Protein 6WGW (pdb70)

Solvent-accessible surface area: 32749 Å² total; per-residue (Å²): 230,94,68,130,44,86,60,45,145,37,10,52,55,134,16,51,87,112,16,19,3,39,78,7,112,7,14,125,106,1,2,5,67,1,1,36,112,22,8,88,92,74,21,25,45,0,0,10,0,5,15,14,30,16,3,2,0,0,0,11,0,14,6,0,9,24,0,6,96,18,30,161,92,0,5,2,142,6,5,12,0,0,87,72,0,0,114,29,7,63,0,6,6,32,41,20,40,54,99,96,6,51,34,8,47,131,0,5,52,122,2,10,51,75,60,45,2,154,148,20,64,89,82,0,60,77,27,0,28,117,16,0,102,60,6,10,116,106,10,95,3,48,0,6,71,55,0,4,68,35,0,0,16,86,4,6,0,57,9,0,37,14,73,72,147,22,29,100,105,0,20,110,33,0,54,58,0,2,48,6,60,36,121,30,7,79,67,14,7,148,25,0,104,67,3,8,136,14,0,40,109,34,0,42,87,24,5,76,81,47,76,71,33,116,40,119,22,0,2,7,73,1,4,64,27,118,12,121,62,129,101,3,62,95,92,77,0,38,0,1,2,0,35,13,0,11,31,14,6,14,42,11,14,8,6,0,2,10,0,0,8,17,2,6,126,54,80,100,9,3,18,61,4,85,162,77,85,92,59,8,88,186,1,7,42,2,0,5,0,13,3,1,8,37,1,20,0,13,25,0,55,59,91,34,106,6,28,66,8,94,0,68,111,11,20,5,0,0,0,0,1,2,0,6,0,0,1,52,38,17,5,56,107,16,56,68,7,62,12,69,40,143,19,34,45,20,0,15,19,16,18,29,42,26,104,44,20,20,7,48,11,10,67,29,5,0,23,0,0,1,51,20,0,13,64,60,0,29,119,15,133,24,106,117,213,25,93,6,84,27,70,4,2,3,10,0,10,17,90,60,0,22,1,41,17,154,53,141,154,77,117,42,89,43,45,144,38,12,57,57,127,14,46,85,103,16,16,2,37,72,6,96,12,12,137,118,1,2,5,72,1,1,41,135,23,13,93,101,141,18,25,32,0,0,10,0,0,25,15,29,14,2,2,0,0,0,14,0,5,5,0,18,16,0,5,54,8,28,113,43,0,1,2,137,5,7,13,0,0,81,55,0,5,118,27,18,43,0,0,6,33,68,16,36,53,101,93,6,52,38,9,47,125,0,4,51,127,1,10,53,76,61,43,2,154,147,29,64,109,88,2,57,92,12,0,28,94,19,0,109,48,8,11,117,139,7,88,5,45,0,5,71,55,0,4,68,46,0,1,13,59,5,7,0,43,17,0,40,16,60,68,136,22,31,103,107,0,23,112,34,0,58,52,0,2,44,7,62,37,127,43,12,101,64,14,6,147,22,0,103,62,4,7,134,15,0,38,110,30,0,45,84,20,6,79,84,46,73,70,36,114,39,114,25,0,0,6,75,1,3,58,30,107,12,131,52,142,100,3,67,94,96,56,0,41,0,1,3,0,31,12,0,11,32,15,11,12,49,12,15,8,7,0,2,9,0,1,7,18,2,7,129,56,84,110,14,3,15,56,4,76,175,68,88,95,59,10,86,179,0,6,40,2,0,5,0,12,4,2,8,36,1,18,0,11,31,0,41,61,89,37,95,7,9,9,7,87,1,81,110,12,19,4,0,0,0,0,2,2,0,3,0,0,0,88,59,24,8,112,106,14,56,69,8,63,12,69,39,210,25,36,71,20,0,13,20,16,13,27,45,25,99,42,22,22,10,50,13,10,70,29,5,0,24,0,0,3,43,23,1,12,64,68,0,27,114,14,111,23,99,110,233,21,109,13,92,25,61,4,2,2,10,0,10,18,82,57,0,22,1,42,20,162,70,149

CATH classification: 1.10.630.10

Organism: Novosphingobium aromaticivorans (strain ATCC 700278 / DSM 12444 / CCUG 56034 / CIP 105152 / NBRC 16084 / F199) (NCBI:txid279238)

Secondary structure (DSSP, 8-state):
-----PPPTTS-GGGB----TTS-TTGGG-HHHHHHHH--TT--SEEEESSTTSEEEE-SHHHHHHHHT-TTTEETT--SSSHHHHHH---TTTTPPTTTHHHHHHHHHHHHSHHHHHTTHHHHHHHHHHHHHTTTTTTEEEHIIIIITTHHHHHHHHHHT--GGGHHHHHHHHHHHHS---SSHHHHHHHHHHHHHHHHHHHHHHHHHHTT----SHHHHHHTS-BTTBPPPHHHHHHHHHHHHHHHHSSHHHHHHHHHHHHHH-HHHHHHHHH-HHHHHHHHHHHHHH---BEEEEEE-S-EEETTEEE-TT-EEEEETHHHHT-TTTSSSTTS--TT-S-----TT--GGGS-TTHHHHHHHHHHHHHHHHHH--S-EEPTT---EEE-SSB-EEE--EEE----/----PPPTTS-GGGB----TTS-TTGGG-HHHHHHHH--TT--SEEEESSTTSEEEE-SHHHHHHHHT-TTTEETT--SSSHHHHHH---TTTTPPTTTHHHHHHHHHHHHSHHHHHTTHHHHHHHHHHHHHTTGGGTEEEHIIIIITTHHHHHHHHHTT--GGGHHHHHHHHHHHHS---SSHHHHHHHHHHHHHHHHHHHHHHHHHHTT----SHHHHHHTS-BTTBPPPHHHHHHHHHHHHHHHHSSHHHHHHHHHHHHHT-HHHHHHHHH-HHHHHHHHHHHHHH---BEEEEEE-S-EEETTEEE-TT-EEEEETHHHHT-TTTSSSTTS--TT-S-----TT--GGGS-TTHHHHHHHHHHHHHHHHHH----EEPTT---EEE-SSB-EEE--EEE----

B-factor: mean 30.38, std 11.24, range [13.09, 80.93]

Nearest PDB structures (foldseek):
  4c9n-assembly1_A  TM=1.002E+00  e=5.853E-69  Novosphingobium aromaticivorans
  6wgw-assembly2_B  TM=1.002E+00  e=1.287E-68  Novosphingobium aromaticivorans
  4c9p-assembly2_B  TM=1.001E+00  e=6.220E-68  Novosphingobium aromaticivorans
  3lxh-assembly2_B  TM=1.001E+00  e=7.749E-66  Novosphingobium aromaticivorans DSM 12444
  3nv6-assembly1_A  TM=9.537E-01  e=6.353E-49  Novosphingobium aromaticivorans DSM 12444

InterPro domains:
  IPR001128 Cytochrome P450 [PF00067] (194-384)
  IPR002397 Cytochrome P450, B-class [PR00359] (105-116)
  IPR002397 Cytochrome P450, B-class [PR00359] (168-183)
  IPR002397 Cytochrome P450, B-class [PR00359] (210-232)
  IPR002397 Cytochrome P450, B-class [PR00359] (307-334)
  IPR002397 Cytochrome P450, B-class [PR00359] (335-350)
  IPR002397 Cytochrome P450, B-class [PR00359] (356-365)
  IPR002397 Cytochrome P450, B-class [PR00359] (365-376)
  IPR036396 Cytochrome P450 superfamily [G3DSA:1.10.630.10] (1-421)
  IPR036396 Cytochrome P450 superfamily [SSF48264] (15-416)

Structure (mmCIF, N/CA/C/O backbone):
data_6WGW
#
_entry.id   6WGW
#
_cell.length_a   152.426
_cell.length_b   152.426
_cell.length_c   196.400
_cell.angle_alpha   90.000
_cell.angle_beta   90.000
_cell.angle_gamma   120.000
#
_symmetry.space_group_name_H-M   'P 64 2 2'
#
loop_
_entity.id
_entity.type
_entity.pdbx_description
1 polymer 'Cytochrome P450 101D1'
2 non-polymer 'PROTOPORPHYRIN IX CONTAINING FE'
3 non-polymer 5-EXO-HYDROXYCAMPHOR
4 non-polymer 'SULFATE ION'
5 non-polymer CAMPHOR
6 water water
#
loop_
_atom_site.group_PDB
_atom_site.id
_atom_site.type_symbol
_atom_site.label_atom_id
_atom_site.label_alt_id
_atom_site.label_comp_id
_atom_site.label_asym_id
_atom_site.label_entity_id
_atom_site.label_seq_id
_atom_site.pdbx_PDB_ins_code
_atom_site.Cartn_x
_atom_site.Cartn_y
_atom_site.Cartn_z
_atom_site.occupancy
_atom_site.B_iso_or_equiv
_atom_site.auth_seq_id
_atom_site.auth_comp_id
_atom_site.auth_asym_id
_atom_site.auth_atom_id
_atom_site.pdbx_PDB_model_num
ATOM 1 N N . GLN A 1 30 ? 26.26194 3.36943 -11.88087 1.000 53.91548 10 GLN A N 1
ATOM 2 C CA . GLN A 1 30 ? 27.67188 2.99829 -11.82624 1.000 53.43390 10 GLN A CA 1
ATOM 3 C C . GLN A 1 30 ? 28.52983 4.16292 -11.33014 1.000 54.10548 10 GLN A C 1
ATOM 4 O O . GLN A 1 30 ? 28.43981 5.26887 -11.85836 1.000 56.54548 10 GLN A O 1
ATOM 10 N N . LYS A 1 31 ? 29.38503 3.90697 -10.34226 1.000 50.26548 11 LYS A N 1
ATOM 11 C CA . LYS A 1 31 ? 30.06029 4.96357 -9.59878 1.000 46.36522 11 LYS A CA 1
ATOM 12 C C . LYS A 1 31 ? 31.45614 5.22774 -10.15033 1.000 42.27548 11 LYS A C 1
ATOM 13 O O . LYS A 1 31 ? 32.18981 4.29635 -10.46329 1.000 44.30548 11 LYS A O 1
ATOM 19 N N . HIS A 1 32 ? 31.81337 6.50212 -10.28083 1.000 34.28548 12 HIS A N 1
ATOM 20 C CA . HIS A 1 32 ? 33.15433 6.88792 -10.71044 1.000 32.43329 12 HIS A CA 1
ATOM 21 C C . HIS A 1 32 ? 34.14326 6.70875 -9.55973 1.000 31.88548 12 HIS A C 1
ATOM 22 O O . HIS A 1 32 ? 33.89041 7.16256 -8.43951 1.000 26.67548 12 HIS A O 1
ATOM 29 N N . ARG A 1 33 ? 35.26460 6.04376 -9.83015 1.000 30.37548 13 ARG A N 1
ATOM 30 C CA . ARG A 1 33 ? 36.24579 5.70070 -8.80867 1.000 29.42768 13 ARG A CA 1
ATOM 31 C C . ARG A 1 33 ? 37.62717 6.18614 -9.22724 1.000 29.14548 13 ARG A C 1
ATOM 32 O O . ARG A 1 33 ? 37.96666 6.16286 -10.41381 1.000 28.53548 13 ARG A O 1
ATOM 40 N N . VAL A 1 34 ? 38.43581 6.63298 -8.26191 1.000 24.35548 14 VAL A N 1
ATOM 41 C CA . VAL A 1 34 ? 39.83674 6.90992 -8.53054 1.000 22.13819 14 VAL A CA 1
ATOM 42 C C . VAL A 1 34 ? 40.68295 5.98746 -7.66729 1.000 22.87548 14 VAL A C 1
ATOM 43 O O . VAL A 1 34 ? 40.23562 5.47521 -6.63488 1.000 22.03548 14 VAL A O 1
ATOM 47 N N . ALA A 1 35 ? 41.91063 5.74675 -8.12386 1.000 20.12548 15 ALA A N 1
ATOM 48 C CA . ALA A 1 35 ? 42.81430 4.92234 -7.34617 1.000 23.00157 15 ALA A CA 1
ATOM 49 C C . ALA A 1 35 ? 43.41543 5.73326 -6.19824 1.000 20.66548 15 ALA A C 1
ATOM 50 O O . ALA A 1 35 ? 43.65958 6.93255 -6.33902 1.000 22.43548 15 ALA A O 1
ATOM 52 N N . PRO A 1 36 ? 43.69625 5.09627 -5.06655 1.000 21.77548 16 PRO A N 1
ATOM 53 C CA . PRO A 1 36 ? 44.28749 5.82309 -3.93089 1.000 21.75888 16 PRO A CA 1
ATOM 54 C C . PRO A 1 36 ? 45.69958 6.28430 -4.25311 1.000 22.83548 16 PRO A C 1
ATOM 55 O O . PRO A 1 36 ? 46.46887 5.54882 -4.88978 1.000 22.96548 16 PRO A O 1
ATOM 59 N N . PRO A 1 37 ? 46.08261 7.48797 -3.83834 1.000 23.22548 17 PRO A N 1
ATOM 60 C CA . PRO A 1 37 ? 47.47759 7.92835 -4.01425 1.000 23.67146 17 PRO A CA 1
ATOM 61 C C . PRO A 1 37 ? 48.42346 7.10204 -3.16252 1.000 24.32548 17 PRO A C 1
ATOM 62 O O . PRO A 1 37 ? 47.99393 6.39542 -2.23380 1.000 22.90548 17 PRO A O 1
ATOM 66 N N . PRO A 1 38 ? 49.72943 7.17290 -3.43994 1.000 26.09548 18 PRO A N 1
ATOM 67 C CA . PRO A 1 38 ? 50.68011 6.31481 -2.71715 1.000 26.65140 18 PRO A CA 1
ATOM 68 C C . PRO A 1 38 ? 50.68331 6.50561 -1.20861 1.000 24.70548 18 PRO A C 1
ATOM 69 O O . PRO A 1 38 ? 51.00367 5.55711 -0.48451 1.000 25.19548 18 PRO A O 1
ATOM 73 N N . HIS A 1 39 ? 50.33551 7.68526 -0.69766 1.000 23.99548 19 HIS A N 1
ATOM 74 C CA . HIS A 1 39 ? 50.41418 7.88831 0.74194 1.000 24.07690 19 HIS A CA 1
ATOM 75 C C . HIS A 1 39 ? 49.17906 7.41177 1.49715 1.000 25.85548 19 HIS A C 1
ATOM 76 O O . HIS A 1 39 ? 49.17461 7.47414 2.73095 1.000 24.05548 19 HIS A O 1
ATOM 83 N N . VAL A 1 40 ? 48.14116 6.94045 0.80931 1.000 22.02548 20 VAL A N 1
ATOM 84 C CA . VAL A 1 40 ? 46.91746 6.47496 1.45928 1.000 21.75506 20 VAL A CA 1
ATOM 85 C C . VAL A 1 40 ? 47.02194 4.95987 1.63391 1.000 23.48548 20 VAL A C 1
ATOM 86 O O . VAL A 1 40 ? 47.01210 4.22982 0.62374 1.000 24.25548 20 VAL A O 1
ATOM 90 N N . PRO A 1 41 ? 47.09527 4.45278 2.85934 1.000 21.52548 21 PRO A N 1
ATOM 91 C CA . PRO A 1 41 ? 47.16967 3.00611 3.06564 1.000 24.52415 21 PRO A CA 1
ATOM 92 C C . PRO A 1 41 ? 45.80739 2.34168 2.91399 1.000 25.79548 21 PRO A C 1
ATOM 93 O O . PRO A 1 41 ? 44.75845 2.92319 3.21579 1.000 20.42548 21 PRO A O 1
ATOM 97 N N . GLY A 1 42 ? 45.83758 1.10307 2.41841 1.000 24.27548 22 GLY A N 1
ATOM 98 C CA . GLY A 1 42 ? 44.59872 0.39104 2.15309 1.000 20.88679 22 GLY A CA 1
ATOM 99 C C . GLY A 1 42 ? 43.68789 0.27365 3.35978 1.000 22.59548 22 GLY A C 1
ATOM 100 O O . GLY A 1 42 ? 42.45785 0.28781 3.21878 1.000 19.95548 22 GLY A O 1
ATOM 101 N N . HIS A 1 43 ? 44.26131 0.16269 4.56441 1.000 17.18548 23 HIS A N 1
ATOM 102 C CA . HIS A 1 43 ? 43.40443 -0.03668 5.72880 1.000 19.23979 23 HIS A CA 1
ATOM 103 C C . HIS A 1 43 ? 42.56368 1.19434 6.06692 1.000 19.81548 23 HIS A C 1
ATOM 104 O O . HIS A 1 43 ? 41.61798 1.07834 6.85659 1.000 19.75548 23 HIS A O 1
ATOM 111 N N . LEU A 1 44 ? 42.85755 2.35277 5.48591 1.000 19.98548 24 LEU A N 1
ATOM 112 C CA . LEU A 1 44 ? 42.06742 3.55233 5.72106 1.000 17.08579 24 LEU A CA 1
ATOM 113 C C . LEU A 1 44 ? 41.01997 3.79932 4.64797 1.000 18.33548 24 LEU A C 1
ATOM 114 O O . LEU A 1 44 ? 40.29578 4.79482 4.73846 1.000 17.74548 24 LEU A O 1
ATOM 119 N N . ILE A 1 45 ? 40.92053 2.94628 3.62848 1.000 18.84548 25 ILE A N 1
ATOM 120 C CA . ILE A 1 45 ? 39.98707 3.21539 2.53112 1.000 17.61127 25 ILE A CA 1
ATOM 121 C C . ILE A 1 45 ? 38.58239 2.81158 2.95700 1.000 17.26548 25 ILE A C 1
ATOM 122 O O . ILE A 1 45 ? 38.38056 1.72049 3.49223 1.000 18.26548 25 ILE A O 1
ATOM 127 N N . ARG A 1 46 ? 37.60691 3.67948 2.69358 1.000 17.97548 26 ARG A N 1
ATOM 128 C CA . ARG A 1 46 ? 36.20200 3.38455 2.95084 1.000 16.74069 26 ARG A CA 1
ATOM 129 C C . ARG A 1 46 ? 35.39577 3.91816 1.78109 1.000 19.35548 26 ARG A C 1
ATOM 130 O O . ARG A 1 46 ? 35.58131 5.06737 1.38531 1.000 19.71548 26 ARG A O 1
ATOM 138 N N . GLU A 1 47 ? 34.47486 3.11781 1.25812 1.000 18.95548 27 GLU A N 1
ATOM 139 C CA . GLU A 1 47 ? 33.70767 3.51795 0.07460 1.000 20.61414 27 GLU A CA 1
ATOM 140 C C . GLU A 1 47 ? 32.49269 4.32318 0.53143 1.000 22.57548 27 GLU A C 1
ATOM 141 O O . GLU A 1 47 ? 31.42027 3.78355 0.80806 1.000 24.53548 27 GLU A O 1
ATOM 147 N N . ILE A 1 48 ? 32.66056 5.63956 0.59499 1.000 18.75548 28 ILE A N 1
ATOM 148 C CA . ILE A 1 48 ? 31.64378 6.56020 1.09456 1.000 19.46244 28 ILE A CA 1
ATOM 149 C C . ILE A 1 48 ? 31.37206 7.58286 0.00553 1.000 19.73548 28 ILE A C 1
ATOM 150 O O . ILE A 1 48 ? 32.29958 8.27076 -0.44213 1.000 17.53548 28 ILE A O 1
ATOM 155 N N . ASP A 1 49 ? 30.10791 7.70611 -0.39943 1.000 22.09548 29 ASP A N 1
ATOM 156 C CA . ASP A 1 49 ? 29.69562 8.63658 -1.45432 1.000 19.46279 29 ASP A CA 1
ATOM 157 C C . ASP A 1 49 ? 28.90247 9.76184 -0.80348 1.000 20.68548 29 ASP A C 1
ATOM 158 O O . ASP A 1 49 ? 27.72300 9.59305 -0.47834 1.000 21.20548 29 ASP A O 1
ATOM 163 N N . ALA A 1 50 ? 29.54613 10.91975 -0.64036 1.000 20.30548 30 ALA A N 1
ATOM 164 C CA . ALA A 1 50 ? 28.89665 12.01805 0.06342 1.000 21.54391 30 ALA A CA 1
ATOM 165 C C . ALA A 1 50 ? 27.66625 12.53658 -0.67484 1.000 22.42548 30 ALA A C 1
ATOM 166 O O . ALA A 1 50 ? 26.80026 13.15473 -0.04412 1.000 20.97548 30 ALA A O 1
ATOM 168 N N . TYR A 1 51 ? 27.55816 12.29900 -1.98631 1.000 20.15548 31 TYR A N 1
ATOM 169 C CA . TYR A 1 51 ? 26.39486 12.75276 -2.74264 1.000 20.46646 31 TYR A CA 1
ATOM 170 C C . TYR A 1 51 ? 25.28371 11.71263 -2.83617 1.000 23.73548 31 TYR A C 1
ATOM 171 O O . TYR A 1 51 ? 24.24475 11.99643 -3.44866 1.000 22.87548 31 TYR A O 1
ATOM 180 N N . ASP A 1 52 ? 25.48746 10.52085 -2.28650 1.000 20.97548 32 ASP A N 1
ATOM 181 C CA . ASP A 1 52 ? 24.46889 9.47419 -2.28036 1.000 22.91732 32 ASP A CA 1
ATOM 182 C C . ASP A 1 52 ? 24.82096 8.45107 -1.21110 1.000 24.51548 32 ASP A C 1
ATOM 183 O O . ASP A 1 52 ? 25.19576 7.31598 -1.52620 1.000 23.57548 32 ASP A O 1
ATOM 188 N N . LEU A 1 53 ? 24.73306 8.85514 0.05731 1.000 19.65548 33 LEU A N 1
ATOM 189 C CA . LEU A 1 53 ? 25.27275 8.03642 1.13029 1.000 21.19728 33 LEU A CA 1
ATOM 190 C C . LEU A 1 53 ? 24.56073 6.69461 1.21621 1.000 21.76548 33 LEU A C 1
ATOM 191 O O . LEU A 1 53 ? 23.34582 6.60151 1.02316 1.000 20.38548 33 LEU A O 1
ATOM 196 N N . ASP A 1 54 ? 25.32743 5.64979 1.52754 1.000 22.80548 34 ASP A N 1
ATOM 197 C CA . ASP A 1 54 ? 24.74113 4.36070 1.87864 1.000 25.66372 34 ASP A CA 1
ATOM 198 C C . ASP A 1 54 ? 23.77042 4.52062 3.04726 1.000 25.80548 34 ASP A C 1
ATOM 199 O O . ASP A 1 54 ? 24.10741 5.13297 4.06198 1.000 21.76548 34 ASP A O 1
ATOM 204 N N . GLY A 1 55 ? 22.55128 3.99419 2.89447 1.000 24.42548 35 GLY A N 1
ATOM 205 C CA . GLY A 1 55 ? 21.54114 4.07418 3.94405 1.000 23.14541 35 GLY A CA 1
ATOM 206 C C . GLY A 1 55 ? 20.76909 5.37747 4.00437 1.000 21.66548 35 GLY A C 1
ATOM 207 O O . GLY A 1 55 ? 20.04735 5.61936 4.98549 1.000 20.56548 35 GLY A O 1
ATOM 208 N N . LEU A 1 56 ? 20.89637 6.21567 2.97682 1.000 18.99548 36 LEU A N 1
ATOM 209 C CA . LEU A 1 56 ? 20.30583 7.54685 2.99443 1.000 20.99391 36 LEU A CA 1
ATOM 210 C C . LEU A 1 56 ? 18.78218 7.49151 3.06175 1.000 20.63548 36 LEU A C 1
ATOM 211 O O . LEU A 1 56 ? 18.15349 8.41496 3.59292 1.000 20.79548 36 LEU A O 1
ATOM 216 N N . GLU A 1 57 ? 18.17265 6.41562 2.54788 1.000 22.49548 37 GLU A N 1
ATOM 217 C CA . GLU A 1 57 ? 16.71559 6.29879 2.59962 1.000 24.91072 37 GLU A CA 1
ATOM 218 C C . GLU A 1 57 ? 16.18439 6.25431 4.02973 1.000 25.58548 37 GLU A C 1
ATOM 219 O O . GLU A 1 57 ? 15.00670 6.55677 4.25262 1.000 24.91548 37 GLU A O 1
ATOM 225 N N . GLN A 1 58 ? 17.01413 5.90649 5.01406 1.000 23.36548 38 GLN A N 1
ATOM 226 C CA . GLN A 1 58 ? 16.55749 5.94455 6.39254 1.000 26.04169 38 GLN A CA 1
ATOM 227 C C . GLN A 1 58 ? 16.82264 7.28036 7.06657 1.000 26.10548 38 GLN A C 1
ATOM 228 O O . GLN A 1 58 ? 16.44674 7.45884 8.22766 1.000 27.61548 38 GLN A O 1
ATOM 234 N N . GLY A 1 59 ? 17.41318 8.23369 6.35678 1.000 19.53548 39 GLY A N 1
ATOM 235 C CA . GLY A 1 59 ? 17.70734 9.52446 6.94628 1.000 19.17807 39 GLY A CA 1
ATOM 236 C C . GLY A 1 59 ? 19.13427 9.95484 6.68725 1.000 20.37548 39 GLY A C 1
ATOM 237 O O . GLY A 1 59 ? 20.05891 9.13152 6.68827 1.000 20.06548 39 GLY A O 1
ATOM 238 N N . PHE A 1 60 ? 19.30586 11.25608 6.45197 1.000 16.81548 40 PHE A N 1
ATOM 239 C CA . PHE A 1 60 ? 20.62925 11.83679 6.25373 1.000 16.59337 40 PHE A CA 1
ATOM 240 C C . PHE A 1 60 ? 21.51305 11.65425 7.49075 1.000 18.64548 40 PHE A C 1
ATOM 241 O O . PHE A 1 60 ? 22.66485 11.20308 7.38852 1.000 17.55548 40 PHE A O 1
ATOM 249 N N . HIS A 1 61 ? 20.98731 11.98643 8.67474 1.000 17.98548 41 HIS A N 1
ATOM 250 C CA . HIS A 1 61 ? 21.80577 11.90737 9.88622 1.000 18.04641 41 HIS A CA 1
ATOM 251 C C . HIS A 1 61 ? 22.13408 10.46881 10.21963 1.000 20.32548 41 HIS A C 1
ATOM 252 O O . HIS A 1 61 ? 23.26544 10.15460 10.61520 1.000 16.88548 41 HIS A O 1
ATOM 259 N N . GLU A 1 62 ? 21.15727 9.58262 10.03531 1.000 17.52548 42 GLU A N 1
ATOM 260 C CA . GLU A 1 62 ? 21.36152 8.15569 10.24147 1.000 17.41420 42 GLU A CA 1
ATOM 261 C C . GLU A 1 62 ? 22.40081 7.59470 9.27472 1.000 19.82548 42 GLU A C 1
ATOM 262 O O . GLU A 1 62 ? 23.22825 6.75236 9.65491 1.000 18.42548 42 GLU A O 1
ATOM 268 N N . ALA A 1 63 ? 22.36349 8.03256 8.01111 1.000 17.62548 43 ALA A N 1
ATOM 269 C CA . ALA A 1 63 ? 23.34813 7.57024 7.03225 1.000 16.96304 43 ALA A CA 1
ATOM 270 C C . ALA A 1 63 ? 24.76708 8.01087 7.40950 1.000 17.06548 43 ALA A C 1
ATOM 271 O O . ALA A 1 63 ? 25.70490 7.20931 7.33731 1.000 16.76548 43 ALA A O 1
ATOM 273 N N . TRP A 1 64 ? 24.95545 9.26485 7.83055 1.000 17.28548 44 TRP A N 1
ATOM 274 C CA . TRP A 1 64 ? 26.30231 9.66685 8.25172 1.000 17.47849 44 TRP A CA 1
ATOM 275 C C . TRP A 1 64 ? 26.74345 8.90536 9.49246 1.000 19.49548 44 TRP A C 1
ATOM 276 O O . TRP A 1 64 ? 27.93197 8.57547 9.63682 1.000 18.35548 44 TRP A O 1
ATOM 287 N N . LYS A 1 65 ? 25.81453 8.62851 10.40823 1.000 17.37548 45 LYS A N 1
ATOM 288 C CA . LYS A 1 65 ? 26.18217 7.90860 11.62586 1.000 17.79988 45 LYS A CA 1
ATOM 289 C C . LYS A 1 65 ? 26.63965 6.48791 11.33633 1.000 22.78548 45 LYS A C 1
ATOM 290 O O . LYS A 1 65 ? 27.39945 5.92812 12.12661 1.000 19.60548 45 LYS A O 1
ATOM 296 N N . ARG A 1 66 ? 26.21983 5.89915 10.21514 1.000 17.39548 46 ARG A N 1
ATOM 297 C CA . ARG A 1 66 ? 26.76644 4.60084 9.82471 1.000 20.34940 46 ARG A CA 1
ATOM 298 C C . ARG A 1 66 ? 28.26961 4.65116 9.58393 1.000 20.65548 46 ARG A C 1
ATOM 299 O O . ARG A 1 66 ? 28.94341 3.62639 9.72877 1.000 20.98548 46 ARG A O 1
ATOM 307 N N . VAL A 1 67 ? 28.79836 5.80437 9.16927 1.000 18.30548 47 VAL A N 1
ATOM 308 C CA . VAL A 1 67 ? 30.23501 5.93929 8.91545 1.000 18.64332 47 VAL A CA 1
ATOM 309 C C . VAL A 1 67 ? 31.01130 5.92486 10.22248 1.000 20.97548 47 VAL A C 1
ATOM 310 O O . VAL A 1 67 ? 32.15098 5.43911 10.27999 1.000 19.35548 47 VAL A O 1
ATOM 314 N N . GLN A 1 68 ? 30.39618 6.42897 11.29279 1.000 16.66548 48 GLN A N 1
ATOM 315 C CA . GLN A 1 68 ? 31.06047 6.66754 12.57647 1.000 18.61078 48 GLN A CA 1
ATOM 316 C C . GLN A 1 68 ? 30.83330 5.46875 13.49663 1.000 22.14548 48 GLN A C 1
ATOM 317 O O . GLN A 1 68 ? 30.00145 5.48704 14.40879 1.000 18.85548 48 GLN A O 1
ATOM 323 N N . GLN A 1 69 ? 31.58785 4.40974 13.24187 1.000 20.55548 49 GLN A N 1
ATOM 324 C CA . GLN A 1 69 ? 31.51578 3.18718 14.03011 1.000 24.59450 49 GLN A CA 1
ATOM 325 C C . GLN A 1 69 ? 32.54694 3.23008 15.15337 1.000 24.54548 49 GLN A C 1
ATOM 326 O O . GLN A 1 69 ? 33.46844 4.05266 15.14229 1.000 21.61548 49 GLN A O 1
ATOM 332 N N . PRO A 1 70 ? 32.43153 2.34286 16.15197 1.000 25.03548 50 PRO A N 1
ATOM 333 C CA . PRO A 1 70 ? 33.30763 2.45784 17.33201 1.000 26.13608 50 PRO A CA 1
ATOM 334 C C . PRO A 1 70 ? 34.79518 2.38574 17.03671 1.000 26.22548 50 PRO A C 1
ATOM 335 O O . PRO A 1 70 ? 35.57273 3.03965 17.74515 1.000 29.15548 50 PRO A O 1
ATOM 339 N N . ASP A 1 71 ? 35.22542 1.61088 16.03847 1.000 22.84548 51 ASP A N 1
ATOM 340 C CA . ASP A 1 71 ? 36.64320 1.47382 15.71790 1.000 25.54378 51 ASP A CA 1
ATOM 341 C C . ASP A 1 71 ? 37.03333 2.19684 14.43494 1.000 25.15548 51 ASP A C 1
ATOM 342 O O . ASP A 1 71 ? 38.13256 1.97104 13.91621 1.000 21.81548 51 ASP A O 1
ATOM 347 N N . THR A 1 72 ? 36.17066 3.04771 13.90336 1.000 19.45548 52 THR A N 1
ATOM 348 C CA . THR A 1 72 ? 36.48554 3.73941 12.64887 1.000 19.56539 52 THR A CA 1
ATOM 349 C C . THR A 1 72 ? 37.66214 4.68809 12.83901 1.000 19.95548 52 THR A C 1
ATOM 350 O O . THR A 1 72 ? 37.67272 5.46529 13.80389 1.000 18.63548 52 THR A O 1
ATOM 354 N N . PRO A 1 73 ? 38.64123 4.68808 11.93314 1.000 17.36548 53 PRO A N 1
ATOM 355 C CA . PRO A 1 73 ? 39.74031 5.63577 12.05158 1.000 18.05262 53 PRO A CA 1
ATOM 356 C C . PRO A 1 73 ? 39.24126 7.06552 12.01487 1.000 17.53548 53 PRO A C 1
ATOM 357 O O . PRO A 1 73 ? 38.19092 7.36934 11.41176 1.000 17.44548 53 PRO A O 1
ATOM 361 N N . PRO A 1 74 ? 39.98146 7.98850 12.62288 1.000 17.47548 54 PRO A N 1
ATOM 362 C CA . PRO A 1 74 ? 39.54545 9.39467 12.63381 1.000 18.22237 54 PRO A CA 1
ATOM 363 C C . PRO A 1 74 ? 39.51669 10.02462 11.25211 1.000 17.33548 54 PRO A C 1
ATOM 364 O O . PRO A 1 74 ? 38.71378 10.93756 11.01652 1.000 18.23548 54 PRO A O 1
ATOM 368 N N . LEU A 1 75 ? 40.39065 9.58628 10.33783 1.000 16.22548 55 LEU A N 1
ATOM 369 C CA . LEU A 1 75 ? 40.36466 10.04046 8.95463 1.000 16.73768 55 LEU A CA 1
ATOM 370 C C . LEU A 1 75 ? 40.33382 8.81901 8.04954 1.000 16.25548 55 LEU A C 1
ATOM 371 O O . LEU A 1 75 ? 41.18762 7.93452 8.18045 1.000 16.33548 55 LEU A O 1
ATOM 376 N N . VAL A 1 76 ? 39.35760 8.76766 7.14093 1.000 15.16548 56 VAL A N 1
ATOM 377 C CA . VAL A 1 76 ? 39.26725 7.67992 6.17475 1.000 15.43731 56 VAL A CA 1
ATOM 378 C C . VAL A 1 76 ? 39.23153 8.29883 4.78944 1.000 14.89548 56 VAL A C 1
ATOM 379 O O . VAL A 1 76 ? 38.86251 9.45989 4.60439 1.000 16.03548 56 VAL A O 1
ATOM 383 N N . TRP A 1 77 ? 39.61500 7.50486 3.80360 1.000 16.04548 57 TRP A N 1
ATOM 384 C CA . TRP A 1 77 ? 39.76955 7.99833 2.44550 1.000 17.13001 57 TRP A CA 1
ATOM 385 C C . TRP A 1 77 ? 38.79349 7.26435 1.53570 1.000 14.58548 57 TRP A C 1
ATOM 386 O O . TRP A 1 77 ? 38.75386 6.03098 1.53924 1.000 16.45548 57 TRP A O 1
ATOM 397 N N . THR A 1 78 ? 38.03567 8.01715 0.73948 1.000 15.96548 58 THR A N 1
ATOM 398 C CA . THR A 1 78 ? 37.08797 7.38737 -0.16439 1.000 16.18456 58 THR A CA 1
ATOM 399 C C . THR A 1 78 ? 37.52873 7.57362 -1.61431 1.000 15.08548 58 THR A C 1
ATOM 400 O O . THR A 1 78 ? 38.06214 8.63022 -1.97407 1.000 15.92548 58 THR A O 1
ATOM 404 N N . PRO A 1 79 ? 37.35853 6.55569 -2.46223 1.000 16.66548 59 PRO A N 1
ATOM 405 C CA . PRO A 1 79 ? 37.71293 6.70011 -3.88315 1.000 16.41609 59 PRO A CA 1
ATOM 406 C C . PRO A 1 79 ? 36.64853 7.37938 -4.72596 1.000 20.72548 59 PRO A C 1
ATOM 407 O O . PRO A 1 79 ? 36.86018 7.56308 -5.93278 1.000 20.79548 59 PRO A O 1
ATOM 411 N N . PHE A 1 80 ? 35.50272 7.71102 -4.13621 1.000 18.69548 60 PHE A N 1
ATOM 412 C CA . PHE A 1 80 ? 34.41861 8.38469 -4.83057 1.000 17.40199 60 PHE A CA 1
ATOM 413 C C . PHE A 1 80 ? 34.61444 9.89859 -4.78476 1.000 20.86548 60 PHE A C 1
ATOM 414 O O . PHE A 1 80 ? 35.44366 10.42384 -4.03606 1.000 19.67548 60 PHE A O 1
ATOM 422 N N . THR A 1 81 ? 33.85303 10.59810 -5.62644 1.000 19.64548 61 THR A N 1
ATOM 423 C CA . THR A 1 81 ? 33.84661 12.06319 -5.67328 1.000 21.21506 61 THR A CA 1
ATOM 424 C C . THR A 1 81 ? 35.25853 12.61847 -5.87138 1.000 17.98548 61 THR A C 1
ATOM 425 O O . THR A 1 81 ? 35.64164 13.64319 -5.29948 1.000 22.66548 61 THR A O 1
ATOM 429 N N . GLY A 1 82 ? 36.03512 11.94720 -6.71808 1.000 20.48548 62 GLY A N 1
ATOM 430 C CA . GLY A 1 82 ? 37.37697 12.39252 -7.03387 1.000 20.82906 62 GLY A CA 1
ATOM 431 C C . GLY A 1 82 ? 38.45508 11.92409 -6.08212 1.000 21.26548 62 GLY A C 1
ATOM 432 O O . GLY A 1 82 ? 39.63794 12.13973 -6.36807 1.000 20.22548 62 GLY A O 1
ATOM 433 N N . GLY A 1 83 ? 38.09109 11.28180 -4.97255 1.000 17.80548 63 GLY A N 1
ATOM 434 C CA . GLY A 1 83 ? 39.07271 10.82583 -3.99806 1.000 20.03048 63 GLY A CA 1
ATOM 435 C C . GLY A 1 83 ? 39.33000 11.91138 -2.97186 1.000 20.77548 63 GLY A C 1
ATOM 436 O O . GLY A 1 83 ? 39.73389 13.02318 -3.32814 1.000 19.09548 63 GLY A O 1
ATOM 437 N N . HIS A 1 84 ? 39.05235 11.62995 -1.70183 1.000 18.37548 64 HIS A N 1
ATOM 438 C CA . HIS A 1 84 ? 39.19484 12.65832 -0.67605 1.000 17.01089 64 HIS A CA 1
ATOM 439 C C . HIS A 1 84 ? 39.09968 11.99150 0.67898 1.000 17.13548 64 HIS A C 1
ATOM 440 O O . HIS A 1 84 ? 38.60556 10.86568 0.80306 1.000 16.76548 64 HIS A O 1
ATOM 447 N N . TRP A 1 85 ? 39.60956 12.69251 1.68856 1.000 16.37548 65 TRP A N 1
ATOM 448 C CA . TRP A 1 85 ? 39.48410 12.23746 3.05911 1.000 16.40583 65 TRP A CA 1
ATOM 449 C C . TRP A 1 85 ? 38.12344 12.63097 3.62524 1.000 15.44548 65 TRP A C 1
ATOM 450 O O . TRP A 1 85 ? 37.46735 13.56280 3.14590 1.000 16.55548 65 TRP A O 1
ATOM 461 N N . ILE A 1 86 ? 37.72950 11.92316 4.68326 1.000 15.12548 66 ILE A N 1
ATOM 462 C CA . ILE A 1 86 ? 36.57291 12.27178 5.50047 1.000 14.93637 66 ILE A CA 1
ATOM 463 C C . ILE A 1 86 ? 36.97922 12.23092 6.96831 1.000 16.49548 66 ILE A C 1
ATOM 464 O O . ILE A 1 86 ? 37.48466 11.21075 7.44742 1.000 16.97548 66 ILE A O 1
ATOM 469 N N . ALA A 1 87 ? 36.72636 13.32121 7.68704 1.000 14.67548 67 ALA A N 1
ATOM 470 C CA . ALA A 1 87 ? 36.92979 13.33652 9.12958 1.000 16.74278 67 ALA A CA 1
ATOM 471 C C . ALA A 1 87 ? 35.71573 12.69106 9.78967 1.000 17.79548 67 ALA A C 1
ATOM 472 O O . ALA A 1 87 ? 34.57794 13.03877 9.46934 1.000 18.41548 67 ALA A O 1
ATOM 474 N N . THR A 1 88 ? 35.93977 11.72181 10.67259 1.000 15.26548 68 THR A N 1
ATOM 475 C CA . THR A 1 88 ? 34.83183 10.92182 11.18855 1.000 17.08911 68 THR A CA 1
ATOM 476 C C . THR A 1 88 ? 34.47013 11.22311 12.63425 1.000 16.52548 68 THR A C 1
ATOM 477 O O . THR A 1 88 ? 33.56755 10.57400 13.16741 1.000 17.14548 68 THR A O 1
ATOM 481 N N . ARG A 1 89 ? 35.14489 12.16693 13.28585 1.000 16.33548 69 ARG A N 1
ATOM 482 C CA . ARG A 1 89 ? 34.91423 12.43497 14.69997 1.000 18.27653 69 ARG A CA 1
ATOM 483 C C . ARG A 1 89 ? 34.90907 13.93302 14.96075 1.000 14.92548 69 ARG A C 1
ATOM 484 O O . ARG A 1 89 ? 35.60582 14.70121 14.29288 1.000 15.83548 69 ARG A O 1
ATOM 492 N N . GLY A 1 90 ? 34.13453 14.32386 15.97361 1.000 15.92548 70 GLY A N 1
ATOM 493 C CA . GLY A 1 90 ? 33.92045 15.73073 16.24736 1.000 16.87470 70 GLY A CA 1
ATOM 494 C C . GLY A 1 90 ? 35.18425 16.49515 16.59470 1.000 19.25548 70 GLY A C 1
ATOM 495 O O . GLY A 1 90 ? 35.34058 17.65021 16.20546 1.000 16.55548 70 GLY A O 1
ATOM 496 N N . THR A 1 91 ? 36.09847 15.87765 17.34410 1.000 16.38548 71 THR A N 1
ATOM 497 C CA . THR A 1 91 ? 37.29526 16.61665 17.73290 1.000 17.05468 71 THR A CA 1
ATOM 498 C C . THR A 1 91 ? 38.09969 17.04435 16.50822 1.000 17.46548 71 THR A C 1
ATOM 499 O O . THR A 1 91 ? 38.59297 18.17849 16.44788 1.000 17.92548 71 THR A O 1
ATOM 503 N N . LEU A 1 92 ? 38.20938 16.16480 15.50214 1.000 16.62548 72 LEU A N 1
ATOM 504 C CA . LEU A 1 92 ? 38.92285 16.53616 14.27527 1.000 17.33455 72 LEU A CA 1
ATOM 505 C C . LEU A 1 92 ? 38.18031 17.60907 13.49636 1.000 17.32548 72 LEU A C 1
ATOM 506 O O . LEU A 1 92 ? 38.79081 18.55185 12.98093 1.000 18.85548 72 LEU A O 1
ATOM 511 N N . ILE A 1 93 ? 36.86788 17.44471 13.33350 1.000 14.60548 73 ILE A N 1
ATOM 512 C CA . ILE A 1 93 ? 36.08850 18.44935 12.61328 1.000 15.31066 73 ILE A CA 1
ATOM 513 C C . ILE A 1 93 ? 36.27779 19.82469 13.24377 1.000 18.11548 73 ILE A C 1
ATOM 514 O O . ILE A 1 93 ? 36.61345 20.80394 12.56310 1.000 18.09548 73 ILE A O 1
ATOM 519 N N . ASP A 1 94 ? 36.07077 19.91382 14.56137 1.000 17.51548 74 ASP A N 1
ATOM 520 C CA . ASP A 1 94 ? 36.27187 21.17003 15.28102 1.000 18.43433 74 ASP A CA 1
ATOM 521 C C . ASP A 1 94 ? 37.68809 21.71259 15.07750 1.000 18.24548 74 ASP A C 1
ATOM 522 O O . ASP A 1 94 ? 37.87576 22.88834 14.74684 1.000 16.64548 74 ASP A O 1
ATOM 527 N N . GLU A 1 95 ? 38.70148 20.85873 15.24011 1.000 17.62548 75 GLU A N 1
ATOM 528 C CA . GLU A 1 95 ? 40.07969 21.33513 15.14286 1.000 18.94117 75 GLU A CA 1
ATOM 529 C C . GLU A 1 95 ? 40.40098 21.83262 13.73194 1.000 18.40548 75 GLU A C 1
ATOM 530 O O . GLU A 1 95 ? 41.08198 22.85388 13.56319 1.000 20.25548 75 GLU A O 1
ATOM 536 N N . ILE A 1 96 ? 39.92080 21.12975 12.70232 1.000 17.98548 76 ILE A N 1
ATOM 537 C CA . ILE A 1 96 ? 40.24375 21.51604 11.32876 1.000 15.30137 76 ILE A CA 1
ATOM 538 C C . ILE A 1 96 ? 39.65139 22.88317 11.01606 1.000 16.21548 76 ILE A C 1
ATOM 539 O O . ILE A 1 96 ? 40.32959 23.76351 10.46614 1.000 19.19548 76 ILE A O 1
ATOM 544 N N . TYR A 1 97 ? 38.37996 23.09262 11.39533 1.000 15.66548 77 TYR A N 1
ATOM 545 C CA . TYR A 1 97 ? 37.74285 24.38626 11.17964 1.000 17.09822 77 TYR A CA 1
ATOM 546 C C . TYR A 1 97 ? 38.47948 25.50271 11.90488 1.000 18.66548 77 TYR A C 1
ATOM 547 O O . TYR A 1 97 ? 38.53380 26.62924 11.40403 1.000 19.26548 77 TYR A O 1
ATOM 556 N N . ARG A 1 98 ? 39.03251 25.21695 13.08276 1.000 16.99548 78 ARG A N 1
ATOM 557 C CA . ARG A 1 98 ? 39.72073 26.23156 13.88380 1.000 20.71110 78 ARG A CA 1
ATOM 558 C C . ARG A 1 98 ? 41.13867 26.51011 13.41173 1.000 21.97548 78 ARG A C 1
ATOM 559 O O . ARG A 1 98 ? 41.80992 27.36641 14.00665 1.000 22.62548 78 ARG A O 1
ATOM 567 N N . SER A 1 99 ? 41.63142 25.79819 12.39540 1.000 19.32548 79 SER A N 1
ATOM 568 C CA . SER A 1 99 ? 43.04055 25.84068 12.00836 1.000 22.21324 79 SER A CA 1
ATOM 569 C C . SER A 1 99 ? 43.24180 26.22539 10.54966 1.000 22.67548 79 SER A C 1
ATOM 570 O O . SER A 1 99 ? 43.79392 25.44649 9.76236 1.000 22.17548 79 SER A O 1
ATOM 573 N N . PRO A 1 100 ? 42.88546 27.45550 10.17728 1.000 21.02548 80 PRO A N 1
ATOM 574 C CA . PRO A 1 100 ? 43.02548 27.85838 8.77192 1.000 24.10651 80 PRO A CA 1
ATOM 575 C C . PRO A 1 100 ? 44.45892 27.87862 8.26971 1.000 25.49548 80 PRO A C 1
ATOM 576 O O . PRO A 1 100 ? 44.66352 27.73425 7.05874 1.000 24.13548 80 PRO A O 1
ATOM 580 N N . GLU A 1 101 ? 45.46183 28.03958 9.14617 1.000 23.37548 81 GLU A N 1
ATOM 581 C CA . GLU A 1 101 ? 46.83804 28.03557 8.65788 1.000 26.90005 81 GLU A CA 1
ATOM 582 C C . GLU A 1 101 ? 47.28314 26.65585 8.19706 1.000 28.48548 81 GLU A C 1
ATOM 583 O O . GLU A 1 101 ? 48.23116 26.55395 7.41283 1.000 27.31548 81 GLU A O 1
ATOM 589 N N . ARG A 1 102 ? 46.63476 25.59940 8.68231 1.000 23.74548 82 ARG A N 1
ATOM 590 C CA . ARG A 1 102 ? 46.93911 24.22973 8.28541 1.000 20.51735 82 ARG A CA 1
ATOM 591 C C . ARG A 1 102 ? 45.91032 23.64574 7.32488 1.000 23.30548 82 ARG A C 1
ATOM 592 O O . ARG A 1 102 ? 46.24627 22.74202 6.54997 1.000 19.56548 82 ARG A O 1
ATOM 600 N N . PHE A 1 103 ? 44.67022 24.14059 7.35757 1.000 19.74548 83 PHE A N 1
ATOM 601 C CA . PHE A 1 103 ? 43.58243 23.62369 6.52214 1.000 20.20833 83 PHE A CA 1
ATOM 602 C C . PHE A 1 103 ? 42.89124 24.82915 5.89767 1.000 19.82548 83 PHE A C 1
ATOM 603 O O . PHE A 1 103 ? 42.07975 25.51660 6.52996 1.000 20.17548 83 PHE A O 1
ATOM 611 N N . SER A 1 104 ? 43.26306 25.09590 4.65257 1.000 19.37548 84 SER A N 1
ATOM 612 C CA . SER A 1 104 ? 42.85690 26.29656 3.94817 1.000 19.01074 84 SER A CA 1
ATOM 613 C C . SER A 1 104 ? 41.46178 26.16508 3.34660 1.000 20.09548 84 SER A C 1
ATOM 614 O O . SER A 1 104 ? 41.00887 25.07000 2.99319 1.000 20.86548 84 SER A O 1
ATOM 617 N N . SER A 1 105 ? 40.78778 27.31101 3.20873 1.000 18.72548 85 SER A N 1
ATOM 618 C CA . SER A 1 105 ? 39.53287 27.38234 2.46948 1.000 21.59046 85 SER A CA 1
ATOM 619 C C . SER A 1 105 ? 39.72002 27.63732 0.98330 1.000 22.11548 85 SER A C 1
ATOM 620 O O . SER A 1 105 ? 38.74058 27.93941 0.29677 1.000 22.87548 85 SER A O 1
ATOM 623 N N . ARG A 1 106 ? 40.92136 27.44463 0.44430 1.000 23.79548 86 ARG A N 1
ATOM 624 C CA . ARG A 1 106 ? 41.05700 27.67513 -0.98576 1.000 26.35652 86 ARG A CA 1
ATOM 625 C C . ARG A 1 106 ? 40.27859 26.65106 -1.80489 1.000 26.18548 86 ARG A C 1
ATOM 626 O O . ARG A 1 106 ? 39.90794 26.94969 -2.94038 1.000 26.24548 86 ARG A O 1
ATOM 634 N N . VAL A 1 107 ? 40.00361 25.47053 -1.24685 1.000 22.74548 87 VAL A N 1
ATOM 635 C CA . VAL A 1 107 ? 39.02640 24.52519 -1.79104 1.000 21.58800 87 VAL A CA 1
ATOM 636 C C . VAL A 1 107 ? 38.13109 24.07493 -0.63477 1.000 22.34548 87 VAL A C 1
ATOM 637 O O . VAL A 1 107 ? 38.63055 23.52724 0.35476 1.000 20.90548 87 VAL A O 1
ATOM 641 N N . ILE A 1 108 ? 36.81795 24.30271 -0.74341 1.000 21.85548 88 ILE A N 1
ATOM 642 C CA . ILE A 1 108 ? 35.94172 23.85436 0.33807 1.000 21.24158 88 ILE A CA 1
ATOM 643 C C . ILE A 1 108 ? 34.80886 22.97913 -0.18179 1.000 20.64548 88 ILE A C 1
ATOM 644 O O . ILE A 1 108 ? 33.87910 22.66103 0.56383 1.000 21.21548 88 ILE A O 1
ATOM 649 N N . TRP A 1 109 ? 34.87605 22.57264 -1.44366 1.000 20.76548 89 TRP A N 1
ATOM 650 C CA . TRP A 1 109 ? 33.89866 21.66135 -2.02851 1.000 21.69409 89 TRP A CA 1
ATOM 651 C C . TRP A 1 109 ? 34.60327 20.38811 -2.47863 1.000 22.82548 89 TRP A C 1
ATOM 652 O O . TRP A 1 109 ? 35.77823 20.40888 -2.85672 1.000 22.85548 89 TRP A O 1
ATOM 663 N N . VAL A 1 110 ? 33.88219 19.27458 -2.43546 1.000 24.49548 90 VAL A N 1
ATOM 664 C CA . VAL A 1 110 ? 34.26064 18.10134 -3.21174 1.000 22.86193 90 VAL A CA 1
ATOM 665 C C . VAL A 1 110 ? 33.19540 17.95686 -4.29536 1.000 26.81548 90 VAL A C 1
ATOM 666 O O . VAL A 1 110 ? 32.03355 18.32663 -4.07673 1.000 26.07548 90 VAL A O 1
ATOM 670 N N . PRO A 1 111 ? 33.54266 17.46647 -5.48363 1.000 20.21548 91 PRO A N 1
ATOM 671 C CA . PRO A 1 111 ? 34.89972 17.11071 -5.90835 1.000 20.27792 91 PRO A CA 1
ATOM 672 C C . PRO A 1 111 ? 35.76565 18.34987 -6.11486 1.000 23.90548 91 PRO A C 1
ATOM 673 O O . PRO A 1 111 ? 35.24099 19.46371 -6.16678 1.000 23.26548 91 PRO A O 1
ATOM 677 N N . ARG A 1 112 ? 37.07000 18.13709 -6.27150 1.000 23.87548 92 ARG A N 1
ATOM 678 C CA . ARG A 1 112 ? 38.00526 19.25213 -6.35970 1.000 25.04359 92 ARG A CA 1
ATOM 679 C C . ARG A 1 112 ? 37.64598 20.20098 -7.50008 1.000 28.91548 92 ARG A C 1
ATOM 680 O O . ARG A 1 112 ? 37.76439 21.42632 -7.35772 1.000 25.06548 92 ARG A O 1
ATOM 688 N N . GLU A 1 113 ? 37.22046 19.65306 -8.64810 1.000 26.30548 93 GLU A N 1
ATOM 689 C CA . GLU A 1 113 ? 36.86124 20.50360 -9.78106 1.000 29.52275 93 GLU A CA 1
ATOM 690 C C . GLU A 1 113 ? 35.77605 21.50099 -9.39983 1.000 27.12548 93 GLU A C 1
ATOM 691 O O . GLU A 1 113 ? 35.83499 22.67747 -9.78107 1.000 28.33548 93 GLU A O 1
ATOM 697 N N . ALA A 1 114 ? 34.78109 21.05205 -8.64034 1.000 24.86548 94 ALA A N 1
ATOM 698 C CA . ALA A 1 114 ? 33.76181 21.97395 -8.15707 1.000 24.19273 94 ALA A CA 1
ATOM 699 C C . ALA A 1 114 ? 34.34726 22.96188 -7.14915 1.000 24.21548 94 ALA A C 1
ATOM 700 O O . ALA A 1 114 ? 34.03028 24.15476 -7.18801 1.000 25.93548 94 ALA A O 1
ATOM 702 N N . GLY A 1 115 ? 35.20724 22.48386 -6.24229 1.000 23.08548 95 GLY A N 1
ATOM 703 C CA . GLY A 1 115 ? 35.78408 23.37029 -5.24686 1.000 23.89992 95 GLY A CA 1
ATOM 704 C C . GLY A 1 115 ? 36.64619 24.44927 -5.85856 1.000 28.73548 95 GLY A C 1
ATOM 705 O O . GLY A 1 115 ? 36.72588 25.55976 -5.33164 1.000 28.70548 95 GLY A O 1
ATOM 706 N N . GLU A 1 116 ? 37.30800 24.13742 -6.97413 1.000 28.26548 96 GLU A N 1
ATOM 707 C CA . GLU A 1 116 ? 38.10563 25.13155 -7.68192 1.000 31.27596 96 GLU A CA 1
ATOM 708 C C . GLU A 1 116 ? 37.23627 26.10607 -8.46402 1.000 30.48548 96 GLU A C 1
ATOM 709 O O . GLU A 1 116 ? 37.62745 27.25827 -8.66419 1.000 32.45548 96 GLU A O 1
ATOM 715 N N . ALA A 1 117 ? 36.05934 25.67294 -8.89801 1.000 29.63548 97 ALA A N 1
ATOM 716 C CA . ALA A 1 117 ? 35.14262 26.55345 -9.60125 1.000 30.78481 97 ALA A CA 1
ATOM 717 C C . ALA A 1 117 ? 34.37036 27.46186 -8.65072 1.000 31.43548 97 ALA A C 1
ATOM 718 O O . ALA A 1 117 ? 33.91576 28.53568 -9.05504 1.000 27.86548 97 ALA A O 1
ATOM 720 N N . TYR A 1 118 ? 34.23380 27.05609 -7.39175 1.000 26.56548 98 TYR A N 1
ATOM 721 C CA . TYR A 1 118 ? 33.41854 27.78128 -6.43083 1.000 29.59720 98 TYR A CA 1
ATOM 722 C C . TYR A 1 118 ? 33.97620 29.18158 -6.18901 1.000 31.15548 98 TYR A C 1
ATOM 723 O O . TYR A 1 118 ? 35.18070 29.36347 -5.99242 1.000 31.84548 98 TYR A O 1
ATOM 732 N N . ASP A 1 119 ? 33.09669 30.17829 -6.22553 1.000 29.56548 99 ASP A N 1
ATOM 733 C CA . ASP A 1 119 ? 33.50515 31.57332 -6.04688 1.000 32.59736 99 ASP A CA 1
ATOM 734 C C . ASP A 1 119 ? 32.41617 32.26580 -5.23715 1.000 33.74548 99 ASP A C 1
ATOM 735 O O . ASP A 1 119 ? 31.49712 32.87814 -5.78951 1.000 38.47548 99 ASP A O 1
ATOM 740 N N . MET A 1 120 ? 32.51500 32.13711 -3.92812 1.000 28.65548 100 MET A N 1
ATOM 741 C CA . MET A 1 120 ? 31.69124 32.87634 -2.99829 1.000 26.96663 100 MET A CA 1
ATOM 742 C C . MET A 1 120 ? 32.62571 33.55151 -2.01371 1.000 26.94548 100 MET A C 1
ATOM 743 O O . MET A 1 120 ? 33.72096 33.05850 -1.74048 1.000 27.26548 100 MET A O 1
ATOM 748 N N . VAL A 1 121 ? 32.19322 34.68753 -1.49482 1.000 24.03548 101 VAL A N 1
ATOM 749 C CA . VAL A 1 121 ? 33.05404 35.52637 -0.66967 1.000 24.35914 101 VAL A CA 1
ATOM 750 C C . VAL A 1 121 ? 32.31832 35.72742 0.64468 1.000 23.46548 101 VAL A C 1
ATOM 751 O O . VAL A 1 121 ? 31.11120 35.99847 0.63329 1.000 24.65548 101 VAL A O 1
ATOM 755 N N . PRO A 1 122 ? 32.98191 35.60035 1.80280 1.000 26.62548 102 PRO A N 1
ATOM 756 C CA . PRO A 1 122 ? 34.41738 35.36226 1.95289 1.000 27.42187 102 PRO A CA 1
ATOM 757 C C . PRO A 1 122 ? 34.79765 33.91433 2.24396 1.000 25.42548 102 PRO A C 1
ATOM 758 O O . PRO A 1 122 ? 35.86149 33.67080 2.80617 1.000 23.24548 102 PRO A O 1
ATOM 762 N N . THR A 1 123 ? 33.95426 32.96046 1.84694 1.000 22.93548 103 THR A N 1
ATOM 763 C CA . THR A 1 123 ? 34.21401 31.57642 2.22890 1.000 24.27662 103 THR A CA 1
ATOM 764 C C . THR A 1 123 ? 35.42623 30.98718 1.53517 1.000 25.99548 103 THR A C 1
ATOM 765 O O . THR A 1 123 ? 35.97597 29.99752 2.02328 1.000 26.72548 103 THR A O 1
ATOM 769 N N . LYS A 1 124 ? 35.85814 31.55207 0.41333 1.000 28.15548 104 LYS A N 1
ATOM 770 C CA . LYS A 1 124 ? 37.06081 31.05509 -0.23211 1.000 29.15008 104 LYS A CA 1
ATOM 771 C C . LYS A 1 124 ? 38.33265 31.71685 0.28927 1.000 28.77548 104 LYS A C 1
ATOM 772 O O . LYS A 1 124 ? 39.42560 31.37162 -0.17321 1.000 26.93548 104 LYS A O 1
ATOM 778 N N . LEU A 1 125 ? 38.22332 32.64024 1.24017 1.000 26.81548 105 LEU A N 1
ATOM 779 C CA . LEU A 1 125 ? 39.36017 33.41320 1.71861 1.000 27.32809 105 LEU A CA 1
ATOM 780 C C . LEU A 1 125 ? 39.84334 32.88786 3.06608 1.000 30.18548 105 LEU A C 1
ATOM 781 O O . LEU A 1 125 ? 39.03839 32.47437 3.90795 1.000 25.75548 105 LEU A O 1
ATOM 786 N N . ASP A 1 126 ? 41.16478 32.90982 3.26904 1.000 26.96548 106 ASP A N 1
ATOM 787 C CA . ASP A 1 126 ? 41.74394 32.68003 4.58331 1.000 27.12380 106 ASP A CA 1
ATOM 788 C C . ASP A 1 126 ? 42.04728 34.02092 5.24763 1.000 28.49548 106 ASP A C 1
ATOM 789 O O . ASP A 1 126 ? 42.13529 35.04722 4.56898 1.000 27.80548 106 ASP A O 1
ATOM 794 N N . PRO A 1 127 ? 42.17372 34.07389 6.57340 1.000 30.28548 107 PRO A N 1
ATOM 795 C CA . PRO A 1 127 ? 42.74242 35.27906 7.21115 1.000 30.14817 107 PRO A CA 1
ATOM 796 C C . PRO A 1 127 ? 44.15086 35.51072 6.70009 1.000 34.01548 107 PRO A C 1
ATOM 797 O O . PRO A 1 127 ? 44.90774 34.54521 6.51794 1.000 34.06548 107 PRO A O 1
ATOM 801 N N . PRO A 1 128 ? 44.55347 36.77032 6.46498 1.000 35.38548 108 PRO A N 1
ATOM 802 C CA . PRO A 1 128 ? 43.83833 38.01028 6.78775 1.000 31.37257 108 PRO A CA 1
ATOM 803 C C . PRO A 1 128 ? 42.93118 38.57340 5.69103 1.000 28.38548 108 PRO A C 1
ATOM 804 O O . PRO A 1 128 ? 42.20218 39.52510 5.98204 1.000 28.63548 108 PRO A O 1
ATOM 808 N N . GLU A 1 129 ? 42.97675 38.03177 4.46644 1.000 31.10548 109 GLU A N 1
ATOM 809 C CA . GLU A 1 129 ? 42.10135 38.54889 3.41428 1.000 32.17278 109 GLU A CA 1
ATOM 810 C C . GLU A 1 129 ? 40.63446 38.40044 3.79454 1.000 30.12548 109 GLU A C 1
ATOM 811 O O . GLU A 1 129 ? 39.80929 39.24450 3.43439 1.000 26.03548 109 GLU A O 1
ATOM 817 N N . HIS A 1 130 ? 40.30632 37.33368 4.52298 1.000 26.74548 110 HIS A N 1
ATOM 818 C CA . HIS A 1 130 ? 38.93719 37.07689 4.95769 1.000 25.11607 110 HIS A CA 1
ATOM 819 C C . HIS A 1 130 ? 38.40903 38.17798 5.87448 1.000 25.15548 110 HIS A C 1
ATOM 820 O O . HIS A 1 130 ? 37.21809 38.52231 5.83758 1.000 24.24548 110 HIS A O 1
ATOM 827 N N . THR A 1 131 ? 39.27653 38.73281 6.71420 1.000 25.67548 111 THR A N 1
ATOM 828 C CA . THR A 1 131 ? 38.80772 39.54824 7.83305 1.000 26.23332 111 THR A CA 1
ATOM 829 C C . THR A 1 131 ? 37.99539 40.77413 7.42991 1.000 28.44548 111 THR A C 1
ATOM 830 O O . THR A 1 131 ? 36.89870 40.96770 7.98917 1.000 28.26548 111 THR A O 1
ATOM 834 N N . PRO A 1 132 ? 38.44378 41.63738 6.51156 1.000 26.58548 112 PRO A N 1
ATOM 835 C CA . PRO A 1 132 ? 37.63348 42.82858 6.21802 1.000 29.95077 112 PRO A CA 1
ATOM 836 C C . PRO A 1 132 ? 36.27075 42.49300 5.63214 1.000 28.31548 112 PRO A C 1
ATOM 837 O O . PRO A 1 132 ? 35.30861 43.23892 5.85736 1.000 25.70548 112 PRO A O 1
ATOM 841 N N . TYR A 1 133 ? 36.15242 41.38328 4.89917 1.000 26.64548 113 TYR A N 1
ATOM 842 C CA . TYR A 1 133 ? 34.85717 41.01349 4.32778 1.000 27.09010 113 TYR A CA 1
ATOM 843 C C . TYR A 1 133 ? 33.91275 40.44222 5.37872 1.000 26.81548 113 TYR A C 1
ATOM 844 O O . TYR A 1 133 ? 32.71433 40.73221 5.35533 1.000 23.90548 113 TYR A O 1
ATOM 853 N N . ARG A 1 134 ? 34.42729 39.64065 6.31534 1.000 24.05548 114 ARG A N 1
ATOM 854 C CA . ARG A 1 134 ? 33.58624 39.18833 7.42172 1.000 23.34846 114 ARG A CA 1
ATOM 855 C C . ARG A 1 134 ? 33.12968 40.36158 8.28148 1.000 23.65548 114 ARG A C 1
ATOM 856 O O . ARG A 1 134 ? 31.98594 40.38866 8.74678 1.000 25.04548 114 ARG A O 1
ATOM 864 N N . LYS A 1 135 ? 34.00121 41.35778 8.48120 1.000 25.92548 115 LYS A N 1
ATOM 865 C CA . LYS A 1 135 ? 33.58875 42.55949 9.20424 1.000 28.92183 115 LYS A CA 1
ATOM 866 C C . LYS A 1 135 ? 32.44613 43.26852 8.48764 1.000 24.42548 115 LYS A C 1
ATOM 867 O O . LYS A 1 135 ? 31.47675 43.70106 9.12060 1.000 28.15548 115 LYS A O 1
ATOM 873 N N . ALA A 1 136 ? 32.52483 43.36676 7.16224 1.000 26.37548 116 ALA A N 1
ATOM 874 C CA . ALA A 1 136 ? 31.43382 43.96557 6.39927 1.000 26.89347 116 ALA A CA 1
ATOM 875 C C . ALA A 1 136 ? 30.13796 43.18040 6.58685 1.000 27.41548 116 ALA A C 1
ATOM 876 O O . ALA A 1 136 ? 29.08091 43.76048 6.85088 1.000 25.70548 116 ALA A O 1
ATOM 878 N N . ILE A 1 137 ? 30.20111 41.85359 6.46802 1.000 24.96548 117 ILE A N 1
ATOM 879 C CA . ILE A 1 137 ? 28.99287 41.04176 6.62260 1.000 25.18711 117 ILE A CA 1
ATOM 880 C C . ILE A 1 137 ? 28.39188 41.22095 8.01029 1.000 26.32548 117 ILE A C 1
ATOM 881 O O . ILE A 1 137 ? 27.16796 41.33444 8.16673 1.000 24.58548 117 ILE A O 1
ATOM 886 N N . ASP A 1 138 ? 29.23996 41.21131 9.04105 1.000 24.25548 118 ASP A N 1
ATOM 887 C CA . ASP A 1 138 ? 28.75120 41.32886 10.40854 1.000 26.43345 118 ASP A CA 1
ATOM 888 C C . ASP A 1 138 ? 28.02056 42.64678 10.63215 1.000 28.11548 118 ASP A C 1
ATOM 889 O O . ASP A 1 138 ? 27.14216 42.72513 11.49714 1.000 27.99548 118 ASP A O 1
ATOM 894 N N . LYS A 1 139 ? 28.35784 43.68993 9.86396 1.000 27.83548 119 LYS A N 1
ATOM 895 C CA . LYS A 1 139 ? 27.61214 44.94277 9.98560 1.000 31.58543 119 LYS A CA 1
ATOM 896 C C . LYS A 1 139 ? 26.13459 44.74031 9.69379 1.000 30.18548 119 LYS A C 1
ATOM 897 O O . LYS A 1 139 ? 25.28825 45.42697 10.27681 1.000 29.91548 119 LYS A O 1
ATOM 903 N N . GLY A 1 140 ? 25.80145 43.78365 8.82738 1.000 26.78548 120 GLY A N 1
ATOM 904 C CA . GLY A 1 140 ? 24.41146 43.51785 8.51445 1.000 25.28190 120 GLY A CA 1
ATOM 905 C C . GLY A 1 140 ? 23.78118 42.38035 9.29307 1.000 26.27548 120 GLY A C 1
ATOM 906 O O . GLY A 1 140 ? 22.56619 42.36598 9.48831 1.000 25.19548 120 GLY A O 1
ATOM 907 N N . LEU A 1 141 ? 24.57615 41.41340 9.74943 1.000 23.18548 121 LEU A N 1
ATOM 908 C CA . LEU A 1 141 ? 24.01416 40.20021 10.33392 1.000 24.66616 121 LEU A CA 1
ATOM 909 C C . LEU A 1 141 ? 24.30491 40.04002 11.82668 1.000 24.22548 121 LEU A C 1
ATOM 910 O O . LEU A 1 141 ? 23.96253 38.99747 12.40476 1.000 21.29548 121 LEU A O 1
ATOM 915 N N . ASN A 1 142 ? 24.89662 41.04010 12.47682 1.000 23.97548 122 ASN A N 1
ATOM 916 C CA . ASN A 1 142 ? 25.21027 40.87415 13.89173 1.000 26.12881 122 ASN A CA 1
ATOM 917 C C . ASN A 1 142 ? 23.93381 40.74294 14.71670 1.000 26.27548 122 ASN A C 1
ATOM 918 O O . ASN A 1 142 ? 22.84116 41.12158 14.28990 1.000 23.62548 122 ASN A O 1
ATOM 923 N N . LEU A 1 143 ? 24.08975 40.19867 15.92782 1.000 25.31548 123 LEU A N 1
ATOM 924 C CA . LEU A 1 143 ? 22.93285 39.87037 16.76031 1.000 25.05288 123 LEU A CA 1
ATOM 925 C C . LEU A 1 143 ? 22.02709 41.07981 16.99076 1.000 25.29548 123 LEU A C 1
ATOM 926 O O . LEU A 1 143 ? 20.79874 40.95690 16.95476 1.000 24.15548 123 LEU A O 1
ATOM 931 N N . ALA A 1 144 ? 22.61238 42.26176 17.22226 1.000 29.24548 124 ALA A N 1
ATOM 932 C CA . ALA A 1 144 ? 21.79037 43.45275 17.43271 1.000 31.79758 124 ALA A CA 1
ATOM 933 C C . ALA A 1 144 ? 20.93579 43.77455 16.20500 1.000 32.30548 124 ALA A C 1
ATOM 934 O O . ALA A 1 144 ? 19.75142 44.11179 16.33628 1.000 31.69548 124 ALA A O 1
ATOM 936 N N . GLU A 1 145 ? 21.51058 43.66400 15.00089 1.000 29.10548 125 GLU A N 1
ATOM 937 C CA . GLU A 1 145 ? 20.73772 43.90823 13.77999 1.000 29.20363 125 GLU A CA 1
ATOM 938 C C . GLU A 1 145 ? 19.64828 42.85962 13.58522 1.000 29.16548 125 GLU A C 1
ATOM 939 O O . GLU A 1 145 ? 18.53043 43.18690 13.16310 1.000 29.27548 125 GLU A O 1
ATOM 945 N N . ILE A 1 146 ? 19.96269 41.58955 13.86346 1.000 26.26548 126 ILE A N 1
ATOM 946 C CA . ILE A 1 146 ? 18.98492 40.51710 13.69258 1.000 25.51608 126 ILE A CA 1
ATOM 947 C C . ILE A 1 146 ? 17.82304 40.68642 14.66832 1.000 25.80548 126 ILE A C 1
ATOM 948 O O . ILE A 1 146 ? 16.66724 40.43093 14.31983 1.000 27.07548 126 ILE A O 1
ATOM 953 N N . ARG A 1 147 ? 18.10406 41.13133 15.89823 1.000 27.05548 127 ARG A N 1
ATOM 954 C CA . ARG A 1 147 ? 17.02957 41.31981 16.87402 1.000 29.26175 127 ARG A CA 1
ATOM 955 C C . ARG A 1 147 ? 15.95003 42.25359 16.35196 1.000 29.05548 127 ARG A C 1
ATOM 956 O O . ARG A 1 147 ? 14.77100 42.09061 16.68755 1.000 28.71548 127 ARG A O 1
ATOM 964 N N . LYS A 1 148 ? 16.32958 43.23739 15.53278 1.000 27.80548 128 LYS A N 1
ATOM 965 C CA . LYS A 1 148 ? 15.35557 44.15559 14.95957 1.000 28.96174 128 LYS A CA 1
ATOM 966 C C . LYS A 1 148 ? 14.37349 43.47050 14.01880 1.000 28.18548 128 LYS A C 1
ATOM 967 O O . LYS A 1 148 ? 13.31669 44.03847 13.72672 1.000 28.52548 128 LYS A O 1
ATOM 973 N N . LEU A 1 149 ? 14.69390 42.27445 13.53869 1.000 27.80548 129 LEU A N 1
ATOM 974 C CA . LEU A 1 149 ? 13.87486 41.59478 12.54606 1.000 27.21742 129 LEU A CA 1
ATOM 975 C C . LEU A 1 149 ? 12.82003 40.68730 13.14878 1.000 24.18548 129 LEU A C 1
ATOM 976 O O . LEU A 1 149 ? 12.02230 40.12510 12.39487 1.000 23.85548 129 LEU A O 1
ATOM 981 N N . GLU A 1 150 ? 12.80706 40.50731 14.47316 1.000 22.39548 130 GLU A N 1
ATOM 982 C CA . GLU A 1 150 ? 11.95704 39.47569 15.06111 1.000 22.17627 130 GLU A CA 1
ATOM 983 C C . GLU A 1 150 ? 10.49678 39.62087 14.64609 1.000 23.19548 130 GLU A C 1
ATOM 984 O O . GLU A 1 150 ? 9.84592 38.62954 14.29884 1.000 22.87548 130 GLU A O 1
ATOM 990 N N . ASP A 1 151 ? 9.95033 40.84046 14.67773 1.000 22.83548 131 ASP A N 1
ATOM 991 C CA . ASP A 1 151 ? 8.51744 40.90523 14.43496 1.000 24.28608 131 ASP A CA 1
ATOM 992 C C . ASP A 1 151 ? 8.16378 40.70767 12.96271 1.000 22.94548 131 ASP A C 1
ATOM 993 O O . ASP A 1 151 ? 7.10906 40.13606 12.67122 1.000 24.07548 131 ASP A O 1
ATOM 998 N N . GLN A 1 152 ? 9.00407 41.15146 12.02481 1.000 24.62548 132 GLN A N 1
ATOM 999 C CA . GLN A 1 152 ? 8.65421 40.87871 10.63218 1.000 28.20415 132 GLN A CA 1
ATOM 1000 C C . GLN A 1 152 ? 8.79948 39.39769 10.31643 1.000 26.65548 132 GLN A C 1
ATOM 1001 O O . GLN A 1 152 ? 8.02557 38.85994 9.51902 1.000 23.89548 132 GLN A O 1
ATOM 1007 N N . ILE A 1 153 ? 9.74189 38.71106 10.96901 1.000 21.51548 133 ILE A N 1
ATOM 1008 C CA . ILE A 1 153 ? 9.81509 37.25791 10.84176 1.000 22.10341 133 ILE A CA 1
ATOM 1009 C C . ILE A 1 153 ? 8.55698 36.61263 11.39829 1.000 21.37548 133 ILE A C 1
ATOM 1010 O O . ILE A 1 153 ? 7.97629 35.71124 10.78438 1.000 20.98548 133 ILE A O 1
ATOM 1015 N N . ARG A 1 154 ? 8.11167 37.07271 12.57166 1.000 19.92548 134 ARG A N 1
ATOM 1016 C CA . ARG A 1 154 ? 6.91438 36.52331 13.18186 1.000 21.07998 134 ARG A CA 1
ATOM 1017 C C . ARG A 1 154 ? 5.68990 36.71583 12.28848 1.000 23.13548 134 ARG A C 1
ATOM 1018 O O . ARG A 1 154 ? 4.88327 35.79910 12.13735 1.000 20.64548 134 ARG A O 1
ATOM 1026 N N . THR A 1 155 ? 5.52140 37.89963 11.68918 1.000 22.26548 135 THR A N 1
ATOM 1027 C CA . THR A 1 155 ? 4.32035 38.07488 10.87243 1.000 25.51153 135 THR A CA 1
ATOM 1028 C C . THR A 1 155 ? 4.35194 37.18319 9.63362 1.000 24.65548 135 THR A C 1
ATOM 1029 O O . THR A 1 155 ? 3.30372 36.69099 9.20839 1.000 26.93548 135 THR A O 1
ATOM 1033 N N . ILE A 1 156 ? 5.52858 36.93098 9.06338 1.000 23.87548 136 ILE A N 1
ATOM 1034 C CA . ILE A 1 156 ? 5.60243 35.99881 7.93560 1.000 25.80973 136 ILE A CA 1
ATOM 1035 C C . ILE A 1 156 ? 5.20701 34.59575 8.37945 1.000 25.95548 136 ILE A C 1
ATOM 1036 O O . ILE A 1 156 ? 4.40423 33.91673 7.72404 1.000 23.74548 136 ILE A O 1
ATOM 1041 N N . ALA A 1 157 ? 5.75045 34.14451 9.51423 1.000 21.77548 137 ALA A N 1
ATOM 1042 C CA . ALA A 1 157 ? 5.42251 32.81599 10.01732 1.000 24.50645 137 ALA A CA 1
ATOM 1043 C C . ALA A 1 157 ? 3.92870 32.66783 10.27719 1.000 23.02548 137 ALA A C 1
ATOM 1044 O O . ALA A 1 157 ? 3.31672 31.66433 9.89520 1.000 24.29548 137 ALA A O 1
ATOM 1046 N N . VAL A 1 158 ? 3.33766 33.64494 10.96960 1.000 21.85548 138 VAL A N 1
ATOM 1047 C CA . VAL A 1 158 ? 1.92731 33.56478 11.34410 1.000 24.06691 138 VAL A CA 1
ATOM 1048 C C . VAL A 1 158 ? 1.05577 33.51211 10.09835 1.000 25.57548 138 VAL A C 1
ATOM 1049 O O . VAL A 1 158 ? 0.12685 32.69929 10.00260 1.000 25.84548 138 VAL A O 1
ATOM 1053 N N . GLU A 1 159 ? 1.36793 34.34995 9.11151 1.000 26.18548 139 GLU A N 1
ATOM 1054 C CA . GLU A 1 159 ? 0.56501 34.38286 7.89292 1.000 28.24251 139 GLU A CA 1
ATOM 1055 C C . GLU A 1 159 ? 0.54091 33.01488 7.21666 1.000 29.48548 139 GLU A C 1
ATOM 1056 O O . GLU A 1 159 ? -0.52375 32.51292 6.84283 1.000 28.97548 139 GLU A O 1
ATOM 1062 N N . ILE A 1 160 ? 1.70624 32.37754 7.08723 1.000 25.32548 140 ILE A N 1
ATOM 1063 C CA . ILE A 1 160 ? 1.76297 31.06246 6.45640 1.000 26.84904 140 ILE A CA 1
ATOM 1064 C C . ILE A 1 160 ? 1.00566 30.03362 7.28279 1.000 28.03548 140 ILE A C 1
ATOM 1065 O O . ILE A 1 160 ? 0.17379 29.28283 6.75602 1.000 27.91548 140 ILE A O 1
ATOM 1070 N N . ILE A 1 161 ? 1.28603 29.97371 8.59049 1.000 23.22548 141 ILE A N 1
ATOM 1071 C CA . ILE A 1 161 ? 0.68306 28.94246 9.43398 1.000 24.40772 141 ILE A CA 1
ATOM 1072 C C . ILE A 1 161 ? -0.83180 29.09277 9.46247 1.000 25.93548 141 ILE A C 1
ATOM 1073 O O . ILE A 1 161 ? -1.56928 28.10301 9.47091 1.000 23.37548 141 ILE A O 1
ATOM 1078 N N . GLU A 1 162 ? -1.32427 30.32878 9.47857 1.000 27.05548 142 GLU A N 1
ATOM 1079 C CA . GLU A 1 162 ? -2.77156 30.51173 9.53183 1.000 31.98709 142 GLU A CA 1
ATOM 1080 C C . GLU A 1 162 ? -3.45940 30.02906 8.25676 1.000 31.00548 142 GLU A C 1
ATOM 1081 O O . GLU A 1 162 ? -4.66166 29.75535 8.28774 1.000 33.47548 142 GLU A O 1
ATOM 1087 N N . GLY A 1 163 ? -2.70917 29.86373 7.16266 1.000 30.05548 143 GLY A N 1
ATOM 1088 C CA . GLY A 1 163 ? -3.24638 29.29437 5.94181 1.000 33.93628 143 GLY A CA 1
ATOM 1089 C C . GLY A 1 163 ? -3.67453 27.84207 6.04649 1.000 34.22548 143 GLY A C 1
ATOM 1090 O O . GLY A 1 163 ? -4.54362 27.41121 5.27676 1.000 32.53548 143 GLY A O 1
ATOM 1091 N N . PHE A 1 164 ? -3.09035 27.06623 6.96825 1.000 26.32548 144 PHE A N 1
ATOM 1092 C CA . PHE A 1 164 ? -3.44986 25.65468 7.07747 1.000 26.71042 144 PHE A CA 1
ATOM 1093 C C . PHE A 1 164 ? -3.73094 25.16487 8.49333 1.000 26.05548 144 PHE A C 1
ATOM 1094 O O . PHE A 1 164 ? -4.13749 24.01035 8.65181 1.000 26.87548 144 PHE A O 1
ATOM 1102 N N . ALA A 1 165 ? -3.55787 26.00211 9.52145 1.000 26.96548 145 ALA A N 1
ATOM 1103 C CA . ALA A 1 165 ? -3.67975 25.50779 10.89413 1.000 26.36937 145 ALA A CA 1
ATOM 1104 C C . ALA A 1 165 ? -5.04981 24.90474 11.17116 1.000 30.66548 145 ALA A C 1
ATOM 1105 O O . ALA A 1 165 ? -5.16642 23.94247 11.93870 1.000 28.47548 145 ALA A O 1
ATOM 1107 N N . ASP A 1 166 ? -6.10348 25.44498 10.56731 1.000 33.12548 146 ASP A N 1
ATOM 1108 C CA . ASP A 1 166 ? -7.42174 24.88756 10.82605 1.000 33.54808 146 ASP A CA 1
ATOM 1109 C C . ASP A 1 166 ? -7.73315 23.69890 9.93781 1.000 34.48548 146 ASP A C 1
ATOM 1110 O O . ASP A 1 166 ? -8.77603 23.05794 10.12468 1.000 31.73548 146 ASP A O 1
ATOM 1115 N N . ARG A 1 167 ? -6.85140 23.39042 8.98891 1.000 29.68548 147 ARG A N 1
ATOM 1116 C CA . ARG A 1 167 ? -7.11852 22.32351 8.03957 1.000 30.71581 147 ARG A CA 1
ATOM 1117 C C . ARG A 1 167 ? -6.87538 20.94395 8.63544 1.000 31.56548 147 ARG A C 1
ATOM 1118 O O . ARG A 1 167 ? -7.53881 19.97810 8.23881 1.000 28.34548 147 ARG A O 1
ATOM 1126 N N . GLY A 1 168 ? -5.94555 20.82151 9.58543 1.000 28.94548 148 GLY A N 1
ATOM 1127 C CA . GLY A 1 168 ? -5.65582 19.53752 10.18585 1.000 27.99651 148 GLY A CA 1
ATOM 1128 C C . GLY A 1 168 ? -4.62070 18.70699 9.45107 1.000 25.73548 148 GLY A C 1
ATOM 1129 O O . GLY A 1 168 ? -4.37391 17.55824 9.84429 1.000 28.03548 148 GLY A O 1
ATOM 1130 N N . HIS A 1 169 ? -4.02408 19.23715 8.39131 1.000 26.58548 149 HIS A N 1
ATOM 1131 C CA . HIS A 1 169 ? -2.96689 18.52901 7.68875 1.000 27.21879 149 HIS A CA 1
ATOM 1132 C C . HIS A 1 169 ? -2.23299 19.52086 6.80114 1.000 28.23548 149 HIS A C 1
ATOM 1133 O O . HIS A 1 169 ? -2.80222 20.52640 6.37377 1.000 26.96548 149 HIS A O 1
ATOM 1140 N N . CYS A 1 170 ? -0.95588 19.24932 6.55251 1.000 23.24548 150 CYS A N 1
ATOM 1141 C CA . CYS A 1 170 ? -0.26178 19.97555 5.50138 1.000 24.43314 150 CYS A CA 1
ATOM 1142 C C . CYS A 1 170 ? 0.93978 19.15683 5.06850 1.000 25.58548 150 CYS A C 1
ATOM 1143 O O . CYS A 1 170 ? 1.36158 18.23365 5.76179 1.000 29.10548 150 CYS A O 1
ATOM 1146 N N . GLU A 1 171 ? 1.46168 19.48804 3.89815 1.000 24.14548 151 GLU A N 1
ATOM 1147 C CA . GLU A 1 171 ? 2.76353 18.97032 3.49115 1.000 26.12856 151 GLU A CA 1
ATOM 1148 C C . GLU A 1 171 ? 3.76805 20.02454 3.92704 1.000 25.16548 151 GLU A C 1
ATOM 1149 O O . GLU A 1 171 ? 3.88385 21.07857 3.30784 1.000 23.57548 151 GLU A O 1
ATOM 1155 N N . PHE A 1 172 ? 4.47786 19.73732 5.02228 1.000 22.57548 152 PHE A N 1
ATOM 1156 C CA . PHE A 1 172 ? 5.27125 20.76049 5.69430 1.000 19.18457 152 PHE A CA 1
ATOM 1157 C C . PHE A 1 172 ? 6.34958 21.32458 4.78718 1.000 20.38548 152 PHE A C 1
ATOM 1158 O O . PHE A 1 172 ? 6.65076 22.52260 4.84059 1.000 21.04548 152 PHE A O 1
ATOM 1166 N N . GLY A 1 173 ? 6.96391 20.47659 3.97244 1.000 20.31548 153 GLY A N 1
ATOM 1167 C CA . GLY A 1 173 ? 7.99420 20.93947 3.07234 1.000 23.76523 153 GLY A CA 1
ATOM 1168 C C . GLY A 1 173 ? 7.50508 21.99621 2.09924 1.000 27.90548 153 GLY A C 1
ATOM 1169 O O . GLY A 1 173 ? 8.00796 23.12148 2.08189 1.000 25.00548 153 GLY A O 1
ATOM 1170 N N . SER A 1 174 ? 6.50428 21.67290 1.29138 1.000 23.95548 154 SER A N 1
ATOM 1171 C CA . SER A 1 174 ? 6.12548 22.63308 0.26895 1.000 27.25001 154 SER A CA 1
ATOM 1172 C C . SER A 1 174 ? 5.24532 23.74867 0.81477 1.000 27.30548 154 SER A C 1
ATOM 1173 O O . SER A 1 174 ? 5.23552 24.84475 0.24193 1.000 28.39548 154 SER A O 1
ATOM 1176 N N . GLU A 1 175 ? 4.53568 23.52468 1.92140 1.000 24.22548 155 GLU A N 1
ATOM 1177 C CA . GLU A 1 175 ? 3.65058 24.55333 2.44151 1.000 24.529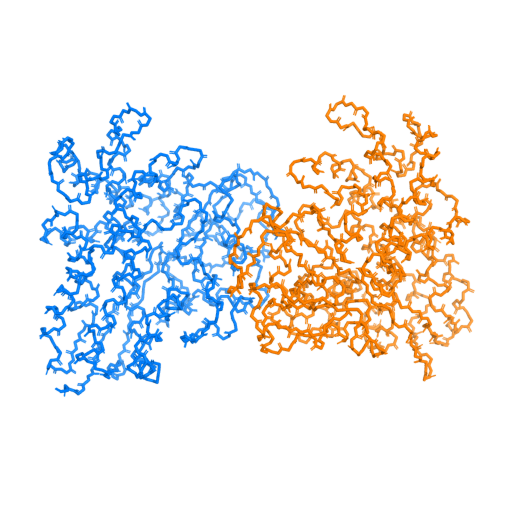17 155 GLU A CA 1
ATOM 1178 C C . GLU A 1 175 ? 4.28811 25.41796 3.52514 1.000 25.39548 155 GLU A C 1
ATOM 1179 O O . GLU A 1 175 ? 3.74035 26.48318 3.83412 1.000 24.35548 155 GLU A O 1
ATOM 1185 N N . PHE A 1 176 ? 5.42779 25.01473 4.10373 1.000 21.80548 156 PHE A N 1
ATOM 1186 C CA . PHE A 1 176 ? 6.04104 25.89080 5.10057 1.000 21.53139 156 PHE A CA 1
ATOM 1187 C C . PHE A 1 176 ? 7.56085 25.99944 5.00833 1.000 19.13548 156 PHE A C 1
ATOM 1188 O O . PHE A 1 176 ? 8.10155 27.09966 4.86017 1.000 20.59548 156 PHE A O 1
ATOM 1196 N N . SER A 1 177 ? 8.27000 24.88188 5.12990 1.000 20.89548 157 SER A N 1
ATOM 1197 C CA . SER A 1 177 ? 9.71743 24.98892 5.28905 1.000 22.12267 157 SER A CA 1
ATOM 1198 C C . SER A 1 177 ? 10.39262 25.58586 4.05368 1.000 25.73548 157 SER A C 1
ATOM 1199 O O . SER A 1 177 ? 11.40400 26.27886 4.18349 1.000 22.11548 157 SER A O 1
ATOM 1202 N N . THR A 1 178 ? 9.84620 25.36964 2.85083 1.000 25.14548 158 THR A N 1
ATOM 1203 C CA . THR A 1 178 ? 10.42949 25.99698 1.66870 1.000 26.24234 158 THR A CA 1
ATOM 1204 C C . THR A 1 178 ? 9.90435 27.40690 1.42442 1.000 26.85548 158 THR A C 1
ATOM 1205 O O . THR A 1 178 ? 10.38923 28.08230 0.50816 1.000 29.55548 158 THR A O 1
ATOM 1209 N N . VAL A 1 179 ? 8.93440 27.86148 2.21024 1.000 21.71548 159 VAL A N 1
ATOM 1210 C CA . VAL A 1 179 ? 8.30210 29.16407 2.01675 1.000 21.30671 159 VAL A CA 1
ATOM 1211 C C . VAL A 1 179 ? 8.78716 30.18604 3.04180 1.000 24.44548 159 VAL A C 1
ATOM 1212 O O . VAL A 1 179 ? 9.21328 31.28709 2.68792 1.000 23.80548 159 VAL A O 1
ATOM 1216 N N . PHE A 1 180 ? 8.73844 29.82721 4.32201 1.000 22.68548 160 PHE A N 1
ATOM 1217 C CA . PHE A 1 180 ? 8.98868 30.79994 5.38839 1.000 18.51178 160 PHE A CA 1
ATOM 1218 C C . PHE A 1 180 ? 10.39170 31.40130 5.34820 1.000 20.57548 160 PHE A C 1
ATOM 1219 O O . PHE A 1 180 ? 10.50339 32.63761 5.27991 1.000 19.86548 160 PHE A O 1
ATOM 1227 N N . PRO A 1 181 ? 11.48716 30.62704 5.34255 1.000 19.43548 161 PRO A N 1
ATOM 1228 C CA . PRO A 1 181 ? 12.80663 31.26696 5.37335 1.000 22.25039 161 PRO A CA 1
ATOM 1229 C C . PRO A 1 181 ? 13.12317 32.03283 4.10375 1.000 25.46548 161 PRO A C 1
ATOM 1230 O O . PRO A 1 181 ? 13.89314 32.99961 4.14617 1.000 22.71548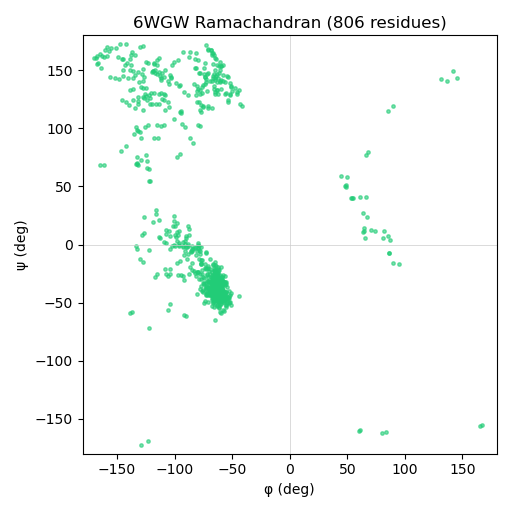 161 PRO A O 1
ATOM 1234 N N . VAL A 1 182 ? 12.56621 31.60710 2.96763 1.000 23.25548 162 VAL A N 1
ATOM 1235 C CA . VAL A 1 182 ? 12.81495 32.31356 1.71609 1.000 22.83995 162 VAL A CA 1
ATOM 1236 C C . VAL A 1 182 ? 12.11745 33.66705 1.73212 1.000 20.27548 162 VAL A C 1
ATOM 1237 O O . VAL A 1 182 ? 12.71333 34.68821 1.35786 1.000 26.50548 162 VAL A O 1
ATOM 1241 N N . ARG A 1 183 ? 10.87181 33.71636 2.21440 1.000 20.69548 163 ARG A N 1
ATOM 1242 C CA . ARG A 1 183 ? 10.17171 34.99664 2.31339 1.000 22.87867 163 ARG A CA 1
ATOM 1243 C C . ARG A 1 183 ? 10.87465 35.93630 3.27657 1.000 25.21548 163 ARG A C 1
ATOM 1244 O O . ARG A 1 183 ? 10.95245 37.14714 3.02798 1.000 24.05548 163 ARG A O 1
ATOM 1252 N N . VAL A 1 184 ? 11.38237 35.40002 4.39259 1.000 22.00548 164 VAL A N 1
ATOM 1253 C CA . VAL A 1 184 ? 12.13695 36.21486 5.33848 1.000 21.48301 164 VAL A CA 1
ATOM 1254 C C . VAL A 1 184 ? 13.36680 36.81375 4.66303 1.000 20.76548 164 VAL A C 1
ATOM 1255 O O . VAL A 1 184 ? 13.62114 38.02082 4.74761 1.000 24.34548 164 VAL A O 1
ATOM 1259 N N . PHE A 1 185 ? 14.16458 35.97686 4.00097 1.000 20.27548 165 PHE A N 1
ATOM 1260 C CA . PHE A 1 185 ? 15.42580 36.48572 3.47711 1.000 21.81164 165 PHE A CA 1
ATOM 1261 C C . PHE A 1 185 ? 15.20845 37.44131 2.30427 1.000 24.80548 165 PHE A C 1
ATOM 1262 O O . PHE A 1 185 ? 15.88946 38.46671 2.19773 1.000 25.12548 165 PHE A O 1
ATOM 1270 N N . LEU A 1 186 ? 14.28239 37.12271 1.40458 1.000 23.86548 166 LEU A N 1
ATOM 1271 C CA . LEU A 1 186 ? 14.08230 38.01301 0.26174 1.000 25.00361 166 LEU A CA 1
ATOM 1272 C C . LEU A 1 186 ? 13.54981 39.36440 0.71716 1.000 27.60548 166 LEU A C 1
ATOM 1273 O O . LEU A 1 186 ? 13.94289 40.40566 0.18252 1.000 30.27548 166 LEU A O 1
ATOM 1278 N N . ALA A 1 187 ? 12.69279 39.37691 1.73555 1.000 26.49548 167 ALA A N 1
ATOM 1279 C CA . ALA A 1 187 ? 12.24931 40.65124 2.29165 1.000 27.46382 167 ALA A CA 1
ATOM 1280 C C . ALA A 1 187 ? 13.41828 41.40233 2.91877 1.000 31.41548 167 ALA A C 1
ATOM 1281 O O . ALA A 1 187 ? 13.59098 42.61134 2.70181 1.000 30.54548 167 ALA A O 1
ATOM 1283 N N . LEU A 1 188 ? 14.24644 40.68981 3.68682 1.000 26.40548 168 LEU A N 1
ATOM 1284 C CA . LEU A 1 188 ? 15.39974 41.30628 4.33188 1.000 25.19011 168 LEU A CA 1
ATOM 1285 C C . LEU A 1 188 ? 16.39486 41.83304 3.30516 1.000 27.54548 168 LEU A C 1
ATOM 1286 O O . LEU A 1 188 ? 16.98502 42.90388 3.49336 1.000 26.32548 168 LEU A O 1
ATOM 1291 N N . ALA A 1 189 ? 16.60687 41.08487 2.22227 1.000 27.35548 169 ALA A N 1
ATOM 1292 C CA . ALA A 1 189 ? 17.51438 41.48843 1.15617 1.000 25.97312 169 ALA A CA 1
ATOM 1293 C C . ALA A 1 189 ? 16.89681 42.49331 0.19129 1.000 30.29548 169 ALA A C 1
ATOM 1294 O O . ALA A 1 189 ? 17.60583 42.98515 -0.69386 1.000 29.75548 169 ALA A O 1
ATOM 1296 N N . GLY A 1 190 ? 15.61248 42.80399 0.33545 1.000 27.07548 170 GLY A N 1
ATOM 1297 C CA . GLY A 1 190 ? 14.92760 43.71394 -0.56712 1.000 29.87725 170 GLY A CA 1
ATOM 1298 C C . GLY A 1 190 ? 14.80033 43.18449 -1.98150 1.000 32.92548 170 GLY A C 1
ATOM 1299 O O . GLY A 1 190 ? 14.98548 43.94021 -2.94216 1.000 32.98548 170 GLY A O 1
ATOM 1300 N N . LEU A 1 191 ? 14.50312 41.89837 -2.13141 1.000 28.11548 171 LEU A N 1
ATOM 1301 C CA . LEU A 1 191 ? 14.38703 41.25119 -3.42222 1.000 30.50219 171 LEU A CA 1
ATOM 1302 C C . LEU A 1 191 ? 12.95608 40.77751 -3.63904 1.000 34.55548 171 LEU A C 1
ATOM 1303 O O . LEU A 1 191 ? 12.23633 40.52673 -2.67001 1.000 33.19548 171 LEU A O 1
ATOM 1308 N N . PRO A 1 192 ? 12.51158 40.64246 -4.88976 1.000 35.08548 172 PRO A N 1
ATOM 1309 C CA . PRO A 1 192 ? 11.12160 40.23091 -5.12545 1.000 36.82166 172 PRO A CA 1
ATOM 1310 C C . PRO A 1 192 ? 10.91771 38.75652 -4.82348 1.000 34.35548 172 PRO A C 1
ATOM 1311 O O . PRO A 1 192 ? 11.72921 37.91216 -5.20521 1.000 32.67548 172 PRO A O 1
ATOM 1315 N N . VAL A 1 193 ? 9.79446 38.44780 -4.16896 1.000 37.38548 173 VAL A N 1
ATOM 1316 C CA . VAL A 1 193 ? 9.50099 37.06232 -3.80544 1.000 40.65064 173 VAL A CA 1
ATOM 1317 C C . VAL A 1 193 ? 9.43050 36.17968 -5.03877 1.000 39.48548 173 VAL A C 1
ATOM 1318 O O . VAL A 1 193 ? 9.76809 34.99058 -4.98279 1.000 40.21548 173 VAL A O 1
ATOM 1322 N N . GLU A 1 194 ? 9.03696 36.74398 -6.18166 1.000 40.27548 174 GLU A N 1
ATOM 1323 C CA . GLU A 1 194 ? 8.90117 35.94691 -7.39138 1.000 40.25329 174 GLU A CA 1
ATOM 1324 C C . GLU A 1 194 ? 10.22428 35.37559 -7.88002 1.000 39.17548 174 GLU A C 1
ATOM 1325 O O . GLU A 1 194 ? 10.21771 34.46210 -8.71724 1.000 37.74548 174 GLU A O 1
ATOM 1331 N N . ASP A 1 195 ? 11.34919 35.88060 -7.38171 1.000 33.43548 175 ASP A N 1
ATOM 1332 C CA . ASP A 1 195 ? 12.65097 35.33621 -7.74032 1.000 33.26325 175 ASP A CA 1
ATOM 1333 C C . ASP A 1 195 ? 12.98932 34.05492 -6.98559 1.000 30.62548 175 ASP A C 1
ATOM 1334 O O . ASP A 1 195 ? 14.02215 33.44186 -7.28141 1.000 30.54548 175 ASP A O 1
ATOM 1339 N N . ALA A 1 196 ? 12.13674 33.63215 -6.04698 1.000 35.88548 176 ALA A N 1
ATOM 1340 C CA . ALA A 1 196 ? 12.42006 32.46969 -5.19941 1.000 34.37555 176 ALA A CA 1
ATOM 1341 C C . ALA A 1 196 ? 12.75701 31.21830 -6.00712 1.000 32.68548 176 ALA A C 1
ATOM 1342 O O . ALA A 1 196 ? 13.71776 30.50299 -5.69607 1.000 30.21548 176 ALA A O 1
ATOM 1344 N N . THR A 1 197 ? 11.96961 30.92686 -7.04848 1.000 31.48548 177 THR A N 1
ATOM 1345 C CA . THR A 1 197 ? 12.15364 29.67527 -7.77892 1.000 31.67731 177 THR A CA 1
ATOM 1346 C C . THR A 1 197 ? 13.48499 29.64810 -8.51478 1.000 30.33548 177 THR A C 1
ATOM 1347 O O . THR A 1 197 ? 14.23146 28.66324 -8.43665 1.000 30.91548 177 THR A O 1
ATOM 1351 N N . LYS A 1 198 ? 13.75936 30.70924 -9.27799 1.000 29.13548 178 LYS A N 1
ATOM 1352 C CA . LYS A 1 198 ? 15.01422 30.86149 -9.99833 1.000 30.38166 178 LYS A CA 1
ATOM 1353 C C . LYS A 1 198 ? 16.21037 30.69126 -9.06005 1.000 29.58548 178 LYS A C 1
ATOM 1354 O O . LYS A 1 198 ? 17.16910 29.98264 -9.36955 1.000 26.56548 178 LYS A O 1
ATOM 1360 N N . LEU A 1 199 ? 16.15707 31.34209 -7.90264 1.000 28.60548 179 LEU A N 1
ATOM 1361 C CA . LEU A 1 199 ? 17.29778 31.28636 -6.99403 1.000 29.36209 179 LEU A CA 1
ATOM 1362 C C . LEU A 1 199 ? 17.41112 29.92525 -6.31643 1.000 26.35548 179 LEU A C 1
ATOM 1363 O O . LEU A 1 199 ? 18.52697 29.45210 -6.06655 1.000 27.24548 179 LEU A O 1
ATOM 1368 N N . GLY A 1 200 ? 16.28250 29.26841 -6.04387 1.000 29.02548 180 GLY A N 1
ATOM 1369 C CA . GLY A 1 200 ? 16.34180 27.93793 -5.45458 1.000 28.84807 180 GLY A CA 1
ATOM 1370 C C . GLY A 1 200 ? 16.96312 26.92569 -6.39426 1.000 31.75548 180 GLY A C 1
ATOM 1371 O O . GLY A 1 200 ? 17.70133 26.03521 -5.96496 1.000 27.50548 180 GLY A O 1
ATOM 1372 N N . LEU A 1 201 ? 16.69460 27.06129 -7.69506 1.000 26.80548 181 LEU A N 1
ATOM 1373 C CA . LEU A 1 201 ? 17.27413 26.13540 -8.65570 1.000 27.27730 181 LEU A CA 1
ATOM 1374 C C . LEU A 1 201 ? 18.78171 26.29286 -8.74189 1.000 27.90548 181 LEU A C 1
ATOM 1375 O O . LEU A 1 201 ? 19.50706 25.29855 -8.87040 1.000 28.34548 181 LEU A O 1
ATOM 1380 N N . LEU A 1 202 ? 19.27110 27.53413 -8.72652 1.000 24.15548 182 LEU A N 1
ATOM 1381 C CA . LEU A 1 202 ? 20.71487 27.74624 -8.71961 1.000 27.07151 182 LEU A CA 1
ATOM 1382 C C . LEU A 1 202 ? 21.32956 27.19618 -7.43811 1.000 24.63548 182 LEU A C 1
ATOM 1383 O O . LEU A 1 202 ? 22.39798 26.56820 -7.46294 1.000 27.78548 182 LEU A O 1
ATOM 1388 N N . ALA A 1 203 ? 20.65605 27.42559 -6.31110 1.000 25.98548 183 ALA A N 1
ATOM 1389 C CA . ALA A 1 203 ? 21.17518 26.97866 -5.02080 1.000 27.52096 183 ALA A CA 1
ATOM 1390 C C . ALA A 1 203 ? 21.24380 25.45776 -4.95370 1.000 29.11548 183 ALA A C 1
ATOM 1391 O O . ALA A 1 203 ? 22.24089 24.89805 -4.48397 1.000 30.65548 183 ALA A O 1
ATOM 1393 N N . ASN A 1 204 ? 20.21483 24.77306 -5.46932 1.000 30.06548 184 ASN A N 1
ATOM 1394 C CA . ASN A 1 204 ? 20.25004 23.31293 -5.54859 1.000 29.74803 184 ASN A CA 1
ATOM 1395 C C . ASN A 1 204 ? 21.47251 22.82163 -6.31213 1.000 31.07548 184 ASN A C 1
ATOM 1396 O O . ASN A 1 204 ? 22.10194 21.83192 -5.92062 1.000 29.65548 184 ASN A O 1
ATOM 1401 N N . GLU A 1 205 ? 21.81168 23.47539 -7.42739 1.000 29.76548 185 GLU A N 1
ATOM 1402 C CA . GLU A 1 205 ? 22.96081 23.01748 -8.19092 1.000 29.21802 185 GLU A CA 1
ATOM 1403 C C . GLU A 1 205 ? 24.28292 23.40931 -7.55105 1.000 29.52548 185 GLU A C 1
ATOM 1404 O O . GLU A 1 205 ? 25.29635 22.77074 -7.84150 1.000 33.64548 185 GLU A O 1
ATOM 1410 N N . MET A 1 206 ? 24.30416 24.44343 -6.70269 1.000 29.82548 186 MET A N 1
ATOM 1411 C CA . MET A 1 206 ? 25.51124 24.73090 -5.93225 1.000 30.69271 186 MET A CA 1
ATOM 1412 C C . MET A 1 206 ? 25.78827 23.62075 -4.92644 1.000 32.96548 186 MET A C 1
ATOM 1413 O O . MET A 1 206 ? 26.91871 23.12415 -4.82242 1.000 33.67548 186 MET A O 1
ATOM 1418 N N . THR A 1 207 ? 24.75768 23.19718 -4.19451 1.000 27.41548 187 THR A N 1
ATOM 1419 C CA . THR A 1 207 ? 24.96992 22.34203 -3.02940 1.000 28.43676 187 THR A CA 1
ATOM 1420 C C . THR A 1 207 ? 24.84850 20.86001 -3.34269 1.000 27.96548 187 THR A C 1
ATOM 1421 O O . THR A 1 207 ? 25.46108 20.03261 -2.65599 1.000 27.09548 187 THR A O 1
ATOM 1425 N N . ARG A 1 208 ? 24.08820 20.49115 -4.36818 1.000 27.88548 188 ARG A N 1
ATOM 1426 C CA . ARG A 1 208 ? 24.00747 19.10455 -4.82255 1.000 29.60552 188 ARG A CA 1
ATOM 1427 C C . ARG A 1 208 ? 24.16684 19.10471 -6.34701 1.000 32.79548 188 ARG A C 1
ATOM 1428 O O . ARG A 1 208 ? 23.21469 18.83902 -7.08693 1.000 33.85548 188 ARG A O 1
ATOM 1436 N N . PRO A 1 209 ? 25.36545 19.42700 -6.84811 1.000 31.48548 189 PRO A N 1
ATOM 1437 C CA . PRO A 1 209 ? 25.54230 19.58755 -8.30227 1.000 32.35405 189 PRO A CA 1
ATOM 1438 C C . PRO A 1 209 ? 25.33718 18.29576 -9.07571 1.000 39.21548 189 PRO A C 1
ATOM 1439 O O . PRO A 1 209 ? 25.75111 17.21310 -8.64994 1.000 36.66548 189 PRO A O 1
ATOM 1443 N N . SER A 1 210 ? 24.70259 18.43338 -10.23799 1.000 37.95548 190 SER A N 1
ATOM 1444 C CA . SER A 1 210 ? 24.41556 17.29849 -11.10436 1.000 38.48623 190 SER A CA 1
ATOM 1445 C C . SER A 1 210 ? 25.68031 16.77246 -11.77116 1.000 38.92548 190 SER A C 1
ATOM 1446 O O . SER A 1 210 ? 26.60076 17.52827 -12.09726 1.000 32.40548 190 SER A O 1
ATOM 1449 N N . GLY A 1 211 ? 25.71131 15.46665 -11.99051 1.000 42.15548 191 GLY A N 1
ATOM 1450 C CA . GLY A 1 211 ? 26.76937 14.83284 -12.75925 1.000 41.50251 191 GLY A CA 1
ATOM 1451 C C . GLY A 1 211 ? 27.19383 13.48209 -12.21131 1.000 44.33548 191 GLY A C 1
ATOM 1452 O O . GLY A 1 211 ? 27.14856 13.21941 -11.01192 1.000 47.22548 191 GLY A O 1
ATOM 1453 N N . ASN A 1 212 ? 27.62137 12.60262 -13.11251 1.000 47.51548 192 ASN A N 1
ATOM 1454 C CA . ASN A 1 212 ? 28.08677 11.26808 -12.75462 1.000 50.32219 192 ASN A CA 1
ATOM 1455 C C . ASN A 1 212 ? 29.59850 11.20624 -12.62758 1.000 49.43548 192 ASN A C 1
ATOM 1456 O O . ASN A 1 212 ? 30.16628 10.11465 -12.53530 1.000 52.79548 192 ASN A O 1
ATOM 1461 N N . THR A 1 213 ? 30.25922 12.35734 -12.60989 1.000 47.84548 193 THR A N 1
ATOM 1462 C CA . THR A 1 213 ? 31.67414 12.41152 -12.82072 1.000 42.96466 193 THR A CA 1
ATOM 1463 C C . THR A 1 213 ? 32.21130 13.67739 -12.17032 1.000 39.75548 193 THR A C 1
ATOM 1464 O O . THR A 1 213 ? 31.49823 14.69001 -12.15491 1.000 34.22548 193 THR A O 1
ATOM 1468 N N . PRO A 1 214 ? 33.42362 13.65123 -11.58656 1.000 35.97548 194 PRO A N 1
ATOM 1469 C CA . PRO A 1 214 ? 33.96342 14.89614 -10.99630 1.000 35.88380 194 PRO A CA 1
ATOM 1470 C C . PRO A 1 214 ? 33.96505 16.07121 -11.96138 1.000 38.97548 194 PRO A C 1
ATOM 1471 O O . PRO A 1 214 ? 33.56052 17.18005 -11.58441 1.000 33.53548 194 PRO A O 1
ATOM 1475 N N . GLU A 1 215 ? 34.38102 15.85079 -13.21260 1.000 40.50548 195 GLU A N 1
ATOM 1476 C CA . GLU A 1 215 ? 34.36620 16.92549 -14.20133 1.000 41.49277 195 GLU A CA 1
ATOM 1477 C C . GLU A 1 215 ? 32.95070 17.42904 -14.45964 1.000 37.03548 195 GLU A C 1
ATOM 1478 O O . GLU A 1 215 ? 32.73471 18.63975 -14.59158 1.000 37.26548 195 GLU A O 1
ATOM 1484 N N . GLU A 1 216 ? 31.98106 16.51052 -14.57253 1.000 35.14548 196 GLU A N 1
ATOM 1485 C CA . GLU A 1 216 ? 30.59332 16.91773 -14.78485 1.000 37.66076 196 GLU A CA 1
ATOM 1486 C C . GLU A 1 216 ? 30.08511 17.75902 -13.61644 1.000 38.09548 196 GLU A C 1
ATOM 1487 O O . GLU A 1 216 ? 29.44559 18.80063 -13.82065 1.000 33.41548 196 GLU A O 1
ATOM 1493 N N . GLN A 1 217 ? 30.36291 17.32977 -12.38026 1.000 34.80548 197 GLN A N 1
ATOM 1494 C CA . GLN A 1 217 ? 29.91732 18.11569 -11.23033 1.000 32.60138 197 GLN A CA 1
ATOM 1495 C C . GLN A 1 217 ? 30.64128 19.45311 -11.16608 1.000 32.96548 197 GLN A C 1
ATOM 1496 O O . GLN A 1 217 ? 30.05422 20.46343 -10.76192 1.000 28.49548 197 GLN A O 1
ATOM 1502 N N . GLY A 1 218 ? 31.92079 19.47844 -11.54803 1.000 30.54548 198 GLY A N 1
ATOM 1503 C CA . GLY A 1 218 ? 32.61103 20.74862 -11.66846 1.000 31.72656 198 GLY A CA 1
ATOM 1504 C C . GLY A 1 218 ? 31.88571 21.69892 -12.60272 1.000 34.10548 198 GLY A C 1
ATOM 1505 O O . GLY A 1 218 ? 31.71405 22.88183 -12.29349 1.000 29.98548 198 GLY A O 1
ATOM 1506 N N . ARG A 1 219 ? 31.43193 21.18882 -13.75150 1.000 33.48548 199 ARG A N 1
ATOM 1507 C CA . ARG A 1 219 ? 30.74914 22.04132 -14.72070 1.000 36.44034 199 ARG A CA 1
ATOM 1508 C C . ARG A 1 219 ? 29.38517 22.49339 -14.21024 1.000 33.03548 199 ARG A C 1
ATOM 1509 O O . ARG A 1 219 ? 28.98104 23.63966 -14.44653 1.000 32.03548 199 ARG A O 1
ATOM 1517 N N . SER A 1 220 ? 28.66158 21.61208 -13.50959 1.000 34.54548 200 SER A N 1
ATOM 1518 C CA . SER A 1 220 ? 27.34222 21.97977 -12.98909 1.000 34.62153 200 SER A CA 1
ATOM 1519 C C . SER A 1 220 ? 27.44301 23.07915 -11.94225 1.000 31.92548 200 SER A C 1
ATOM 1520 O O . SER A 1 220 ? 26.61011 23.99474 -11.91070 1.000 28.38548 200 SER A O 1
ATOM 1523 N N . LEU A 1 221 ? 28.44105 22.99638 -11.05881 1.000 29.05548 201 LEU A N 1
ATOM 1524 C CA . LEU A 1 221 ? 28.60399 24.04987 -10.06793 1.000 26.57018 201 LEU A CA 1
ATOM 1525 C C . LEU A 1 221 ? 29.03660 25.34832 -10.73938 1.000 29.90548 201 LEU A C 1
ATOM 1526 O O . LEU A 1 221 ? 28.56518 26.42912 -10.38144 1.000 26.50548 201 LEU A O 1
ATOM 1531 N N . GLU A 1 222 ? 29.93627 25.24984 -11.71532 1.000 30.32548 202 GLU A N 1
ATOM 1532 C CA . GLU A 1 222 ? 30.37249 26.42914 -12.45876 1.000 31.34492 202 GLU A CA 1
ATOM 1533 C C . GLU A 1 222 ? 29.18771 27.16572 -13.06818 1.000 26.99548 202 GLU A C 1
ATOM 1534 O O . GLU A 1 222 ? 29.10554 28.39710 -12.99810 1.000 28.69548 202 GLU A O 1
ATOM 1540 N N . ALA A 1 223 ? 28.26962 26.42254 -13.69284 1.000 26.55548 203 ALA A N 1
ATOM 1541 C CA . ALA A 1 223 ? 27.10392 27.04214 -14.31613 1.000 28.30039 203 ALA A CA 1
ATOM 1542 C C . ALA A 1 223 ? 26.18612 27.68243 -13.28230 1.000 28.22548 203 ALA A C 1
ATOM 1543 O O . ALA A 1 223 ? 25.64837 28.77368 -13.50646 1.000 26.06548 203 ALA A O 1
ATOM 1545 N N . ALA A 1 224 ? 25.97374 27.01459 -12.14589 1.000 28.18548 204 ALA A N 1
ATOM 1546 C CA . ALA A 1 224 ? 25.12881 27.60735 -11.11147 1.000 26.33285 204 ALA A CA 1
ATOM 1547 C C . ALA A 1 224 ? 25.76830 28.86287 -10.52901 1.000 24.21548 204 ALA A C 1
ATOM 1548 O O . ALA A 1 224 ? 25.07684 29.84886 -10.25815 1.000 23.80548 204 ALA A O 1
ATOM 1550 N N . ASN A 1 225 ? 27.07870 28.82073 -10.28931 1.000 25.42548 205 ASN A N 1
ATOM 1551 C CA . ASN A 1 225 ? 27.77496 29.98319 -9.74774 1.000 25.86574 205 ASN A CA 1
ATOM 1552 C C . ASN A 1 225 ? 27.69743 31.15562 -10.72284 1.000 28.11548 205 ASN A C 1
ATOM 1553 O O . ASN A 1 225 ? 27.52516 32.30893 -10.30699 1.000 25.04548 205 ASN A O 1
ATOM 1558 N N . LYS A 1 226 ? 27.78424 30.87428 -12.02853 1.000 26.12548 206 LYS A N 1
ATOM 1559 C CA . LYS A 1 226 ? 27.62237 31.93467 -13.02698 1.000 27.68217 206 LYS A CA 1
ATOM 1560 C C . LYS A 1 226 ? 26.20293 32.48362 -13.01282 1.000 23.31548 206 LYS A C 1
ATOM 1561 O O . LYS A 1 226 ? 26.00044 33.69354 -13.14992 1.000 26.77548 206 LYS A O 1
ATOM 1567 N N . GLY A 1 227 ? 25.20727 31.61354 -12.82951 1.000 24.30548 207 GLY A N 1
ATOM 1568 C CA . GLY A 1 227 ? 23.83959 32.09413 -12.71864 1.000 22.73938 207 GLY A CA 1
ATOM 1569 C C . GLY A 1 227 ? 23.65025 33.05099 -11.55590 1.000 25.72548 207 GLY A C 1
ATOM 1570 O O . GLY A 1 227 ? 22.94807 34.06176 -11.67231 1.000 23.22548 207 GLY A O 1
ATOM 1571 N N . PHE A 1 228 ? 24.26791 32.74883 -10.41225 1.000 22.08548 208 PHE A N 1
ATOM 1572 C CA . PHE A 1 228 ? 24.18495 33.67440 -9.28340 1.000 21.07492 208 PHE A CA 1
ATOM 1573 C C . PHE A 1 228 ? 24.82688 35.01557 -9.62692 1.000 22.57548 208 PHE A C 1
ATOM 1574 O O . PHE A 1 228 ? 24.25496 36.07961 -9.35871 1.000 21.24548 208 PHE A O 1
ATOM 1582 N N . PHE A 1 229 ? 26.03905 34.98199 -10.18675 1.000 22.82548 209 PHE A N 1
ATOM 1583 C CA . PHE A 1 229 ? 26.71798 36.22900 -10.52985 1.000 21.70123 209 PHE A CA 1
ATOM 1584 C C . PHE A 1 229 ? 25.88928 37.04666 -11.51657 1.000 23.55548 209 PHE A C 1
ATOM 1585 O O . PHE A 1 229 ? 25.79566 38.27142 -11.38928 1.000 23.30548 209 PHE A O 1
ATOM 1593 N N . GLU A 1 230 ? 25.25957 36.38429 -12.49247 1.000 24.82548 210 GLU A N 1
ATOM 1594 C CA . GLU A 1 230 ? 24.43244 37.11371 -13.45559 1.000 23.64937 210 GLU A CA 1
ATO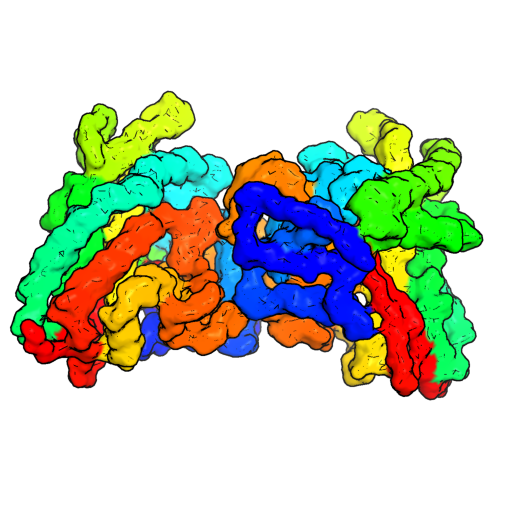M 1595 C C . GLU A 1 230 ? 23.26019 37.77838 -12.76503 1.000 25.12548 210 GLU A C 1
ATOM 1596 O O . GLU A 1 230 ? 22.87716 38.90032 -13.11541 1.000 24.90548 210 GLU A O 1
ATOM 1602 N N . TYR A 1 231 ? 22.68409 37.10275 -11.76717 1.000 23.16548 211 TYR A N 1
ATOM 1603 C CA . TYR A 1 231 ? 21.53414 37.65736 -11.06696 1.000 24.84875 211 TYR A CA 1
ATOM 1604 C C . TYR A 1 231 ? 21.92725 38.84714 -10.19545 1.000 26.50548 211 TYR A C 1
ATOM 1605 O O . TYR A 1 231 ? 21.20955 39.84981 -10.15151 1.000 23.90548 211 TYR A O 1
ATOM 1614 N N . VAL A 1 232 ? 23.05110 38.76013 -9.48371 1.000 24.61548 212 VAL A N 1
ATOM 1615 C CA . VAL A 1 232 ? 23.35909 39.79859 -8.50373 1.000 25.70133 212 VAL A CA 1
ATOM 1616 C C . VAL A 1 232 ? 24.06407 41.01045 -9.11096 1.000 25.39548 212 VAL A C 1
ATOM 1617 O O . VAL A 1 232 ? 24.01004 42.10030 -8.51871 1.000 26.21548 212 VAL A O 1
ATOM 1621 N N . ALA A 1 233 ? 24.70640 40.85961 -10.27333 1.000 26.77548 213 ALA A N 1
ATOM 1622 C CA . ALA A 1 233 ? 25.46421 41.97066 -10.85323 1.000 27.04612 213 ALA A CA 1
ATOM 1623 C C . ALA A 1 233 ? 24.63695 43.23822 -11.04017 1.000 26.29548 213 ALA A C 1
ATOM 1624 O O . ALA A 1 233 ? 25.11216 44.31539 -10.63751 1.000 25.85548 213 ALA A O 1
ATOM 1626 N N . PRO A 1 234 ? 23.42176 43.20163 -11.61137 1.000 27.63548 214 PRO A N 1
ATOM 1627 C CA . PRO A 1 234 ? 22.63885 44.44736 -11.72861 1.000 26.01124 214 PRO A CA 1
ATOM 1628 C C . PRO A 1 234 ? 22.18476 44.99307 -10.39536 1.000 29.06548 214 PRO A C 1
ATOM 1629 O O . PRO A 1 234 ? 22.02545 46.21224 -10.25019 1.000 26.80548 214 PRO A O 1
ATOM 1633 N N . ILE A 1 235 ? 21.94368 44.11722 -9.42249 1.000 28.01548 215 ILE A N 1
ATOM 1634 C CA . ILE A 1 235 ? 21.56776 44.55936 -8.08494 1.000 27.82871 215 ILE A CA 1
ATOM 1635 C C . ILE A 1 235 ? 22.72121 45.30242 -7.42967 1.000 27.06548 215 ILE A C 1
ATOM 1636 O O . ILE A 1 235 ? 22.53489 46.36292 -6.82176 1.000 31.26548 215 ILE A O 1
ATOM 1641 N N . ILE A 1 236 ? 23.92785 44.75153 -7.53518 1.000 26.78548 216 ILE A N 1
ATOM 1642 C CA . ILE A 1 236 ? 25.09940 45.42612 -6.98752 1.000 28.77084 216 ILE A CA 1
ATOM 1643 C C . ILE A 1 236 ? 25.28143 46.78841 -7.64523 1.000 32.77548 216 ILE A C 1
ATOM 1644 O O . ILE A 1 236 ? 25.45975 47.80099 -6.96325 1.000 32.19548 216 ILE A O 1
ATOM 1649 N N . ALA A 1 237 ? 25.21275 46.83935 -8.97893 1.000 28.23548 217 ALA A N 1
ATOM 1650 C CA . ALA A 1 237 ? 25.40403 48.11599 -9.66899 1.000 31.64422 217 ALA A CA 1
ATOM 1651 C C . ALA A 1 237 ? 24.38412 49.15408 -9.21186 1.000 33.30548 217 ALA A C 1
ATOM 1652 O O . ALA A 1 237 ? 24.72040 50.33000 -9.02641 1.000 37.66548 217 ALA A O 1
ATOM 1654 N N . ALA A 1 238 ? 23.14574 48.72895 -8.97233 1.000 29.41548 218 ALA A N 1
ATOM 1655 C CA . ALA A 1 238 ? 22.09452 49.65872 -8.58536 1.000 33.04677 218 ALA A CA 1
ATOM 1656 C C . ALA A 1 238 ? 22.23190 50.13541 -7.14465 1.000 36.01548 218 ALA A C 1
ATOM 1657 O O . ALA A 1 238 ? 21.80405 51.25078 -6.82576 1.000 34.25548 218 ALA A O 1
ATOM 1659 N N . ARG A 1 239 ? 22.81734 49.33028 -6.26122 1.000 34.12548 219 ARG A N 1
ATOM 1660 C CA . ARG A 1 239 ? 22.78387 49.64150 -4.83753 1.000 31.41498 219 ARG A CA 1
ATOM 1661 C C . ARG A 1 239 ? 24.09766 50.18297 -4.29547 1.000 35.46548 219 ARG A C 1
ATOM 1662 O O . ARG A 1 239 ? 24.15058 50.55556 -3.11997 1.000 37.83548 219 ARG A O 1
ATOM 1670 N N . ARG A 1 240 ? 25.14911 50.25213 -5.11015 1.000 37.21548 220 ARG A N 1
ATOM 1671 C CA . ARG A 1 240 ? 26.36517 50.92874 -4.67521 1.000 40.14714 220 ARG A CA 1
ATOM 1672 C C . ARG A 1 240 ? 26.05226 52.39565 -4.42166 1.000 43.79548 220 ARG A C 1
ATOM 1673 O O . ARG A 1 240 ? 25.43067 53.06093 -5.25323 1.000 43.54548 220 ARG A O 1
ATOM 1681 N N . GLY A 1 241 ? 26.45232 52.89024 -3.25552 1.000 45.77548 221 GLY A N 1
ATOM 1682 C CA . GLY A 1 241 ? 26.04370 54.21545 -2.84313 1.000 45.13285 221 GLY A CA 1
ATOM 1683 C C . GLY A 1 241 ? 24.56111 54.37997 -2.60165 1.000 46.81548 221 GLY A C 1
ATOM 1684 O O . GLY A 1 241 ? 24.11147 55.49777 -2.33921 1.000 48.40548 221 GLY A O 1
ATOM 1685 N N . GLY A 1 242 ? 23.78473 53.30410 -2.66722 1.000 43.40548 222 GLY A N 1
ATOM 1686 C CA . GLY A 1 242 ? 22.34682 53.42697 -2.60062 1.000 42.58284 222 GLY A CA 1
ATOM 1687 C C . GLY A 1 242 ? 21.84537 53.87728 -1.24076 1.000 42.78548 222 GLY A C 1
ATOM 1688 O O . GLY A 1 242 ? 22.55990 53.88548 -0.23883 1.000 44.29548 222 GLY A O 1
ATOM 1689 N N . SER A 1 243 ? 20.56966 54.25195 -1.21797 1.000 41.48548 223 SER A N 1
ATOM 1690 C CA . SER A 1 243 ? 19.89800 54.73941 -0.01994 1.000 44.63861 223 SER A CA 1
ATOM 1691 C C . SER A 1 243 ? 19.00644 53.69074 0.63403 1.000 46.39548 223 SER A C 1
ATOM 1692 O O . SER A 1 243 ? 18.39437 53.97609 1.66983 1.000 47.65548 223 SER A O 1
ATOM 1695 N N . GLY A 1 244 ? 18.90483 52.49671 0.05346 1.000 43.03548 224 GLY A N 1
ATOM 1696 C CA . GLY A 1 244 ? 18.06991 51.46741 0.63171 1.000 40.64892 224 GLY A CA 1
ATOM 1697 C C . GLY A 1 244 ? 18.55061 51.03293 2.00237 1.000 39.53548 224 GLY A C 1
ATOM 1698 O O . GLY A 1 244 ? 19.72352 51.15656 2.36222 1.000 38.66548 224 GLY A O 1
ATOM 1699 N N . THR A 1 245 ? 17.60897 50.51953 2.79029 1.000 38.00548 225 THR A N 1
ATOM 1700 C CA . THR A 1 245 ? 17.91350 49.98149 4.10786 1.000 40.38185 225 THR A CA 1
ATOM 1701 C C . THR A 1 245 ? 18.05601 48.46632 4.09753 1.000 38.21548 225 THR A C 1
ATOM 1702 O O . THR A 1 245 ? 18.25260 47.86564 5.15931 1.000 35.84548 225 THR A O 1
ATOM 1706 N N . ASP A 1 246 ? 17.95854 47.84278 2.92772 1.000 36.46548 226 ASP A N 1
ATOM 1707 C CA . ASP A 1 246 ? 18.02926 46.39426 2.80961 1.000 34.23711 226 ASP A CA 1
ATOM 1708 C C . ASP A 1 246 ? 19.42241 45.87497 3.16028 1.000 32.92548 226 ASP A C 1
ATOM 1709 O O . ASP A 1 246 ? 20.41518 46.61038 3.14615 1.000 30.57548 226 ASP A O 1
ATOM 1714 N N . LEU A 1 247 ? 19.48527 44.56191 3.41563 1.000 29.69548 227 LEU A N 1
ATOM 1715 C CA . LEU A 1 247 ? 20.73424 43.92203 3.82413 1.000 28.24483 227 LEU A CA 1
ATOM 1716 C C . LEU A 1 247 ? 21.83120 44.10627 2.78376 1.000 26.89548 227 LEU A C 1
ATOM 1717 O O . LEU A 1 247 ? 23.00211 44.30762 3.13422 1.000 27.02548 227 LEU A O 1
ATOM 1722 N N . ILE A 1 248 ? 21.48128 44.02532 1.49800 1.000 26.56548 228 ILE A N 1
ATOM 1723 C CA . ILE A 1 248 ? 22.50432 44.10611 0.46376 1.000 26.55299 228 ILE A CA 1
ATOM 1724 C C . ILE A 1 248 ? 23.12286 45.49915 0.44151 1.000 29.66548 228 ILE A C 1
ATOM 1725 O O . ILE A 1 248 ? 24.34811 45.64378 0.47003 1.000 27.62548 228 ILE A O 1
ATOM 1730 N N . THR A 1 249 ? 22.29279 46.54436 0.42195 1.000 28.97548 229 THR A N 1
ATOM 1731 C CA . THR A 1 249 ? 22.84596 47.89956 0.43814 1.000 31.23331 229 THR A CA 1
ATOM 1732 C C . THR A 1 249 ? 23.74373 48.11206 1.65279 1.000 30.17548 229 THR A C 1
ATOM 1733 O O . THR A 1 249 ? 24.84281 48.67220 1.53372 1.000 33.04548 229 THR A O 1
ATOM 1737 N N . ARG A 1 250 ? 23.29691 47.65427 2.82768 1.000 31.48548 230 ARG A N 1
ATOM 1738 C CA . ARG A 1 250 ? 24.05244 47.88943 4.05368 1.000 31.50080 230 ARG A CA 1
ATOM 1739 C C . ARG A 1 250 ? 25.42719 47.23334 3.99206 1.000 34.21548 230 ARG A C 1
ATOM 1740 O O . ARG A 1 250 ? 26.44182 47.86175 4.31688 1.000 34.43548 230 ARG A O 1
ATOM 1748 N N . ILE A 1 251 ? 25.48770 45.97040 3.55923 1.000 30.44548 231 ILE A N 1
ATOM 1749 C CA . ILE A 1 251 ? 26.76535 45.26152 3.55874 1.000 32.01844 231 ILE A CA 1
ATOM 1750 C C . ILE A 1 251 ? 27.64382 45.73699 2.41172 1.000 31.97548 231 ILE A C 1
ATOM 1751 O O . ILE A 1 251 ? 28.85999 45.92414 2.57125 1.000 30.18548 231 ILE A O 1
ATOM 1756 N N . LEU A 1 252 ? 27.03964 45.94142 1.23789 1.000 32.45548 232 LEU A N 1
ATOM 1757 C CA . LEU A 1 252 ? 27.79905 46.28520 0.04324 1.000 34.39724 232 LEU A CA 1
ATOM 1758 C C . LEU A 1 252 ? 28.56509 47.59109 0.20622 1.000 35.88548 232 LEU A C 1
ATOM 1759 O O . LEU A 1 252 ? 29.64615 47.75170 -0.37284 1.000 35.95548 232 LEU A O 1
ATOM 1764 N N . ASN A 1 253 ? 28.03608 48.52741 0.99144 1.000 35.54548 233 ASN A N 1
ATOM 1765 C CA . ASN A 1 253 ? 28.62433 49.85391 1.10676 1.000 35.97035 233 ASN A CA 1
ATOM 1766 C C . ASN A 1 253 ? 29.51879 50.00630 2.32986 1.000 39.52548 233 ASN A C 1
ATOM 1767 O O . ASN A 1 253 ? 29.80510 51.13507 2.74160 1.000 39.10548 233 ASN A O 1
ATOM 1772 N N . VAL A 1 254 ? 29.96079 48.89916 2.91801 1.000 38.45548 234 VAL A N 1
ATOM 1773 C CA . VAL A 1 254 ? 31.03807 48.93338 3.89919 1.000 37.53231 234 VAL A CA 1
ATOM 1774 C C . VAL A 1 254 ? 32.35896 49.00033 3.14659 1.000 40.93548 234 VAL A C 1
ATOM 1775 O O . VAL A 1 254 ? 32.58504 48.23646 2.20230 1.000 38.24548 234 VAL A O 1
ATOM 1779 N N . GLU A 1 255 ? 33.23168 49.91906 3.54818 1.000 41.99548 235 GLU A N 1
ATOM 1780 C CA . GLU A 1 255 ? 34.50640 50.06661 2.85942 1.000 44.00579 235 GLU A CA 1
ATOM 1781 C C . GLU A 1 255 ? 35.43815 48.90642 3.17372 1.000 45.29548 235 GLU A C 1
ATOM 1782 O O . GLU A 1 255 ? 35.47418 48.40178 4.29890 1.000 43.51548 235 GLU A O 1
ATOM 1788 N N . ILE A 1 256 ? 36.18695 48.47946 2.16035 1.000 45.27548 236 ILE A N 1
ATOM 1789 C CA . ILE A 1 256 ? 37.23954 47.48053 2.30047 1.000 47.13047 236 ILE A CA 1
ATOM 1790 C C . ILE A 1 256 ? 38.56291 48.20999 2.13908 1.000 53.10548 236 ILE A C 1
ATOM 1791 O O . ILE A 1 256 ? 38.84489 48.75727 1.06529 1.000 50.35548 236 ILE A O 1
ATOM 1796 N N . ASP A 1 257 ? 39.36771 48.22264 3.20097 1.000 57.61548 237 ASP A N 1
ATOM 1797 C CA . ASP A 1 257 ? 40.65769 48.91184 3.20476 1.000 57.89121 237 ASP A CA 1
ATOM 1798 C C . ASP A 1 257 ? 40.50474 50.33805 2.67660 1.000 57.81548 237 ASP A C 1
ATOM 1799 O O . ASP A 1 257 ? 41.19374 50.76991 1.74847 1.000 61.04548 237 ASP A O 1
ATOM 1804 N N . GLY A 1 258 ? 39.54545 51.05647 3.25832 1.000 55.26548 238 GLY A N 1
ATOM 1805 C CA . GLY A 1 258 ? 39.31898 52.45572 2.93114 1.000 56.04599 238 GLY A CA 1
ATOM 1806 C C . GLY A 1 258 ? 38.88768 52.72278 1.50687 1.000 58.58548 238 GLY A C 1
ATOM 1807 O O . GLY A 1 258 ? 39.13495 53.81747 0.98747 1.000 62.40548 238 GLY A O 1
ATOM 1808 N N . LYS A 1 259 ? 38.23628 51.76252 0.86001 1.000 56.85548 239 LYS A N 1
ATOM 1809 C CA . LYS A 1 259 ? 37.84797 51.89834 -0.53669 1.000 55.86896 239 LYS A CA 1
ATOM 1810 C C . LYS A 1 259 ? 36.56536 51.11354 -0.76322 1.000 51.15548 239 LYS A C 1
ATOM 1811 O O . LYS A 1 259 ? 36.21551 50.24230 0.04143 1.000 48.82548 239 LYS A O 1
ATOM 1817 N N . PRO A 1 260 ? 35.83709 51.40176 -1.84152 1.000 53.68548 240 PRO A N 1
ATOM 1818 C CA . PRO A 1 260 ? 34.67647 50.57086 -2.18132 1.000 49.00217 240 PRO A CA 1
ATOM 1819 C C . PRO A 1 260 ? 35.08964 49.14133 -2.50077 1.000 43.41548 240 PRO A C 1
ATOM 1820 O O . PRO A 1 260 ? 36.11587 48.89186 -3.13730 1.000 40.63548 240 PRO A O 1
ATOM 1824 N N . MET A 1 261 ? 34.27740 48.20781 -2.03240 1.000 40.66548 241 MET A N 1
ATOM 1825 C CA . MET A 1 261 ? 34.46167 46.79341 -2.30764 1.000 38.66613 241 MET A CA 1
ATOM 1826 C C . MET A 1 261 ? 34.60320 46.55095 -3.81199 1.000 37.05548 241 MET A C 1
ATOM 1827 O O . MET A 1 261 ? 33.75481 47.01006 -4.58317 1.000 33.32548 241 MET A O 1
ATOM 1832 N N . PRO A 1 262 ? 35.64238 45.84402 -4.26535 1.000 35.14548 242 PRO A N 1
ATOM 1833 C CA . PRO A 1 262 ? 35.77194 45.56429 -5.70373 1.000 36.40344 242 PRO A CA 1
ATOM 1834 C C . PRO A 1 262 ? 34.63452 44.69206 -6.22018 1.000 39.88548 242 PRO A C 1
ATOM 1835 O O . PRO A 1 262 ? 33.97346 43.97448 -5.46658 1.000 35.82548 242 PRO A O 1
ATOM 1839 N N . ASP A 1 263 ? 34.43312 44.74272 -7.54423 1.000 39.66548 243 ASP A N 1
ATOM 1840 C CA . ASP A 1 263 ? 33.32148 44.02586 -8.16758 1.000 39.65185 243 ASP A CA 1
ATOM 1841 C C . ASP A 1 263 ? 33.44232 42.51956 -7.98905 1.000 39.02548 243 ASP A C 1
ATOM 1842 O O . ASP A 1 263 ? 32.44940 41.84563 -7.68363 1.000 37.11548 243 ASP A O 1
ATOM 1847 N N . ASP A 1 264 ? 34.63957 41.96520 -8.20649 1.000 35.54548 244 ASP A N 1
ATOM 1848 C CA . ASP A 1 264 ? 34.80043 40.51853 -8.10079 1.000 39.52019 244 ASP A CA 1
ATOM 1849 C C . ASP A 1 264 ? 34.39646 40.02325 -6.71679 1.000 38.70548 244 ASP A C 1
ATOM 1850 O O . ASP A 1 264 ? 33.63330 39.05153 -6.59393 1.000 38.43548 244 ASP A O 1
ATOM 1855 N N . ARG A 1 265 ? 34.84056 40.71758 -5.66681 1.000 35.89548 245 ARG A N 1
ATOM 1856 C CA . ARG A 1 265 ? 34.47886 40.31510 -4.31294 1.000 34.29071 245 ARG A CA 1
ATOM 1857 C C . ARG A 1 265 ? 32.99273 40.52587 -4.03766 1.000 31.57548 245 ARG A C 1
ATOM 1858 O O . ARG A 1 265 ? 32.36869 39.70272 -3.36416 1.000 29.93548 245 ARG A O 1
ATOM 1866 N N . ALA A 1 266 ? 32.40783 41.62187 -4.53461 1.000 27.13548 246 ALA A N 1
ATOM 1867 C CA . ALA A 1 266 ? 31.00242 41.90502 -4.24306 1.000 26.62085 246 ALA A CA 1
ATOM 1868 C C . ALA A 1 266 ? 30.07989 40.85708 -4.85780 1.000 27.71548 246 ALA A C 1
ATOM 1869 O O . ALA A 1 266 ? 29.07464 40.46996 -4.24653 1.000 27.35548 246 ALA A O 1
ATOM 1871 N N . LEU A 1 267 ? 30.37826 40.41386 -6.08064 1.000 29.01548 247 LEU A N 1
ATOM 1872 C CA . LEU A 1 267 ? 29.54975 39.38783 -6.70720 1.000 27.12124 247 LEU A CA 1
ATOM 1873 C C . LEU A 1 267 ? 29.50157 38.12800 -5.84972 1.000 26.93548 247 LEU A C 1
ATOM 1874 O O . LEU A 1 267 ? 28.42154 37.58637 -5.58324 1.000 23.44548 247 LEU A O 1
ATOM 1879 N N . GLY A 1 268 ? 30.66971 37.63962 -5.41998 1.000 28.89548 248 GLY A N 1
ATOM 1880 C CA . GLY A 1 268 ? 30.70811 36.44184 -4.59473 1.000 27.75738 248 GLY A CA 1
ATOM 1881 C C . GLY A 1 268 ? 30.10079 36.64860 -3.22435 1.000 25.42548 248 GLY A C 1
ATOM 1882 O O . GLY A 1 268 ? 29.52719 35.71953 -2.65644 1.000 23.11548 248 GLY A O 1
ATOM 1883 N N . LEU A 1 269 ? 30.21363 37.86342 -2.67922 1.000 25.94548 249 LEU A N 1
ATOM 1884 C CA . LEU A 1 269 ? 29.65849 38.16967 -1.36039 1.000 28.08402 249 LEU A CA 1
ATOM 1885 C C . LEU A 1 269 ? 28.13362 38.13265 -1.38157 1.000 25.80548 249 LEU A C 1
ATOM 1886 O O . LEU A 1 269 ? 27.49560 37.47410 -0.54598 1.000 22.98548 249 LEU A O 1
ATOM 1891 N N . VAL A 1 270 ? 27.52556 38.86455 -2.31426 1.000 23.89548 250 VAL A N 1
ATOM 1892 C CA . VAL A 1 270 ? 26.07227 38.89901 -2.38260 1.000 25.57304 250 VAL A CA 1
ATOM 1893 C C . VAL A 1 270 ? 25.52135 37.52579 -2.76027 1.000 24.50548 250 VAL A C 1
ATOM 1894 O O . VAL A 1 270 ? 24.50404 37.08239 -2.20648 1.000 23.32548 250 VAL A O 1
ATOM 1898 N N . SER A 1 271 ? 26.18563 36.81898 -3.68894 1.000 22.40548 251 SER A N 1
ATOM 1899 C CA . SER A 1 271 ? 25.76329 35.45447 -3.99924 1.000 21.56268 251 SER A CA 1
ATOM 1900 C C . SER A 1 271 ? 25.78542 34.55669 -2.76381 1.000 24.13548 251 SER A C 1
ATOM 1901 O O . SER A 1 271 ? 24.88615 33.73348 -2.58378 1.000 22.65548 251 SER A O 1
ATOM 1904 N N . LEU A 1 272 ? 26.80040 34.69575 -1.90771 1.000 21.27548 252 LEU A N 1
ATOM 1905 C CA . LEU A 1 272 ? 26.87061 33.82895 -0.72862 1.000 22.18017 252 LEU A CA 1
ATOM 1906 C C . LEU A 1 272 ? 25.72765 34.12335 0.23582 1.000 22.91548 252 LEU A C 1
ATOM 1907 O O . LEU A 1 272 ? 25.17113 33.20076 0.84720 1.000 22.12548 252 LEU A O 1
ATOM 1912 N N . LEU A 1 273 ? 25.36475 35.40661 0.38225 1.000 24.06548 253 LEU A N 1
ATOM 1913 C CA . LEU A 1 273 ? 24.22610 35.75875 1.22812 1.000 25.00215 253 LEU A CA 1
ATOM 1914 C C . LEU A 1 273 ? 22.95661 35.08455 0.73640 1.000 28.87548 253 LEU A C 1
ATOM 1915 O O . LEU A 1 273 ? 22.18254 34.54253 1.53789 1.000 27.60548 253 LEU A O 1
ATOM 1920 N N . LEU A 1 274 ? 22.72315 35.10382 -0.58317 1.000 24.89548 254 LEU A N 1
ATOM 1921 C CA . LEU A 1 274 ? 21.55869 34.40884 -1.12463 1.000 26.56272 254 LEU A CA 1
ATOM 1922 C C . LEU A 1 274 ? 21.64917 32.91293 -0.87255 1.000 27.64548 254 LEU A C 1
ATOM 1923 O O . LEU A 1 274 ? 20.65423 32.27614 -0.50637 1.000 30.01548 254 LEU A O 1
ATOM 1928 N N . LEU A 1 275 ? 22.83650 32.33214 -1.06940 1.000 26.67548 255 LEU A N 1
ATOM 1929 C CA . LEU A 1 275 ? 22.99697 30.89350 -0.88727 1.000 29.14205 255 LEU A CA 1
ATOM 1930 C C . LEU A 1 275 ? 22.71072 30.50147 0.55646 1.000 33.09548 255 LEU A C 1
ATOM 1931 O O . LEU A 1 275 ? 21.96552 29.55013 0.82096 1.000 34.45548 255 LEU A O 1
ATOM 1936 N N . GLY A 1 276 ? 23.26422 31.25339 1.50957 1.000 33.25548 256 GLY A N 1
ATOM 1937 C CA . GLY A 1 276 ? 22.98364 30.97298 2.90812 1.000 32.51526 256 GLY A CA 1
ATOM 1938 C C . GLY A 1 276 ? 21.53720 31.23690 3.27876 1.000 33.41548 256 GLY A C 1
ATOM 1939 O O . GLY A 1 276 ? 20.93943 30.49694 4.06695 1.000 38.88548 256 GLY A O 1
ATOM 1940 N N . GLY A 1 277 ? 20.94148 32.27937 2.70411 1.000 34.70548 257 GLY A N 1
ATOM 1941 C CA . GLY A 1 277 ? 19.57698 32.60776 3.06308 1.000 37.99858 257 GLY A CA 1
ATOM 1942 C C . GLY A 1 277 ? 18.52521 31.67320 2.49800 1.000 39.75548 257 GLY A C 1
ATOM 1943 O O . GLY A 1 277 ? 17.41313 31.62060 3.03496 1.000 43.62548 257 GLY A O 1
ATOM 1944 N N . LEU A 1 278 ? 18.84831 30.92072 1.44036 1.000 35.29548 258 LEU A N 1
ATOM 1945 C CA . LEU A 1 278 ? 17.84912 30.15179 0.71031 1.000 37.56914 258 LEU A CA 1
ATOM 1946 C C . LEU A 1 278 ? 17.98660 28.63416 0.83383 1.000 39.34548 258 LEU A C 1
ATOM 1947 O O . LEU A 1 278 ? 17.04293 27.91617 0.47940 1.000 39.55548 258 LEU A O 1
ATOM 1952 N N A GLU A 1 279 ? 19.12524 28.13067 1.30867 0.517 34.82548 259 GLU A N 1
ATOM 1953 N N B GLU A 1 279 ? 19.11596 28.12044 1.30665 0.483 34.78548 259 GLU A N 1
ATOM 1954 C CA A GLU A 1 279 ? 19.42561 26.69907 1.29506 0.517 36.51756 259 GLU A CA 1
ATOM 1955 C CA B GLU A 1 279 ? 19.35374 26.68405 1.30109 0.483 36.30144 259 GLU A CA 1
ATOM 1956 C C A GLU A 1 279 ? 20.14288 26.28440 2.57543 0.517 35.63548 259 GLU A C 1
ATOM 1957 C C B GLU A 1 279 ? 19.22462 26.07435 2.69162 0.483 35.96548 259 GLU A C 1
ATOM 1958 O O A GLU A 1 279 ? 21.14078 25.56471 2.55580 0.517 37.87548 259 GLU A O 1
ATOM 1959 O O B GLU A 1 279 ? 18.45510 25.12560 2.88674 0.483 32.73548 259 GLU A O 1
ATOM 1970 N N A THR A 1 280 ? 19.63620 26.74204 3.71535 0.517 31.37548 260 THR A N 1
ATOM 1971 N N B THR A 1 280 ? 19.92822 26.63089 3.68101 0.483 31.37548 260 THR A N 1
ATOM 1972 C CA A THR A 1 280 ? 20.18300 26.30716 4.99490 0.517 27.18340 260 THR A CA 1
ATOM 1973 C CA B THR A 1 280 ? 20.10122 25.96673 4.96990 0.483 27.78569 260 THR A CA 1
ATOM 1974 C C A THR A 1 280 ? 19.05168 26.00649 5.96604 0.517 24.84548 260 THR A C 1
ATOM 1975 C C B THR A 1 280 ? 18.84479 25.91107 5.83376 0.483 24.84548 260 THR A C 1
ATOM 1976 O O A THR A 1 280 ? 18.85614 24.87000 6.39999 0.517 19.48548 260 THR A O 1
ATOM 1977 O O B THR A 1 280 ? 18.36766 24.81076 6.11296 0.483 19.48548 260 THR A O 1
ATOM 1984 N N . VAL A 1 281 ? 18.32104 27.05431 6.30467 1.000 24.83548 261 VAL A N 1
ATOM 1985 C CA . VAL A 1 281 ? 17.20262 26.97454 7.24403 1.000 23.53472 261 VAL A CA 1
ATOM 1986 C C . VAL A 1 281 ? 16.05674 26.17660 6.64110 1.000 20.82548 261 VAL A C 1
ATOM 1987 O O . VAL A 1 281 ? 15.37282 25.42245 7.34580 1.000 17.52548 261 VAL A O 1
ATOM 1991 N N . VAL A 1 282 ? 15.83712 26.31450 5.32055 1.000 22.39548 262 VAL A N 1
ATOM 1992 C CA . VAL A 1 282 ? 14.80227 25.52387 4.64501 1.000 21.53390 262 VAL A CA 1
ATOM 1993 C C . VAL A 1 282 ? 14.99758 24.04404 4.94316 1.000 22.51548 262 VAL A C 1
ATOM 1994 O O . VAL A 1 282 ? 14.07265 23.33799 5.36616 1.000 20.04548 262 VAL A O 1
ATOM 1998 N N . ASN A 1 283 ? 16.21903 23.56215 4.75852 1.000 19.85548 263 ASN A N 1
ATOM 1999 C CA . ASN A 1 283 ? 16.47595 22.14308 4.93948 1.000 22.42553 263 ASN A CA 1
ATOM 2000 C C . ASN A 1 283 ? 16.53099 21.78070 6.42224 1.000 19.57548 263 ASN A C 1
ATOM 2001 O O . ASN A 1 283 ? 15.97432 20.75612 6.83527 1.000 18.38548 263 ASN A O 1
ATOM 2006 N N . PHE A 1 284 ? 17.14638 22.63431 7.24208 1.000 17.90548 264 PHE A N 1
ATOM 2007 C CA . PHE A 1 284 ? 17.18993 22.37484 8.68657 1.000 18.43100 264 PHE A CA 1
ATOM 2008 C C . PHE A 1 284 ? 15.79215 22.14809 9.26033 1.000 17.68548 264 PHE A C 1
ATOM 2009 O O . PHE A 1 284 ? 15.56108 21.20183 10.02234 1.000 15.21548 264 PHE A O 1
ATOM 2017 N N . LEU A 1 285 ? 14.83743 23.00664 8.88877 1.000 16.77548 265 LEU A N 1
ATOM 2018 C CA . LEU A 1 285 ? 13.48524 22.90634 9.43368 1.000 18.30501 265 LEU A CA 1
ATOM 2019 C C . LEU A 1 285 ? 12.82140 21.57680 9.09964 1.000 17.21548 265 LEU A C 1
ATOM 2020 O O . LEU A 1 285 ? 12.06118 21.04216 9.91425 1.000 17.15548 265 LEU A O 1
ATOM 2025 N N . GLY A 1 286 ? 13.06178 21.04242 7.90047 1.000 17.11548 266 GLY A N 1
ATOM 2026 C CA . GLY A 1 286 ? 12.45464 19.76626 7.55009 1.000 16.11314 266 GLY A CA 1
ATOM 2027 C C . GLY A 1 286 ? 12.91671 18.62868 8.44599 1.000 15.60548 266 GLY A C 1
ATOM 2028 O O . GLY A 1 286 ? 12.10652 17.84095 8.94494 1.000 16.31548 266 GLY A O 1
ATOM 2029 N N . PHE A 1 287 ? 14.23181 18.51426 8.64680 1.000 17.15548 267 PHE A N 1
ATOM 2030 C CA . PHE A 1 287 ? 14.76807 17.47883 9.52742 1.000 16.23084 267 PHE A CA 1
ATOM 2031 C C . PHE A 1 287 ? 14.24653 17.64539 10.94264 1.000 16.17548 267 PHE A C 1
ATOM 2032 O O . PHE A 1 287 ? 13.86967 16.66548 11.59491 1.000 16.32548 267 PHE A O 1
ATOM 2040 N N . MET A 1 288 ? 14.25648 18.88196 11.44022 1.000 16.85548 268 MET A N 1
ATOM 2041 C CA . MET A 1 288 ? 13.78022 19.15478 12.78589 1.000 17.55556 268 MET A CA 1
ATOM 2042 C C . MET A 1 288 ? 12.32349 18.74248 12.94186 1.000 20.07548 268 MET A C 1
ATOM 2043 O O . MET A 1 288 ? 11.94219 18.12643 13.94224 1.000 17.61548 268 MET A O 1
ATOM 2048 N N . MET A 1 289 ? 11.49348 19.06032 11.94941 1.000 15.97548 269 MET A N 1
ATOM 2049 C CA . MET A 1 289 ? 10.06811 18.80672 12.11412 1.000 19.38755 269 MET A CA 1
ATOM 2050 C C . MET A 1 289 ? 9.73047 17.32890 11.98976 1.000 17.80548 269 MET A C 1
ATOM 2051 O O . MET A 1 289 ? 8.80158 16.85565 12.65469 1.000 18.13548 269 MET A O 1
ATOM 2056 N N . ILE A 1 290 ? 10.45973 16.58223 11.15536 1.000 16.05548 270 ILE A N 1
ATOM 2057 C CA . ILE A 1 290 ? 10.25711 15.13234 11.11277 1.000 17.66349 270 ILE A CA 1
ATOM 2058 C C . ILE A 1 290 ? 10.50942 14.52660 12.49134 1.000 20.26548 270 ILE A C 1
ATOM 2059 O O . ILE A 1 290 ? 9.74310 13.67322 12.97469 1.000 17.92548 270 ILE A O 1
ATOM 2064 N N . TYR A 1 291 ? 11.58040 14.97104 13.15847 1.000 17.25548 271 TYR A N 1
ATOM 2065 C CA . TYR A 1 291 ? 11.86103 14.47930 14.50255 1.000 18.35300 271 TYR A CA 1
ATOM 2066 C C . TYR A 1 291 ? 10.75305 14.86161 15.47472 1.000 16.90548 271 TYR A C 1
ATOM 2067 O O . TYR A 1 291 ? 10.23067 14.00749 16.19163 1.000 19.05548 271 TYR A O 1
ATOM 2076 N N . LEU A 1 292 ? 10.38842 16.14968 15.52273 1.000 15.98548 272 LEU A N 1
ATOM 2077 C CA . LEU A 1 292 ? 9.37839 16.57135 16.48938 1.000 17.85289 272 LEU A CA 1
ATOM 2078 C C . LEU A 1 292 ? 8.05606 15.84559 16.25534 1.000 19.07548 272 LEU A C 1
ATOM 2079 O O . LEU A 1 292 ? 7.34792 15.51329 17.22100 1.000 19.47548 272 LEU A O 1
ATOM 2084 N N . SER A 1 293 ? 7.72813 15.55951 14.99076 1.000 18.57548 273 SER A N 1
ATOM 2085 C CA . SER A 1 293 ? 6.48423 14.86585 14.66419 1.000 21.11367 273 SER A CA 1
ATOM 2086 C C . SER A 1 293 ? 6.46625 13.44320 15.19529 1.000 22.90548 273 SER A C 1
ATOM 2087 O O . SER A 1 293 ? 5.38554 12.87907 15.39013 1.000 21.92548 273 SER A O 1
ATOM 2090 N N . ARG A 1 294 ? 7.63263 12.85753 15.44978 1.000 19.87548 274 ARG A N 1
ATOM 2091 C CA . ARG A 1 294 ? 7.74476 11.50654 15.97781 1.000 21.08020 274 ARG A CA 1
ATOM 2092 C C . ARG A 1 294 ? 8.00422 11.49348 17.47688 1.000 20.98548 274 ARG A C 1
ATOM 2093 O O . ARG A 1 294 ? 8.09377 10.41314 18.07096 1.000 22.29548 274 ARG A O 1
ATOM 2101 N N . HIS A 1 295 ? 8.12160 12.66379 18.10050 1.000 20.44548 275 HIS A N 1
ATOM 2102 C CA . HIS A 1 295 ? 8.45252 12.78582 19.52037 1.000 23.30415 275 HIS A CA 1
ATOM 2103 C C . HIS A 1 295 ? 7.50050 13.76209 20.18958 1.000 22.66548 275 HIS A C 1
ATOM 2104 O O . HIS A 1 295 ? 7.88894 14.86763 20.58302 1.000 21.16548 275 HIS A O 1
ATOM 2111 N N . PRO A 1 296 ? 6.23190 13.37136 20.34494 1.000 23.44548 276 PRO A N 1
ATOM 2112 C CA . PRO A 1 296 ? 5.24200 14.29558 20.91891 1.000 25.05665 276 PRO A CA 1
ATOM 2113 C C . PRO A 1 296 ? 5.53027 14.66319 22.36045 1.000 24.89548 276 PRO A C 1
ATOM 2114 O O . PRO A 1 296 ? 5.13166 15.74529 22.80925 1.000 23.00548 276 PRO A O 1
ATOM 2118 N N . GLU A 1 297 ? 6.24987 13.81872 23.09664 1.000 25.15548 277 GLU A N 1
ATOM 2119 C CA . GLU A 1 297 ? 6.60370 14.17805 24.46143 1.000 26.88576 277 GLU A CA 1
ATOM 2120 C C . GLU A 1 297 ? 7.56557 15.36007 24.48367 1.000 26.31548 277 GLU A C 1
ATOM 2121 O O . GLU A 1 297 ? 7.47717 16.23132 25.35199 1.000 25.10548 277 GLU A O 1
ATOM 2127 N N . THR A 1 298 ? 8.48105 15.41842 23.52209 1.000 25.02548 278 THR A N 1
ATOM 2128 C CA . THR A 1 298 ? 9.37471 16.56125 23.41970 1.000 24.33485 278 THR A CA 1
ATOM 2129 C C . THR A 1 298 ? 8.62332 17.82571 23.01927 1.000 21.71548 278 THR A C 1
ATOM 2130 O O . THR A 1 298 ? 8.89519 18.91286 23.54194 1.000 23.70548 278 THR A O 1
ATOM 2134 N N . VAL A 1 299 ? 7.69818 17.71417 22.06674 1.000 21.82548 279 VAL A N 1
ATOM 2135 C CA . VAL A 1 299 ? 6.87775 18.86727 21.71275 1.000 24.18769 279 VAL A CA 1
ATOM 2136 C C . VAL A 1 299 ? 6.10160 19.35859 22.93160 1.000 23.14548 279 VAL A C 1
ATOM 2137 O O . VAL A 1 299 ? 6.00969 20.56506 23.18126 1.000 23.65548 279 VAL A O 1
ATOM 2141 N N . ALA A 1 300 ? 5.58196 18.43349 23.73965 1.000 23.80548 280 ALA A N 1
ATOM 2142 C CA . ALA A 1 300 ? 4.78043 18.82926 24.89901 1.000 25.20779 280 ALA A CA 1
ATOM 2143 C C . ALA A 1 300 ? 5.61202 19.58863 25.92618 1.000 28.12548 280 ALA A C 1
ATOM 2144 O O . ALA A 1 300 ? 5.12472 20.54281 26.54820 1.000 26.45548 280 ALA A O 1
ATOM 2146 N N . GLU A 1 301 ? 6.87816 19.20025 26.10273 1.000 28.12548 281 GLU A N 1
ATOM 2147 C CA . GLU A 1 301 ? 7.76542 19.95946 26.97992 1.000 26.14529 281 GLU A CA 1
ATOM 2148 C C . GLU A 1 301 ? 7.90528 21.39904 26.51095 1.000 26.59548 281 GLU A C 1
ATOM 2149 O O . GLU A 1 301 ? 7.88488 22.33132 27.32757 1.000 27.10548 281 GLU A O 1
ATOM 2155 N N . MET A 1 302 ? 8.06717 21.59687 25.19586 1.000 24.38548 282 MET A N 1
ATOM 2156 C CA . MET A 1 302 ? 8.17637 22.94547 24.65029 1.000 24.49276 282 MET A CA 1
ATOM 2157 C C . MET A 1 302 ? 6.89805 23.73526 24.88661 1.000 25.65548 282 MET A C 1
ATOM 2158 O O . MET A 1 302 ? 6.93572 24.94436 25.13128 1.000 29.06548 282 MET A O 1
ATOM 2163 N N . ARG A 1 303 ? 5.75582 23.06764 24.78291 1.000 26.60548 283 ARG A N 1
ATOM 2164 C CA . ARG A 1 303 ? 4.47629 23.72948 25.00427 1.000 30.00259 283 ARG A CA 1
ATOM 2165 C C . ARG A 1 303 ? 4.30706 24.14513 26.46006 1.000 33.00548 283 ARG A C 1
ATOM 2166 O O . ARG A 1 303 ? 3.88220 25.27001 26.74578 1.000 35.83548 283 ARG A O 1
ATOM 2174 N N . ARG A 1 304 ? 4.65302 23.26483 27.40160 1.000 28.41548 284 ARG A N 1
ATOM 2175 C CA . ARG A 1 304 ? 4.41434 23.56687 28.80741 1.000 31.52715 284 ARG A CA 1
ATOM 2176 C C . ARG A 1 304 ? 5.44071 24.53672 29.38262 1.000 35.10548 284 ARG A C 1
ATOM 2177 O O . ARG A 1 304 ? 5.13940 25.23854 30.35474 1.000 33.08548 284 ARG A O 1
ATOM 2185 N N . GLU A 1 305 ? 6.64640 24.59783 28.81185 1.000 30.27548 285 GLU A N 1
ATOM 2186 C CA . GLU A 1 305 ? 7.72195 25.44813 29.32167 1.000 27.49418 285 GLU A CA 1
ATOM 2187 C C . GLU A 1 305 ? 8.29269 26.27946 28.18065 1.000 28.40548 285 GLU A C 1
ATOM 2188 O O . GLU A 1 305 ? 9.25385 25.85950 27.51686 1.000 22.91548 285 GLU A O 1
ATOM 2194 N N . PRO A 1 306 ? 7.76080 27.48799 27.96273 1.000 25.41548 286 PRO A N 1
ATOM 2195 C CA . PRO A 1 306 ? 8.22385 28.31600 26.83329 1.000 24.49271 286 PRO A CA 1
ATOM 2196 C C . PRO A 1 306 ? 9.68836 28.69109 26.91631 1.000 24.45548 286 PRO A C 1
ATOM 2197 O O . PRO A 1 306 ? 10.31629 28.93123 25.87482 1.000 22.60548 286 PRO A O 1
ATOM 2201 N N . LEU A 1 307 ? 10.23903 28.80189 28.12823 1.000 23.40548 287 LEU A N 1
ATOM 2202 C CA . LEU A 1 307 ? 11.66346 29.08071 28.25733 1.000 22.29894 287 LEU A CA 1
ATOM 2203 C C . LEU A 1 307 ? 12.50826 27.87523 27.86459 1.000 23.58548 287 LEU A C 1
ATOM 2204 O O . LEU A 1 307 ? 13.65566 28.04403 27.44188 1.000 25.17548 287 LEU A O 1
ATOM 2209 N N . LYS A 1 308 ? 11.96452 26.66259 27.99078 1.000 23.06548 288 LYS A N 1
ATOM 2210 C CA . LYS A 1 308 ? 12.70396 25.48218 27.57002 1.000 27.62843 288 LYS A CA 1
ATOM 2211 C C . LYS A 1 308 ? 12.79553 25.41761 26.04756 1.000 26.63548 288 LYS A C 1
ATOM 2212 O O . LYS A 1 308 ? 13.79189 24.96100 25.49143 1.000 26.04548 288 LYS A O 1
ATOM 2218 N N . LEU A 1 309 ? 11.73536 25.83709 25.36541 1.000 24.02548 289 LEU A N 1
ATOM 2219 C CA . LEU A 1 309 ? 11.82705 26.04092 23.92588 1.000 25.63318 289 LEU A CA 1
ATOM 2220 C C . LEU A 1 309 ? 12.93812 27.02442 23.60270 1.000 24.59548 289 LEU A C 1
ATOM 2221 O O . LEU A 1 309 ? 13.84205 26.70983 22.82378 1.000 24.96548 289 LEU A O 1
ATOM 2226 N N . GLN A 1 310 ? 12.87026 28.23944 24.17030 1.000 21.09548 290 GLN A N 1
ATOM 2227 C CA . GLN A 1 310 ? 13.85380 29.26075 23.81484 1.000 24.55688 290 GLN A CA 1
ATOM 2228 C C . GLN A 1 310 ? 15.26390 28.77728 24.10075 1.000 26.89548 290 GLN A C 1
ATOM 2229 O O . GLN A 1 310 ? 16.16241 28.92305 23.26378 1.000 24.37548 290 GLN A O 1
ATOM 2235 N N . ARG A 1 311 ? 15.47693 28.20839 25.28593 1.000 22.71548 291 ARG A N 1
ATOM 2236 C CA . ARG A 1 311 ? 16.80771 27.76253 25.67942 1.000 24.51699 291 ARG A CA 1
ATOM 2237 C C . ARG A 1 311 ? 17.21154 26.46323 25.00568 1.000 25.10548 291 ARG A C 1
ATOM 2238 O O . ARG A 1 311 ? 18.38742 26.08363 25.08022 1.000 26.59548 291 ARG A O 1
ATOM 2246 N N . GLY A 1 312 ? 16.26697 25.75841 24.38980 1.000 23.81548 292 GLY A N 1
ATOM 2247 C CA . GLY A 1 312 ? 16.52626 24.47055 23.79151 1.000 22.69144 292 GLY A CA 1
ATOM 2248 C C . GLY A 1 312 ? 16.80463 24.52535 22.31120 1.000 22.04548 292 GLY A C 1
ATOM 2249 O O . GLY A 1 312 ? 17.05957 23.48137 21.70308 1.000 19.87548 292 GLY A O 1
ATOM 2250 N N . VAL A 1 313 ? 16.75359 25.71415 21.70523 1.000 20.22548 293 VAL A N 1
ATOM 2251 C CA . VAL A 1 313 ? 16.92153 25.79723 20.25845 1.000 18.53243 293 VAL A CA 1
ATOM 2252 C C . VAL A 1 313 ? 18.32311 25.37207 19.85950 1.000 20.47548 293 VAL A C 1
ATOM 2253 O O . VAL A 1 313 ? 18.50933 24.74993 18.81214 1.000 19.78548 293 VAL A O 1
ATOM 2257 N N . GLU A 1 314 ? 19.32905 25.67343 20.68256 1.000 18.23548 294 GLU A N 1
ATOM 2258 C CA . GLU A 1 314 ? 20.68498 25.30829 20.28637 1.000 18.91738 294 GLU A CA 1
ATOM 2259 C C . GLU A 1 314 ? 20.87452 23.79676 20.26129 1.000 16.48548 294 GLU A C 1
ATOM 2260 O O . GLU A 1 314 ? 21.68395 23.28270 19.47122 1.000 18.72548 294 GLU A O 1
ATOM 2266 N N . GLU A 1 315 ? 20.13517 23.07453 21.09853 1.000 17.95548 295 GLU A N 1
ATOM 2267 C CA . GLU A 1 315 ? 20.16236 21.62151 21.05906 1.000 20.33653 295 GLU A CA 1
ATOM 2268 C C . GLU A 1 315 ? 19.57162 21.09932 19.75957 1.000 19.70548 295 GLU A C 1
ATOM 2269 O O . GLU A 1 315 ? 19.98694 20.04264 19.27350 1.000 19.55548 295 GLU A O 1
ATOM 2275 N N . LEU A 1 316 ? 18.62467 21.83298 19.15826 1.000 17.34548 296 LEU A N 1
ATOM 2276 C CA . LEU A 1 316 ? 18.16279 21.44936 17.82657 1.000 17.98827 296 LEU A CA 1
ATOM 2277 C C . LEU A 1 316 ? 19.27212 21.62394 16.79555 1.000 14.88548 296 LEU A C 1
ATOM 2278 O O . LEU A 1 316 ? 19.44925 20.77247 15.91385 1.000 15.75548 296 LEU A O 1
ATOM 2283 N N . PHE A 1 317 ? 20.03793 22.70799 16.88811 1.000 13.49548 297 PHE A N 1
ATOM 2284 C CA . PHE A 1 317 ? 21.13040 22.87157 15.93897 1.000 14.57593 297 PHE A CA 1
ATOM 2285 C C . PHE A 1 317 ? 22.19892 21.80332 16.13159 1.000 15.99548 297 PHE A C 1
ATOM 2286 O O . PHE A 1 317 ? 22.80236 21.36560 15.14761 1.000 15.79548 297 PHE A O 1
ATOM 2294 N N . ARG A 1 318 ? 22.42296 21.34538 17.37215 1.000 14.86548 298 ARG A N 1
ATOM 2295 C CA . ARG A 1 318 ? 23.34417 20.23285 17.56910 1.000 16.66728 298 ARG A CA 1
ATOM 2296 C C . ARG A 1 318 ? 22.85225 18.98540 16.84343 1.000 15.42548 298 ARG A C 1
ATOM 2297 O O . ARG A 1 318 ? 23.63691 18.23281 16.26008 1.000 15.00548 298 ARG A O 1
ATOM 2305 N N . ARG A 1 319 ? 21.55321 18.75475 16.86343 1.000 14.07548 299 ARG A N 1
ATOM 2306 C CA . ARG A 1 319 ? 21.01728 17.47554 16.42188 1.000 13.21986 299 ARG A CA 1
ATOM 2307 C C . ARG A 1 319 ? 20.75383 17.42307 14.91848 1.000 15.00548 299 ARG A C 1
ATOM 2308 O O . ARG A 1 319 ? 20.79641 16.33121 14.32954 1.000 16.09548 299 ARG A O 1
ATOM 2316 N N . PHE A 1 320 ? 20.52274 18.56797 14.26614 1.000 15.12548 300 PHE A N 1
ATOM 2317 C CA . PHE A 1 320 ? 20.11347 18.53609 12.85592 1.000 15.04946 300 PHE A CA 1
ATOM 2318 C C . PHE A 1 320 ? 21.06774 19.28919 11.93158 1.000 17.50548 300 PHE A C 1
ATOM 2319 O O . PHE A 1 320 ? 20.64401 20.16065 11.16681 1.000 18.16548 300 PHE A O 1
ATOM 2327 N N . ALA A 1 321 ? 22.35102 18.93884 11.96775 1.000 15.81548 301 ALA A N 1
ATOM 2328 C CA . ALA A 1 321 ? 23.32727 19.54473 11.07403 1.000 15.86402 301 ALA A CA 1
ATOM 2329 C C . ALA A 1 321 ? 22.97455 19.24666 9.61884 1.000 15.56548 301 ALA A C 1
ATOM 2330 O O . ALA A 1 321 ? 22.40374 18.20069 9.30462 1.000 18.00548 301 ALA A O 1
ATOM 2332 N N . VAL A 1 322 ? 23.29734 20.18093 8.72106 1.000 15.95548 302 VAL A N 1
ATOM 2333 C CA . VAL A 1 322 ? 22.98433 19.92938 7.31143 1.000 17.12887 302 VAL A CA 1
ATOM 2334 C C . VAL A 1 322 ? 24.18165 20.11638 6.37616 1.000 17.02548 302 VAL A C 1
ATOM 2335 O O . VAL A 1 322 ? 24.12898 19.65899 5.22951 1.000 16.80548 302 VAL A O 1
ATOM 2339 N N . VAL A 1 323 ? 25.27358 20.77633 6.84495 1.000 15.66548 303 VAL A N 1
ATOM 2340 C CA . VAL A 1 323 ? 26.38568 21.12905 5.95234 1.000 16.70819 303 VAL A CA 1
ATOM 2341 C C . VAL A 1 323 ? 27.47814 20.07776 6.03013 1.000 17.96548 303 VAL A C 1
ATOM 2342 O O . VAL A 1 323 ? 27.84190 19.61966 7.12006 1.000 17.61548 303 VAL A O 1
ATOM 2346 N N . SER A 1 324 ? 28.02925 19.70993 4.86922 1.000 16.42548 304 SER A N 1
ATOM 2347 C CA . SER A 1 324 ? 29.24447 18.89333 4.80737 1.000 19.51343 304 SER A CA 1
ATOM 2348 C C . SER A 1 324 ? 30.18008 19.53183 3.78502 1.000 22.16548 304 SER A C 1
ATOM 2349 O O . SER A 1 324 ? 29.98454 19.34282 2.58461 1.000 24.60548 304 SER A O 1
ATOM 2352 N N . ASP A 1 325 ? 31.19418 20.27873 4.23262 1.000 18.58548 305 ASP A N 1
ATOM 2353 C CA . ASP A 1 325 ? 32.07954 20.88311 3.24130 1.000 18.24155 305 ASP A CA 1
ATOM 2354 C C . ASP A 1 325 ? 33.52799 20.57605 3.58891 1.000 18.89548 305 ASP A C 1
ATOM 2355 O O . ASP A 1 325 ? 33.78092 19.77034 4.48197 1.000 20.35548 305 ASP A O 1
ATOM 2360 N N . ALA A 1 326 ? 34.48776 21.16583 2.88678 1.000 18.39548 306 ALA A N 1
ATOM 2361 C CA . ALA A 1 326 ? 35.84366 20.62968 2.92935 1.000 18.70813 306 ALA A CA 1
ATOM 2362 C C . ALA A 1 326 ? 36.86974 21.70570 3.27476 1.000 19.68548 306 ALA A C 1
ATOM 2363 O O . ALA A 1 326 ? 36.57383 22.90381 3.32181 1.000 17.43548 306 ALA A O 1
ATOM 2365 N N . ARG A 1 327 ? 38.09768 21.24644 3.52301 1.000 18.12548 307 ARG A N 1
ATOM 2366 C CA . ARG A 1 327 ? 39.26640 22.10763 3.61673 1.000 18.71203 307 ARG A CA 1
ATOM 2367 C C . ARG A 1 327 ? 40.40602 21.48569 2.82408 1.000 20.77548 307 ARG A C 1
ATOM 2368 O O . ARG A 1 327 ? 40.39918 20.29437 2.51556 1.000 19.81548 307 ARG A O 1
ATOM 2376 N N . TYR A 1 328 ? 41.40519 22.31566 2.52818 1.000 18.61548 308 TYR A N 1
ATOM 2377 C CA . TYR A 1 328 ? 42.55699 21.97252 1.69966 1.000 18.28660 308 TYR A CA 1
ATOM 2378 C C . TYR A 1 328 ? 43.79015 21.88877 2.59622 1.000 19.72548 308 TYR A C 1
ATOM 2379 O O . TYR A 1 328 ? 44.10321 22.85035 3.30576 1.000 17.93548 308 TYR A O 1
ATOM 2388 N N . VAL A 1 329 ? 44.47901 20.74511 2.57379 1.000 18.26548 309 VAL A N 1
ATOM 2389 C CA . VAL A 1 329 ? 45.65147 20.54844 3.42224 1.000 19.60460 309 VAL A CA 1
ATOM 2390 C C . VAL A 1 329 ? 46.79796 21.42009 2.91033 1.000 20.81548 309 VAL A C 1
ATOM 2391 O O . VAL A 1 329 ? 47.28115 21.23976 1.78690 1.000 21.57548 309 VAL A O 1
ATOM 2395 N N . VAL A 1 330 ? 47.27244 22.33910 3.75622 1.000 20.35548 310 VAL A N 1
ATOM 2396 C CA . VAL A 1 330 ? 48.21168 23.37194 3.30305 1.000 23.36726 310 VAL A CA 1
ATOM 2397 C C . VAL A 1 330 ? 49.60262 22.78884 3.04626 1.000 24.80548 310 VAL A C 1
ATOM 2398 O O . VAL A 1 330 ? 50.29054 23.19478 2.09690 1.000 26.80548 310 VAL A O 1
ATOM 2402 N N . SER A 1 331 ? 50.03662 21.84306 3.88092 1.000 24.07548 311 SER A N 1
ATOM 2403 C CA . SER A 1 331 ? 51.39468 21.30335 3.86655 1.000 25.35968 311 SER A CA 1
ATOM 2404 C C . SER A 1 331 ? 51.35905 19.82469 4.20641 1.000 25.27548 311 SER A C 1
ATOM 2405 O O . SER A 1 331 ? 50.51484 19.38253 4.99340 1.000 25.78548 311 SER A O 1
ATOM 2408 N N . ASP A 1 332 ? 52.31668 19.06657 3.66094 1.000 23.02548 312 ASP A N 1
ATOM 2409 C CA . ASP A 1 332 ? 52.53426 17.70159 4.13572 1.000 23.46962 312 ASP A CA 1
ATOM 2410 C C . ASP A 1 332 ? 52.57691 17.68477 5.65705 1.000 24.34548 312 ASP A C 1
ATOM 2411 O O . ASP A 1 332 ? 53.23175 18.52707 6.28238 1.000 24.58548 312 ASP A O 1
ATOM 2416 N N . MET A 1 333 ? 51.88048 16.72486 6.25779 1.000 21.99548 313 MET A N 1
ATOM 2417 C CA . MET A 1 333 ? 51.76177 16.72110 7.70959 1.000 24.67582 313 MET A CA 1
ATOM 2418 C C . MET A 1 333 ? 51.29259 15.35391 8.18535 1.000 22.43548 313 MET A C 1
ATOM 2419 O O . MET A 1 333 ? 50.77564 14.54247 7.41450 1.000 24.88548 313 MET A O 1
ATOM 2424 N N . GLU A 1 334 ? 51.49585 15.10064 9.47430 1.000 22.66548 314 GLU A N 1
ATOM 2425 C CA . GLU A 1 334 ? 50.84107 13.99875 10.15453 1.000 23.43165 314 GLU A CA 1
ATOM 2426 C C . GLU A 1 334 ? 49.80519 14.60393 11.08469 1.000 27.17548 314 GLU A C 1
ATOM 2427 O O . GLU A 1 334 ? 50.11293 15.52318 11.85078 1.000 26.41548 314 GLU A O 1
ATOM 2433 N N . PHE A 1 335 ? 48.57670 14.11871 10.99482 1.000 23.13548 315 PHE A N 1
ATOM 2434 C CA . PHE A 1 335 ? 47.46985 14.72394 11.72267 1.000 21.61062 315 PHE A CA 1
ATOM 2435 C C . PHE A 1 335 ? 46.61854 13.58985 12.25240 1.000 20.66548 315 PHE A C 1
ATOM 2436 O O . PHE A 1 335 ? 46.13011 12.77401 11.46623 1.000 19.28548 315 PHE A O 1
ATOM 2444 N N . HIS A 1 336 ? 46.46883 13.52688 13.57757 1.000 17.33548 316 HIS A N 1
ATOM 2445 C CA . HIS A 1 336 ? 45.75465 12.44048 14.23558 1.000 19.46060 316 HIS A CA 1
ATOM 2446 C C . HIS A 1 336 ? 46.22809 11.09239 13.70216 1.000 21.37548 316 HIS A C 1
ATOM 2447 O O . HIS A 1 336 ? 45.44629 10.22947 13.29060 1.000 20.85548 316 HIS A O 1
ATOM 2454 N N . GLY A 1 337 ? 47.54732 10.93012 13.68970 1.000 21.23548 317 GLY A N 1
ATOM 2455 C CA . GLY A 1 337 ? 48.14579 9.67890 13.29742 1.000 21.50393 317 GLY A CA 1
ATOM 2456 C C . GLY A 1 337 ? 48.03611 9.35094 11.82926 1.000 20.42548 317 GLY A C 1
ATOM 2457 O O . GLY A 1 337 ? 48.32480 8.21615 11.44371 1.000 24.20548 317 GLY A O 1
ATOM 2458 N N . THR A 1 338 ? 47.65492 10.31440 10.99301 1.000 20.64548 318 THR A N 1
ATOM 2459 C CA . THR A 1 338 ? 47.38943 10.08656 9.57891 1.000 20.57601 318 THR A CA 1
ATOM 2460 C C . THR A 1 338 ? 48.31559 10.95379 8.74060 1.000 19.52548 318 THR A C 1
ATOM 2461 O O . THR A 1 338 ? 48.39442 12.16427 8.95842 1.000 18.97548 318 THR A O 1
ATOM 2465 N N . MET A 1 339 ? 48.98207 10.34879 7.75651 1.000 21.57548 319 MET A N 1
ATOM 2466 C CA . MET A 1 339 ? 49.82727 11.11131 6.84642 1.000 22.35383 319 MET A CA 1
ATOM 2467 C C . MET A 1 339 ? 48.96842 11.80083 5.79371 1.000 20.51548 319 MET A C 1
ATOM 2468 O O . MET A 1 339 ? 48.20776 11.14494 5.07468 1.000 20.32548 319 MET A O 1
ATOM 2473 N N . LEU A 1 340 ? 49.07697 13.11893 5.71640 1.000 20.25548 320 LEU A N 1
ATOM 2474 C CA . LEU A 1 340 ? 48.37090 13.91343 4.72351 1.000 21.65663 320 LEU A CA 1
ATOM 2475 C C . LEU A 1 340 ? 49.38812 14.60031 3.83075 1.000 23.14548 320 LEU A C 1
ATOM 2476 O O . LEU A 1 340 ? 50.49266 14.93219 4.26987 1.000 25.90548 320 LEU A O 1
ATOM 2481 N N . LYS A 1 341 ? 49.02010 14.79395 2.56877 1.000 21.77548 321 LYS A N 1
ATOM 2482 C CA . LYS A 1 341 ? 49.86892 15.49741 1.62400 1.000 22.03140 321 LYS A CA 1
ATOM 2483 C C . LYS A 1 341 ? 49.24676 16.84418 1.30698 1.000 23.37548 321 LYS A C 1
ATOM 2484 O O . LYS A 1 341 ? 48.01813 16.97161 1.24954 1.000 21.35548 321 LYS A O 1
ATOM 2490 N N . GLU A 1 342 ? 50.09806 17.84397 1.11902 1.000 21.60548 322 GLU A N 1
ATOM 2491 C CA . GLU A 1 342 ? 49.66483 19.13371 0.60930 1.000 25.15541 322 GLU A CA 1
ATOM 2492 C C . GLU A 1 342 ? 48.69624 18.95166 -0.55453 1.000 24.56548 322 GLU A C 1
ATOM 2493 O O . GLU A 1 342 ? 48.93985 18.14501 -1.45915 1.000 22.65548 322 GLU A O 1
ATOM 2499 N N . GLY A 1 343 ? 47.57988 19.68816 -0.50841 1.000 20.81548 323 GLY A N 1
ATOM 2500 C CA . GLY A 1 343 ? 46.57052 19.61248 -1.54637 1.000 22.00459 323 GLY A CA 1
ATOM 2501 C C . GLY A 1 343 ? 45.48817 18.57206 -1.33615 1.000 20.93548 323 GLY A C 1
ATOM 2502 O O . GLY A 1 343 ? 44.45893 18.64013 -2.01932 1.000 22.47548 323 GLY A O 1
ATOM 2503 N N . ASP A 1 344 ? 45.68611 17.61172 -0.42906 1.000 18.73548 324 ASP A N 1
ATOM 2504 C CA . ASP A 1 344 ? 44.61157 16.69797 -0.04972 1.000 19.85334 324 ASP A CA 1
ATOM 2505 C C . ASP A 1 344 ? 43.39286 17.49292 0.40772 1.000 20.04548 324 ASP A C 1
ATOM 2506 O O . ASP A 1 344 ? 43.52214 18.54357 1.04922 1.000 18.61548 324 ASP A O 1
ATOM 2511 N N . LEU A 1 345 ? 42.20360 16.97004 0.10258 1.000 17.20548 325 LEU A N 1
ATOM 2512 C CA . LEU A 1 345 ? 40.94711 17.56150 0.55643 1.000 15.52588 325 LEU A CA 1
ATOM 2513 C C . LEU A 1 345 ? 40.37447 16.70933 1.68261 1.000 17.91548 325 LEU A C 1
ATOM 2514 O O . LEU A 1 345 ? 40.41247 15.48285 1.60807 1.000 16.95548 325 LEU A O 1
ATOM 2519 N N . ILE A 1 346 ? 39.85210 17.35614 2.72527 1.000 16.45548 326 ILE A N 1
ATOM 2520 C CA . ILE A 1 346 ? 39.18786 16.65051 3.81918 1.000 16.19371 326 ILE A CA 1
ATOM 2521 C C . ILE A 1 346 ? 37.75263 17.13409 3.88138 1.000 16.95548 326 ILE A C 1
ATOM 2522 O O . ILE A 1 346 ? 37.51414 18.32836 4.08677 1.000 18.12548 326 ILE A O 1
ATOM 2527 N N . LEU A 1 347 ? 36.80724 16.20844 3.73256 1.000 13.72548 327 LEU A N 1
ATOM 2528 C CA . LEU A 1 347 ? 35.40249 16.51621 3.93032 1.000 15.53225 327 LEU A CA 1
ATOM 2529 C C . LEU A 1 347 ? 35.07995 16.50423 5.41920 1.000 16.14548 327 LEU A C 1
ATOM 2530 O O . LEU A 1 347 ? 35.51337 15.61373 6.15752 1.000 16.73548 327 LEU A O 1
ATOM 2535 N N . LEU A 1 348 ? 34.31958 17.50862 5.84832 1.000 15.62548 328 LEU A N 1
ATOM 2536 C CA . LEU A 1 348 ? 33.93053 17.72441 7.23845 1.000 15.40179 328 LEU A CA 1
ATOM 2537 C C . LEU A 1 348 ? 32.41989 17.54995 7.31882 1.000 17.12548 328 LEU A C 1
ATOM 2538 O O . LEU A 1 348 ? 31.66251 18.50816 7.08744 1.000 17.62548 328 LEU A O 1
ATOM 2543 N N . PRO A 1 349 ? 31.93047 16.35618 7.59245 1.000 14.71548 329 PRO A N 1
ATOM 2544 C CA . PRO A 1 349 ? 30.47671 16.18184 7.75135 1.000 15.66178 329 PRO A CA 1
ATOM 2545 C C . PRO A 1 349 ? 30.05074 16.68805 9.12778 1.000 16.80548 329 PRO A C 1
ATOM 2546 O O . PRO A 1 349 ? 30.28626 16.01759 10.14308 1.000 15.80548 329 PRO A O 1
ATOM 2550 N N . THR A 1 350 ? 29.47336 17.89263 9.18364 1.000 15.73548 330 THR A N 1
ATOM 2551 C CA . THR A 1 350 ? 29.29180 18.54434 10.48314 1.000 16.44965 330 THR A CA 1
ATOM 2552 C C . THR A 1 350 ? 28.37072 17.75028 11.40578 1.000 17.98548 330 THR A C 1
ATOM 2553 O O . THR A 1 350 ? 28.48434 17.87721 12.63105 1.000 18.30548 330 THR A O 1
ATOM 2557 N N . ALA A 1 351 ? 27.50530 16.89063 10.85536 1.000 15.54548 331 ALA A N 1
ATOM 2558 C CA . ALA A 1 351 ? 26.68129 16.03570 11.71097 1.000 18.47603 331 ALA A CA 1
ATOM 2559 C C . ALA A 1 351 ? 27.52761 15.14653 12.61476 1.000 19.51548 331 ALA A C 1
ATOM 2560 O O . ALA A 1 351 ? 27.07340 14.74712 13.69095 1.000 17.50548 331 ALA A O 1
ATOM 2562 N N . LEU A 1 352 ? 28.73986 14.79542 12.18892 1.000 15.02548 332 LEU A N 1
ATOM 2563 C CA . LEU A 1 352 ? 29.52802 13.86445 12.97220 1.000 15.25511 332 LEU A CA 1
ATOM 2564 C C . LEU A 1 352 ? 30.22184 14.53654 14.15610 1.000 15.23548 332 LEU A C 1
ATOM 2565 O O . LEU A 1 352 ? 30.92215 13.84693 14.90668 1.000 17.13548 332 LEU A O 1
ATOM 2570 N N . HIS A 1 353 ? 30.05219 15.84854 14.34467 1.000 13.66548 333 HIS A N 1
ATOM 2571 C CA . HIS A 1 353 ? 30.42651 16.46408 15.61979 1.000 13.08846 333 HIS A CA 1
ATOM 2572 C C . HIS A 1 353 ? 29.24130 16.44794 16.58429 1.000 16.78548 333 HIS A C 1
ATOM 2573 O O . HIS A 1 353 ? 29.31574 15.83681 17.65783 1.000 16.66548 333 HIS A O 1
ATOM 2580 N N . GLY A 1 354 ? 28.14298 17.10908 16.21254 1.000 19.04548 334 GLY A N 1
ATOM 2581 C CA . GLY A 1 354 ? 26.98411 17.14683 17.09226 1.000 16.90507 334 GLY A CA 1
ATOM 2582 C C . GLY A 1 354 ? 26.45693 15.77776 17.47132 1.000 15.18548 334 GLY A C 1
ATOM 2583 O O . GLY A 1 354 ? 25.94445 15.59361 18.57701 1.000 15.39548 334 GLY A O 1
ATOM 2584 N N . LEU A 1 355 ? 26.57764 14.79298 16.57939 1.000 14.72548 335 LEU A N 1
ATOM 2585 C CA . LEU A 1 355 ? 26.05218 13.46052 16.84192 1.000 14.47957 335 LEU A CA 1
ATOM 2586 C C . LEU A 1 355 ? 27.11486 12.47616 17.31918 1.000 14.89548 335 LEU A C 1
ATOM 2587 O O . LEU A 1 355 ? 26.81743 11.29290 17.47301 1.000 16.79548 335 LEU A O 1
ATOM 2592 N N . ASP A 1 356 ? 28.33947 12.94234 17.56132 1.000 16.39548 336 ASP A N 1
ATOM 2593 C CA . ASP A 1 356 ? 29.42532 12.08548 18.03839 1.000 16.97925 336 ASP A CA 1
ATOM 2594 C C . ASP A 1 356 ? 29.12202 11.61358 19.45694 1.000 17.88548 336 ASP A C 1
ATOM 2595 O O . ASP A 1 356 ? 29.02008 12.43196 20.37539 1.000 15.89548 336 ASP A O 1
ATOM 2600 N N . ASP A 1 357 ? 28.97436 10.30006 19.62873 1.000 16.69548 337 ASP A N 1
ATOM 2601 C CA . ASP A 1 357 ? 28.72454 9.71604 20.94025 1.000 20.40873 337 ASP A CA 1
ATOM 2602 C C . ASP A 1 357 ? 29.89313 9.92242 21.90559 1.000 21.79548 337 ASP A C 1
ATOM 2603 O O . ASP A 1 357 ? 29.71368 9.81650 23.12782 1.000 21.02548 337 ASP A O 1
ATOM 2608 N N . ARG A 1 358 ? 31.08353 10.22879 21.39827 1.000 18.96548 338 ARG A N 1
ATOM 2609 C CA . ARG A 1 358 ? 32.18616 10.59749 22.28215 1.000 18.83599 338 ARG A CA 1
ATOM 2610 C C . ARG A 1 358 ? 32.07963 12.01973 22.79890 1.000 22.07548 338 ARG A C 1
ATOM 2611 O O . ARG A 1 358 ? 32.80651 12.38472 23.73738 1.000 21.89548 338 ARG A O 1
ATOM 2619 N N . HIS A 1 359 ? 31.20971 12.83227 22.20435 1.000 17.63548 339 HIS A N 1
ATOM 2620 C CA . HIS A 1 359 ? 30.97840 14.18419 22.67291 1.000 17.30234 339 HIS A CA 1
ATOM 2621 C C . HIS A 1 359 ? 29.65707 14.34438 23.40197 1.000 19.93548 339 HIS A C 1
ATOM 2622 O O . HIS A 1 359 ? 29.54825 15.21885 24.26101 1.000 23.19548 339 HIS A O 1
ATOM 2629 N N . HIS A 1 360 ? 28.66062 13.52073 23.09008 1.000 17.73548 340 HIS A N 1
ATOM 2630 C CA . HIS A 1 360 ? 27.31329 13.67682 23.64286 1.000 19.64777 340 HIS A CA 1
ATOM 2631 C C . HIS A 1 360 ? 26.72444 12.30711 23.91107 1.000 18.51548 340 HIS A C 1
ATOM 2632 O O . HIS A 1 360 ? 26.59925 11.49315 22.99219 1.000 20.27548 340 HIS A O 1
ATOM 2639 N N . ASP A 1 361 ? 26.33145 12.06297 25.15488 1.000 18.62548 341 ASP A N 1
ATOM 2640 C CA . ASP A 1 361 ? 25.65978 10.81524 25.47269 1.000 20.60019 341 ASP A CA 1
ATOM 2641 C C . ASP A 1 361 ? 24.27194 10.80818 24.83388 1.000 22.81548 341 ASP A C 1
ATOM 2642 O O . ASP A 1 361 ? 23.60372 11.84370 24.77386 1.000 20.96548 341 ASP A O 1
ATOM 2647 N N . ASP A 1 362 ? 23.87429 9.64560 24.31449 1.000 22.03548 342 ASP A N 1
ATOM 2648 C CA . ASP A 1 362 ? 22.60923 9.46457 23.60697 1.000 22.98583 342 ASP A CA 1
ATOM 2649 C C . ASP A 1 362 ? 22.42877 10.54198 22.53273 1.000 23.31548 342 ASP A C 1
ATOM 2650 O O . ASP A 1 362 ? 21.45463 11.29654 22.55915 1.000 19.43548 342 ASP A O 1
ATOM 2655 N N . PRO A 1 363 ? 23.36251 10.64265 21.58831 1.000 17.68548 343 PRO A N 1
ATOM 2656 C CA . PRO A 1 363 ? 23.41154 11.83675 20.72921 1.000 17.36139 343 PRO A CA 1
ATOM 2657 C C . PRO A 1 363 ? 22.20487 12.00090 19.81813 1.000 17.61548 343 PRO A C 1
ATOM 2658 O O . PRO A 1 363 ? 21.92793 13.12962 19.39936 1.000 17.21548 343 PRO A O 1
ATOM 2662 N N . MET A 1 364 ? 21.47270 10.92958 19.49579 1.000 17.75548 344 MET A N 1
ATOM 2663 C CA . MET A 1 364 ? 20.32722 11.07933 18.59706 1.000 18.88049 344 MET A CA 1
ATOM 2664 C C . MET A 1 364 ? 19.08327 11.58639 19.31778 1.000 20.68548 344 MET A C 1
ATOM 2665 O O . MET A 1 364 ? 18.09453 11.92428 18.65346 1.000 19.43548 344 MET A O 1
ATOM 2670 N N . THR A 1 365 ? 19.11102 11.65392 20.64526 1.000 19.44548 345 THR A N 1
ATOM 2671 C CA . THR A 1 365 ? 17.98754 12.15923 21.42111 1.000 21.16799 345 THR A CA 1
ATOM 2672 C C . THR A 1 365 ? 18.08747 13.67437 21.58856 1.000 20.53548 345 THR A C 1
ATOM 2673 O O . THR A 1 365 ? 19.13049 14.21210 21.99382 1.000 18.67548 345 THR A O 1
ATOM 2677 N N . VAL A 1 366 ? 17.00992 14.37214 21.26005 1.000 18.45548 346 VAL A N 1
ATOM 2678 C CA . VAL A 1 366 ? 16.91312 15.77992 21.61164 1.000 16.61422 346 VAL A CA 1
ATOM 2679 C C . VAL A 1 366 ? 16.56634 15.85291 23.09175 1.000 22.87548 346 VAL A C 1
ATOM 2680 O O . VAL A 1 366 ? 15.52431 15.34293 23.52103 1.000 20.83548 346 VAL A O 1
ATOM 2684 N N . ASP A 1 367 ? 17.43374 16.48579 23.86963 1.000 19.22548 347 ASP A N 1
ATOM 2685 C CA . ASP A 1 367 ? 17.21738 16.69766 25.30240 1.000 21.69261 347 ASP A CA 1
ATOM 2686 C C . ASP A 1 367 ? 17.29178 18.19921 25.51734 1.000 20.81548 347 ASP A C 1
ATOM 2687 O O . ASP A 1 367 ? 18.37625 18.78628 25.51048 1.000 19.63548 347 ASP A O 1
ATOM 2692 N N . LEU A 1 368 ? 16.13196 18.83691 25.67946 1.000 21.46548 348 LEU A N 1
ATOM 2693 C CA . LEU A 1 368 ? 16.12446 20.28990 25.72641 1.000 22.16938 348 LEU A CA 1
ATOM 2694 C C . LEU A 1 368 ? 16.91291 20.84269 26.90877 1.000 22.95548 348 LEU A C 1
ATOM 2695 O O . LEU A 1 368 ? 17.32575 22.00608 26.85555 1.000 24.73548 348 LEU A O 1
ATOM 2700 N N . SER A 1 369 ? 17.16891 20.02575 27.93345 1.000 22.09548 349 SER A N 1
ATOM 2701 C CA . SER A 1 369 ? 17.91638 20.42142 29.12526 1.000 24.36096 349 SER A CA 1
ATOM 2702 C C . SER A 1 369 ? 19.40801 20.13631 29.02646 1.000 27.11548 349 SER A C 1
ATOM 2703 O O . SER A 1 369 ? 20.13633 20.43020 29.98017 1.000 24.82548 349 SER A O 1
ATOM 2706 N N . ARG A 1 370 ? 19.87520 19.55562 27.92072 1.000 19.21548 350 ARG A N 1
ATOM 2707 C CA . ARG A 1 370 ? 21.29210 19.21490 27.77758 1.000 20.43001 350 ARG A CA 1
ATOM 2708 C C . ARG A 1 370 ? 22.17348 20.42903 28.04336 1.000 22.18548 350 ARG A C 1
ATOM 2709 O O . ARG A 1 370 ? 22.00531 21.48249 27.41833 1.000 21.00548 350 ARG A O 1
ATOM 2717 N N . ARG A 1 371 ? 23.11382 20.29923 28.99478 1.000 21.22548 351 ARG A N 1
ATOM 2718 C CA . ARG A 1 371 ? 23.93739 21.46004 29.34158 1.000 20.49771 351 ARG A CA 1
ATOM 2719 C C . ARG A 1 371 ? 25.03837 21.70455 28.31001 1.000 22.05548 351 ARG A C 1
ATOM 2720 O O . ARG A 1 371 ? 25.36052 22.85751 27.99182 1.000 22.79548 351 ARG A O 1
ATOM 2728 N N . ASP A 1 372 ? 25.63262 20.63601 27.79698 1.000 21.02548 352 ASP A N 1
ATOM 2729 C CA . ASP A 1 372 ? 26.70595 20.71430 26.80902 1.000 20.27721 352 ASP A CA 1
ATOM 2730 C C . ASP A 1 372 ? 26.09627 20.43213 25.43543 1.000 19.97548 352 ASP A C 1
ATOM 2731 O O . ASP A 1 372 ? 25.72492 19.29290 25.14284 1.000 18.33548 352 ASP A O 1
ATOM 2736 N N . VAL A 1 373 ? 25.97701 21.46183 24.60112 1.000 17.59548 353 VAL A N 1
ATOM 2737 C CA . VAL A 1 373 ? 25.36257 21.29170 23.28448 1.000 18.72444 353 VAL A CA 1
ATOM 2738 C C . VAL A 1 373 ? 26.38185 21.49212 22.16445 1.000 22.49548 353 VAL A C 1
ATOM 2739 O O . VAL A 1 373 ? 25.99960 21.74001 21.01082 1.000 21.29548 353 VAL A O 1
ATOM 2743 N N . THR A 1 374 ? 27.67405 21.34653 22.46571 1.000 18.44548 354 THR A N 1
ATOM 2744 C CA . THR A 1 374 ? 28.69377 21.78252 21.52095 1.000 16.54970 354 THR A CA 1
ATOM 2745 C C . THR A 1 374 ? 28.57907 21.03137 20.19898 1.000 16.84548 354 THR A C 1
ATOM 2746 O O . THR A 1 374 ? 28.33590 19.82008 20.16175 1.000 17.37548 354 THR A O 1
ATOM 2750 N N . HIS A 1 375 ? 28.76237 21.76728 19.10955 1.000 18.35548 355 HIS A N 1
ATOM 2751 C CA . HIS A 1 375 ? 28.53470 21.20455 17.78634 1.000 17.84277 355 HIS A CA 1
ATOM 2752 C C . HIS A 1 375 ? 29.26200 22.06628 16.76817 1.000 19.02548 355 HIS A C 1
ATOM 2753 O O . HIS A 1 375 ? 29.70172 23.19222 17.06123 1.000 18.36548 355 HIS A O 1
ATOM 2760 N N . SER A 1 376 ? 29.36294 21.53405 15.54064 1.000 16.01548 356 SER A N 1
ATOM 2761 C CA . SER A 1 376 ? 29.92683 22.28023 14.41640 1.000 16.00111 356 SER A CA 1
ATOM 2762 C C . SER A 1 376 ? 28.90067 22.52569 13.32188 1.000 17.09548 356 SER A C 1
ATOM 2763 O O . SER A 1 376 ? 29.25200 22.64207 12.14450 1.000 16.96548 356 SER A O 1
ATOM 2766 N N . THR A 1 377 ? 27.62912 22.63506 13.70357 1.000 15.03548 357 THR A N 1
ATOM 2767 C CA . THR A 1 377 ? 26.58887 22.84959 12.70662 1.000 15.39432 357 THR A CA 1
ATOM 2768 C C . THR A 1 377 ? 26.78449 24.17331 11.98821 1.000 17.03548 357 THR A C 1
ATOM 2769 O O . THR A 1 377 ? 26.46658 24.29507 10.79131 1.000 16.76548 357 THR A O 1
ATOM 2773 N N . PHE A 1 378 ? 27.32545 25.16546 12.70106 1.000 17.26548 358 PHE A N 1
ATOM 2774 C CA . PHE A 1 378 ? 27.74990 26.43798 12.13816 1.000 17.53198 358 PHE A CA 1
ATOM 2775 C C . PHE A 1 378 ? 29.25459 26.48037 11.90155 1.000 15.80548 358 PHE A C 1
ATOM 2776 O O . PHE A 1 378 ? 29.81150 27.56884 11.75290 1.000 17.79548 358 PHE A O 1
ATOM 2784 N N . ALA A 1 379 ? 29.91961 25.31979 11.90159 1.000 15.45548 359 ALA A N 1
ATOM 2785 C CA . ALA A 1 379 ? 31.38172 25.22349 11.84342 1.000 16.61505 359 ALA A CA 1
ATOM 2786 C C . ALA A 1 379 ? 32.03154 25.91882 13.03980 1.000 18.02548 359 ALA A C 1
ATOM 2787 O O . ALA A 1 379 ? 31.39949 26.08061 14.08756 1.000 18.26548 359 ALA A O 1
ATOM 2789 N N . GLN A 1 380 ? 33.31753 26.25487 12.90866 1.000 19.24548 360 GLN A N 1
ATOM 2790 C CA . GLN A 1 380 ? 34.12213 26.87465 13.95947 1.000 19.05011 360 GLN A CA 1
ATOM 2791 C C . GLN A 1 380 ? 35.12494 27.77752 13.27807 1.000 22.59548 360 GLN A C 1
ATOM 2792 O O . GLN A 1 380 ? 35.27374 27.74563 12.05661 1.000 18.07548 360 GLN A O 1
ATOM 2798 N N . GLY A 1 381 ? 35.85580 28.54846 14.08000 1.000 21.96548 361 GLY A N 1
ATOM 2799 C CA . GLY A 1 381 ? 36.95491 29.31407 13.54026 1.000 23.69218 361 GLY A CA 1
ATOM 2800 C C . GLY A 1 381 ? 36.47510 30.58269 12.86783 1.000 20.50548 361 GLY A C 1
ATOM 2801 O O . GLY A 1 381 ? 35.34656 31.04506 13.08587 1.000 23.44548 361 GLY A O 1
ATOM 2802 N N . PRO A 1 382 ? 37.33124 31.16845 12.02847 1.000 24.11548 362 PRO A N 1
ATOM 2803 C CA . PRO A 1 382 ? 37.00396 32.48142 11.44708 1.000 24.21332 362 PRO A CA 1
ATOM 2804 C C . PRO A 1 382 ? 35.76827 32.47340 10.56275 1.000 22.10548 362 PRO A C 1
ATOM 2805 O O . PRO A 1 382 ? 35.10469 33.51431 10.44622 1.000 20.80548 362 PRO A O 1
ATOM 2809 N N . HIS A 1 383 ? 35.42565 31.33371 9.95027 1.000 20.11548 363 HIS A N 1
ATOM 2810 C CA . HIS A 1 383 ? 34.28415 31.24860 9.03865 1.000 20.96895 363 HIS A CA 1
ATOM 2811 C C . HIS A 1 383 ? 32.99436 30.82722 9.72122 1.000 21.29548 363 HIS A C 1
ATOM 2812 O O . HIS A 1 383 ? 31.98476 30.67886 9.02497 1.000 19.31548 363 HIS A O 1
ATOM 2819 N N . ARG A 1 384 ? 32.99990 30.62715 11.04454 1.000 18.07548 364 ARG A N 1
ATOM 2820 C CA . ARG A 1 384 ? 31.78950 30.23524 11.76234 1.000 19.52151 364 ARG A CA 1
ATOM 2821 C C . ARG A 1 384 ? 30.59798 31.08212 11.32715 1.000 20.44548 364 ARG A C 1
ATOM 2822 O O . ARG A 1 384 ? 30.68614 32.30692 11.24907 1.000 23.77548 364 ARG A O 1
ATOM 2830 N N . CYS A 1 385 ? 29.49500 30.40755 11.02657 1.000 16.04548 365 CYS A N 1
ATOM 2831 C CA . CYS A 1 385 ? 28.37384 30.96464 10.27549 1.000 17.14827 365 CYS A CA 1
ATOM 2832 C C . CYS A 1 385 ? 28.02586 32.40018 10.66689 1.000 19.62548 365 CYS A C 1
ATOM 2833 O O . CYS A 1 385 ? 27.66972 32.67804 11.81526 1.000 18.57548 365 CYS A O 1
ATOM 2836 N N . ALA A 1 386 ? 28.12088 33.31516 9.69973 1.000 19.53548 366 ALA A N 1
ATOM 2837 C CA . ALA A 1 386 ? 27.72823 34.69752 9.96798 1.000 19.36625 366 ALA A CA 1
ATOM 2838 C C . ALA A 1 386 ? 26.22780 34.84658 10.12287 1.000 18.99548 366 ALA A C 1
ATOM 2839 O O . ALA A 1 386 ? 25.76928 35.83639 10.70701 1.000 19.38548 366 ALA A O 1
ATOM 2841 N N . GLY A 1 387 ? 25.45522 33.89303 9.60998 1.000 18.57548 367 GLY A N 1
ATOM 2842 C CA . GLY A 1 387 ? 24.01583 33.94724 9.68187 1.000 19.37137 367 GLY A CA 1
ATOM 2843 C C . GLY A 1 387 ? 23.42548 33.28539 10.90911 1.000 17.40548 367 GLY A C 1
ATOM 2844 O O . GLY A 1 387 ? 22.20184 33.17799 11.00075 1.000 18.02548 367 GLY A O 1
ATOM 2845 N N . MET A 1 388 ? 24.25035 32.85111 11.86486 1.000 17.53548 368 MET A N 1
ATOM 2846 C CA . MET A 1 388 ? 23.73585 32.01044 12.94607 1.000 16.55379 368 MET A CA 1
ATOM 2847 C C . MET A 1 388 ? 22.70083 32.74261 13.79581 1.000 17.09548 368 MET A C 1
ATOM 2848 O O . MET A 1 388 ? 21.76913 32.11754 14.30064 1.000 18.89548 368 MET A O 1
ATOM 2853 N N . HIS A 1 389 ? 22.84571 34.05140 13.98511 1.000 18.16548 369 HIS A N 1
ATOM 2854 C CA . HIS A 1 389 ? 21.85083 34.76108 14.78704 1.000 21.60803 369 HIS A CA 1
ATOM 2855 C C . HIS A 1 389 ? 20.50718 34.77399 14.08460 1.000 19.52548 369 HIS A C 1
ATOM 2856 O O . HIS A 1 389 ? 19.46040 34.57176 14.71585 1.000 19.64548 369 HIS A O 1
ATOM 2863 N N . LEU A 1 390 ? 20.52510 34.97974 12.76693 1.000 17.91548 370 LEU A N 1
ATOM 2864 C CA . LEU A 1 390 ? 19.29407 34.92791 11.99555 1.000 18.65522 370 LEU A CA 1
ATOM 2865 C C . LEU A 1 390 ? 18.70778 33.52534 12.00502 1.000 17.94548 370 LEU A C 1
ATOM 2866 O O . LEU A 1 390 ? 17.50151 33.36733 12.19804 1.000 17.54548 370 LEU A O 1
ATOM 2871 N N . ALA A 1 391 ? 19.54703 32.49845 11.80330 1.000 17.10548 371 ALA A N 1
ATOM 2872 C CA . ALA A 1 391 ? 19.05738 31.11759 11.82836 1.000 18.91515 371 ALA A CA 1
ATOM 2873 C C . ALA A 1 391 ? 18.36851 30.80277 13.14722 1.000 20.17548 371 ALA A C 1
ATOM 2874 O O . ALA A 1 391 ? 17.27103 30.23081 13.16595 1.000 15.12548 371 ALA A O 1
ATOM 2876 N N . ARG A 1 392 ? 19.01467 31.15662 14.26900 1.000 16.89548 372 ARG A N 1
ATOM 2877 C CA . ARG A 1 392 ? 18.43950 30.88713 15.57726 1.000 18.33517 372 ARG A CA 1
ATOM 2878 C C . ARG A 1 392 ? 17.10952 31.60023 15.75334 1.000 18.08548 372 ARG A C 1
ATOM 2879 O O . ARG A 1 392 ? 16.16662 31.02958 16.31011 1.000 18.57548 372 ARG A O 1
ATOM 2887 N N . LEU A 1 393 ? 17.01754 32.84889 15.29310 1.000 17.81548 373 LEU A N 1
ATOM 2888 C CA . LEU A 1 393 ? 15.78650 33.61249 15.48123 1.000 17.37869 373 LEU A CA 1
ATOM 2889 C C . LEU A 1 393 ? 14.64620 33.05324 14.63697 1.000 18.86548 373 LEU A C 1
ATOM 2890 O O . LEU A 1 393 ? 13.51414 32.92613 15.12027 1.000 18.65548 373 LEU A O 1
ATOM 2895 N N . GLU A 1 394 ? 14.92355 32.70410 13.37551 1.000 20.75548 374 GLU A N 1
ATOM 2896 C CA . GLU A 1 394 ? 13.88781 32.10811 12.53491 1.000 18.81880 374 GLU A CA 1
ATOM 2897 C C . GLU A 1 394 ? 13.35949 30.82599 13.15422 1.000 17.79548 374 GLU A C 1
ATOM 2898 O O . GLU A 1 394 ? 12.14846 30.59439 13.17895 1.000 19.67548 374 GLU A O 1
ATOM 2904 N N . VAL A 1 395 ? 14.25130 29.97355 13.66392 1.000 15.91548 375 VAL A N 1
ATOM 2905 C CA . VAL A 1 395 ? 13.78006 28.71989 14.23621 1.000 17.31713 375 VAL A CA 1
ATOM 2906 C C . VAL A 1 395 ? 12.97846 28.97707 15.50057 1.000 16.54548 375 VAL A C 1
ATOM 2907 O O . VAL A 1 395 ? 11.93983 28.35095 15.71919 1.000 16.64548 375 VAL A O 1
ATOM 2911 N N . THR A 1 396 ? 13.46045 29.87636 16.36794 1.000 16.38548 376 THR A N 1
ATOM 2912 C CA . THR A 1 396 ? 12.73038 30.17615 17.59911 1.000 18.93754 376 THR A CA 1
ATOM 2913 C C . THR A 1 396 ? 11.33756 30.70790 17.28963 1.000 18.34548 376 THR A C 1
ATOM 2914 O O . THR A 1 396 ? 10.34492 30.26246 17.87346 1.000 18.43548 376 THR A O 1
ATOM 2918 N N . VAL A 1 397 ? 11.25039 31.68010 16.38087 1.000 19.35548 377 VAL A N 1
ATOM 2919 C CA . VAL A 1 397 ? 9.95685 32.27806 16.06791 1.000 20.04585 377 VAL A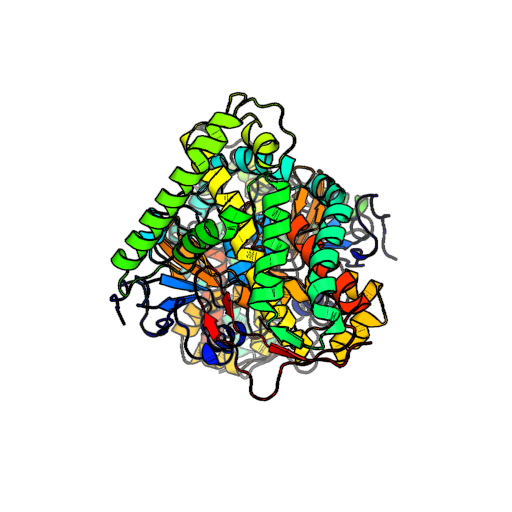 CA 1
ATOM 2920 C C . VAL A 1 397 ? 9.04972 31.24316 15.42178 1.000 19.85548 377 VAL A C 1
ATOM 2921 O O . VAL A 1 397 ? 7.85707 31.16076 15.73617 1.000 20.46548 377 VAL A O 1
ATOM 2925 N N . MET A 1 398 ? 9.60494 30.43207 14.51499 1.000 19.28548 378 MET A N 1
ATOM 2926 C CA . MET A 1 398 ? 8.83165 29.36737 13.88105 1.000 19.93582 378 MET A CA 1
ATOM 2927 C C . MET A 1 398 ? 8.19308 28.44035 14.91166 1.000 23.26548 378 MET A C 1
ATOM 2928 O O . MET A 1 398 ? 6.99227 28.17147 14.86034 1.000 19.06548 378 MET A O 1
ATOM 2933 N N . LEU A 1 399 ? 8.99110 27.91864 15.84924 1.000 19.24548 379 LEU A N 1
ATOM 2934 C CA . LEU A 1 399 ? 8.43126 27.02267 16.85714 1.000 18.75256 379 LEU A CA 1
ATOM 2935 C C . LEU A 1 399 ? 7.40096 27.72308 17.72648 1.000 18.75548 379 LEU A C 1
ATOM 2936 O O . LEU A 1 399 ? 6.39507 27.11876 18.10970 1.000 20.73548 379 LEU A O 1
ATOM 2941 N N . GLN A 1 400 ? 7.66444 28.97373 18.10226 1.000 19.47548 380 GLN A N 1
ATOM 2942 C CA . GLN A 1 400 ? 6.72163 29.67411 18.96774 1.000 22.03787 380 GLN A CA 1
ATOM 2943 C C . GLN A 1 400 ? 5.37139 29.83715 18.27958 1.000 22.17548 380 GLN A C 1
ATOM 2944 O O . GLN A 1 400 ? 4.31597 29.60067 18.88604 1.000 22.46548 380 GLN A O 1
ATOM 2950 N N . GLU A 1 401 ? 5.38593 30.23937 17.01272 1.000 22.51548 381 GLU A N 1
ATOM 2951 C CA . GLU A 1 401 ? 4.13871 30.48506 16.30072 1.000 21.26334 381 GLU A CA 1
ATOM 2952 C C . GLU A 1 401 ? 3.47285 29.18904 15.87092 1.000 23.96548 381 GLU A C 1
ATOM 2953 O O . GLU A 1 401 ? 2.24151 29.09704 15.89862 1.000 27.41548 381 GLU A O 1
ATOM 2959 N N . TRP A 1 402 ? 4.25742 28.17218 15.50183 1.000 20.21548 382 TRP A N 1
ATOM 2960 C CA . TRP A 1 402 ? 3.67523 26.87156 15.19427 1.000 21.16855 382 TRP A CA 1
ATOM 2961 C C . TRP A 1 402 ? 2.96081 26.28477 16.40638 1.000 25.21548 382 TRP A C 1
ATOM 2962 O O . TRP A 1 402 ? 1.78815 25.89688 16.32311 1.000 25.36548 382 TRP A O 1
ATOM 2973 N N . LEU A 1 403 ? 3.66239 26.18218 17.54295 1.000 23.04548 383 LEU A N 1
ATOM 2974 C CA . LEU A 1 403 ? 3.06167 25.52363 18.69860 1.000 23.82699 383 LEU A CA 1
ATOM 2975 C C . LEU A 1 403 ? 1.86361 26.29766 19.23216 1.000 25.71548 383 LEU A C 1
ATOM 2976 O O . LEU A 1 403 ? 0.94799 25.69785 19.80921 1.000 25.15548 383 LEU A O 1
ATOM 2981 N N . ALA A 1 404 ? 1.84268 27.61534 19.04212 1.000 23.87548 384 ALA A N 1
ATOM 2982 C CA . ALA A 1 404 ? 0.70196 28.39490 19.50679 1.000 28.07989 384 ALA A CA 1
ATOM 2983 C C . ALA A 1 404 ? -0.56771 28.03109 18.74596 1.000 30.85548 384 ALA A C 1
ATOM 2984 O O . ALA A 1 404 ? -1.67180 28.16708 19.28685 1.000 32.72548 384 ALA A O 1
ATOM 2986 N N . ARG A 1 405 ? -0.43484 27.54846 17.50888 1.000 27.12548 385 ARG A N 1
ATOM 2987 C CA . ARG A 1 405 ? -1.58519 27.32162 16.63995 1.000 27.19814 385 ARG A CA 1
ATOM 2988 C C . ARG A 1 405 ? -1.81171 25.86487 16.28530 1.000 31.94548 385 ARG A C 1
ATOM 2989 O O . ARG A 1 405 ? -2.94856 25.48234 15.98388 1.000 29.72548 385 ARG A O 1
ATOM 2997 N N . ILE A 1 406 ? -0.76621 25.04705 16.32276 1.000 24.51548 386 ILE A N 1
ATOM 2998 C CA . ILE A 1 406 ? -0.80800 23.61878 16.02433 1.000 24.61763 386 ILE A CA 1
ATOM 2999 C C . ILE A 1 406 ? -0.03516 22.95094 17.16326 1.000 29.59548 386 ILE A C 1
ATOM 3000 O O . ILE A 1 406 ? 1.12424 22.54910 16.98156 1.000 26.62548 386 ILE A O 1
ATOM 3005 N N . PRO A 1 407 ? -0.61314 22.84642 18.35969 1.000 32.79548 387 PRO A N 1
ATOM 3006 C CA . PRO A 1 407 ? 0.19246 22.42740 19.52375 1.000 36.16976 387 PRO A CA 1
ATOM 3007 C C . PRO A 1 407 ? 0.59284 20.96565 19.51062 1.000 34.81548 387 PRO A C 1
ATOM 3008 O O . PRO A 1 407 ? 1.59220 20.61590 20.15481 1.000 32.46548 387 PRO A O 1
ATOM 3012 N N . GLU A 1 408 ? -0.17820 20.10606 18.83413 1.000 31.20548 388 GLU A N 1
ATOM 3013 C CA . GLU A 1 408 ? 0.09738 18.68149 18.70653 1.000 33.67776 388 GLU A CA 1
ATOM 3014 C C . GLU A 1 408 ? 0.04597 18.31876 17.23162 1.000 33.61548 388 GLU A C 1
ATOM 3015 O O . GLU A 1 408 ? -0.73867 18.90225 16.47968 1.000 31.51548 388 GLU A O 1
ATOM 3021 N N . PHE A 1 409 ? 0.87842 17.35869 16.81607 1.000 27.21548 389 PHE A N 1
ATOM 3022 C CA . PHE A 1 409 ? 0.92196 16.95703 15.41061 1.000 24.97839 389 PHE A CA 1
ATOM 3023 C C . PHE A 1 409 ? 1.76470 15.69871 15.26135 1.000 25.96548 389 PHE A C 1
ATOM 3024 O O . PHE A 1 409 ? 2.58529 15.36787 16.12304 1.000 24.41548 389 PHE A O 1
ATOM 3032 N N . ARG A 1 410 ? 1.55487 15.00809 14.14390 1.000 22.98548 390 ARG A N 1
ATOM 3033 C CA . ARG A 1 410 ? 2.22185 13.74116 13.88537 1.000 23.84489 390 ARG A CA 1
ATOM 3034 C C . ARG A 1 410 ? 2.51537 13.60983 12.39768 1.000 24.70548 390 ARG A C 1
ATOM 3035 O O . ARG A 1 410 ? 1.90142 14.27219 11.55990 1.000 22.95548 390 ARG A O 1
ATOM 3043 N N . LEU A 1 411 ? 3.47108 12.74252 12.07256 1.000 22.48548 391 LEU A N 1
ATOM 3044 C CA . LEU A 1 411 ? 3.70372 12.38424 10.68461 1.000 24.65850 391 LEU A CA 1
ATOM 3045 C C . LEU A 1 411 ? 2.61855 11.41274 10.22478 1.000 26.07548 391 LEU A C 1
ATOM 3046 O O . LEU A 1 411 ? 2.25595 10.48050 10.94799 1.000 26.96548 391 LEU A O 1
ATOM 3051 N N . LYS A 1 412 ? 2.08538 11.65100 9.02934 1.000 22.39548 392 LYS A N 1
ATOM 3052 C CA . LYS A 1 412 ? 1.06387 10.77425 8.45386 1.000 26.41153 392 LYS A CA 1
ATOM 3053 C C . LYS A 1 412 ? 1.51190 9.31629 8.47750 1.000 30.41548 392 LYS A C 1
ATOM 3054 O O . LYS A 1 412 ? 2.67489 8.99571 8.22487 1.000 24.65548 392 LYS A O 1
ATOM 3060 N N . ASP A 1 413 ? 0.58232 8.42889 8.80106 1.000 32.38548 393 ASP A N 1
ATOM 3061 C CA . ASP A 1 413 ? 0.93411 7.02480 8.95277 1.000 34.71736 393 ASP A CA 1
ATOM 3062 C C . ASP A 1 413 ? 1.51869 6.46607 7.65765 1.000 32.63548 393 ASP A C 1
ATOM 3063 O O . ASP A 1 413 ? 1.00656 6.72065 6.56402 1.000 29.75548 393 ASP A O 1
ATOM 3068 N N . ARG A 1 414 ? 2.62829 5.73938 7.79283 1.000 32.44548 394 ARG A N 1
ATOM 3069 C CA . ARG A 1 414 ? 3.36831 5.09453 6.70983 1.000 31.60468 394 ARG A CA 1
ATOM 3070 C C . ARG A 1 414 ? 3.98099 6.08099 5.71112 1.000 28.67548 394 ARG A C 1
ATOM 3071 O O . ARG A 1 414 ? 4.45789 5.65980 4.65415 1.000 27.27548 394 ARG A O 1
ATOM 3079 N N . ALA A 1 415 ? 4.00516 7.37563 6.01717 1.000 28.00548 395 ALA A N 1
ATOM 3080 C CA . ALA A 1 415 ? 4.68479 8.32434 5.14359 1.000 25.09581 395 ALA A CA 1
ATOM 3081 C C . ALA A 1 415 ? 6.18725 8.05671 5.12468 1.000 26.81548 395 ALA A C 1
ATOM 3082 O O . ALA A 1 415 ? 6.77567 7.62304 6.11919 1.000 28.74548 395 ALA A O 1
ATOM 3084 N N . VAL A 1 416 ? 6.80231 8.30102 3.97111 1.000 25.96548 396 VAL A N 1
ATOM 3085 C CA . VAL A 1 416 ? 8.24056 8.09109 3.79168 1.000 26.12569 396 VAL A CA 1
ATOM 3086 C C . VAL A 1 416 ? 8.88128 9.37197 3.27718 1.000 20.97548 396 VAL A C 1
ATOM 3087 O O . VAL A 1 416 ? 8.77511 9.67225 2.08299 1.000 24.96548 396 VAL A O 1
ATOM 3091 N N . PRO A 1 417 ? 9.53617 10.15979 4.12536 1.000 23.39548 397 PRO A N 1
ATOM 3092 C CA . PRO A 1 417 ? 10.28778 11.30297 3.60771 1.000 18.62671 397 PRO A CA 1
ATOM 3093 C C . PRO A 1 417 ? 11.38590 10.82122 2.67597 1.000 21.25548 397 PRO A C 1
ATOM 3094 O O . PRO A 1 417 ? 11.86205 9.68534 2.77503 1.000 23.28548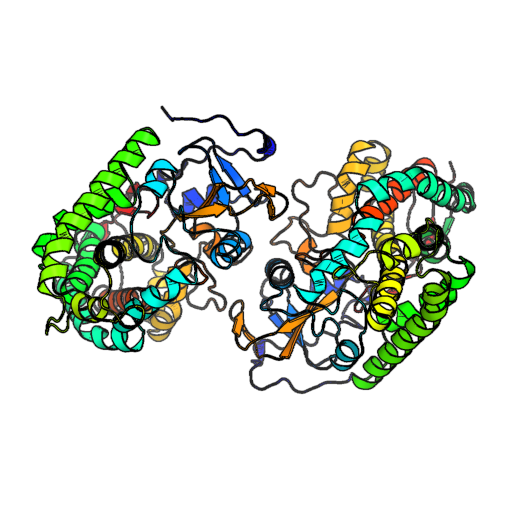 397 PRO A O 1
ATOM 3098 N N . ILE A 1 418 ? 11.76829 11.69831 1.75664 1.000 20.44548 398 ILE A N 1
ATOM 3099 C CA . ILE A 1 418 ? 12.78475 11.42968 0.74829 1.000 23.06634 398 ILE A CA 1
ATOM 3100 C C . ILE A 1 418 ? 13.99286 12.29533 1.07124 1.000 20.40548 398 ILE A C 1
ATOM 3101 O O . ILE A 1 418 ? 13.85331 13.50745 1.25725 1.000 18.14548 398 ILE A O 1
ATOM 3106 N N . TYR A 1 419 ? 15.17996 11.68746 1.10365 1.000 22.31548 399 TYR A N 1
ATOM 3107 C CA . TYR A 1 419 ? 16.39070 12.35804 1.56935 1.000 20.03563 399 TYR A CA 1
ATOM 3108 C C . TYR A 1 419 ? 17.40849 12.51210 0.44703 1.000 22.70548 399 TYR A C 1
ATOM 3109 O O . TYR A 1 419 ? 17.53456 11.64445 -0.41864 1.000 20.74548 399 TYR A O 1
ATOM 3118 N N . HIS A 1 420 ? 18.16016 13.60641 0.50064 1.000 19.00548 400 HIS A N 1
ATOM 3119 C CA . HIS A 1 420 ? 19.26339 13.86886 -0.41331 1.000 20.67397 400 HIS A CA 1
ATOM 3120 C C . HIS A 1 420 ? 20.49246 14.28592 0.37996 1.000 21.45548 400 HIS A C 1
ATOM 3121 O O . HIS A 1 420 ? 20.37553 15.04301 1.34776 1.000 20.66548 400 HIS A O 1
ATOM 3128 N N . SER A 1 421 ? 21.66848 13.80280 -0.03898 1.000 20.83548 401 SER A N 1
ATOM 3129 C CA . SER A 1 421 ? 22.92124 14.19632 0.59915 1.000 21.44707 401 SER A CA 1
ATOM 3130 C C . SER A 1 421 ? 23.79433 14.96275 -0.39776 1.000 24.78548 401 SER A C 1
ATOM 3131 O O . SER A 1 421 ? 23.61612 14.88939 -1.61373 1.000 25.84548 401 SER A O 1
ATOM 3134 N N . GLY A 1 422 ? 24.72576 15.73494 0.14516 1.000 22.46548 402 GLY A N 1
ATOM 3135 C CA . GLY A 1 422 ? 25.53068 16.63571 -0.66504 1.000 20.54834 402 GLY A CA 1
ATOM 3136 C C . GLY A 1 422 ? 26.26558 17.59803 0.24272 1.000 19.80548 402 GLY A C 1
ATOM 3137 O O . GLY A 1 422 ? 26.50694 17.29480 1.41468 1.000 20.04548 402 GLY A O 1
ATOM 3138 N N . ILE A 1 423 ? 26.62346 18.76164 -0.30448 1.000 20.38548 403 ILE A N 1
ATOM 3139 C CA . ILE A 1 423 ? 27.26703 19.77213 0.54519 1.000 21.45917 403 ILE A CA 1
ATOM 3140 C C . ILE A 1 423 ? 26.25687 20.33769 1.53507 1.000 23.32548 403 ILE A C 1
ATOM 3141 O O . ILE A 1 423 ? 26.61039 20.68283 2.67200 1.000 19.86548 403 ILE A O 1
ATOM 3146 N N . VAL A 1 424 ? 24.99332 20.45537 1.12590 1.000 18.53548 404 VAL A N 1
ATOM 3147 C CA . VAL A 1 424 ? 23.89185 20.73742 2.04442 1.000 16.93125 404 VAL A CA 1
ATOM 3148 C C . VAL A 1 424 ? 22.84300 19.64679 1.86673 1.000 21.60548 404 VAL A C 1
ATOM 3149 O O . VAL A 1 424 ? 22.42528 19.35573 0.73314 1.000 20.01548 404 VAL A O 1
ATOM 3153 N N . ALA A 1 425 ? 22.44145 19.02795 2.97416 1.000 18.09548 405 ALA A N 1
ATOM 3154 C CA . ALA A 1 425 ? 21.43545 17.97427 2.93712 1.000 18.63011 405 ALA A CA 1
ATOM 3155 C C . ALA A 1 425 ? 20.04474 18.54926 2.68031 1.000 20.29548 405 ALA A C 1
ATOM 3156 O O . ALA A 1 425 ? 19.75781 19.69838 3.00469 1.000 19.40548 405 ALA A O 1
ATOM 3158 N N . ALA A 1 426 ? 19.15861 17.70772 2.14520 1.000 19.74548 406 ALA A N 1
ATOM 3159 C CA . ALA A 1 426 ? 17.78059 18.11398 1.88136 1.000 21.26743 406 ALA A CA 1
ATOM 3160 C C . ALA A 1 426 ? 16.82335 16.96971 2.19425 1.000 19.77548 406 ALA A C 1
ATOM 3161 O O . ALA A 1 426 ? 17.19003 15.79570 2.17603 1.000 19.12548 406 ALA A O 1
ATOM 3163 N N . VAL A 1 427 ? 15.57789 17.32732 2.48048 1.000 19.35548 407 VAL A N 1
ATOM 3164 C CA . VAL A 1 427 ? 14.53193 16.34052 2.73513 1.000 17.99136 407 VAL A CA 1
ATOM 3165 C C . VAL A 1 427 ? 13.23279 16.89010 2.17075 1.000 22.18548 407 VAL A C 1
ATOM 3166 O O . VAL A 1 427 ? 13.01065 18.10411 2.17196 1.000 23.05548 407 VAL A O 1
ATOM 3170 N N . GLU A 1 428 ? 12.38765 16.00744 1.65033 1.000 21.85548 408 GLU A N 1
ATOM 3171 C CA . GLU A 1 428 ? 11.07659 16.43096 1.18635 1.000 21.91782 408 GLU A CA 1
ATOM 3172 C C . GLU A 1 428 ? 10.05936 15.34956 1.52018 1.000 21.53548 408 GLU A C 1
ATOM 3173 O O . GLU A 1 428 ? 10.40831 14.25380 1.97209 1.000 20.24548 408 GLU A O 1
ATOM 3179 N N . ASN A 1 429 ? 8.78417 15.67467 1.28460 1.000 23.24548 409 ASN A N 1
ATOM 3180 C CA . ASN A 1 429 ? 7.65329 14.79848 1.60331 1.000 21.78121 409 ASN A CA 1
ATOM 3181 C C . ASN A 1 429 ? 7.49113 14.60859 3.10608 1.000 23.66548 409 ASN A C 1
ATOM 3182 O O . ASN A 1 429 ? 7.83403 13.55840 3.65372 1.000 20.55548 409 ASN A O 1
ATOM 3187 N N . ILE A 1 430 ? 6.94187 15.61988 3.76898 1.000 19.01548 410 ILE A N 1
ATOM 3188 C CA . ILE A 1 430 ? 6.72659 15.63006 5.21089 1.000 19.83183 410 ILE A CA 1
ATOM 3189 C C . ILE A 1 430 ? 5.24434 15.87811 5.48742 1.000 20.90548 410 ILE A C 1
ATOM 3190 O O . ILE A 1 430 ? 4.86404 16.97042 5.93425 1.000 20.71548 410 ILE A O 1
ATOM 3195 N N . PRO A 1 431 ? 4.37282 14.91417 5.23798 1.000 22.33548 411 PRO A N 1
ATOM 3196 C CA . PRO A 1 431 ? 2.93479 15.13529 5.46101 1.000 22.56829 411 PRO A CA 1
ATOM 3197 C C . PRO A 1 431 ? 2.59085 15.06502 6.94081 1.000 21.99548 411 PRO A C 1
ATOM 3198 O O . PRO A 1 431 ? 2.72081 14.01366 7.57462 1.000 24.50548 411 PRO A O 1
ATOM 3202 N N . LEU A 1 432 ? 2.16946 16.19400 7.50266 1.000 20.98548 412 LEU A N 1
ATOM 3203 C CA . LEU A 1 432 ? 1.80737 16.26336 8.91097 1.000 20.96580 412 LEU A CA 1
ATOM 3204 C C . LEU A 1 432 ? 0.28604 16.24451 9.08369 1.000 23.44548 412 LEU A C 1
ATOM 3205 O O . LEU A 1 432 ? -0.46520 16.66381 8.19441 1.000 23.35548 412 LEU A O 1
ATOM 3210 N N . GLU A 1 433 ? -0.15655 15.78372 10.25165 1.000 24.09548 413 GLU A N 1
ATOM 3211 C CA . GLU A 1 433 ? -1.57633 15.66429 10.57292 1.000 27.19868 413 GLU A CA 1
ATOM 3212 C C . GLU A 1 433 ? -1.82286 16.06006 12.01987 1.000 30.35548 413 GLU A C 1
ATOM 3213 O O . GLU A 1 433 ? -1.00302 15.76862 12.89841 1.000 26.19548 413 GLU A O 1
ATOM 3219 N N . TRP A 1 434 ? -2.95884 16.71563 12.27141 1.000 25.66548 414 TRP A N 1
ATOM 3220 C CA . TRP A 1 434 ? -3.32370 17.10056 13.62838 1.000 26.68956 414 TRP A CA 1
ATOM 3221 C C . TRP A 1 434 ? -4.83239 17.29051 13.71197 1.000 33.62548 414 TRP A C 1
ATOM 3222 O O . TRP A 1 434 ? -5.52772 17.37614 12.69930 1.000 30.91548 414 TRP A O 1
ATOM 3233 N N . GLU A 1 435 ? -5.32425 17.37421 14.94238 1.000 34.54548 415 GLU A N 1
ATOM 3234 C CA . GLU A 1 435 ? -6.71527 17.74377 15.17737 1.000 38.80564 415 GLU A CA 1
ATOM 3235 C C . GLU A 1 435 ? -6.78337 19.24589 15.41230 1.000 40.92548 415 GLU A C 1
ATOM 3236 O O . GLU A 1 435 ? -6.19700 19.73125 16.38997 1.000 44.59548 415 GLU A O 1
ATOM 3242 N N . PRO A 1 436 ? -7.43357 20.01828 14.53805 1.000 43.88548 416 PRO A N 1
ATOM 3243 C CA . PRO A 1 436 ? -7.41831 21.48046 14.69361 1.000 47.02973 416 PRO A CA 1
ATOM 3244 C C . PRO A 1 436 ? -7.93978 21.90128 16.06002 1.000 50.88548 416 PRO A C 1
ATOM 3245 O O . PRO A 1 436 ? -8.89194 21.32285 16.58626 1.000 48.82548 416 PRO A O 1
ATOM 3249 N N . GLN A 1 437 ? -7.28572 22.90258 16.64420 1.000 53.64548 417 GLN A N 1
ATOM 3250 C CA . GLN A 1 437 ? -7.56186 23.27314 18.03160 1.000 57.06532 417 GLN A CA 1
ATOM 3251 C C . GLN A 1 437 ? -8.63299 24.36006 18.12659 1.000 56.63548 417 GLN A C 1
ATOM 3252 O O . GLN A 1 437 ? -9.00151 24.96735 17.12304 1.000 57.66548 417 GLN A O 1
ATOM 3258 N N . LYS B 1 31 ? 41.76218 18.23419 55.80160 1.000 56.87548 11 LYS B N 1
ATOM 3259 C CA . LYS B 1 31 ? 42.37840 18.61268 54.53232 1.000 50.45486 11 LYS B CA 1
ATOM 3260 C C . LYS B 1 31 ? 42.18172 20.09353 54.24054 1.000 45.75548 11 LYS B C 1
ATOM 3261 O O . LYS B 1 31 ? 41.11852 20.65411 54.50327 1.000 47.90548 11 LYS B O 1
ATOM 3267 N N . HIS B 1 32 ? 43.21909 20.72231 53.69613 1.000 39.71548 12 HIS B N 1
ATOM 3268 C CA . HIS B 1 32 ? 43.15474 22.13447 53.35278 1.000 38.67321 12 HIS B CA 1
ATOM 3269 C C . HIS B 1 32 ? 42.14721 22.36588 52.22611 1.000 39.48548 12 HIS B C 1
ATOM 3270 O O . HIS B 1 32 ? 42.10889 21.62027 51.24514 1.000 36.13548 12 HIS B O 1
ATOM 3277 N N . ARG B 1 33 ? 41.33674 23.41540 52.36347 1.000 33.68548 13 ARG B N 1
ATOM 3278 C CA . ARG B 1 33 ? 40.24046 23.68375 51.44079 1.000 34.42589 13 ARG B CA 1
ATOM 3279 C C . ARG B 1 33 ? 40.21038 25.16050 51.09015 1.000 33.95548 13 ARG B C 1
ATOM 3280 O O . ARG B 1 33 ? 40.48096 26.01237 51.94047 1.000 38.72548 13 ARG B O 1
ATOM 3288 N N . VAL B 1 34 ? 39.88224 25.46726 49.83543 1.000 30.14548 14 VAL B N 1
ATOM 3289 C CA . VAL B 1 34 ? 39.65882 26.84151 49.41320 1.000 29.91459 14 VAL B CA 1
ATOM 3290 C C . VAL B 1 34 ? 38.21170 26.97528 48.96249 1.000 33.99548 14 VAL B C 1
ATOM 3291 O O . VAL B 1 34 ? 37.60368 26.00927 48.48828 1.000 32.12548 14 VAL B O 1
ATOM 3295 N N . ALA B 1 35 ? 37.65626 28.17611 49.12640 1.000 33.94548 15 ALA B N 1
ATOM 3296 C CA . ALA B 1 35 ? 36.29398 28.42873 48.68123 1.000 33.78865 15 ALA B CA 1
ATOM 3297 C C . ALA B 1 35 ? 36.26200 28.57517 47.16263 1.000 34.36548 15 ALA B C 1
ATOM 3298 O O . ALA B 1 35 ? 37.13061 29.23652 46.58818 1.000 35.50548 15 ALA B O 1
ATOM 3300 N N . PRO B 1 36 ? 35.27890 27.98289 46.48638 1.000 30.59548 16 PRO B N 1
ATOM 3301 C CA . PRO B 1 36 ? 35.24088 28.09359 45.03159 1.000 28.85458 16 PRO B CA 1
ATOM 3302 C C . PRO B 1 36 ? 35.02553 29.52756 44.60446 1.000 30.95548 16 PRO B C 1
ATOM 3303 O O . PRO B 1 36 ? 34.41974 30.33649 45.33745 1.000 30.94548 16 PRO B O 1
ATOM 3307 N N . PRO B 1 37 ? 35.54380 29.90502 43.43840 1.000 31.33548 17 PRO B N 1
ATOM 3308 C CA . PRO B 1 37 ? 35.31310 31.24235 42.89879 1.000 28.09342 17 PRO B CA 1
ATOM 3309 C C . PRO B 1 37 ? 33.85703 31.41740 42.51533 1.000 29.92548 17 PRO B C 1
ATOM 3310 O O . PRO B 1 37 ? 33.12222 30.42692 42.36763 1.000 28.79548 17 PRO B O 1
ATOM 3314 N N . PRO B 1 38 ? 33.41373 32.66166 42.30947 1.000 31.47548 18 PRO B N 1
ATOM 3315 C CA . PRO B 1 38 ? 31.99252 32.89657 42.00771 1.000 30.70609 18 PRO B CA 1
ATOM 3316 C C . PRO B 1 38 ? 31.47618 32.17952 40.77328 1.000 33.03548 18 PRO B C 1
ATOM 3317 O O . PRO B 1 38 ? 30.29169 31.83296 40.73517 1.000 30.84548 18 PRO B O 1
ATOM 3321 N N . HIS B 1 39 ? 32.30468 31.95964 39.75265 1.000 28.67548 19 HIS B N 1
ATOM 3322 C CA . HIS B 1 39 ? 31.79827 31.39578 38.50475 1.000 27.24013 19 HIS B CA 1
ATOM 3323 C C . HIS B 1 39 ? 31.57676 29.88512 38.55937 1.000 24.75548 19 HIS B C 1
ATOM 3324 O O . HIS B 1 39 ? 31.10278 29.31011 37.57204 1.000 27.23548 19 HIS B O 1
ATOM 3331 N N . VAL B 1 40 ? 31.88007 29.22584 39.67377 1.000 28.45548 20 VAL B N 1
ATOM 3332 C CA . VAL B 1 40 ? 31.71395 27.78021 39.79974 1.000 26.92768 20 VAL B CA 1
ATOM 3333 C C . VAL B 1 40 ? 30.34482 27.51327 40.42537 1.000 29.25548 20 VAL B C 1
ATOM 3334 O O . VAL B 1 40 ? 30.14588 27.84481 41.60458 1.000 29.60548 20 VAL B O 1
ATOM 3338 N N . PRO B 1 41 ? 29.40337 26.90778 39.70057 1.000 29.75548 21 PRO B N 1
ATOM 3339 C CA . PRO B 1 41 ? 28.10148 26.56674 40.29461 1.000 27.86902 21 PRO B CA 1
ATOM 3340 C C . PRO B 1 41 ? 28.22297 25.43240 41.29328 1.000 28.10548 21 PRO B C 1
ATOM 3341 O O . PRO B 1 41 ? 29.03319 24.51702 41.12763 1.000 23.84548 21 PRO B O 1
ATOM 3345 N N . GLY B 1 42 ? 27.36337 25.47577 42.31788 1.000 27.34548 22 GLY B N 1
ATOM 3346 C CA . GLY B 1 42 ? 27.46729 24.51312 43.40882 1.000 25.34663 22 GLY B CA 1
ATOM 3347 C C . GLY B 1 42 ? 27.36627 23.06731 42.95567 1.000 22.90548 22 GLY B C 1
ATOM 3348 O O . GLY B 1 42 ? 28.01521 22.17964 43.52028 1.000 23.73548 22 GLY B O 1
ATOM 3349 N N . HIS B 1 43 ? 26.55221 22.80296 41.92903 1.000 20.93548 23 HIS B N 1
ATOM 3350 C CA . HIS B 1 43 ? 26.38035 21.42463 41.50114 1.000 21.68767 23 HIS B CA 1
ATOM 3351 C C . HIS B 1 43 ? 27.60482 20.87001 40.77319 1.000 22.78548 23 HIS B C 1
ATOM 3352 O O . HIS B 1 43 ? 27.63398 19.66526 40.50713 1.000 22.89548 23 HIS B O 1
ATOM 3359 N N . LEU B 1 44 ? 28.61833 21.68859 40.46666 1.000 19.00548 24 LEU B N 1
ATOM 3360 C CA . LEU B 1 44 ? 29.83198 21.14643 39.84198 1.000 18.76866 24 LEU B CA 1
ATOM 3361 C C . LEU B 1 44 ? 30.94156 20.84660 40.84270 1.000 19.82548 24 LEU B C 1
ATOM 3362 O O . LEU B 1 44 ? 32.01645 20.38594 40.43679 1.000 17.08548 24 LEU B O 1
ATOM 3367 N N . ILE B 1 45 ? 30.71592 21.06701 42.13702 1.000 18.00548 25 ILE B N 1
ATOM 3368 C CA . ILE B 1 45 ? 31.76709 20.82717 43.12082 1.000 19.01274 25 ILE B CA 1
ATOM 3369 C C . ILE B 1 45 ? 31.87244 19.33633 43.39576 1.000 20.91548 25 ILE B C 1
ATOM 3370 O O . ILE B 1 45 ? 30.86176 18.64935 43.59318 1.000 20.67548 25 ILE B O 1
ATOM 3375 N N . ARG B 1 46 ? 33.10190 18.82001 43.39356 1.000 18.44548 26 ARG B N 1
ATOM 3376 C CA . ARG B 1 46 ? 33.35929 17.45185 43.82949 1.000 21.65096 26 ARG B CA 1
ATOM 3377 C C . ARG B 1 46 ? 34.59692 17.47727 44.71061 1.000 24.46548 26 ARG B C 1
ATOM 3378 O O . ARG B 1 46 ? 35.59063 18.12064 44.36265 1.000 23.00548 26 ARG B O 1
ATOM 3386 N N . GLU B 1 47 ? 34.53176 16.80071 45.85235 1.000 23.98548 27 GLU B N 1
ATOM 3387 C CA . GLU B 1 47 ? 35.64365 16.78618 46.80340 1.000 24.50163 27 GLU B CA 1
ATOM 3388 C C . GLU B 1 47 ? 36.62425 15.71071 46.36302 1.000 22.42548 27 GLU B C 1
ATOM 3389 O O . GLU B 1 47 ? 36.55160 14.56513 46.79885 1.000 27.73548 27 GLU B O 1
ATOM 3395 N N . ILE B 1 48 ? 37.54850 16.08088 45.47702 1.000 23.76548 28 ILE B N 1
ATOM 3396 C CA . ILE B 1 48 ? 38.49887 15.14368 44.88300 1.000 23.87179 28 ILE B CA 1
ATOM 3397 C C . ILE B 1 48 ? 39.90849 15.61771 45.21186 1.000 22.53548 28 ILE B C 1
ATOM 3398 O O . ILE B 1 48 ? 40.26002 16.76998 44.93281 1.000 21.34548 28 ILE B O 1
ATOM 3403 N N . ASP B 1 49 ? 40.70916 14.72681 45.79589 1.000 24.92548 29 ASP B N 1
ATOM 3404 C CA . ASP B 1 49 ? 42.07548 15.03334 46.22881 1.000 26.06451 29 ASP B CA 1
ATOM 3405 C C . ASP B 1 49 ? 43.01782 14.23813 45.33620 1.000 23.75548 29 ASP B C 1
ATOM 3406 O O . ASP B 1 49 ? 43.17855 13.02887 45.51810 1.000 27.81548 29 ASP B O 1
ATOM 3411 N N . ALA B 1 50 ? 43.61913 14.92312 44.36107 1.000 24.19548 30 ALA B N 1
ATOM 3412 C CA . ALA B 1 50 ? 44.45277 14.23338 43.37989 1.000 23.73231 30 ALA B CA 1
ATOM 3413 C C . ALA B 1 50 ? 45.69275 13.61880 44.02215 1.000 25.95548 30 ALA B C 1
ATOM 3414 O O . ALA B 1 50 ? 46.24368 12.64798 43.49394 1.000 23.34548 30 ALA B O 1
ATOM 3416 N N . TYR B 1 51 ? 46.14265 14.15468 45.15693 1.000 24.57548 31 TYR B N 1
ATOM 3417 C CA . TYR B 1 51 ? 47.29833 13.59219 45.85672 1.000 26.66136 31 TYR B CA 1
ATOM 3418 C C . TYR B 1 51 ? 46.93195 12.49346 46.85443 1.000 30.51548 31 TYR B C 1
ATOM 3419 O O . TYR B 1 51 ? 47.83187 11.89841 47.46218 1.000 29.49548 31 TYR B O 1
ATOM 3428 N N . ASP B 1 52 ? 45.64655 12.18467 47.01661 1.000 28.64548 32 ASP B N 1
ATOM 3429 C CA . ASP B 1 52 ? 45.21545 11.13649 47.93679 1.000 31.84948 32 ASP B CA 1
ATOM 3430 C C . ASP B 1 52 ? 43.77466 10.75724 47.63440 1.000 31.89548 32 ASP B C 1
ATOM 3431 O O . ASP B 1 52 ? 42.87180 11.01816 48.43497 1.000 29.17548 32 ASP B O 1
ATOM 3436 N N . LEU B 1 53 ? 43.56193 10.13642 46.47767 1.000 28.55548 33 LEU B N 1
ATOM 3437 C CA . LEU B 1 53 ? 42.22050 9.89482 45.96847 1.000 28.73491 33 LEU B CA 1
ATOM 3438 C C . LEU B 1 53 ? 41.41533 8.96750 46.87172 1.000 29.94548 33 LEU B C 1
ATOM 3439 O O . LEU B 1 53 ? 41.94977 8.01995 47.45347 1.000 27.89548 33 LEU B O 1
ATOM 3444 N N . ASP B 1 54 ? 40.10850 9.22465 46.95779 1.000 29.52548 34 ASP B N 1
ATOM 3445 C CA A ASP B 1 54 ? 39.20195 8.28341 47.60158 0.456 30.48415 34 ASP B CA 1
ATOM 3446 C CA B ASP B 1 54 ? 39.21168 8.28046 47.60762 0.544 30.58045 34 ASP B CA 1
ATOM 3447 C C . ASP B 1 54 ? 39.26253 6.93670 46.89230 1.000 29.58548 34 ASP B C 1
ATOM 3448 O O . ASP B 1 54 ? 39.13225 6.85916 45.66515 1.000 29.06548 34 ASP B O 1
ATOM 3457 N N . GLY B 1 55 ? 39.45056 5.87321 47.66467 1.000 27.24548 35 GLY B N 1
ATOM 3458 C CA . GLY B 1 55 ? 39.51954 4.54596 47.10061 1.000 27.42709 35 GLY B CA 1
ATOM 3459 C C . GLY B 1 55 ? 40.89001 4.15332 46.60000 1.000 24.03548 35 GLY B C 1
ATOM 3460 O O . GLY B 1 55 ? 41.02653 3.08573 45.99869 1.000 27.87548 35 GLY B O 1
ATOM 3461 N N . LEU B 1 56 ? 41.90641 4.97841 46.85342 1.000 25.69548 36 LEU B N 1
ATOM 3462 C CA . LEU B 1 56 ? 43.24186 4.73709 46.30994 1.000 24.43971 36 LEU B CA 1
ATOM 3463 C C . LEU B 1 56 ? 43.80177 3.39408 46.76097 1.000 26.73548 36 LEU B C 1
ATOM 3464 O O . LEU B 1 56 ? 44.55099 2.75192 46.01682 1.000 24.33548 36 LEU B O 1
ATOM 3469 N N . GLU B 1 57 ? 43.41554 2.92928 47.95186 1.000 26.27548 37 GLU B N 1
ATOM 3470 C CA . GLU B 1 57 ? 43.94679 1.67042 48.45997 1.000 27.93371 37 GLU B CA 1
ATOM 3471 C C . GLU B 1 57 ? 43.53850 0.46895 47.61851 1.000 26.54548 37 GLU B C 1
ATOM 3472 O O . GLU B 1 57 ? 44.22026 -0.56508 47.66155 1.000 27.01548 37 GLU B O 1
ATOM 3478 N N . GLN B 1 58 ? 42.45820 0.56700 46.85044 1.000 24.87548 38 GLN B N 1
ATOM 3479 C CA . GLN B 1 58 ? 42.08408 -0.52547 45.96644 1.000 26.26789 38 GLN B CA 1
ATOM 3480 C C . GLN B 1 58 ? 42.71524 -0.39330 44.58265 1.000 27.30548 38 GLN B C 1
ATOM 3481 O O . GLN B 1 58 ? 42.52499 -1.27539 43.74219 1.000 32.08548 38 GLN B O 1
ATOM 3487 N N . GLY B 1 59 ? 43.46199 0.67766 44.33336 1.000 24.33548 39 GLY B N 1
ATOM 3488 C CA . GLY B 1 59 ? 44.11763 0.84370 43.04560 1.000 26.20641 39 GLY B CA 1
ATOM 3489 C C . GLY B 1 59 ? 43.99258 2.26128 42.53253 1.000 25.63548 39 GLY B C 1
ATOM 3490 O O . GLY B 1 59 ? 42.95263 2.90012 42.70919 1.000 22.28548 39 GLY B O 1
ATOM 3491 N N . PHE B 1 60 ? 45.06314 2.77462 41.92994 1.000 22.21548 40 PHE B N 1
ATOM 3492 C CA . PHE B 1 60 ? 45.06219 4.13354 41.39824 1.000 21.52575 40 PHE B CA 1
ATOM 3493 C C . PHE B 1 60 ? 44.06936 4.28310 40.24821 1.000 19.65548 40 PHE B C 1
ATOM 3494 O O . PHE B 1 60 ? 43.31630 5.26630 40.18779 1.000 22.16548 40 PHE B O 1
ATOM 3502 N N . HIS B 1 61 ? 44.09799 3.34538 39.28978 1.000 20.07548 41 HIS B N 1
ATOM 3503 C CA . HIS B 1 61 ? 43.19564 3.44431 38.14463 1.000 20.63861 41 HIS B CA 1
ATOM 3504 C C . HIS B 1 61 ? 41.75301 3.26165 38.57807 1.000 23.81548 41 HIS B C 1
ATOM 3505 O O . HIS B 1 61 ? 40.86270 3.97488 38.10578 1.000 22.97548 41 HIS B O 1
ATOM 3512 N N . GLU B 1 62 ? 41.51063 2.30327 39.46974 1.000 22.31548 42 GLU B N 1
ATOM 3513 C CA . GLU B 1 62 ? 40.18593 2.12356 40.04966 1.000 26.02285 42 GLU B CA 1
ATOM 3514 C C . GLU B 1 62 ? 39.70854 3.39334 40.74482 1.000 24.05548 42 GLU B C 1
ATOM 3515 O O . GLU B 1 62 ? 38.53639 3.77367 40.61568 1.000 26.26548 42 GLU B O 1
ATOM 3521 N N . ALA B 1 63 ? 40.60213 4.06087 41.48865 1.000 23.60548 43 ALA B N 1
ATOM 3522 C CA . ALA B 1 63 ? 40.22972 5.28918 42.18750 1.000 24.35090 43 ALA B CA 1
ATOM 3523 C C . ALA B 1 63 ? 39.82230 6.39954 41.21531 1.000 25.72548 43 ALA 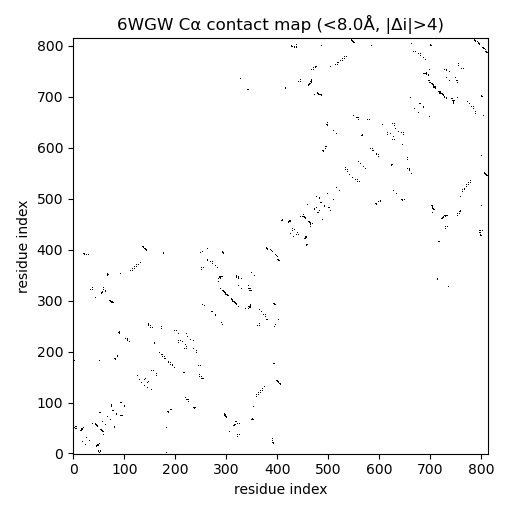B C 1
ATOM 3524 O O . ALA B 1 63 ? 38.83855 7.10992 41.45732 1.000 23.54548 43 ALA B O 1
ATOM 3526 N N . TRP B 1 64 ? 40.57264 6.59382 40.12325 1.000 22.51548 44 TRP B N 1
ATOM 3527 C CA . TRP B 1 64 ? 40.14681 7.62125 39.16746 1.000 20.91817 44 TRP B CA 1
ATOM 3528 C C . TRP B 1 64 ? 38.83570 7.23621 38.50102 1.000 21.32548 44 TRP B C 1
ATOM 3529 O O . TRP B 1 64 ? 38.00388 8.10851 38.21788 1.000 22.19548 44 TRP B O 1
ATOM 3540 N N . LYS B 1 65 ? 38.62693 5.93989 38.27027 1.000 19.24548 45 LYS B N 1
ATOM 3541 C CA . LYS B 1 65 ? 37.40911 5.49336 37.60278 1.000 21.77093 45 LYS B CA 1
ATOM 3542 C C . LYS B 1 65 ? 36.16962 5.77836 38.44248 1.000 23.60548 45 LYS B C 1
ATOM 3543 O O . LYS B 1 65 ? 35.08968 5.98906 37.88602 1.000 28.79548 45 LYS B O 1
ATOM 3549 N N . ARG B 1 66 ? 36.31411 5.81032 39.76990 1.000 23.23548 46 ARG B N 1
ATOM 3550 C CA . ARG B 1 66 ? 35.23305 6.22532 40.67259 1.000 28.28507 46 ARG B CA 1
ATOM 3551 C C . ARG B 1 66 ? 34.69402 7.61118 40.34938 1.000 29.48548 46 ARG B C 1
ATOM 3552 O O . ARG B 1 66 ? 33.50221 7.88553 40.55686 1.000 29.87548 46 ARG B O 1
ATOM 3560 N N . VAL B 1 67 ? 35.57420 8.50928 39.90343 1.000 23.49548 47 VAL B N 1
ATOM 3561 C CA . VAL B 1 67 ? 35.20265 9.88152 39.59780 1.000 24.41906 47 VAL B CA 1
ATOM 3562 C C . VAL B 1 67 ? 34.35201 9.94156 38.34403 1.000 24.38548 47 VAL B C 1
ATOM 3563 O O . VAL B 1 67 ? 33.53248 10.85162 38.17938 1.000 24.96548 47 VAL B O 1
ATOM 3567 N N . GLN B 1 68 ? 34.53011 8.98107 37.44740 1.000 22.83548 48 GLN B N 1
ATOM 3568 C CA . GLN B 1 68 ? 33.91216 9.00009 36.12482 1.000 22.18565 48 GLN B CA 1
ATOM 3569 C C . GLN B 1 68 ? 32.65538 8.13507 36.12443 1.000 25.49548 48 GLN B C 1
ATOM 3570 O O . GLN B 1 68 ? 32.61893 7.02251 35.59499 1.000 23.55548 48 GLN B O 1
ATOM 3576 N N . GLN B 1 69 ? 31.60222 8.68229 36.74018 1.000 28.06548 49 GLN B N 1
ATOM 3577 C CA . GLN B 1 69 ? 30.30019 8.03618 36.75793 1.000 30.13541 49 GLN B CA 1
ATOM 3578 C C . GLN B 1 69 ? 29.49697 8.44028 35.52675 1.000 33.74548 49 GLN B C 1
ATOM 3579 O O . GLN B 1 69 ? 29.81305 9.43492 34.86693 1.000 29.22548 49 GLN B O 1
ATOM 3585 N N . PRO B 1 70 ? 28.45444 7.67684 35.17091 1.000 33.28548 50 PRO B N 1
ATOM 3586 C CA . PRO B 1 70 ? 27.73885 7.96560 33.91220 1.000 34.58205 50 PRO B CA 1
ATOM 3587 C C . PRO B 1 70 ? 27.22498 9.39269 33.78687 1.000 34.20548 50 PRO B C 1
ATOM 3588 O O . PRO B 1 70 ? 27.26511 9.95628 32.68809 1.000 36.55548 50 PRO B O 1
ATOM 3592 N N . ASP B 1 71 ? 26.76032 10.00372 34.87431 1.000 29.14548 51 ASP B N 1
ATOM 3593 C CA . ASP B 1 71 ? 26.19000 11.34281 34.81466 1.000 31.50712 51 ASP B CA 1
ATOM 3594 C C . ASP B 1 71 ? 27.12469 12.42474 35.36460 1.000 29.03548 51 ASP B C 1
ATOM 3595 O O . ASP B 1 71 ? 26.68314 13.55896 35.57310 1.000 26.38548 51 ASP B O 1
ATOM 3600 N N . THR B 1 72 ? 28.39214 12.11026 35.60164 1.000 24.68548 52 THR B N 1
ATOM 3601 C CA . THR B 1 72 ? 29.32744 13.11394 36.09349 1.000 23.02985 52 THR B CA 1
ATOM 3602 C C . THR B 1 72 ? 29.52923 14.20800 35.04745 1.000 20.51548 52 THR B C 1
ATOM 3603 O O . THR B 1 72 ? 29.78828 13.89397 33.87260 1.000 21.10548 52 THR B O 1
ATOM 3607 N N . PRO B 1 73 ? 29.43720 15.48334 35.42332 1.000 18.16548 53 PRO B N 1
ATOM 3608 C CA . PRO B 1 73 ? 29.68323 16.55145 34.45584 1.000 18.72700 53 PRO B CA 1
ATOM 3609 C C . PRO B 1 73 ? 31.09037 16.45140 33.89592 1.000 18.95548 53 PRO B C 1
ATOM 3610 O O . PRO B 1 73 ? 32.00325 15.92172 34.55813 1.000 17.15548 53 PRO B O 1
ATOM 3614 N N . PRO B 1 74 ? 31.30872 16.94835 32.67256 1.000 17.97548 54 PRO B N 1
ATOM 3615 C CA . PRO B 1 74 ? 32.63307 16.78231 32.02963 1.000 17.87634 54 PRO B CA 1
ATOM 3616 C C . PRO B 1 74 ? 33.74060 17.56359 32.70718 1.000 18.19548 54 PRO B C 1
ATOM 3617 O O . PRO B 1 74 ? 34.91286 17.17962 32.59204 1.000 16.48548 54 PRO B O 1
ATOM 3621 N N . LEU B 1 75 ? 33.41363 18.66310 33.38223 1.000 17.15548 55 LEU B N 1
ATOM 3622 C CA . LEU B 1 75 ? 34.37486 19.38941 34.20024 1.000 18.19676 55 LEU B CA 1
ATOM 3623 C C . LEU B 1 75 ? 33.77621 19.55097 35.58661 1.000 17.80548 55 LEU B C 1
ATOM 3624 O O . LEU B 1 75 ? 32.64729 20.02791 35.71613 1.000 17.39548 55 LEU B O 1
ATOM 3629 N N . VAL B 1 76 ? 34.51046 19.13405 36.62309 1.000 16.13548 56 VAL B N 1
ATOM 3630 C CA . VAL B 1 76 ? 34.07671 19.34218 38.00467 1.000 16.43505 56 VAL B CA 1
ATOM 3631 C C . VAL B 1 76 ? 35.17074 20.11500 38.72913 1.000 21.01548 56 VAL B C 1
ATOM 3632 O O . VAL B 1 76 ? 36.34049 20.10074 38.33429 1.000 16.93548 56 VAL B O 1
ATOM 3636 N N . TRP B 1 77 ? 34.78072 20.81582 39.79183 1.000 17.59548 57 TRP B N 1
ATOM 3637 C CA . TRP B 1 77 ? 35.69430 21.70188 40.50592 1.000 20.29983 57 TRP B CA 1
ATOM 3638 C C . TRP B 1 77 ? 35.94180 21.16571 41.90828 1.000 21.51548 57 TRP B C 1
ATOM 3639 O O . TRP B 1 77 ? 34.99554 20.85380 42.63891 1.000 18.14548 57 TRP B O 1
ATOM 3650 N N . THR B 1 78 ? 37.22811 21.04868 42.28601 1.000 19.08548 58 THR B N 1
ATOM 3651 C CA . THR B 1 78 ? 37.49905 20.57515 43.62896 1.000 19.18692 58 THR B CA 1
ATOM 3652 C C . THR B 1 78 ? 38.10217 21.68684 44.47828 1.000 22.48548 58 THR B C 1
ATOM 3653 O O . THR B 1 78 ? 38.86608 22.50536 43.96794 1.000 21.30548 58 THR B O 1
ATOM 3657 N N . PRO B 1 79 ? 37.76112 21.75534 45.76939 1.000 24.46548 59 PRO B N 1
ATOM 3658 C CA . PRO B 1 79 ? 38.33442 22.79593 46.63324 1.000 28.22023 59 PRO B CA 1
ATOM 3659 C C . PRO B 1 79 ? 39.67683 22.42855 47.23441 1.000 29.61548 59 PRO B C 1
ATOM 3660 O O . PRO B 1 79 ? 40.28572 23.27576 47.90573 1.000 29.76548 59 PRO B O 1
ATOM 3664 N N . PHE B 1 80 ? 40.12823 21.19733 47.03613 1.000 26.37548 60 PHE B N 1
ATOM 3665 C CA . PHE B 1 80 ? 41.41630 20.72431 47.50210 1.000 27.37762 60 PHE B CA 1
ATOM 3666 C C . PHE B 1 80 ? 42.52539 21.16091 46.54375 1.000 28.06548 60 PHE B C 1
ATOM 3667 O O . PHE B 1 80 ? 42.27978 21.58742 45.40932 1.000 22.57548 60 PHE B O 1
ATOM 3675 N N . THR B 1 81 ? 43.76866 21.05867 47.02507 1.000 29.05548 61 THR B N 1
ATOM 3676 C CA . THR B 1 81 ? 44.95287 21.31927 46.20204 1.000 28.90615 61 THR B CA 1
ATOM 3677 C C . THR B 1 81 ? 44.89239 22.70765 45.57323 1.000 26.88548 61 THR B C 1
ATOM 3678 O O . THR B 1 81 ? 45.23464 22.90070 44.40517 1.000 28.08548 61 THR B O 1
ATOM 3682 N N . GLY B 1 82 ? 44.41652 23.69323 46.34517 1.000 24.29548 62 GLY B N 1
ATOM 3683 C CA . GLY B 1 82 ? 44.36091 25.05882 45.88337 1.000 22.93949 62 GLY B CA 1
ATOM 3684 C C . GLY B 1 82 ? 43.11345 25.42085 45.11162 1.000 24.94548 62 GLY B C 1
ATOM 3685 O O . GLY B 1 82 ? 42.91904 26.60383 44.80466 1.000 26.86548 62 GLY B O 1
ATOM 3686 N N . GLY B 1 83 ? 42.26178 24.44480 44.79643 1.000 26.77548 63 GLY B N 1
ATOM 3687 C CA . GLY B 1 83 ? 41.07051 24.70013 44.00647 1.000 24.45939 63 GLY B CA 1
ATOM 3688 C C . GLY B 1 83 ? 41.35115 24.65270 42.51586 1.000 26.63548 63 GLY B C 1
ATOM 3689 O O . GLY B 1 83 ? 42.07761 25.50568 41.99415 1.000 25.95548 63 GLY B O 1
ATOM 3690 N N . HIS B 1 84 ? 40.76715 23.67912 41.81881 1.000 24.01548 64 HIS B N 1
ATOM 3691 C CA . HIS B 1 84 ? 41.02059 23.52605 40.39049 1.000 23.20027 64 HIS B CA 1
ATOM 3692 C C . HIS B 1 84 ? 39.92700 22.67811 39.75885 1.000 19.77548 64 HIS B C 1
ATOM 3693 O O . HIS B 1 84 ? 39.21921 21.92363 40.43664 1.000 20.53548 64 HIS B O 1
ATOM 3700 N N . TRP B 1 85 ? 39.82707 22.78740 38.43831 1.000 17.79548 65 TRP B N 1
ATOM 3701 C CA . TRP B 1 85 ? 38.95418 21.90460 37.68336 1.000 18.19460 65 TRP B CA 1
ATOM 3702 C C . TRP B 1 85 ? 39.61430 20.55157 37.45727 1.000 17.16548 65 TRP B C 1
ATOM 3703 O O . TRP B 1 85 ? 40.84809 20.41434 37.48810 1.000 18.49548 65 TRP B O 1
ATOM 3714 N N . ILE B 1 86 ? 38.77142 19.55314 37.19207 1.000 16.33548 66 ILE B N 1
ATOM 3715 C CA . ILE B 1 86 ? 39.19233 18.22525 36.75680 1.000 17.04502 66 ILE B CA 1
ATOM 3716 C C . ILE B 1 86 ? 38.35463 17.84640 35.54461 1.000 18.65548 66 ILE B C 1
ATOM 3717 O O . ILE B 1 86 ? 37.11712 17.85896 35.61041 1.000 16.35548 66 ILE B O 1
ATOM 3722 N N . ALA B 1 87 ? 39.01732 17.53636 34.43400 1.000 15.84548 67 ALA B N 1
ATOM 3723 C CA . ALA B 1 87 ? 38.32272 16.98851 33.27599 1.000 18.21372 67 ALA B CA 1
ATOM 3724 C C . ALA B 1 87 ? 38.02679 15.51821 33.52044 1.000 19.93548 67 ALA B C 1
ATOM 3725 O O . ALA B 1 87 ? 38.92481 14.74587 33.89192 1.000 18.81548 67 ALA B O 1
ATOM 3727 N N . THR B 1 88 ? 36.77193 15.11463 33.30743 1.000 16.33548 68 THR B N 1
ATOM 3728 C CA . THR B 1 88 ? 36.36221 13.76469 33.67288 1.000 17.83397 68 THR B CA 1
ATOM 3729 C C . THR B 1 88 ? 36.09833 12.86143 32.48247 1.000 16.69548 68 THR B C 1
ATOM 3730 O O . THR B 1 88 ? 35.70222 11.70486 32.68254 1.000 19.51548 68 THR B O 1
ATOM 3734 N N . ARG B 1 89 ? 36.29510 13.34517 31.25880 1.000 16.87548 69 ARG B N 1
ATOM 3735 C CA . ARG B 1 89 ? 35.99867 12.59213 30.05027 1.000 20.01661 69 ARG B CA 1
ATOM 3736 C C . ARG B 1 89 ? 37.21717 12.57360 29.13108 1.000 17.62548 69 ARG B C 1
ATOM 3737 O O . ARG B 1 89 ? 37.89479 13.59388 28.96031 1.000 16.81548 69 ARG B O 1
ATOM 3745 N N . GLY B 1 90 ? 37.45833 11.43088 28.49131 1.000 17.91548 70 GLY B N 1
ATOM 3746 C CA . GLY B 1 90 ? 38.60106 11.32793 27.59321 1.000 17.74811 70 GLY B CA 1
ATOM 3747 C C . GLY B 1 90 ? 38.56124 12.32940 26.45821 1.000 16.94548 70 GLY B C 1
ATOM 3748 O O . GLY B 1 90 ? 39.60030 12.84106 26.02639 1.000 17.54548 70 GLY B O 1
ATOM 3749 N N . THR B 1 91 ? 37.36699 12.64234 25.96591 1.000 16.02548 71 THR B N 1
ATOM 3750 C CA . THR B 1 91 ? 37.25589 13.60550 24.87729 1.000 15.37968 71 THR B CA 1
ATOM 3751 C C . THR B 1 91 ? 37.80764 14.96473 25.26130 1.000 16.41548 71 THR B C 1
ATOM 3752 O O . THR B 1 91 ? 38.46494 15.62398 24.44666 1.000 16.56548 71 THR B O 1
ATOM 3756 N N . LEU B 1 92 ? 37.53056 15.41929 26.48751 1.000 15.74548 72 LEU B N 1
ATOM 3757 C CA . LEU B 1 92 ? 38.04335 16.71777 26.91185 1.000 15.79046 72 LEU B CA 1
ATOM 3758 C C . LEU B 1 92 ? 39.54690 16.66644 27.13330 1.000 17.29548 72 LEU B C 1
ATOM 3759 O O . LEU B 1 92 ? 40.25421 17.63592 26.84382 1.000 17.92548 72 LEU B O 1
ATOM 3764 N N . ILE B 1 93 ? 40.04414 15.55279 27.67157 1.000 13.58548 73 ILE B N 1
ATOM 3765 C CA . ILE B 1 93 ? 41.47895 15.42876 27.91850 1.000 15.54545 73 ILE B CA 1
ATOM 3766 C C . ILE B 1 93 ? 42.23858 15.53974 26.60298 1.000 16.98548 73 ILE B C 1
ATOM 3767 O O . ILE B 1 93 ? 43.18457 16.32539 26.47120 1.000 18.13548 73 ILE B O 1
ATOM 3772 N N . ASP B 1 94 ? 41.79443 14.78009 25.59886 1.000 16.66548 74 ASP B N 1
ATOM 3773 C CA . ASP B 1 94 ? 42.39158 14.82239 24.26713 1.000 19.63575 74 ASP B CA 1
ATOM 3774 C C . ASP B 1 94 ? 42.29848 16.22472 23.67149 1.000 21.22548 74 ASP B C 1
ATOM 3775 O O . ASP B 1 94 ? 43.28301 16.77238 23.16018 1.000 18.87548 74 ASP B O 1
ATOM 3780 N N . GLU B 1 95 ? 41.12501 16.84367 23.78052 1.000 18.49548 75 GLU B N 1
ATOM 3781 C CA . GLU B 1 95 ? 40.89604 18.15675 23.17822 1.000 18.48533 75 GLU B CA 1
ATOM 3782 C C . GLU B 1 95 ? 41.73846 19.24582 23.83641 1.000 19.62548 75 GLU B C 1
ATOM 3783 O O . GLU B 1 95 ? 42.30340 20.10644 23.15189 1.000 18.63548 75 GLU B O 1
ATOM 3789 N N . ILE B 1 96 ? 41.85503 19.21314 25.16350 1.000 16.32548 76 ILE B N 1
ATOM 3790 C CA . ILE B 1 96 ? 42.61826 20.23452 25.87167 1.000 17.43554 76 ILE B CA 1
ATOM 3791 C C . ILE B 1 96 ? 44.10446 20.12622 25.53008 1.000 15.69548 7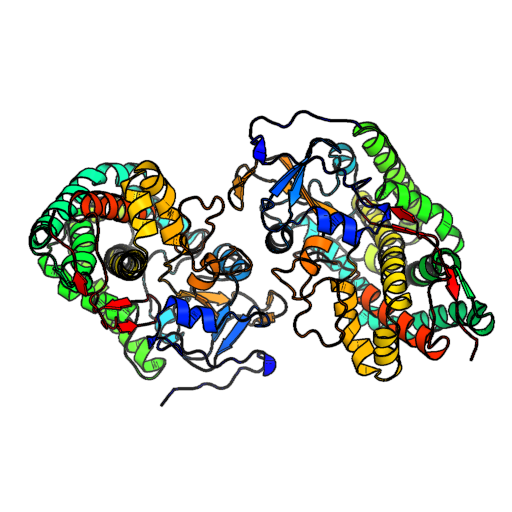6 ILE B C 1
ATOM 3792 O O . ILE B 1 96 ? 44.76011 21.13083 25.24313 1.000 18.26548 76 ILE B O 1
ATOM 3797 N N . TYR B 1 97 ? 44.65263 18.90473 25.53846 1.000 16.21548 77 TYR B N 1
ATOM 3798 C CA . TYR B 1 97 ? 46.06554 18.72830 25.18693 1.000 17.00530 77 TYR B CA 1
ATOM 3799 C C . TYR B 1 97 ? 46.36600 19.23201 23.77335 1.000 19.18548 77 TYR B C 1
ATOM 3800 O O . TYR B 1 97 ? 47.43764 19.79970 23.51571 1.000 18.93548 77 TYR B O 1
ATOM 3809 N N . ARG B 1 98 ? 45.44048 19.01880 22.84101 1.000 17.63548 78 ARG B N 1
ATOM 3810 C CA . ARG B 1 98 ? 45.62319 19.42132 21.45362 1.000 20.88176 78 ARG B CA 1
ATOM 3811 C C . ARG B 1 98 ? 45.42613 20.91682 21.20676 1.000 22.18548 78 ARG B C 1
ATOM 3812 O O . ARG B 1 98 ? 45.62404 21.35952 20.06576 1.000 24.97548 78 ARG B O 1
ATOM 3820 N N . SER B 1 99 ? 45.06634 21.71451 22.22059 1.000 18.61548 79 SER B N 1
ATOM 3821 C CA . SER B 1 99 ? 44.71932 23.12499 22.03943 1.000 23.15566 79 SER B CA 1
ATOM 3822 C C . SER B 1 99 ? 45.59115 24.04531 22.87895 1.000 24.51548 79 SER B C 1
ATOM 3823 O O . SER B 1 99 ? 45.08902 24.75921 23.76026 1.000 20.54548 79 SER B O 1
ATOM 3826 N N . PRO B 1 100 ? 46.89349 24.09276 22.60707 1.000 21.32548 80 PRO B N 1
ATOM 3827 C CA . PRO B 1 100 ? 47.76875 24.93154 23.43187 1.000 23.05546 80 PRO B CA 1
ATOM 3828 C C . PRO B 1 100 ? 47.42484 26.40642 23.36297 1.000 25.37548 80 PRO B C 1
ATOM 3829 O O . PRO B 1 100 ? 47.72476 27.13910 24.31131 1.000 25.22548 80 PRO B O 1
ATOM 3833 N N . GLU B 1 101 ? 46.79295 26.86018 22.27838 1.000 24.89548 81 GLU B N 1
ATOM 3834 C CA . GLU B 1 101 ? 46.45006 28.27023 22.15672 1.000 27.60552 81 GLU B CA 1
ATOM 3835 C C . GLU B 1 101 ? 45.36675 28.67800 23.15190 1.000 27.22548 81 GLU B C 1
ATOM 3836 O O . GLU B 1 101 ? 45.31544 29.84092 23.56721 1.000 30.02548 81 GLU B O 1
ATOM 3842 N N . ARG B 1 102 ? 44.50207 27.74701 23.55640 1.000 24.82548 82 ARG B N 1
ATOM 3843 C CA . ARG B 1 102 ? 43.46699 28.04663 24.53931 1.000 23.31866 82 ARG B CA 1
ATOM 3844 C C . ARG B 1 102 ? 43.76734 27.50300 25.92710 1.000 25.28548 82 ARG B C 1
ATOM 3845 O O . ARG B 1 102 ? 43.19038 27.99460 26.90422 1.000 22.46548 82 ARG B O 1
ATOM 3853 N N . PHE B 1 103 ? 44.63499 26.49572 26.03487 1.000 20.07548 83 PHE B N 1
ATOM 3854 C CA . PHE B 1 103 ? 44.97059 25.85951 27.30717 1.000 18.25315 83 PHE B CA 1
ATOM 3855 C C . PHE B 1 103 ? 46.49899 25.78263 27.35948 1.000 20.00548 83 PHE B C 1
ATOM 3856 O O . PHE B 1 103 ? 47.09812 24.87846 26.77579 1.000 20.36548 83 PHE B O 1
ATOM 3864 N N . SER B 1 104 ? 47.10336 26.75412 28.04042 1.000 23.19548 84 SER B N 1
ATOM 3865 C CA . SER B 1 104 ? 48.54172 27.00178 28.03885 1.000 23.14038 84 SER B CA 1
ATOM 3866 C C . SER B 1 104 ? 49.28160 26.08126 29.00106 1.000 23.39548 84 SER B C 1
ATOM 3867 O O . SER B 1 104 ? 48.74364 25.63646 30.01806 1.000 20.80548 84 SER B O 1
ATOM 3870 N N . SER B 1 105 ? 50.54325 25.81560 28.67005 1.000 20.34548 85 SER B N 1
ATOM 3871 C CA . SER B 1 105 ? 51.43995 25.12709 29.58213 1.000 21.89483 85 SER B CA 1
ATOM 3872 C C . SER B 1 105 ? 52.16018 26.07916 30.53732 1.000 25.13548 85 SER B C 1
ATOM 3873 O O . SER B 1 105 ? 53.11829 25.66231 31.18985 1.000 24.35548 85 SER B O 1
ATOM 3876 N N . ARG B 1 106 ? 51.71106 27.33289 30.62720 1.000 25.12548 86 ARG B N 1
ATOM 3877 C CA . ARG B 1 106 ? 52.10523 28.30519 31.64849 1.000 27.86784 86 ARG B CA 1
ATOM 3878 C C . ARG B 1 106 ? 52.14768 27.69634 33.05098 1.000 27.39548 86 ARG B C 1
ATOM 3879 O O . ARG B 1 106 ? 53.07964 27.94644 33.82739 1.000 27.13548 86 ARG B O 1
ATOM 3887 N N . VAL B 1 107 ? 51.13158 26.90343 33.38883 1.000 21.75548 87 VAL B N 1
ATOM 3888 C CA . VAL B 1 107 ? 51.06188 26.15769 34.64315 1.000 22.76338 87 VAL B CA 1
ATOM 3889 C C . VAL B 1 107 ? 50.56695 24.76161 34.29362 1.000 24.33548 87 VAL B C 1
ATOM 3890 O O . VAL B 1 107 ? 49.51102 24.62347 33.66661 1.000 23.11548 87 VAL B O 1
ATOM 3894 N N . ILE B 1 108 ? 51.32048 23.72956 34.67389 1.000 21.99548 88 ILE B N 1
ATOM 3895 C CA . ILE B 1 108 ? 50.91387 22.36418 34.34163 1.000 21.86700 88 ILE B CA 1
ATOM 3896 C C . ILE B 1 108 ? 50.90789 21.48266 35.58116 1.000 20.31548 88 ILE B C 1
ATOM 3897 O O . ILE B 1 108 ? 50.74062 20.26238 35.48429 1.000 21.03548 88 ILE B O 1
ATOM 3902 N N . TRP B 1 109 ? 51.09007 22.08364 36.75469 1.000 22.40548 89 TRP B N 1
ATOM 3903 C CA . TRP B 1 109 ? 51.06778 21.36048 38.01676 1.000 22.65588 89 TRP B CA 1
ATOM 3904 C C . TRP B 1 109 ? 49.94198 21.91109 38.88008 1.000 22.77548 89 TRP B C 1
ATOM 3905 O O . TRP B 1 109 ? 49.60501 23.09512 38.79130 1.000 22.73548 89 TRP B O 1
ATOM 3916 N N . VAL B 1 110 ? 49.36234 21.05346 39.71245 1.000 25.77548 90 VAL B N 1
ATOM 3917 C CA . VAL B 1 110 ? 48.60047 21.54493 40.85954 1.000 25.87019 90 VAL B CA 1
ATOM 3918 C C . VAL B 1 110 ? 49.36334 21.11702 42.10626 1.000 24.62548 90 VAL B C 1
ATOM 3919 O O . VAL B 1 110 ? 50.03189 20.07011 42.09762 1.000 26.37548 90 VAL B O 1
ATOM 3923 N N . PRO B 1 111 ? 49.31047 21.90035 43.18810 1.000 25.51548 91 PRO B N 1
ATOM 3924 C CA . PRO B 1 111 ? 48.61993 23.19714 43.23966 1.000 24.24875 91 PRO B CA 1
ATOM 3925 C C . PRO B 1 111 ? 49.31061 24.29299 42.43534 1.000 27.37548 91 PRO B C 1
ATOM 3926 O O . PRO B 1 111 ? 50.46862 24.12061 42.03772 1.000 28.23548 91 PRO B O 1
ATOM 3930 N N . ARG B 1 112 ? 48.60922 25.40938 42.22700 1.000 26.90548 92 ARG B N 1
ATOM 3931 C CA . ARG B 1 112 ? 49.14992 26.51092 41.44035 1.000 28.68179 92 ARG B CA 1
ATOM 3932 C C . ARG B 1 112 ? 50.54269 26.91693 41.90444 1.000 33.23548 92 ARG B C 1
ATOM 3933 O O . ARG B 1 112 ? 51.41733 27.20189 41.07707 1.000 30.72548 92 ARG B O 1
ATOM 3941 N N . GLU B 1 113 ? 50.76257 26.96679 43.22340 1.000 33.60548 93 GLU B N 1
ATOM 3942 C CA . GLU B 1 113 ? 52.06450 27.38001 43.74269 1.000 35.90859 93 GLU B CA 1
ATOM 3943 C C . GLU B 1 113 ? 53.16583 26.44120 43.27750 1.000 32.45548 93 GLU B C 1
ATOM 3944 O O . GLU B 1 113 ? 54.27098 26.88461 42.94147 1.000 35.69548 93 GLU B O 1
ATOM 3950 N N . ALA B 1 114 ? 52.89625 25.13868 43.28225 1.000 28.15548 94 ALA B N 1
ATOM 3951 C CA . ALA B 1 114 ? 53.86273 24.20152 42.71958 1.000 29.58738 94 ALA B CA 1
ATOM 3952 C C . ALA B 1 114 ? 54.03699 24.43492 41.22359 1.000 32.20548 94 ALA B C 1
ATOM 3953 O O . ALA B 1 114 ? 55.16262 24.41317 40.70764 1.000 28.90548 94 ALA B O 1
ATOM 3955 N N . GLY B 1 115 ? 52.93203 24.68727 40.51778 1.000 28.96548 95 GLY B N 1
ATOM 3956 C CA . GLY B 1 115 ? 53.00244 24.91223 39.08443 1.000 28.42752 95 GLY B CA 1
ATOM 3957 C C . GLY B 1 115 ? 53.75280 26.16896 38.70099 1.000 30.76548 95 GLY B C 1
ATOM 3958 O O . GLY B 1 115 ? 54.34724 26.23493 37.62438 1.000 31.93548 95 GLY B O 1
ATOM 3959 N N . GLU B 1 116 ? 53.73145 27.18636 39.55969 1.000 31.35548 96 GLU B N 1
ATOM 3960 C CA . GLU B 1 116 ? 54.49690 28.39157 39.26932 1.000 33.49581 96 GLU B CA 1
ATOM 3961 C C . GLU B 1 116 ? 55.97809 28.23550 39.60245 1.000 32.07548 96 GLU B C 1
ATOM 3962 O O . GLU B 1 116 ? 56.80578 28.96044 39.04046 1.000 36.31548 96 GLU B O 1
ATOM 3968 N N . ALA B 1 117 ? 56.32390 27.31650 40.49859 1.000 29.31548 97 ALA B N 1
ATOM 3969 C CA . ALA B 1 117 ? 57.71786 27.03164 40.82628 1.000 34.93141 97 ALA B CA 1
ATOM 3970 C C . ALA B 1 117 ? 58.35310 26.03393 39.86632 1.000 37.42548 97 ALA B C 1
ATOM 3971 O O . ALA B 1 117 ? 59.58679 25.91473 39.82621 1.000 37.03548 97 ALA B O 1
ATOM 3973 N N . TYR B 1 118 ? 57.53276 25.32099 39.09964 1.000 33.34548 98 TYR B N 1
ATOM 3974 C CA . TYR B 1 118 ? 58.01829 24.32384 38.15958 1.000 30.21846 98 TYR B CA 1
ATOM 3975 C C . TYR B 1 118 ? 58.87806 24.97298 37.08260 1.000 30.76548 98 TYR B C 1
ATOM 3976 O O . TYR B 1 118 ? 58.50945 25.99885 36.50300 1.000 32.91548 98 TYR B O 1
ATOM 3985 N N . ASP B 1 119 ? 60.03971 24.37187 36.81415 1.000 32.26548 99 ASP B N 1
ATOM 3986 C CA . ASP B 1 119 ? 60.99195 24.99832 35.89457 1.000 35.25031 99 ASP B CA 1
ATOM 3987 C C . ASP B 1 119 ? 61.71693 23.87815 35.14387 1.000 37.68548 99 ASP B C 1
ATOM 3988 O O . ASP B 1 119 ? 62.83256 23.47278 35.48347 1.000 36.32548 99 ASP B O 1
ATOM 3993 N N . MET B 1 120 ? 61.04111 23.36374 34.12634 1.000 31.65548 100 MET B N 1
ATOM 3994 C CA . MET B 1 120 ? 61.53469 22.31066 33.26069 1.000 30.55660 100 MET B CA 1
ATOM 3995 C C . MET B 1 120 ? 61.19756 22.70709 31.83511 1.000 30.63548 100 MET B C 1
ATOM 3996 O O . MET B 1 120 ? 60.18990 23.37595 31.58953 1.000 30.42548 100 MET B O 1
ATOM 4001 N N . VAL B 1 121 ? 62.04080 22.28643 30.90086 1.000 26.89548 101 VAL B N 1
ATOM 4002 C CA . VAL B 1 121 ? 61.98572 22.73013 29.51067 1.000 28.20465 101 VAL B CA 1
ATOM 4003 C C . VAL B 1 121 ? 61.95251 21.48984 28.62849 1.000 27.84548 101 VAL B C 1
ATOM 4004 O O . VAL B 1 121 ? 62.74551 20.56090 28.84150 1.000 26.08548 101 VAL B O 1
ATOM 4008 N N . PRO B 1 122 ? 61.07665 21.42790 27.61566 1.000 25.52548 102 PRO B N 1
ATOM 4009 C CA . PRO B 1 122 ? 60.19916 22.51628 27.18324 1.000 27.96034 102 PRO B CA 1
ATOM 4010 C C . PRO B 1 122 ? 58.75336 22.38936 27.67313 1.000 28.42548 102 PRO B C 1
ATOM 4011 O O . PRO B 1 122 ? 57.88255 23.01884 27.08761 1.000 25.44548 102 PRO B O 1
ATOM 4015 N N . THR B 1 123 ? 58.51287 21.60017 28.72599 1.000 26.13548 103 THR B N 1
ATOM 4016 C CA . THR B 1 123 ? 57.14508 21.39339 29.19772 1.000 24.87404 103 THR B CA 1
ATOM 4017 C C . THR B 1 123 ? 56.49544 22.67359 29.68970 1.000 27.18548 103 THR B C 1
ATOM 4018 O O . THR B 1 123 ? 55.26326 22.75746 29.70385 1.000 27.21548 103 THR B O 1
ATOM 4022 N N . LYS B 1 124 ? 57.28080 23.66015 30.11625 1.000 26.36548 104 LYS B N 1
ATOM 4023 C CA . LYS B 1 124 ? 56.70693 24.93253 30.52862 1.000 27.73622 104 LYS B CA 1
ATOM 4024 C C . LYS B 1 124 ? 56.45495 25.88954 29.36370 1.000 27.94548 104 LYS B C 1
ATOM 4025 O O . LYS B 1 124 ? 55.90465 26.97693 29.58355 1.000 28.66548 104 LYS B O 1
ATOM 4031 N N . LEU B 1 125 ? 56.83230 25.53288 28.14131 1.000 25.33548 105 LEU B N 1
ATOM 4032 C CA . LEU B 1 125 ? 56.76126 26.45406 27.01931 1.000 26.79169 105 LEU B CA 1
ATOM 4033 C C . LEU B 1 125 ? 55.57643 26.13724 26.11228 1.000 27.17548 105 LEU B C 1
ATOM 4034 O O . LEU B 1 125 ? 55.20697 24.97771 25.91794 1.000 24.95548 105 LEU B O 1
ATOM 4039 N N . ASP B 1 126 ? 55.00258 27.17165 25.55013 1.000 29.59548 106 ASP B N 1
ATOM 4040 C CA . ASP B 1 126 ? 54.04263 26.99548 24.47745 1.000 28.72107 106 ASP B CA 1
ATOM 4041 C C . ASP B 1 126 ? 54.72138 27.25886 23.14361 1.000 31.11548 106 ASP B C 1
ATOM 4042 O O . ASP B 1 126 ? 55.75821 27.92849 23.09029 1.000 33.31548 106 ASP B O 1
ATOM 4047 N N . PRO B 1 127 ? 54.19666 26.71829 22.04933 1.000 29.60548 107 PRO B N 1
ATOM 4048 C CA . PRO B 1 127 ? 54.67387 27.12478 20.72573 1.000 32.27906 107 PRO B CA 1
ATOM 4049 C C . PRO B 1 127 ? 54.43942 28.60955 20.52870 1.000 35.43548 107 PRO B C 1
ATOM 4050 O O . PRO B 1 127 ? 53.39361 29.12732 20.94632 1.000 36.40548 107 PRO B O 1
ATOM 4054 N N . PRO B 1 128 ? 55.37985 29.33664 19.89332 1.000 36.32548 108 PRO B N 1
ATOM 4055 C CA . PRO B 1 128 ? 56.57042 28.84581 19.18491 1.000 36.26171 108 PRO B CA 1
ATOM 4056 C C . PRO B 1 128 ? 57.84380 28.66949 20.02308 1.000 31.63548 108 PRO B C 1
ATOM 4057 O O . PRO B 1 128 ? 58.79313 28.07781 19.50266 1.000 30.90548 108 PRO B O 1
ATOM 4061 N N . GLU B 1 129 ? 57.88800 29.19348 21.25514 1.000 30.84548 109 GLU B N 1
ATOM 4062 C CA . GLU B 1 129 ? 59.08805 29.03695 22.07678 1.000 31.84564 109 GLU B CA 1
ATOM 4063 C C . GLU B 1 129 ? 59.42280 27.56667 22.28173 1.000 33.67548 109 GLU B C 1
ATOM 4064 O O . GLU B 1 129 ? 60.60105 27.19252 22.35951 1.000 27.40548 109 GLU B O 1
ATOM 4070 N N . HIS B 1 130 ? 58.39312 26.72410 22.34346 1.000 29.35548 110 HIS B N 1
ATOM 4071 C CA . HIS B 1 130 ? 58.55941 25.29875 22.59173 1.000 27.38165 110 HIS B CA 1
ATOM 4072 C C . HIS B 1 130 ? 59.24588 24.58004 21.43203 1.000 27.93548 110 HIS B C 1
ATOM 4073 O O . HIS B 1 130 ? 59.99207 23.61820 21.65744 1.000 25.40548 110 HIS B O 1
ATOM 4080 N N . THR B 1 131 ? 59.00841 25.02734 20.19771 1.000 23.34548 111 THR B N 1
ATOM 4081 C CA . THR B 1 131 ? 59.36497 24.23896 19.01651 1.000 28.49044 111 THR B CA 1
ATOM 4082 C C . THR B 1 131 ? 60.85535 23.93453 18.87256 1.000 31.29548 111 THR B C 1
ATOM 4083 O O . THR B 1 131 ? 61.19463 22.76796 18.60433 1.000 26.56548 111 THR B O 1
ATOM 4087 N N . PRO B 1 132 ? 61.78024 24.89856 18.97336 1.000 31.05548 112 PRO B N 1
ATOM 4088 C CA . PRO B 1 132 ? 63.19868 24.54085 18.78080 1.000 29.22829 112 PRO B CA 1
ATOM 4089 C C . PRO B 1 132 ? 63.73776 23.63205 19.87002 1.000 28.40548 112 PRO B C 1
ATOM 4090 O O . PRO B 1 132 ? 64.62788 22.81965 19.59235 1.000 27.62548 112 PRO B O 1
ATOM 4094 N N . TYR B 1 133 ? 63.21537 23.72590 21.09365 1.000 27.29548 113 TYR B N 1
ATOM 4095 C CA . TYR B 1 133 ? 63.63927 22.82329 22.15948 1.000 26.83407 113 TYR B CA 1
ATOM 4096 C C . TYR B 1 133 ? 63.10765 21.41721 21.96816 1.000 27.16548 113 TYR B C 1
ATOM 4097 O O . TYR B 1 133 ? 63.82779 20.45207 22.24985 1.000 25.99548 113 TYR B O 1
ATOM 4106 N N . ARG B 1 134 ? 61.87513 21.26464 21.46846 1.000 24.52548 114 ARG B N 1
ATOM 4107 C CA . ARG B 1 134 ? 61.39934 19.92302 21.17328 1.000 23.81148 114 ARG B CA 1
ATOM 4108 C C . ARG B 1 134 ? 62.18838 19.30310 20.02134 1.000 25.77548 114 ARG B C 1
ATOM 4109 O O . ARG B 1 134 ? 62.49266 18.10553 20.05447 1.000 25.05548 114 ARG B O 1
ATOM 4117 N N . LYS B 1 135 ? 62.53441 20.09467 18.99339 1.000 28.32548 115 LYS B N 1
ATOM 4118 C CA . LYS B 1 135 ? 63.39685 19.55462 17.94229 1.000 30.03521 115 LYS B CA 1
ATOM 4119 C C . LYS B 1 135 ? 64.73457 19.08292 18.49406 1.000 27.31548 115 LYS B C 1
ATOM 4120 O O . LYS B 1 135 ? 65.24084 18.04581 18.05340 1.000 28.27548 115 LYS B O 1
ATOM 4126 N N . ALA B 1 136 ? 65.31960 19.81987 19.44102 1.000 25.43548 116 ALA B N 1
ATOM 4127 C CA . ALA B 1 136 ? 66.57811 19.37440 20.04083 1.000 26.96734 116 ALA B CA 1
ATOM 4128 C C . ALA B 1 136 ? 66.41837 18.01251 20.71545 1.000 27.43548 116 ALA B C 1
ATOM 4129 O O . ALA B 1 136 ? 67.22295 17.09631 20.50019 1.000 25.02548 116 ALA B O 1
ATOM 4131 N N . ILE B 1 137 ? 65.35820 17.84773 21.51129 1.000 22.99548 117 ILE B N 1
ATOM 4132 C CA . ILE B 1 137 ? 65.13609 16.57803 22.20236 1.000 23.49741 117 ILE B CA 1
ATOM 4133 C C . ILE B 1 137 ? 64.90312 15.45657 21.20585 1.000 24.04548 117 ILE B C 1
ATOM 4134 O O . ILE B 1 137 ? 65.36162 14.32151 21.39926 1.000 23.62548 117 ILE B O 1
ATOM 4139 N N . ASP B 1 138 ? 64.16635 15.74785 20.13153 1.000 24.53548 118 ASP B N 1
ATOM 4140 C CA . ASP B 1 138 ? 63.86165 14.71589 19.14976 1.000 27.80490 118 ASP B CA 1
ATOM 4141 C C . ASP B 1 138 ? 65.12758 14.21613 18.45250 1.000 26.52548 118 ASP B C 1
ATOM 4142 O O . ASP B 1 138 ? 65.17049 13.07041 17.99980 1.000 26.53548 118 ASP B O 1
ATOM 4147 N N . LYS B 1 139 ? 66.17958 15.03788 18.38445 1.000 30.27548 119 LYS B N 1
ATOM 4148 C CA . LYS B 1 139 ? 67.42032 14.55467 17.77325 1.000 31.63913 119 LYS B CA 1
ATOM 4149 C C . LYS B 1 139 ? 68.01810 13.41574 18.58620 1.000 29.00548 119 LYS B C 1
ATOM 4150 O O . LYS B 1 139 ? 68.66182 12.52500 18.02427 1.000 29.70548 119 LYS B O 1
ATOM 4156 N N . GLY B 1 140 ? 67.77348 13.39893 19.89705 1.000 27.53548 120 GLY B N 1
ATOM 4157 C CA . GLY B 1 140 ? 68.24450 12.32514 20.74523 1.000 26.89709 120 GLY B CA 1
ATOM 4158 C C . GLY B 1 140 ? 67.28316 11.16777 20.95386 1.000 26.96548 120 GLY B C 1
ATOM 4159 O O . GLY B 1 140 ? 67.72219 10.03074 21.15110 1.000 25.06548 120 GLY B O 1
ATOM 4160 N N . LEU B 1 141 ? 65.97146 11.42233 20.91740 1.000 23.63548 121 LEU B N 1
ATOM 4161 C CA . LEU B 1 141 ? 64.98909 10.42424 21.33218 1.000 22.00147 121 LEU B CA 1
ATOM 4162 C C . LEU B 1 141 ? 64.12035 9.90298 20.18913 1.000 24.87548 121 LEU B C 1
ATOM 4163 O O . LEU B 1 141 ? 63.18929 9.12449 20.43888 1.000 21.44548 121 LEU B O 1
ATOM 4168 N N . ASN B 1 142 ? 64.39139 10.29636 18.94814 1.000 23.45548 122 ASN B N 1
ATOM 4169 C CA . ASN B 1 142 ? 63.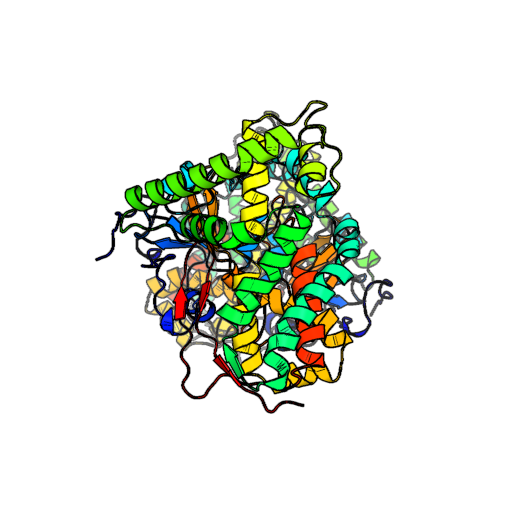54879 9.83881 17.84942 1.000 24.46988 122 ASN B CA 1
ATOM 4170 C C . ASN B 1 142 ? 63.66890 8.32767 17.65445 1.000 24.85548 122 ASN B C 1
ATOM 4171 O O . ASN B 1 142 ? 64.60465 7.68174 18.13262 1.000 25.24548 122 ASN B O 1
ATOM 4176 N N . LEU B 1 143 ? 62.69314 7.76663 16.92584 1.000 23.33548 123 LEU B N 1
ATOM 4177 C CA . LEU B 1 143 ? 62.56739 6.31486 16.83418 1.000 26.81740 123 LEU B CA 1
ATOM 4178 C C . LEU B 1 143 ? 63.82699 5.66848 16.25743 1.000 28.36548 123 LEU B C 1
ATOM 4179 O O . LEU B 1 143 ? 64.25540 4.61018 16.73088 1.000 26.88548 123 LEU B O 1
ATOM 4184 N N . ALA B 1 144 ? 64.43608 6.28684 15.24114 1.000 29.33548 124 ALA B N 1
ATOM 4185 C CA . ALA B 1 144 ? 65.65997 5.71971 14.67311 1.000 29.96261 124 ALA B CA 1
ATOM 4186 C C . ALA B 1 144 ? 66.76838 5.64060 15.71726 1.000 28.52548 124 ALA B C 1
ATOM 4187 O O . ALA B 1 144 ? 67.49034 4.63483 15.80126 1.000 31.29548 124 ALA B O 1
ATOM 4189 N N . GLU B 1 145 ? 66.91348 6.69111 16.52801 1.000 25.64548 125 GLU B N 1
ATOM 4190 C CA . GLU B 1 145 ? 67.91663 6.67987 17.58703 1.000 26.27722 125 GLU B CA 1
ATOM 4191 C C . GLU B 1 145 ? 67.61090 5.61525 18.62939 1.000 28.21548 125 GLU B C 1
ATOM 4192 O O . GLU B 1 145 ? 68.52037 4.93375 19.11579 1.000 26.15548 125 GLU B O 1
ATOM 4198 N N . ILE B 1 146 ? 66.33831 5.47191 19.00503 1.000 23.26548 126 ILE B N 1
ATOM 4199 C CA . ILE B 1 146 ? 65.98945 4.51792 20.04902 1.000 24.23036 126 ILE B CA 1
ATOM 4200 C C . ILE B 1 146 ? 66.22684 3.09331 19.57908 1.000 23.49548 126 ILE B C 1
ATOM 4201 O O . ILE B 1 146 ? 66.61047 2.22024 20.36472 1.000 23.45548 126 ILE B O 1
ATOM 4206 N N . ARG B 1 147 ? 65.97634 2.82922 18.29829 1.000 23.74548 127 ARG B N 1
ATOM 4207 C CA . ARG B 1 147 ? 66.12360 1.46831 17.80332 1.000 27.29609 127 ARG B CA 1
ATOM 4208 C C . ARG B 1 147 ? 67.55231 0.98170 17.96828 1.000 27.68548 127 ARG B C 1
ATOM 4209 O O . ARG B 1 147 ? 67.77926 -0.21408 18.17740 1.000 27.86548 127 ARG B O 1
ATOM 4217 N N . LYS B 1 148 ? 68.51820 1.90043 17.93369 1.000 25.27548 128 LYS B N 1
ATOM 4218 C CA . LYS B 1 148 ? 69.91535 1.52310 18.12795 1.000 28.44222 128 LYS B CA 1
ATOM 4219 C C . LYS B 1 148 ? 70.20698 1.01724 19.53870 1.000 30.20548 128 LYS B C 1
ATOM 4220 O O . LYS B 1 148 ? 71.24269 0.37770 19.75029 1.000 26.47548 128 LYS B O 1
ATOM 4226 N N . LEU B 1 149 ? 69.33127 1.28417 20.50702 1.000 26.22548 129 LEU B N 1
ATOM 4227 C CA . LEU B 1 149 ? 69.57777 0.89893 21.89043 1.000 26.32881 129 LEU B CA 1
ATOM 4228 C C . LEU B 1 149 ? 69.06658 -0.48678 22.24032 1.000 24.83548 129 LEU B C 1
ATOM 4229 O O . LEU B 1 149 ? 69.23708 -0.91464 23.38957 1.000 25.84548 129 LEU B O 1
ATOM 4234 N N . GLU B 1 150 ? 68.42750 -1.18414 21.30256 1.000 23.46548 130 GLU B N 1
ATOM 4235 C CA . GLU B 1 150 ? 67.69212 -2.39623 21.65669 1.000 25.56221 130 GLU B CA 1
ATOM 4236 C C . GLU B 1 150 ? 68.59397 -3.44622 22.30341 1.000 27.48548 130 GLU B C 1
ATOM 4237 O O . GLU B 1 150 ? 68.22896 -4.05106 23.31582 1.000 24.29548 130 GLU B O 1
ATOM 4243 N N . ASP B 1 151 ? 69.77126 -3.69413 21.72421 1.000 28.07548 131 ASP B N 1
ATOM 4244 C CA . ASP B 1 151 ? 70.62758 -4.75129 22.25810 1.000 29.68880 131 ASP B CA 1
ATOM 4245 C C . ASP B 1 151 ? 71.10166 -4.42586 23.66739 1.000 26.50548 131 ASP B C 1
ATOM 4246 O O . ASP B 1 151 ? 71.11269 -5.30068 24.54278 1.000 27.73548 131 ASP B O 1
ATOM 4251 N N . GLN B 1 152 ? 71.50855 -3.17697 23.89932 1.000 26.58548 132 GLN B N 1
ATOM 4252 C CA . GLN B 1 152 ? 71.92589 -2.76975 25.23593 1.000 27.50329 132 GLN B CA 1
ATOM 4253 C C . GLN B 1 152 ? 70.78715 -2.91956 26.23612 1.000 26.67548 132 GLN B C 1
ATOM 4254 O O . GLN B 1 152 ? 70.98906 -3.41398 27.35144 1.000 24.27548 132 GLN B O 1
ATOM 4260 N N . ILE B 1 153 ? 69.57432 -2.52092 25.84926 1.000 21.03548 133 ILE B N 1
ATOM 4261 C CA . ILE B 1 153 ? 68.44058 -2.62944 26.76778 1.000 19.43520 133 ILE B CA 1
ATOM 4262 C C . ILE B 1 153 ? 68.15435 -4.08855 27.10302 1.000 20.29548 133 ILE B C 1
ATOM 4263 O O . ILE B 1 153 ? 67.91479 -4.43664 28.26297 1.000 22.03548 133 ILE B O 1
ATOM 4268 N N . ARG B 1 154 ? 68.18651 -4.96395 26.09540 1.000 20.13548 134 ARG B N 1
ATOM 4269 C CA . ARG B 1 154 ? 67.98944 -6.38967 26.33665 1.000 22.78206 134 ARG B CA 1
ATOM 4270 C C . ARG B 1 154 ? 69.03047 -6.93158 27.29620 1.000 23.26548 134 ARG B C 1
ATOM 4271 O O . ARG B 1 154 ? 68.71376 -7.71078 28.19436 1.000 21.89548 134 ARG B O 1
ATOM 4279 N N . THR B 1 155 ? 70.29221 -6.56759 27.08529 1.000 22.57548 135 THR B N 1
ATOM 4280 C CA . THR B 1 155 ? 71.34408 -7.08389 27.94701 1.000 24.11411 135 THR B CA 1
ATOM 4281 C C . THR B 1 155 ? 71.13793 -6.65020 29.38833 1.000 22.50548 135 THR B C 1
ATOM 4282 O O . THR B 1 155 ? 71.37595 -7.42897 30.31571 1.000 23.94548 135 THR B O 1
ATOM 4286 N N . ILE B 1 156 ? 70.66250 -5.42001 29.59373 1.000 23.17548 136 ILE B N 1
ATOM 4287 C CA . ILE B 1 156 ? 70.37463 -4.94300 30.94540 1.000 23.79671 136 ILE B CA 1
ATOM 4288 C C . ILE B 1 156 ? 69.19974 -5.70728 31.54947 1.000 23.08548 136 ILE B C 1
ATOM 4289 O O . ILE B 1 156 ? 69.25448 -6.15390 32.70295 1.000 22.43548 136 ILE B O 1
ATOM 4294 N N . ALA B 1 157 ? 68.10632 -5.84175 30.79343 1.000 22.06548 137 ALA B N 1
ATOM 4295 C CA . ALA B 1 157 ? 66.95285 -6.57029 31.30574 1.000 23.46864 137 ALA B CA 1
ATOM 4296 C C . ALA B 1 157 ? 67.34689 -7.97942 31.71726 1.000 25.11548 137 ALA B C 1
ATOM 4297 O O . ALA B 1 157 ? 67.00058 -8.43785 32.81279 1.000 24.26548 137 ALA B O 1
ATOM 4299 N N . VAL B 1 158 ? 68.09617 -8.67237 30.85146 1.000 22.34548 138 VAL B N 1
ATOM 4300 C CA . VAL B 1 158 ? 68.48636 -10.05249 31.12572 1.000 23.21265 138 VAL B CA 1
ATOM 4301 C C . VAL B 1 158 ? 69.37982 -10.12142 32.35532 1.000 24.05548 138 VAL B C 1
ATOM 4302 O O . VAL B 1 158 ? 69.22156 -11.00637 33.20217 1.000 27.87548 138 VAL B O 1
ATOM 4306 N N . GLU B 1 159 ? 70.35102 -9.20891 32.45415 1.000 24.85548 139 GLU B N 1
ATOM 4307 C CA . GLU B 1 159 ? 71.23621 -9.17699 33.61427 1.000 26.18078 139 GLU B CA 1
ATOM 4308 C C . GLU B 1 159 ? 70.43890 -9.16181 34.91461 1.000 28.21548 139 GLU B C 1
ATOM 4309 O O . GLU B 1 159 ? 70.73815 -9.91224 35.85049 1.000 27.37548 139 GLU B O 1
ATOM 4315 N N . ILE B 1 160 ? 69.38330 -8.35176 34.96754 1.000 26.15548 140 ILE B N 1
ATOM 4316 C CA . ILE B 1 160 ? 68.58815 -8.24294 36.18534 1.000 24.77762 140 ILE B CA 1
ATOM 4317 C C . ILE B 1 160 ? 67.72591 -9.48208 36.38287 1.000 25.17548 140 ILE B C 1
ATOM 4318 O O . ILE B 1 160 ? 67.69321 -10.06549 37.47376 1.000 27.81548 140 ILE B O 1
ATOM 4323 N N . ILE B 1 161 ? 67.01566 -9.90255 35.33166 1.000 21.79548 141 ILE B N 1
ATOM 4324 C CA . ILE B 1 161 ? 66.07298 -11.01304 35.46417 1.000 24.11592 141 ILE B CA 1
ATOM 4325 C C . ILE B 1 161 ? 66.79496 -12.30111 35.84437 1.000 30.38548 141 ILE B C 1
ATOM 4326 O O . ILE B 1 161 ? 66.30205 -13.08752 36.66332 1.000 26.28548 141 ILE B O 1
ATOM 4331 N N . GLU B 1 162 ? 67.98832 -12.52764 35.28436 1.000 28.00548 142 GLU B N 1
ATOM 4332 C CA . GLU B 1 162 ? 68.75885 -13.70932 35.67534 1.000 28.26682 142 GLU B CA 1
ATOM 4333 C C . GLU B 1 162 ? 69.04345 -13.73812 37.16918 1.000 28.52548 142 GLU B C 1
ATOM 4334 O O . GLU B 1 162 ? 69.26875 -14.81399 37.73813 1.000 35.49548 142 GLU B O 1
ATOM 4340 N N . GLY B 1 163 ? 69.07979 -12.56882 37.81150 1.000 28.16548 143 GLY B N 1
ATOM 4341 C CA . GLY B 1 163 ? 69.39482 -12.47624 39.22583 1.000 31.21452 143 GLY B CA 1
ATOM 4342 C C . GLY B 1 163 ? 68.39925 -13.16040 40.14818 1.000 36.21548 143 GLY B C 1
ATOM 4343 O O . GLY B 1 163 ? 68.77690 -13.54789 41.25928 1.000 38.54548 143 GLY B O 1
ATOM 4344 N N . PHE B 1 164 ? 67.13336 -13.30828 39.72659 1.000 32.39548 144 PHE B N 1
ATOM 4345 C CA . PHE B 1 164 ? 66.11888 -13.92913 40.57705 1.000 29.70843 144 PHE B CA 1
ATOM 4346 C C . PHE B 1 164 ? 65.25790 -14.97301 39.87432 1.000 29.94548 144 PHE B C 1
ATOM 4347 O O . PHE B 1 164 ? 64.40720 -15.58312 40.53001 1.000 34.93548 144 PHE B O 1
ATOM 4355 N N . ALA B 1 165 ? 65.46030 -15.21644 38.57974 1.000 29.37548 145 ALA B N 1
ATOM 4356 C CA . ALA B 1 165 ? 64.57517 -16.12584 37.85545 1.000 31.01913 145 ALA B CA 1
ATOM 4357 C C . ALA B 1 165 ? 64.56874 -17.53022 38.46693 1.000 37.76548 145 ALA B C 1
ATOM 4358 O O . ALA B 1 165 ? 63.51961 -18.18117 38.52311 1.000 36.11548 145 ALA B O 1
ATOM 4360 N N . ASP B 1 166 ? 65.72101 -18.01312 38.94773 1.000 35.82548 146 ASP B N 1
ATOM 4361 C CA . ASP B 1 166 ? 65.77638 -19.35160 39.53344 1.000 39.40379 146 ASP B CA 1
ATOM 4362 C C . ASP B 1 166 ? 65.24515 -19.40458 40.96048 1.000 39.56548 146 ASP B C 1
ATOM 4363 O O . ASP B 1 166 ? 65.02064 -20.50276 41.48199 1.000 42.91548 146 ASP B O 1
ATOM 4368 N N . ARG B 1 167 ? 65.03517 -18.25109 41.59443 1.000 34.78548 147 ARG B N 1
ATOM 4369 C CA . ARG B 1 167 ? 64.63741 -18.18334 42.99556 1.000 38.67234 147 ARG B CA 1
ATOM 4370 C C . ARG B 1 167 ? 63.16520 -18.52836 43.18923 1.000 42.66548 147 ARG B C 1
ATOM 4371 O O . ARG B 1 167 ? 62.77135 -18.97696 44.27087 1.000 36.65548 147 ARG B O 1
ATOM 4379 N N . GLY B 1 168 ? 62.34281 -18.32768 42.16399 1.000 38.44548 148 GLY B N 1
ATOM 4380 C CA . GLY B 1 168 ? 60.91807 -18.56360 42.28112 1.000 38.62634 148 GLY B CA 1
ATOM 4381 C C . GLY B 1 168 ? 60.13204 -17.44528 42.93063 1.000 36.66548 148 GLY B C 1
ATOM 4382 O O . GLY B 1 168 ? 58.92856 -17.60786 43.16274 1.000 41.01548 148 GLY B O 1
ATOM 4383 N N . HIS B 1 169 ? 60.76436 -16.31692 43.22819 1.000 33.49548 149 HIS B N 1
ATOM 4384 C CA . HIS B 1 169 ? 60.08198 -15.21698 43.89146 1.000 35.26846 149 HIS B CA 1
ATOM 4385 C C . HIS B 1 169 ? 60.95649 -13.97684 43.82222 1.000 39.02548 149 HIS B C 1
ATOM 4386 O O . HIS B 1 169 ? 62.18112 -14.07307 43.69920 1.000 36.77548 149 HIS B O 1
ATOM 4393 N N . CYS B 1 170 ? 60.30762 -12.81559 43.90496 1.000 36.06548 150 CYS B N 1
ATOM 4394 C CA . CYS B 1 170 ? 60.97894 -11.52670 43.96349 1.000 33.13975 150 CYS B CA 1
ATOM 4395 C C . CYS B 1 170 ? 59.96085 -10.48078 44.38246 1.000 32.41548 150 CYS B C 1
ATOM 4396 O O . CYS B 1 170 ? 58.75265 -10.65103 44.18561 1.000 35.78548 150 CYS B O 1
ATOM 4399 N N . GLU B 1 171 ? 60.46209 -9.39440 44.95108 1.000 29.37548 151 GLU B N 1
ATOM 4400 C CA . GLU B 1 171 ? 59.66487 -8.18467 45.12284 1.000 30.89228 151 GLU B CA 1
ATOM 4401 C C . GLU B 1 171 ? 59.89757 -7.34220 43.86759 1.000 31.32548 151 GLU B C 1
ATOM 4402 O O . GLU B 1 171 ? 60.92793 -6.68104 43.73605 1.000 27.68548 151 GLU B O 1
ATOM 4408 N N . PHE B 1 172 ? 58.92718 -7.37616 42.94538 1.000 28.79548 152 PHE B N 1
ATOM 4409 C CA . PHE B 1 172 ? 59.10412 -6.81678 41.60130 1.000 26.55132 152 PHE B CA 1
ATOM 4410 C C . PHE B 1 172 ? 59.47639 -5.34071 41.62327 1.000 27.14548 152 PHE B C 1
ATOM 4411 O O . PHE B 1 172 ? 60.20974 -4.87469 40.73614 1.000 27.33548 152 PHE B O 1
ATOM 4419 N N . GLY B 1 173 ? 58.98782 -4.58879 42.60950 1.000 24.82548 153 GLY B N 1
ATOM 4420 C CA . GLY B 1 173 ? 59.29701 -3.17251 42.70208 1.000 26.82205 153 GLY B CA 1
ATOM 4421 C C . GLY B 1 173 ? 60.76330 -2.89117 42.95839 1.000 29.90548 153 GLY B C 1
ATOM 4422 O O . GLY B 1 173 ? 61.45404 -2.32757 42.10479 1.000 28.90548 153 GLY B O 1
ATOM 4423 N N . SER B 1 174 ? 61.26406 -3.29728 44.12749 1.000 27.72548 154 SER B N 1
ATOM 4424 C CA . SER B 1 174 ? 62.66151 -3.04215 44.45570 1.000 29.65223 154 SER B CA 1
ATOM 4425 C C . SER B 1 174 ? 63.63025 -3.86954 43.61224 1.000 27.27548 154 SER B C 1
ATOM 4426 O O . SER B 1 174 ? 64.78348 -3.45797 43.44028 1.000 30.58548 154 SER B O 1
ATOM 4429 N N . GLU B 1 175 ? 63.21193 -5.02374 43.09256 1.000 28.09548 155 GLU B N 1
ATOM 4430 C CA . GLU B 1 175 ? 64.15232 -5.85631 42.35241 1.000 28.84274 155 GLU B CA 1
ATOM 4431 C C . GLU B 1 175 ? 64.08033 -5.69298 40.83536 1.000 28.23548 155 GLU B C 1
ATOM 4432 O O . GLU B 1 175 ? 65.01440 -6.11960 40.14606 1.000 26.79548 155 GLU B O 1
ATOM 4438 N N . PHE B 1 176 ? 63.02177 -5.09990 40.27859 1.000 25.06548 156 PHE B N 1
ATOM 4439 C CA . PHE B 1 176 ? 63.04588 -4.90776 38.83019 1.000 24.06579 156 PHE B CA 1
ATOM 4440 C C . PHE B 1 176 ? 62.54605 -3.53759 38.39096 1.000 26.04548 156 PHE B C 1
ATOM 4441 O O . PHE B 1 176 ? 63.26736 -2.80214 37.70769 1.000 24.33548 156 PHE B O 1
ATOM 4449 N N . SER B 1 177 ? 61.30795 -3.18889 38.73761 1.000 23.54548 157 SER B N 1
ATOM 4450 C CA . SER B 1 177 ? 60.71130 -2.02056 38.09382 1.000 24.43324 157 SER B CA 1
ATOM 4451 C C . SER B 1 177 ? 61.41393 -0.73085 38.49542 1.000 22.00548 157 SER B C 1
ATOM 4452 O O . SER B 1 177 ? 61.51733 0.18499 37.67580 1.000 20.90548 157 SER B O 1
ATOM 4455 N N . THR B 1 178 ? 61.93503 -0.63667 39.72164 1.000 23.86548 158 THR B N 1
ATOM 4456 C CA . THR B 1 178 ? 62.68580 0.56619 40.07330 1.000 25.87995 158 THR B CA 1
ATOM 4457 C C . THR B 1 178 ? 64.13826 0.48994 39.64315 1.000 27.12548 158 THR B C 1
ATOM 4458 O O . THR B 1 178 ? 64.87524 1.45646 39.85729 1.000 28.52548 158 THR B O 1
ATOM 4462 N N . VAL B 1 179 ? 64.55914 -0.62186 39.05042 1.000 24.90548 159 VAL B N 1
ATOM 4463 C CA . VAL B 1 179 ? 65.95142 -0.84401 38.66152 1.000 25.00672 159 VAL B CA 1
ATOM 4464 C C . VAL B 1 179 ? 66.12810 -0.72892 37.14704 1.000 25.28548 159 VAL B C 1
ATOM 4465 O O . VAL B 1 179 ? 66.92948 0.07530 36.66361 1.000 24.89548 159 VAL B O 1
ATOM 4469 N N . PHE B 1 180 ? 65.37873 -1.52735 36.38258 1.000 21.55548 160 PHE B N 1
ATOM 4470 C CA . PHE B 1 180 ? 65.61219 -1.65633 34.94278 1.000 20.52772 160 PHE B CA 1
ATOM 4471 C C . PHE B 1 180 ? 65.52345 -0.33247 34.18805 1.000 23.01548 160 PHE B C 1
ATOM 4472 O O . PHE B 1 180 ? 66.49553 0.03293 33.49924 1.000 21.85548 160 PHE B O 1
ATOM 4480 N N . PRO B 1 181 ? 64.42192 0.43042 34.25867 1.000 23.62548 161 PRO B N 1
ATOM 4481 C CA . PRO B 1 181 ? 64.35934 1.66691 33.46344 1.000 23.15814 161 PRO B CA 1
ATOM 4482 C C . PRO B 1 181 ? 65.39687 2.69334 33.87842 1.000 23.73548 161 PRO B C 1
ATOM 4483 O O . PRO B 1 181 ? 65.85249 3.48471 33.04195 1.000 23.05548 161 PRO B O 1
ATOM 4487 N N . VAL B 1 182 ? 65.76295 2.72491 35.16018 1.000 23.71548 162 VAL B N 1
ATOM 4488 C CA . VAL B 1 182 ? 66.76726 3.67781 35.61300 1.000 24.69847 162 VAL B CA 1
ATOM 4489 C C . VAL B 1 182 ? 68.15040 3.27522 35.10594 1.000 23.22548 162 VAL B C 1
ATOM 4490 O O . VAL B 1 182 ? 68.93965 4.12770 34.67892 1.000 24.37548 162 VAL B O 1
ATOM 4494 N N . ARG B 1 183 ? 68.46024 1.97874 35.13779 1.000 22.32548 163 ARG B N 1
ATOM 4495 C CA . ARG B 1 183 ? 69.71708 1.49298 34.56738 1.000 26.18919 163 ARG B CA 1
ATOM 4496 C C . ARG B 1 183 ? 69.82852 1.86767 33.09719 1.000 27.92548 163 ARG B C 1
ATOM 4497 O O . ARG B 1 183 ? 70.86917 2.36289 32.63983 1.000 24.33548 163 ARG B O 1
ATOM 4505 N N . VAL B 1 184 ? 68.76000 1.62020 32.33851 1.000 23.77548 164 VAL B N 1
ATOM 4506 C CA . VAL B 1 184 ? 68.71210 2.00768 30.93213 1.000 22.15031 164 VAL B CA 1
ATOM 4507 C C . VAL B 1 184 ? 68.97456 3.49718 30.77360 1.000 21.90548 164 VAL B C 1
ATOM 4508 O O . VAL B 1 184 ? 69.82010 3.91655 29.97317 1.000 20.22548 164 VAL B O 1
ATOM 4512 N N . PHE B 1 185 ? 68.21362 4.32902 31.48747 1.000 19.19548 165 PHE B N 1
ATOM 4513 C CA . PHE B 1 185 ? 68.29854 5.75579 31.20541 1.000 20.79955 165 PHE B CA 1
ATOM 4514 C C . PHE B 1 185 ? 69.64680 6.33277 31.61705 1.000 22.86548 165 PHE B C 1
ATOM 4515 O O . PHE B 1 185 ? 70.21104 7.17140 30.90199 1.000 20.79548 165 PHE B O 1
ATOM 4523 N N . LEU B 1 186 ? 70.16307 5.93742 32.78052 1.000 22.76548 166 LEU B N 1
ATOM 4524 C CA . LEU B 1 186 ? 71.42750 6.52697 33.21534 1.000 24.37113 166 LEU B CA 1
ATOM 4525 C C . LEU B 1 186 ? 72.58665 6.04493 32.34562 1.000 23.24548 166 LEU B C 1
ATOM 4526 O O . LEU B 1 186 ? 73.52754 6.80718 32.09184 1.000 25.12548 166 LEU B O 1
ATOM 4531 N N . ALA B 1 187 ? 72.51519 4.81257 31.83900 1.000 21.00548 167 ALA B N 1
ATOM 4532 C CA . ALA B 1 187 ? 73.50340 4.37608 30.85558 1.000 25.05778 167 ALA B CA 1
ATOM 4533 C C . ALA B 1 187 ? 73.42176 5.23114 29.59741 1.000 25.27548 167 ALA B C 1
ATOM 4534 O O . ALA B 1 187 ? 74.44081 5.70376 29.08687 1.000 25.79548 167 ALA B O 1
ATOM 4536 N N . LEU B 1 188 ? 72.19987 5.44603 29.09299 1.000 21.49548 168 LEU B N 1
ATOM 4537 C CA . LEU B 1 188 ? 71.99092 6.26517 27.90369 1.000 21.48356 168 LEU B CA 1
ATOM 4538 C C . LEU B 1 188 ? 72.46877 7.69703 28.11885 1.000 25.22548 168 LEU B C 1
ATOM 4539 O O . LEU B 1 188 ? 73.06606 8.31191 27.22169 1.000 24.13548 168 LEU B O 1
ATOM 4544 N N . ALA B 1 189 ? 72.20919 8.24866 29.29676 1.000 21.34548 169 ALA B N 1
ATOM 4545 C CA . ALA B 1 189 ? 72.64517 9.59844 29.60875 1.000 21.31757 169 ALA B CA 1
ATOM 4546 C C . ALA B 1 189 ? 74.10683 9.65215 30.03930 1.000 21.88548 169 ALA B C 1
ATOM 4547 O O . ALA B 1 189 ? 74.60500 10.74224 30.31903 1.000 25.56548 169 ALA B O 1
ATOM 4549 N N . GLY B 1 190 ? 74.78367 8.51159 30.12410 1.000 24.33548 170 GLY B N 1
ATOM 4550 C CA . GLY B 1 190 ? 76.17570 8.49223 30.57114 1.000 25.13453 170 GLY B CA 1
ATOM 4551 C C . GLY B 1 190 ? 76.38761 9.00578 31.97889 1.000 25.94548 170 GLY B C 1
ATOM 4552 O O . GLY B 1 190 ? 77.37075 9.71579 32.23513 1.000 26.94548 170 GLY B O 1
ATOM 4553 N N . LEU B 1 191 ? 75.49488 8.65057 32.91138 1.000 24.85548 171 LEU B N 1
ATOM 4554 C CA . LEU B 1 191 ? 75.55542 9.12517 34.28592 1.000 25.13883 171 LEU B CA 1
ATOM 4555 C C . LEU B 1 191 ? 75.75004 7.96572 35.25630 1.000 28.18548 171 LEU B C 1
ATOM 4556 O O . LEU B 1 191 ? 75.37567 6.82790 34.95055 1.000 27.63548 171 LEU B O 1
ATOM 4561 N N . PRO B 1 192 ? 76.31177 8.22333 36.44060 1.000 29.79548 172 PRO B N 1
ATOM 4562 C CA . PRO B 1 192 ? 76.53215 7.13337 37.40727 1.000 31.76344 172 PRO B CA 1
ATOM 4563 C C . PRO B 1 192 ? 75.22050 6.53981 37.90657 1.000 33.80548 172 PRO B C 1
ATOM 4564 O O . PRO B 1 192 ? 74.33467 7.26218 38.36810 1.000 33.76548 172 PRO B O 1
ATOM 4568 N N . VAL B 1 193 ? 75.12317 5.20874 37.84665 1.000 33.24548 173 VAL B N 1
ATOM 4569 C CA . VAL B 1 193 ? 73.95785 4.50409 38.38330 1.000 39.72161 173 VAL B CA 1
ATOM 4570 C C . VAL B 1 193 ? 73.80604 4.75190 39.87437 1.000 42.13548 173 VAL B C 1
ATOM 4571 O O . VAL B 1 193 ? 72.68772 4.71556 40.40794 1.000 39.30548 173 VAL B O 1
ATOM 4575 N N . GLU B 1 194 ? 74.91762 4.99517 40.57287 1.000 43.74548 174 GLU B N 1
ATOM 4576 C CA . GLU B 1 194 ? 74.86453 5.28380 41.99940 1.000 42.85961 174 GLU B CA 1
ATOM 4577 C C . GLU B 1 194 ? 74.02772 6.51543 42.30681 1.000 40.45548 174 GLU B C 1
ATOM 4578 O O . GLU B 1 194 ? 73.59576 6.68760 43.45437 1.000 43.02548 174 GLU B O 1
ATOM 4584 N N . ASP B 1 195 ? 73.79609 7.37925 41.31740 1.000 36.83548 175 ASP B N 1
ATOM 4585 C CA . ASP B 1 195 ? 72.98572 8.57779 41.50665 1.000 36.33218 175 ASP B CA 1
ATOM 4586 C C . ASP B 1 195 ? 71.48546 8.29169 41.50208 1.000 34.46548 175 ASP B C 1
ATOM 4587 O O . ASP B 1 195 ? 70.69860 9.20804 41.76841 1.000 31.79548 175 ASP B O 1
ATOM 4592 N N . ALA B 1 196 ? 71.08361 7.05073 41.22129 1.000 34.50548 176 ALA B N 1
ATOM 4593 C CA . ALA B 1 196 ? 69.66547 6.72434 41.09134 1.000 35.03625 176 ALA B CA 1
ATOM 4594 C C . ALA B 1 196 ? 68.88970 7.06875 42.35547 1.000 39.20548 176 ALA B C 1
ATOM 4595 O O . ALA B 1 196 ? 67.79464 7.64156 42.28563 1.000 34.51548 176 ALA B O 1
ATOM 4597 N N . THR B 1 197 ? 69.44516 6.73027 43.52151 1.000 36.79548 177 THR B N 1
ATOM 4598 C CA . THR B 1 197 ? 68.74440 6.94860 44.78318 1.000 36.91462 177 THR B CA 1
ATOM 4599 C C . THR B 1 197 ? 68.49153 8.42729 45.03177 1.000 36.06548 177 THR B C 1
ATOM 4600 O O . THR B 1 197 ? 67.35912 8.83436 45.30654 1.000 36.39548 177 THR B O 1
ATOM 4604 N N . LYS B 1 198 ? 69.54548 9.24144 44.95848 1.000 34.95548 178 LYS B N 1
ATOM 4605 C CA . LYS B 1 198 ? 69.41989 10.68028 45.16035 1.000 36.31790 178 LYS B CA 1
ATOM 4606 C C . LYS B 1 198 ? 68.45422 11.30491 44.15273 1.000 33.18548 178 LYS B C 1
ATOM 4607 O O . LYS B 1 198 ? 67.67735 12.20520 44.49021 1.000 33.49548 178 LYS B O 1
ATOM 4613 N N . LEU B 1 199 ? 68.51857 10.86759 42.89610 1.000 33.04548 179 LEU B N 1
ATOM 4614 C CA . LEU B 1 199 ? 67.64989 11.47214 41.88988 1.000 32.73983 179 LEU B CA 1
ATOM 4615 C C . LEU B 1 199 ? 66.20137 11.03328 42.07966 1.000 31.37548 179 LEU B C 1
ATOM 4616 O O . LEU B 1 199 ? 65.27340 11.82279 41.85430 1.000 32.02548 179 LEU B O 1
ATOM 4621 N N . GLY B 1 200 ? 65.99094 9.78012 42.49232 1.000 32.92548 180 GLY B N 1
ATOM 4622 C CA . GLY B 1 200 ? 64.63807 9.31635 42.76802 1.000 34.87218 180 GLY B CA 1
ATOM 4623 C C . GLY B 1 200 ? 63.95672 10.11949 43.85978 1.000 36.70548 180 GLY B C 1
ATOM 4624 O O . GLY B 1 200 ? 62.75842 10.40381 43.77825 1.000 37.25548 180 GLY B O 1
ATOM 4625 N N . LEU B 1 201 ? 64.71180 10.50357 44.89563 1.000 34.32548 181 LEU B N 1
ATOM 4626 C CA . LEU B 1 201 ? 64.14413 11.31143 45.97102 1.000 33.64438 181 LEU B CA 1
ATOM 4627 C C . LEU B 1 201 ? 63.76303 12.70306 45.49105 1.000 34.12548 181 LEU B C 1
ATOM 4628 O O . LEU B 1 201 ? 62.73846 13.25477 45.91750 1.000 35.52548 181 LEU B O 1
ATOM 4633 N N . LEU B 1 202 ? 64.59463 13.31088 44.64154 1.000 30.65548 182 LEU B N 1
ATOM 4634 C CA . LEU B 1 202 ? 64.22578 14.59137 44.04496 1.000 31.00121 182 LEU B CA 1
ATOM 4635 C C . LEU B 1 202 ? 62.98513 14.43811 43.17601 1.000 33.39548 182 LEU B C 1
ATOM 4636 O O . LEU B 1 202 ? 62.10827 15.31475 43.15491 1.000 29.45548 182 LEU B O 1
ATOM 4641 N N . ALA B 1 203 ? 62.90751 13.33111 42.43994 1.000 29.11548 183 ALA B N 1
ATOM 4642 C CA . ALA B 1 203 ? 61.79263 13.12700 41.52248 1.000 32.66571 183 ALA B CA 1
ATOM 4643 C C . ALA B 1 203 ? 60.48800 12.90518 42.28262 1.000 35.83548 183 ALA B C 1
ATOM 4644 O O . ALA B 1 203 ? 59.43667 13.42277 41.88086 1.000 33.29548 183 ALA B O 1
ATOM 4646 N N . ASN B 1 204 ? 60.54557 12.14756 43.38832 1.000 33.96548 184 ASN B N 1
ATOM 4647 C CA . ASN B 1 204 ? 59.37258 11.95909 44.24201 1.000 35.21458 184 ASN B CA 1
ATOM 4648 C C . ASN B 1 204 ? 58.80611 13.29154 44.70652 1.000 34.19548 184 ASN B C 1
ATOM 4649 O O . ASN B 1 204 ? 57.58162 13.46951 44.76094 1.000 35.46548 184 ASN B O 1
ATOM 4654 N N . GLU B 1 205 ? 59.67791 14.23656 45.07269 1.000 30.70548 185 GLU B N 1
ATOM 4655 C CA . GLU B 1 205 ? 59.20232 15.53384 45.53116 1.000 32.18070 185 GLU B CA 1
ATOM 4656 C C . GLU B 1 205 ? 58.73971 16.43127 44.38652 1.000 33.47548 185 GLU B C 1
ATOM 4657 O O . GLU B 1 205 ? 58.04848 17.42279 44.63958 1.000 32.59548 185 GLU B O 1
ATOM 4663 N N . MET B 1 206 ? 59.11145 16.11851 43.14211 1.000 33.97548 186 MET B N 1
ATOM 4664 C CA . MET B 1 206 ? 58.53489 16.82454 42.00211 1.000 31.81823 186 MET B CA 1
ATOM 4665 C C . MET B 1 206 ? 57.10356 16.36671 41.75608 1.000 30.85548 186 MET B C 1
ATOM 4666 O O . MET B 1 206 ? 56.19101 17.18717 41.62393 1.000 33.14548 186 MET B O 1
ATOM 4671 N N . THR B 1 207 ? 56.89696 15.05638 41.68212 1.000 27.05548 187 THR B N 1
ATOM 4672 C CA . THR B 1 207 ? 55.63934 14.50127 41.18785 1.000 29.98323 187 THR B CA 1
ATOM 4673 C C . THR B 1 207 ? 54.63670 14.21865 42.29567 1.000 31.11548 187 THR B C 1
ATOM 4674 O O . THR B 1 207 ? 53.42609 14.25249 42.05372 1.000 28.90548 187 THR B O 1
ATOM 4678 N N . ARG B 1 208 ? 55.09183 13.95193 43.51129 1.000 27.98548 188 ARG B N 1
ATOM 4679 C CA . ARG B 1 208 ? 54.19294 13.78410 44.65107 1.000 31.21175 188 ARG B CA 1
ATOM 4680 C C . ARG B 1 208 ? 54.71948 14.62193 45.80806 1.000 30.78548 188 ARG B C 1
ATOM 4681 O O . ARG B 1 208 ? 55.18063 14.08073 46.81807 1.000 35.90548 188 ARG B O 1
ATOM 4689 N N . PRO B 1 209 ? 54.67296 15.95201 45.68912 1.000 31.16548 189 PRO B N 1
ATOM 4690 C CA . PRO B 1 209 ? 55.35522 16.79468 46.67844 1.000 34.91411 189 PRO B CA 1
ATOM 4691 C C . PRO B 1 209 ? 54.72714 16.69013 48.06120 1.000 41.90548 189 PRO B C 1
ATOM 4692 O O . PRO B 1 209 ? 53.51191 16.52517 48.20980 1.000 34.63548 189 PRO B O 1
ATOM 4696 N N . SER B 1 210 ? 55.58627 16.77374 49.07647 1.000 38.07548 190 SER B N 1
ATOM 4697 C CA . SER B 1 210 ? 55.14867 16.71461 50.46459 1.000 39.43127 190 SER B CA 1
ATOM 4698 C C . SER B 1 210 ? 54.47578 18.01750 50.88471 1.000 37.69548 190 SER B C 1
ATOM 4699 O O . SER B 1 210 ? 54.84658 19.10840 50.44463 1.000 34.57548 190 SER B O 1
ATOM 4702 N N . GLY B 1 211 ? 53.48582 17.89832 51.76637 1.000 40.05548 191 GLY B N 1
ATOM 4703 C CA . GLY B 1 211 ? 52.83286 19.07941 52.29298 1.000 45.19966 191 GLY B CA 1
ATOM 4704 C C . GLY B 1 211 ? 51.35249 18.89711 52.55464 1.000 48.73548 191 GLY B C 1
ATOM 4705 O O . GLY B 1 211 ? 50.66620 18.19117 51.80890 1.000 51.46548 191 GLY B O 1
ATOM 4706 N N . ASN B 1 212 ? 50.85582 19.51676 53.62454 1.000 52.42548 192 ASN B N 1
ATOM 4707 C CA . ASN B 1 212 ? 49.43588 19.52921 53.95529 1.000 52.93656 192 ASN B CA 1
ATOM 4708 C C . ASN B 1 212 ? 48.70972 20.72053 53.35387 1.000 48.80548 192 ASN B C 1
ATOM 4709 O O . ASN B 1 212 ? 47.50995 20.88734 53.59893 1.000 53.59548 192 ASN B O 1
ATOM 4714 N N . THR B 1 213 ? 49.40623 21.54234 52.57303 1.000 44.51548 193 THR B N 1
ATOM 4715 C CA . THR B 1 213 ? 49.00161 22.89584 52.27833 1.000 43.88854 193 THR B CA 1
ATOM 4716 C C . THR B 1 213 ? 49.53585 23.32054 50.91629 1.000 44.21548 193 THR B C 1
ATOM 4717 O O . THR B 1 213 ? 50.65599 22.93034 50.56222 1.000 42.36548 193 THR B O 1
ATOM 4721 N N . PRO B 1 214 ? 48.77244 24.10148 50.13331 1.000 44.02548 194 PRO B N 1
ATOM 4722 C CA . PRO B 1 214 ? 49.26185 24.51011 48.80162 1.000 42.05077 194 PRO B CA 1
ATOM 4723 C C . PRO B 1 214 ? 50.63990 25.14742 48.80383 1.000 44.13548 194 PRO B C 1
ATOM 4724 O O . PRO B 1 214 ? 51.43989 24.86063 47.90589 1.000 38.63548 194 PRO B O 1
ATOM 4728 N N . GLU B 1 215 ? 50.95916 26.00074 49.77921 1.000 46.14548 195 GLU B N 1
ATOM 4729 C CA . GLU B 1 215 ? 52.29815 26.57768 49.74998 1.000 46.76640 195 GLU B CA 1
ATOM 4730 C C . GLU B 1 215 ? 53.33537 25.65225 50.38163 1.000 42.04548 195 GLU B C 1
ATOM 4731 O O . GLU B 1 215 ? 54.51639 25.74778 50.04454 1.000 46.27548 195 GLU B O 1
ATOM 4737 N N . GLU B 1 216 ? 52.92345 24.72479 51.25166 1.000 43.30548 196 GLU B N 1
ATOM 4738 C CA . GLU B 1 216 ? 53.83293 23.65939 51.67149 1.000 41.25208 196 GLU B CA 1
ATOM 4739 C C . GLU B 1 216 ? 54.23834 22.79983 50.47834 1.000 41.94548 196 GLU B C 1
ATOM 4740 O O . GLU B 1 216 ? 55.41574 22.46131 50.30677 1.000 34.31548 196 GLU B O 1
ATOM 4746 N N . GLN B 1 217 ? 53.27084 22.43717 49.63693 1.000 36.33548 197 GLN B N 1
ATOM 4747 C CA . GLN B 1 217 ? 53.59188 21.62971 48.46312 1.000 37.54419 197 GLN B CA 1
ATOM 4748 C C . GLN B 1 217 ? 54.39073 22.42125 47.44324 1.000 35.58548 197 GLN B C 1
ATOM 4749 O O . GLN B 1 217 ? 55.28826 21.87807 46.78981 1.000 37.98548 197 GLN B O 1
ATOM 4755 N N . GLY B 1 218 ? 54.05918 23.69596 47.26877 1.000 33.83548 198 GLY B N 1
ATOM 4756 C CA . GLY B 1 218 ? 54.84135 24.53678 46.39024 1.000 36.74676 198 GLY B CA 1
ATOM 4757 C C . GLY B 1 218 ? 56.28739 24.66570 46.82800 1.000 42.13548 198 GLY B C 1
ATOM 4758 O O . GLY B 1 218 ? 57.18476 24.74820 45.98650 1.000 36.65548 198 GLY B O 1
ATOM 4759 N N . ARG B 1 219 ? 56.53846 24.68905 48.13965 1.000 40.20548 199 ARG B N 1
ATOM 4760 C CA . ARG B 1 219 ? 57.91334 24.76042 48.62959 1.000 40.89161 199 ARG B CA 1
ATOM 4761 C C . ARG B 1 219 ? 58.64340 23.43960 48.42509 1.000 36.34548 199 ARG B C 1
ATOM 4762 O O . ARG B 1 219 ? 59.84151 23.43203 48.11751 1.000 40.27548 199 ARG B O 1
ATOM 4770 N N . SER B 1 220 ? 57.94971 22.31394 48.60700 1.000 33.24548 200 SER B N 1
ATOM 4771 C CA . SER B 1 220 ? 58.55590 21.01333 48.33840 1.000 36.73936 200 SER B CA 1
ATOM 4772 C C . SER B 1 220 ? 58.98996 20.90306 46.87549 1.000 38.64548 200 SER B C 1
ATOM 4773 O O . SER B 1 220 ? 60.09532 20.44001 46.57456 1.000 35.57548 200 SER B O 1
ATOM 4776 N N . LEU B 1 221 ? 58.11568 21.31573 45.95208 1.000 34.48548 201 LEU B N 1
ATOM 4777 C CA . LEU B 1 221 ? 58.45628 21.29160 44.53042 1.000 36.35116 201 LEU B CA 1
ATOM 4778 C C . LEU B 1 221 ? 59.62106 22.22909 44.24160 1.000 37.35548 201 LEU B C 1
ATOM 4779 O O . LEU B 1 221 ? 60.58249 21.85667 43.55684 1.000 34.20548 201 LEU B O 1
ATOM 4784 N N . GLU B 1 222 ? 59.55263 23.45438 44.76761 1.000 32.67548 202 GLU B N 1
ATOM 4785 C CA . GLU B 1 222 ? 60.61516 24.42805 44.52964 1.000 37.33171 202 GLU B CA 1
ATOM 4786 C C . GLU B 1 222 ? 61.96856 23.90220 45.00337 1.000 37.41548 202 GLU B C 1
ATOM 4787 O O . GLU B 1 222 ? 62.98928 24.09176 44.32599 1.000 39.00548 202 GLU B O 1
ATOM 4793 N N . ALA B 1 223 ? 61.98927 23.22209 46.15220 1.000 34.78548 203 ALA B N 1
ATOM 4794 C CA . ALA B 1 223 ? 63.23203 22.65853 46.66797 1.000 35.19579 203 ALA B CA 1
ATOM 4795 C C . ALA B 1 223 ? 63.74295 21.53670 45.77532 1.000 36.61548 203 ALA B C 1
ATOM 4796 O O . ALA B 1 223 ? 64.94766 21.44267 45.51467 1.000 33.83548 203 ALA B O 1
ATOM 4798 N N . ALA B 1 224 ? 62.84580 20.67522 45.29747 1.000 31.76548 204 ALA B N 1
ATOM 4799 C CA . ALA B 1 224 ? 63.27092 19.56472 44.45119 1.000 32.89017 204 ALA B CA 1
ATOM 4800 C C . ALA B 1 224 ? 63.75828 20.05141 43.09197 1.000 32.31548 204 ALA B C 1
ATOM 4801 O O . ALA B 1 224 ? 64.71985 19.50067 42.53905 1.000 30.23548 204 ALA B O 1
ATOM 4803 N N . ASN B 1 225 ? 63.09701 21.06925 42.52875 1.000 28.43548 205 ASN B N 1
ATOM 4804 C CA . ASN B 1 225 ? 63.53997 21.64255 41.26598 1.000 33.23408 205 ASN B CA 1
ATOM 4805 C C . ASN B 1 225 ? 64.89751 22.31560 41.41883 1.000 36.81548 205 ASN B C 1
ATOM 4806 O O . ASN B 1 225 ? 65.71560 22.28273 40.49203 1.000 33.02548 205 ASN B O 1
ATOM 4811 N N . LYS B 1 226 ? 65.14818 22.92699 42.57846 1.000 32.63548 206 LYS B N 1
ATOM 4812 C CA . LYS B 1 226 ? 66.47312 23.46015 42.87900 1.000 35.13659 206 LYS B CA 1
ATOM 4813 C C . LYS B 1 226 ? 67.50453 22.34350 42.97323 1.000 32.17548 206 LYS B C 1
ATOM 4814 O O . LYS B 1 226 ? 68.62374 22.47946 42.46413 1.000 35.78548 206 LYS B O 1
ATOM 4820 N N . GLY B 1 227 ? 67.14316 21.22976 43.61840 1.000 32.23548 207 GLY B N 1
ATOM 4821 C CA . GLY B 1 227 ? 68.05482 20.10051 43.69921 1.000 31.25073 207 GLY B CA 1
ATOM 4822 C C . GLY B 1 227 ? 68.41187 19.52680 42.33958 1.000 32.40548 207 GLY B C 1
ATOM 4823 O O . GLY B 1 227 ? 69.54578 19.09431 42.11593 1.000 29.85548 207 GLY B O 1
ATOM 4824 N N . PHE B 1 228 ? 67.44862 19.50257 41.41270 1.000 30.74548 208 PHE B N 1
ATOM 4825 C CA . PHE B 1 228 ? 67.75151 19.04058 40.06248 1.000 30.42854 208 PHE B CA 1
ATOM 4826 C C . PHE B 1 228 ? 68.72373 19.98886 39.37973 1.000 32.31548 208 PHE B C 1
ATOM 4827 O O . PHE B 1 228 ? 69.69513 19.55650 38.74299 1.000 26.92548 208 PHE B O 1
ATOM 4835 N N . PHE B 1 229 ? 68.47222 21.29499 39.50119 1.000 28.11548 209 PHE B N 1
ATOM 4836 C CA . PHE B 1 229 ? 69.33307 22.27021 38.84515 1.000 29.55716 209 PHE B CA 1
ATOM 4837 C C . PHE B 1 229 ? 70.74800 22.20916 39.39868 1.000 31.79548 209 PHE B C 1
ATOM 4838 O O . PHE B 1 229 ? 71.70963 22.46488 38.66496 1.000 30.99548 209 PHE B O 1
ATOM 4846 N N . GLU B 1 230 ? 70.89217 21.86685 40.68083 1.000 33.67548 210 GLU B N 1
ATOM 4847 C CA . GLU B 1 230 ? 72.22359 21.75219 41.27023 1.000 34.94142 210 GLU B CA 1
ATOM 4848 C C . GLU B 1 230 ? 72.92057 20.48894 40.79335 1.000 34.23548 210 GLU B C 1
ATOM 4849 O O . GLU B 1 230 ? 74.14157 20.48098 40.59908 1.000 32.72548 210 GLU B O 1
ATOM 4855 N N . TYR B 1 231 ? 72.15980 19.41567 40.57916 1.000 30.44548 211 TYR B N 1
ATOM 4856 C CA . TYR B 1 231 ? 72.75001 18.19677 40.03858 1.000 29.98564 211 TYR B CA 1
ATOM 4857 C C . TYR B 1 231 ? 73.17692 18.37349 38.58273 1.000 31.88548 211 TYR B C 1
ATOM 4858 O O . TYR B 1 231 ? 74.23884 17.87970 38.17789 1.000 29.00548 211 TYR B O 1
ATOM 4867 N N . VAL B 1 232 ? 72.37719 19.07006 37.77160 1.000 30.89548 212 VAL B N 1
ATOM 4868 C CA . VAL B 1 232 ? 72.67764 19.11058 36.34434 1.000 30.20103 212 VAL B CA 1
ATOM 4869 C C . VAL B 1 232 ? 73.64914 20.22251 35.96707 1.000 30.31548 212 VAL B C 1
ATOM 4870 O O . VAL B 1 232 ? 74.26592 20.14779 34.89793 1.000 29.44548 212 VAL B O 1
ATOM 4874 N N . ALA B 1 233 ? 73.81364 21.24388 36.80856 1.000 29.55548 213 ALA B N 1
ATOM 4875 C CA . ALA B 1 233 ? 74.73444 22.33251 36.47606 1.000 32.48191 213 ALA B CA 1
ATOM 4876 C C . ALA B 1 233 ? 76.15124 21.85525 36.15048 1.000 31.18548 213 ALA B C 1
ATOM 4877 O O . ALA B 1 233 ? 76.67399 22.24793 35.09669 1.000 32.85548 213 ALA B O 1
ATOM 4879 N N . PRO B 1 234 ? 76.81009 21.01245 36.95891 1.000 31.69548 214 PRO B N 1
ATOM 4880 C CA . PRO B 1 234 ? 78.16025 20.55573 36.57495 1.000 34.39184 214 PRO B CA 1
ATOM 4881 C C . PRO B 1 234 ? 78.16933 19.67667 35.33890 1.000 34.86548 214 PRO B C 1
ATOM 4882 O O . PRO B 1 234 ? 79.16289 19.67215 34.60069 1.000 32.68548 214 PRO B O 1
ATOM 4886 N N . ILE B 1 235 ? 77.10789 18.90785 35.10421 1.000 31.85548 215 ILE B N 1
ATOM 4887 C CA . ILE B 1 235 ? 77.04757 18.07377 33.90785 1.000 30.23674 215 ILE B CA 1
ATOM 4888 C C . ILE B 1 235 ? 77.01616 18.94236 32.65847 1.000 30.39548 215 ILE B C 1
ATOM 4889 O O . ILE B 1 235 ? 77.76257 18.71288 31.70047 1.000 29.67548 215 ILE B O 1
ATOM 4894 N N . ILE B 1 236 ? 76.15058 19.96068 32.65444 1.000 29.28548 216 ILE B N 1
ATOM 4895 C CA . ILE B 1 236 ? 76.08310 20.88402 31.52507 1.000 32.39383 216 ILE B CA 1
ATOM 4896 C C . ILE B 1 236 ? 77.44566 21.51944 31.28006 1.000 32.23548 216 ILE B C 1
ATOM 4897 O O . ILE B 1 236 ? 77.92317 21.59057 30.14331 1.000 33.58548 216 ILE B O 1
ATOM 4902 N N . ALA B 1 237 ? 78.09075 21.98288 32.34903 1.000 32.04548 217 ALA B N 1
ATOM 4903 C CA . ALA B 1 237 ? 79.39301 22.62741 32.21227 1.000 35.32672 217 ALA B CA 1
ATOM 4904 C C . ALA B 1 237 ? 80.41420 21.67601 31.60001 1.000 35.61548 217 ALA B C 1
ATOM 4905 O O . ALA B 1 237 ? 81.21071 22.07362 30.74240 1.000 35.54548 217 ALA B O 1
ATOM 4907 N N . ALA B 1 238 ? 80.37651 20.40523 31.99837 1.000 31.39548 218 ALA B N 1
ATOM 4908 C CA . ALA B 1 238 ? 81.33575 19.42475 31.50599 1.000 32.51840 218 ALA B CA 1
ATOM 4909 C C . ALA B 1 238 ? 81.04588 18.94040 30.09081 1.000 36.03548 218 ALA B C 1
ATOM 4910 O O . ALA B 1 238 ? 81.93194 18.34854 29.46222 1.000 29.44548 218 ALA B O 1
ATOM 4912 N N . ARG B 1 239 ? 79.83770 19.14710 29.56995 1.000 31.02548 219 ARG B N 1
ATOM 4913 C CA . ARG B 1 239 ? 79.48703 18.57772 28.27957 1.000 29.96709 219 ARG B CA 1
ATOM 4914 C C . ARG B 1 239 ? 79.05686 19.59817 27.23598 1.000 32.23548 219 ARG B C 1
ATOM 4915 O O . ARG B 1 239 ? 78.83843 19.21291 26.08120 1.000 32.82548 219 ARG B O 1
ATOM 4923 N N . ARG B 1 240 ? 78.93660 20.87473 27.59489 1.000 35.39548 220 ARG B N 1
ATOM 4924 C CA . ARG B 1 240 ? 78.75587 21.92785 26.60000 1.000 39.79185 220 ARG B CA 1
ATOM 4925 C C . ARG B 1 240 ? 79.85605 21.84982 25.55723 1.000 39.87548 220 ARG B C 1
ATOM 4926 O O . ARG B 1 240 ? 81.04067 21.91271 25.89262 1.000 43.73548 220 ARG B O 1
ATOM 4934 N N . GLY B 1 241 ? 79.46634 21.70804 24.29444 1.000 38.23548 221 GLY B N 1
ATOM 4935 C CA . GLY B 1 241 ? 80.44380 21.59456 23.22958 1.000 40.49063 221 GLY B CA 1
ATOM 4936 C C . GLY B 1 241 ? 81.30395 20.35734 23.30395 1.000 42.65548 221 GLY B C 1
ATOM 4937 O O . GLY B 1 241 ? 82.32757 20.27661 22.61918 1.000 39.98548 221 GLY B O 1
ATOM 4938 N N . GLY B 1 242 ? 80.91719 19.38319 24.11286 1.000 40.04548 222 GLY B N 1
ATOM 4939 C CA . GLY B 1 242 ? 81.70054 18.17712 24.23747 1.000 37.35459 222 GLY B CA 1
ATOM 4940 C C . GLY B 1 242 ? 81.59035 17.28127 23.02044 1.000 36.54548 222 GLY B C 1
ATOM 4941 O O . GLY B 1 242 ? 80.79495 17.48961 22.10328 1.000 36.75548 222 GLY B O 1
ATOM 4942 N N . SER B 1 243 ? 82.43402 16.25423 23.01900 1.000 37.48548 223 SER B N 1
ATOM 4943 C CA . SER B 1 243 ? 82.43814 15.24884 21.97237 1.000 36.12358 223 SER B CA 1
ATOM 4944 C C . SER B 1 243 ? 81.79805 13.94270 22.42784 1.000 32.20548 223 SER B C 1
ATOM 4945 O O . SER B 1 243 ? 81.83463 12.95358 21.68921 1.000 36.48548 223 SER B O 1
ATOM 4948 N N . GLY B 1 244 ? 81.20405 13.92148 23.61956 1.000 30.68548 224 GLY B N 1
ATOM 4949 C CA . GLY B 1 244 ? 80.51074 12.73138 24.07585 1.000 30.86452 224 GLY B CA 1
ATOM 4950 C C . GLY B 1 244 ? 79.39711 12.31571 23.13196 1.000 31.80548 224 GLY B C 1
ATOM 4951 O O . GLY B 1 244 ? 78.85385 13.11357 22.36565 1.000 33.10548 224 GLY B O 1
ATOM 4952 N N . THR B 1 245 ? 79.07876 11.02405 23.16384 1.000 28.72548 225 THR B N 1
ATOM 4953 C CA . THR B 1 245 ? 77.96947 10.47514 22.39580 1.000 30.73298 225 THR B CA 1
ATOM 4954 C C . THR B 1 245 ? 76.78329 10.09100 23.27996 1.000 30.51548 225 THR B C 1
ATOM 4955 O O . THR B 1 245 ? 75.84083 9.45624 22.79294 1.000 31.45548 225 THR B O 1
ATOM 4959 N N . ASP B 1 246 ? 76.81370 10.45290 24.56072 1.000 25.52548 226 ASP B N 1
ATOM 4960 C CA . ASP B 1 246 ? 75.68341 10.23808 25.45030 1.000 27.35079 226 ASP B CA 1
ATOM 4961 C C . ASP B 1 246 ? 74.51651 11.13741 25.04812 1.000 28.47548 226 ASP B C 1
ATOM 4962 O O . ASP B 1 246 ? 74.66479 12.09938 24.28926 1.000 24.76548 226 ASP B O 1
ATOM 4967 N N . LEU B 1 247 ? 73.34614 10.83603 25.61834 1.000 25.55548 227 LEU B N 1
ATOM 4968 C CA . LEU B 1 247 ? 72.12827 11.54236 25.23587 1.000 26.21779 227 LEU B CA 1
ATOM 4969 C C . LEU B 1 247 ? 72.17536 13.01546 25.62285 1.000 23.52548 227 LEU B C 1
ATOM 4970 O O . LEU B 1 247 ? 71.65262 13.87134 24.89808 1.000 24.22548 227 LEU B O 1
ATOM 4975 N N . ILE B 1 248 ? 72.76386 13.33375 26.77838 1.000 24.17548 228 ILE B N 1
ATOM 4976 C CA . ILE B 1 248 ? 72.79501 14.72144 27.22305 1.000 21.83087 228 ILE B CA 1
ATOM 4977 C C . ILE B 1 248 ? 73.65094 15.56207 26.28082 1.000 26.90548 228 ILE B C 1
ATOM 4978 O O . ILE B 1 248 ? 73.23350 16.63410 25.82431 1.000 24.95548 228 ILE B O 1
ATOM 4983 N N . THR B 1 249 ? 74.85481 15.08250 25.95761 1.000 26.43548 229 THR B N 1
ATOM 4984 C CA . THR B 1 249 ? 75.70186 15.82878 25.03251 1.000 28.09835 229 THR B CA 1
ATOM 4985 C C . THR B 1 249 ? 75.00591 16.04391 23.69920 1.000 28.60548 229 THR B C 1
ATOM 4986 O O . THR B 1 249 ? 75.08145 17.13557 23.11888 1.000 29.15548 229 THR B O 1
ATOM 4990 N N . ARG B 1 250 ? 74.32106 15.01276 23.19920 1.000 26.92548 230 ARG B N 1
ATOM 4991 C CA . ARG B 1 250 ? 73.73176 15.10695 21.86946 1.000 27.03243 230 ARG B CA 1
ATOM 4992 C C . ARG B 1 250 ? 72.61378 16.14864 21.83679 1.000 30.20548 230 ARG B C 1
ATOM 4993 O O . ARG B 1 250 ? 72.52742 16.93955 20.89132 1.000 31.09548 230 ARG B O 1
ATOM 5001 N N . ILE B 1 251 ? 71.78733 16.21231 22.88158 1.000 28.09548 231 ILE B N 1
ATOM 5002 C CA . ILE B 1 251 ? 70.69584 17.18833 22.90044 1.000 27.45167 231 ILE B CA 1
ATOM 5003 C C . ILE B 1 251 ? 71.20028 18.56827 23.30106 1.000 30.76548 231 ILE B C 1
ATOM 5004 O O . ILE B 1 251 ? 70.80563 19.58790 22.71560 1.000 29.03548 231 ILE B O 1
ATOM 5009 N N . LEU B 1 252 ? 72.07025 18.62513 24.30921 1.000 28.60548 232 LEU B N 1
ATOM 5010 C CA . LEU B 1 252 ? 72.51482 19.90601 24.84546 1.000 30.44928 232 LEU B CA 1
ATOM 5011 C C . LEU B 1 252 ? 73.18455 20.77287 23.78554 1.000 35.87548 232 LEU B C 1
ATOM 5012 O O . LEU B 1 252 ? 73.09050 22.00436 23.84450 1.000 38.21548 232 LEU B O 1
ATOM 5017 N N . ASN B 1 253 ? 73.84284 20.16127 22.80303 1.000 32.92548 233 ASN B N 1
ATOM 5018 C CA . ASN B 1 253 ? 74.62342 20.90235 21.82346 1.000 36.17425 233 ASN B CA 1
ATOM 5019 C C . ASN B 1 253 ? 73.87500 21.15241 20.51733 1.000 38.10548 233 ASN B C 1
ATOM 5020 O O . ASN B 1 253 ? 74.48743 21.59762 19.53969 1.000 39.32548 233 ASN B O 1
ATOM 5025 N N . VAL B 1 254 ? 72.56953 20.87866 20.47404 1.000 35.05548 234 VAL B N 1
ATOM 5026 C CA . VAL B 1 254 ? 71.74704 21.32886 19.35607 1.000 35.42830 234 VAL B CA 1
ATOM 5027 C C . VAL B 1 254 ? 71.56185 22.83741 19.45674 1.000 38.83548 234 VAL B C 1
ATOM 5028 O O . VAL B 1 254 ? 71.22550 23.36752 20.52294 1.000 35.59548 234 VAL B O 1
ATOM 5032 N N . GLU B 1 255 ? 71.76656 23.54102 18.34656 1.000 42.56548 235 GLU B N 1
ATOM 5033 C CA . GLU B 1 255 ? 71.63878 24.99272 18.37659 1.000 45.58222 235 GLU B CA 1
ATOM 5034 C C . GLU B 1 255 ? 70.17695 25.41761 18.45716 1.000 44.06548 235 GLU B C 1
ATOM 5035 O O . GLU B 1 255 ? 69.29351 24.77752 17.88266 1.000 42.32548 235 GLU B O 1
ATOM 5041 N N . ILE B 1 256 ? 69.92804 26.49714 19.19232 1.000 46.88548 236 ILE B N 1
ATOM 5042 C CA . ILE B 1 256 ? 68.62201 27.14354 19.24778 1.000 48.65930 236 ILE B CA 1
ATOM 5043 C C . ILE B 1 256 ? 68.77526 28.51351 18.60838 1.000 53.18548 236 ILE B C 1
ATOM 5044 O O . ILE B 1 256 ? 69.59200 29.32755 19.06442 1.000 51.40548 236 ILE B O 1
ATOM 5049 N N . ASP B 1 257 ? 67.99993 28.76687 17.55138 1.000 55.52548 237 ASP B N 1
ATOM 5050 C CA . ASP B 1 257 ? 68.10714 30.00936 16.78194 1.000 60.26746 237 ASP B CA 1
ATOM 5051 C C . ASP B 1 257 ? 69.54920 30.23713 16.32792 1.000 61.62548 237 ASP B C 1
ATOM 5052 O O . ASP B 1 257 ? 70.07549 31.35155 16.37815 1.000 64.63548 237 ASP B O 1
ATOM 5057 N N . GLY B 1 258 ? 70.20228 29.15291 15.91067 1.000 60.04548 238 GLY B N 1
ATOM 5058 C CA . GLY B 1 258 ? 71.56036 29.21936 15.40274 1.000 60.22580 238 GLY B CA 1
ATOM 5059 C C . GLY B 1 258 ? 72.62772 29.59749 16.40729 1.000 61.01548 238 GLY B C 1
ATOM 5060 O O . GLY B 1 258 ? 73.68597 30.09977 16.01343 1.000 64.02548 238 GLY B O 1
ATOM 5061 N N . LYS B 1 259 ? 72.39006 29.37386 17.69472 1.000 57.33548 239 LYS B N 1
ATOM 5062 C CA . LYS B 1 259 ? 73.35681 29.72188 18.72666 1.000 55.89056 239 LYS B CA 1
ATOM 5063 C C . LYS B 1 259 ? 73.28194 28.67193 19.82569 1.000 52.96548 239 LYS B C 1
ATOM 5064 O O . LYS B 1 259 ? 72.28097 27.95413 19.93055 1.000 51.20548 239 LYS B O 1
ATOM 5070 N N . PRO B 1 260 ? 74.32970 28.54202 20.64749 1.000 53.67548 240 PRO B N 1
ATOM 5071 C CA . PRO B 1 260 ? 74.25483 27.64247 21.80729 1.000 51.07411 240 PRO B CA 1
ATOM 5072 C C . PRO B 1 260 ? 73.04488 27.96442 22.67291 1.000 49.98548 240 PRO B C 1
ATOM 5073 O O . PRO B 1 260 ? 72.66328 29.12619 22.83444 1.000 49.23548 240 PRO B O 1
ATOM 5077 N N . MET B 1 261 ? 72.43912 26.92980 23.23511 1.000 45.63548 241 MET B N 1
ATOM 5078 C CA . MET B 1 261 ? 71.21638 27.15204 23.98341 1.000 43.48865 241 MET B CA 1
ATOM 5079 C C . MET B 1 261 ? 71.52966 27.81884 25.32364 1.000 42.14548 241 MET B C 1
ATOM 5080 O O . MET B 1 261 ? 72.57418 27.54883 25.92337 1.000 41.62548 241 MET B O 1
ATOM 5085 N N . PRO B 1 262 ? 70.66318 28.72140 25.79245 1.000 44.06548 242 PRO B N 1
ATOM 5086 C CA . PRO B 1 262 ? 70.93579 29.46678 27.02988 1.000 40.97751 242 PRO B CA 1
ATOM 5087 C C . PRO B 1 262 ? 71.08815 28.55307 28.23405 1.000 43.51548 242 PRO B C 1
ATOM 5088 O O . PRO B 1 262 ? 70.57732 27.43345 28.27113 1.000 37.32548 242 PRO B O 1
ATOM 5092 N N . ASP B 1 263 ? 71.78815 29.06550 29.24806 1.000 44.96548 243 ASP B N 1
ATOM 5093 C CA . ASP B 1 263 ? 72.05035 28.26141 30.43569 1.000 45.44853 243 ASP B CA 1
ATOM 5094 C C . ASP B 1 263 ? 70.77767 27.99176 31.22673 1.000 42.28548 243 ASP B C 1
ATOM 5095 O O . ASP B 1 263 ? 70.60925 26.89708 31.77654 1.000 41.49548 243 ASP B O 1
ATOM 5100 N N . ASP B 1 264 ? 69.87154 28.97134 31.31458 1.000 40.69548 244 ASP B N 1
ATOM 5101 C CA . ASP B 1 264 ? 68.64071 28.71804 32.06080 1.000 43.73487 244 ASP B CA 1
ATOM 5102 C C . ASP B 1 264 ? 67.78837 27.65788 31.36460 1.000 38.42548 244 ASP B C 1
ATOM 5103 O O . ASP B 1 264 ? 67.26353 26.75010 32.02107 1.000 40.36548 244 ASP B O 1
ATOM 5108 N N . ARG B 1 265 ? 67.68026 27.72310 30.03670 1.000 36.73548 245 ARG B N 1
ATOM 5109 C CA . ARG B 1 265 ? 66.96524 26.67795 29.31073 1.000 36.90896 245 ARG B CA 1
ATOM 5110 C C . ARG B 1 265 ? 67.66075 25.32672 29.45296 1.000 37.56548 245 ARG B C 1
ATOM 5111 O O . ARG B 1 265 ? 67.00003 24.29387 29.61541 1.000 31.65548 245 ARG B O 1
ATOM 5119 N N . ALA B 1 266 ? 68.99702 25.31209 29.39758 1.000 33.43548 246 ALA B N 1
ATOM 5120 C CA . ALA B 1 266 ? 69.72040 24.04626 29.49315 1.000 33.05343 246 ALA B CA 1
ATOM 5121 C C . ALA B 1 266 ? 69.49779 23.37215 30.84017 1.000 30.14548 246 ALA B C 1
ATOM 5122 O O . ALA B 1 266 ? 69.37198 22.14439 30.90786 1.000 29.54548 246 ALA B O 1
ATOM 5124 N N . LEU B 1 267 ? 69.46382 24.15196 31.92760 1.000 28.77548 247 LEU B N 1
ATOM 5125 C CA . LEU B 1 267 ? 69.21033 23.57126 33.24264 1.000 29.86986 247 LEU B CA 1
ATOM 5126 C C . LEU B 1 267 ? 67.87021 22.85264 33.25833 1.000 29.24548 247 LEU B C 1
ATOM 5127 O O . LEU B 1 267 ? 67.76120 21.71573 33.73245 1.000 28.38548 247 LEU B O 1
ATOM 5132 N N . GLY B 1 268 ? 66.83250 23.51468 32.74418 1.000 30.65548 248 GLY B N 1
ATOM 5133 C CA . GLY B 1 268 ? 65.50655 22.92393 32.75227 1.000 28.42977 248 GLY B CA 1
ATOM 5134 C C . GLY B 1 268 ? 65.37805 21.75011 31.80471 1.000 29.21548 248 GLY B C 1
ATOM 5135 O O . GLY B 1 268 ? 64.64071 20.80195 32.08632 1.000 26.77548 248 GLY B O 1
ATOM 5136 N N . LEU B 1 269 ? 66.10637 21.78401 30.68488 1.000 26.59548 249 LEU B N 1
ATOM 5137 C CA . LEU B 1 269 ? 66.00246 20.71371 29.69814 1.000 24.67792 249 LEU B CA 1
ATOM 5138 C C . LEU B 1 269 ? 66.62912 19.42806 30.21707 1.000 25.47548 249 LEU B C 1
ATOM 5139 O O . LEU B 1 269 ? 66.03043 18.34654 30.12533 1.000 23.53548 249 LEU B O 1
ATOM 5144 N N . VAL B 1 270 ? 67.85345 19.51569 30.73219 1.000 25.84548 250 VAL B N 1
ATOM 5145 C CA . VAL B 1 270 ? 68.49770 18.30767 31.22889 1.000 25.00475 250 VAL B CA 1
ATOM 5146 C C . VAL B 1 270 ? 67.74601 17.76877 32.42957 1.000 24.20548 250 VAL B C 1
ATOM 5147 O O . VAL B 1 270 ? 67.59112 16.55476 32.58452 1.000 24.55548 250 VAL B O 1
ATOM 5151 N N . SER B 1 271 ? 67.25312 18.66267 33.29229 1.000 24.98548 251 SER B N 1
ATOM 5152 C CA . SER B 1 271 ? 66.46702 18.20878 34.43398 1.000 25.68264 251 SER B CA 1
ATOM 5153 C C . SER B 1 271 ? 65.23178 17.43854 33.97956 1.000 24.44548 251 SER B C 1
ATOM 5154 O O . SER B 1 271 ? 64.90621 16.39273 34.55223 1.000 22.38548 251 SER B O 1
ATOM 5157 N N . LEU B 1 272 ? 64.54238 17.92647 32.93954 1.000 26.22548 252 LEU B N 1
ATOM 5158 C CA . LEU B 1 272 ? 63.32796 17.24402 32.48442 1.000 23.51836 252 LEU B CA 1
ATOM 5159 C C . LEU B 1 272 ? 63.65094 15.85374 31.96860 1.000 24.48548 252 LEU B C 1
ATOM 5160 O O . LEU B 1 272 ? 62.91517 14.89527 32.23791 1.000 22.03548 252 LEU B O 1
ATOM 5165 N N . LEU B 1 273 ? 64.76762 15.71349 31.24406 1.000 24.49548 253 LEU B N 1
ATOM 5166 C CA . LEU B 1 273 ? 65.14435 14.39229 30.75715 1.000 22.23360 253 LEU B CA 1
ATOM 5167 C C . LEU B 1 273 ? 65.34670 13.42477 31.91407 1.000 25.59548 253 LEU B C 1
ATOM 5168 O O . LEU B 1 273 ? 64.89165 12.27692 31.85963 1.000 24.94548 253 LEU B O 1
ATOM 5173 N N . LEU B 1 274 ? 66.01882 13.87206 32.98052 1.000 25.55548 254 LEU B N 1
ATOM 5174 C CA . LEU B 1 274 ? 66.18948 13.00007 34.13800 1.000 25.22701 254 LEU B CA 1
ATOM 5175 C C . LEU B 1 274 ? 64.84102 12.60518 34.71895 1.000 26.30548 254 LEU B C 1
ATOM 5176 O O . LEU B 1 274 ? 64.60878 11.43475 35.04649 1.000 27.56548 254 LEU B O 1
ATOM 5181 N N . LEU B 1 275 ? 63.94382 13.58066 34.87175 1.000 28.61548 255 LEU B N 1
ATOM 5182 C CA . LEU B 1 275 ? 62.62836 13.29761 35.44283 1.000 27.79547 255 LEU B CA 1
ATOM 5183 C C . LEU B 1 275 ? 61.87845 12.28245 34.58647 1.000 30.12548 255 LEU B C 1
ATOM 5184 O O . LEU B 1 275 ? 61.34089 11.29060 35.09647 1.000 28.34548 255 LEU B O 1
ATOM 5189 N N . GLY B 1 276 ? 61.87202 12.49082 33.26776 1.000 31.56548 256 GLY B N 1
ATOM 5190 C CA . GLY B 1 276 ? 61.21072 11.54130 32.38479 1.000 34.15943 256 GLY B CA 1
ATOM 5191 C C . GLY B 1 276 ? 61.78328 10.14187 32.48313 1.000 33.15548 256 GLY B C 1
ATOM 5192 O O . GLY B 1 276 ? 61.04311 9.15564 32.48513 1.000 35.24548 256 GLY B O 1
ATOM 5193 N N . GLY B 1 277 ? 63.10916 10.02836 32.58344 1.000 33.28548 257 GLY B N 1
ATOM 5194 C CA . GLY B 1 277 ? 63.71221 8.70884 32.61360 1.000 34.84007 257 GLY B CA 1
ATOM 5195 C C . GLY B 1 277 ? 63.60367 7.97806 33.93373 1.000 38.26548 257 GLY B C 1
ATOM 5196 O O . GLY B 1 277 ? 63.80851 6.76094 33.97223 1.000 44.43548 257 GLY B O 1
ATOM 5197 N N . LEU B 1 278 ? 63.27845 8.67926 35.01783 1.000 35.62548 258 LEU B N 1
ATOM 5198 C CA . LEU B 1 278 ? 63.27714 8.07346 36.33722 1.000 38.71576 258 LEU B CA 1
ATOM 5199 C C . LEU B 1 278 ? 61.89436 7.85378 36.93312 1.000 38.36548 258 LEU B C 1
ATOM 5200 O O . LEU B 1 278 ? 61.75891 7.03861 37.85105 1.000 42.54548 258 LEU B O 1
ATOM 5205 N N . GLU B 1 279 ? 60.87845 8.56854 36.46086 1.000 33.94548 259 GLU B N 1
ATOM 5206 C CA . GLU B 1 279 ? 59.58571 8.60559 37.13709 1.000 37.76898 259 GLU B CA 1
ATOM 5207 C C . GLU B 1 279 ? 58.43519 8.25411 36.20645 1.000 35.77548 259 GLU B C 1
ATOM 5208 O O . GLU B 1 279 ? 57.30228 8.67597 36.44598 1.000 41.97548 259 GLU B O 1
ATOM 5214 N N . THR B 1 280 ? 58.69090 7.52764 35.12710 1.000 27.65548 260 THR B N 1
ATOM 5215 C CA . THR B 1 280 ? 57.62225 7.19844 34.19113 1.000 25.40005 260 THR B CA 1
ATOM 5216 C C . THR B 1 280 ? 57.50489 5.69089 34.03516 1.000 23.16548 260 THR B C 1
ATOM 5217 O O . THR B 1 280 ? 56.55049 5.09229 34.54042 1.000 21.91548 260 THR B O 1
ATOM 5221 N N . VAL B 1 281 ? 58.45765 5.05673 33.36174 1.000 20.93548 261 VAL B N 1
ATOM 5222 C CA . VAL B 1 281 ? 58.37846 3.62480 33.11007 1.000 22.88135 261 VAL B CA 1
ATOM 5223 C C . VAL B 1 281 ? 58.42191 2.83426 34.41347 1.000 18.17548 261 VAL B C 1
ATOM 5224 O O . VAL B 1 281 ? 57.80807 1.76820 34.52014 1.000 20.11548 261 VAL B O 1
ATOM 5228 N N . VAL B 1 282 ? 59.18813 3.31323 35.39705 1.000 18.44548 262 VAL B N 1
ATOM 5229 C CA . VAL B 1 282 ? 59.25130 2.65475 36.70669 1.000 21.87490 262 VAL B CA 1
ATOM 5230 C C . VAL B 1 282 ? 57.85204 2.40711 37.24877 1.000 22.10548 262 VAL B C 1
ATOM 5231 O O . VAL B 1 282 ? 57.50001 1.29256 37.65273 1.000 21.39548 262 VAL B O 1
ATOM 5235 N N . ASN B 1 283 ? 57.03793 3.45577 37.27938 1.000 21.57548 263 ASN B N 1
ATOM 5236 C CA . ASN B 1 283 ? 55.69620 3.32763 37.83537 1.000 21.45646 263 ASN B CA 1
ATOM 5237 C C . ASN B 1 283 ? 54.78550 2.52729 36.92110 1.000 19.04548 263 ASN B C 1
ATOM 5238 O O . ASN B 1 283 ? 54.01880 1.67431 37.38688 1.000 20.02548 263 ASN B O 1
ATOM 5243 N N . PHE B 1 284 ? 54.85306 2.79399 35.61593 1.000 17.09548 264 PHE B N 1
ATOM 5244 C CA . PHE B 1 284 ? 54.05854 2.04323 34.65200 1.000 17.82311 264 PHE B CA 1
ATOM 5245 C C . PHE B 1 284 ? 54.23509 0.53749 34.81614 1.000 21.50548 264 PHE B C 1
ATOM 5246 O O . PHE B 1 284 ? 53.25659 -0.22039 34.84551 1.000 18.46548 264 PHE B O 1
ATOM 5254 N N . LEU B 1 285 ? 55.48985 0.07666 34.88153 1.000 19.05548 265 LEU B N 1
ATOM 5255 C CA . LEU B 1 285 ? 55.73825 -1.35737 34.96017 1.000 19.01601 265 LEU B CA 1
ATOM 5256 C C . LEU B 1 285 ? 55.09190 -1.97416 36.19381 1.000 17.58548 265 LEU B C 1
ATOM 5257 O O . LEU B 1 285 ? 54.61225 -3.11670 36.14447 1.000 20.80548 265 LEU B O 1
ATOM 5262 N N . GLY B 1 286 ? 55.08810 -1.25280 37.31376 1.000 19.27548 266 GLY B N 1
ATOM 5263 C CA . GLY B 1 286 ? 54.47780 -1.79657 38.52239 1.000 21.05414 266 GLY B CA 1
ATOM 5264 C C . GLY B 1 286 ? 52.99315 -2.04634 38.34841 1.000 22.96548 266 GLY B C 1
ATOM 5265 O O . GLY B 1 286 ? 52.48757 -3.12877 38.65863 1.000 20.44548 266 GLY B O 1
ATOM 5266 N N . PHE B 1 287 ? 52.27555 -1.05507 37.82014 1.000 20.29548 267 PHE B N 1
ATOM 5267 C CA . PHE B 1 287 ? 50.84706 -1.24360 37.58284 1.000 20.22978 267 PHE B CA 1
ATOM 5268 C C . PHE B 1 287 ? 50.59177 -2.35463 36.57978 1.000 22.60548 267 PHE B C 1
ATOM 5269 O O . PHE B 1 287 ? 49.68229 -3.17216 36.76705 1.000 20.48548 267 PHE B O 1
ATOM 5277 N N . MET B 1 288 ? 51.37574 -2.39138 35.49481 1.000 17.32548 268 MET B N 1
ATOM 5278 C CA . MET B 1 288 ? 51.19600 -3.42142 34.47879 1.000 17.30919 268 MET B CA 1
ATOM 5279 C C . MET B 1 288 ? 51.40570 -4.81516 35.05711 1.000 21.73548 268 MET B C 1
ATOM 5280 O O . MET B 1 288 ? 50.63532 -5.74501 34.76692 1.000 22.25548 268 MET B O 1
ATOM 5285 N N . MET B 1 289 ? 52.45000 -4.98170 35.87814 1.000 24.01548 269 MET B N 1
ATOM 5286 C CA . MET B 1 289 ? 52.77820 -6.30756 36.39334 1.000 24.32582 269 MET B CA 1
ATOM 5287 C C . MET B 1 289 ? 51.74416 -6.79211 37.40378 1.000 24.55548 269 MET B C 1
ATOM 5288 O O . MET B 1 289 ? 51.44072 -7.99139 37.45975 1.000 25.75548 269 MET B O 1
ATOM 5293 N N . ILE B 1 290 ? 51.22886 -5.88721 38.23581 1.000 22.97548 270 ILE B N 1
ATOM 5294 C CA . ILE B 1 290 ? 50.15384 -6.26198 39.15420 1.000 25.54075 270 ILE B CA 1
ATOM 5295 C C . ILE B 1 290 ? 48.99027 -6.85968 38.37502 1.000 26.68548 270 ILE B C 1
ATOM 5296 O O . ILE B 1 290 ? 48.45979 -7.92047 38.73101 1.000 26.98548 270 ILE B O 1
ATOM 5301 N N . TYR B 1 291 ? 48.59987 -6.20666 37.27528 1.000 23.51548 271 TYR B N 1
ATOM 5302 C CA . TYR B 1 291 ? 47.52829 -6.74562 36.44368 1.000 24.62837 271 TYR B CA 1
ATOM 5303 C C . TYR B 1 291 ? 47.90730 -8.10429 35.87068 1.000 27.91548 271 TYR B C 1
ATOM 5304 O O . TYR B 1 291 ? 47.14466 -9.06987 35.97967 1.000 27.76548 271 TYR B O 1
ATOM 5313 N N . LEU B 1 292 ? 49.07711 -8.20041 35.23239 1.000 22.47548 272 LEU B N 1
ATOM 5314 C CA . LEU B 1 292 ? 49.42505 -9.45092 34.56101 1.000 24.12728 272 LEU B CA 1
ATOM 5315 C C . LEU B 1 292 ? 49.51677 -10.60498 35.54964 1.000 25.65548 272 LEU B C 1
ATOM 5316 O O . LEU B 1 292 ? 49.20152 -11.75113 35.21239 1.000 28.32548 272 LEU B O 1
ATOM 5321 N N . SER B 1 293 ? 49.96470 -10.31823 36.76691 1.000 25.87548 273 SER B N 1
ATOM 5322 C CA . SER B 1 293 ? 50.08233 -11.33977 37.79619 1.000 28.53579 273 SER B CA 1
ATOM 5323 C C . SER B 1 293 ? 48.72603 -11.88845 38.21968 1.000 31.54548 273 SER B C 1
ATOM 5324 O O . SER B 1 293 ? 48.66276 -12.98712 38.78343 1.000 32.11548 273 SER B O 1
ATOM 5327 N N . ARG B 1 294 ? 47.64556 -11.14841 37.95841 1.000 29.73548 274 ARG B N 1
ATOM 5328 C CA . ARG B 1 294 ? 46.28692 -11.57188 38.27263 1.000 28.77421 274 ARG B CA 1
ATOM 5329 C C . ARG B 1 294 ? 45.54005 -12.10881 37.06403 1.000 31.49548 274 ARG B C 1
ATOM 5330 O O . ARG B 1 294 ? 44.36344 -12.47788 37.19049 1.000 33.50548 274 ARG B O 1
ATOM 5338 N N . HIS B 1 295 ? 46.17059 -12.13654 35.89360 1.000 28.89548 275 HIS B N 1
ATOM 5339 C CA . HIS B 1 295 ? 45.50646 -12.51612 34.64855 1.000 28.99427 275 HIS B CA 1
ATOM 5340 C C . HIS B 1 295 ? 46.37426 -13.50673 33.88066 1.000 33.65548 275 HIS B C 1
ATOM 5341 O O . HIS B 1 295 ? 46.89823 -13.19542 32.80551 1.000 28.66548 275 HIS B O 1
ATOM 5348 N N . PRO B 1 296 ? 46.50881 -14.73495 34.39300 1.000 33.71548 276 PRO B N 1
ATOM 5349 C CA . PRO B 1 296 ? 47.41283 -15.70513 33.74844 1.000 35.52337 276 PRO B CA 1
ATOM 5350 C C . PRO B 1 296 ? 47.02953 -16.06933 32.32842 1.000 36.79548 276 PRO B C 1
ATOM 5351 O O . PRO B 1 296 ? 47.90799 -16.43530 31.53431 1.000 35.69548 276 PRO B O 1
ATOM 5355 N N . GLU B 1 297 ? 45.74357 -15.99494 31.97202 1.000 35.63548 277 GLU B N 1
ATOM 5356 C CA . GLU B 1 297 ? 45.37243 -16.29857 30.59645 1.000 36.53739 277 GLU B CA 1
ATOM 5357 C C . GLU B 1 297 ? 45.91905 -15.25279 29.63556 1.000 37.47548 277 GLU B C 1
ATOM 5358 O O . GLU B 1 297 ? 46.27089 -15.58049 28.49770 1.000 35.81548 277 GLU B O 1
ATOM 5364 N N . THR B 1 298 ? 46.00776 -13.99618 30.07403 1.000 33.27548 278 THR B N 1
ATOM 5365 C CA . THR B 1 298 ? 46.58026 -12.95923 29.22167 1.000 33.79005 278 THR B CA 1
ATOM 5366 C C . THR B 1 298 ? 48.09163 -13.12640 29.09835 1.000 31.82548 278 THR B C 1
ATOM 5367 O O . THR B 1 298 ? 48.64904 -13.01611 28.00115 1.000 35.12548 278 THR B O 1
ATOM 5371 N N . VAL B 1 299 ? 48.76013 -13.40728 30.21452 1.000 31.40548 279 VAL B N 1
ATOM 5372 C CA . VAL B 1 299 ? 50.18491 -13.72814 30.18103 1.000 33.03958 279 VAL B CA 1
ATOM 5373 C C . VAL B 1 299 ? 50.45046 -14.90461 29.24398 1.000 37.13548 279 VAL B C 1
ATOM 5374 O O . VAL B 1 299 ? 51.41564 -14.89794 28.46923 1.000 34.21548 279 VAL B O 1
ATOM 5378 N N . ALA B 1 300 ? 49.58603 -15.92438 29.28398 1.000 34.59548 280 ALA B N 1
ATOM 5379 C CA . ALA B 1 300 ? 49.78659 -17.10497 28.44717 1.000 36.08106 280 ALA B CA 1
ATOM 5380 C C . ALA B 1 300 ? 49.67884 -16.77185 26.96551 1.000 38.75548 280 ALA B C 1
ATOM 5381 O O . ALA B 1 300 ? 50.45645 -17.27950 26.14642 1.000 40.17548 280 ALA B O 1
ATOM 5383 N N . GLU B 1 301 ? 48.71127 -15.93673 26.59189 1.000 36.24548 281 GLU B N 1
ATOM 5384 C CA . GLU B 1 301 ? 48.61892 -15.51520 25.19942 1.000 36.65387 281 GLU B CA 1
ATOM 5385 C C . GLU B 1 301 ? 49.87499 -14.76311 24.76748 1.000 38.43548 281 GLU B C 1
ATOM 5386 O O . GLU B 1 301 ? 50.36280 -14.94538 23.64402 1.000 37.60548 281 GLU B O 1
ATOM 5392 N N . MET B 1 302 ? 50.41277 -13.91226 25.64741 1.000 34.90548 282 MET B N 1
ATOM 5393 C CA . MET B 1 302 ? 51.64385 -13.19146 25.32450 1.000 38.26539 282 MET B CA 1
ATOM 5394 C C . MET B 1 302 ? 52.80232 -14.15304 25.12636 1.000 40.18548 282 MET B C 1
ATOM 5395 O O . MET B 1 302 ? 53.62163 -13.98184 24.21495 1.000 39.38548 282 MET B O 1
ATOM 5400 N N . ARG B 1 303 ? 52.89713 -15.15127 26.00046 1.000 37.68548 283 ARG B N 1
ATOM 5401 C CA . ARG B 1 303 ? 54.01120 -16.08820 25.97901 1.000 41.22318 283 ARG B CA 1
ATOM 5402 C C . ARG B 1 303 ? 53.95473 -16.98821 24.74928 1.000 43.28548 283 ARG B C 1
ATOM 5403 O O . ARG B 1 303 ? 54.99488 -17.30968 24.16026 1.000 42.38548 283 ARG B O 1
ATOM 5411 N N . ARG B 1 304 ? 52.74972 -17.38153 24.32743 1.000 41.62548 284 ARG B N 1
ATOM 5412 C CA . ARG B 1 304 ? 52.59078 -18.30722 23.21330 1.000 44.63149 284 ARG B CA 1
ATOM 5413 C C . ARG B 1 304 ? 52.67091 -17.64813 21.84367 1.000 46.26548 284 ARG B C 1
ATOM 5414 O O . ARG B 1 304 ? 52.97261 -18.33518 20.86027 1.000 45.49548 284 ARG B O 1
ATOM 5422 N N . GLU B 1 305 ? 52.38373 -16.35314 21.73648 1.000 45.10548 285 GLU B N 1
ATOM 5423 C CA . GLU B 1 305 ? 52.32666 -15.67873 20.43890 1.000 45.69638 285 GLU B CA 1
ATOM 5424 C C . GLU B 1 305 ? 53.15101 -14.39805 20.47341 1.000 46.27548 285 GLU B C 1
ATOM 5425 O O . GLU B 1 305 ? 52.65431 -13.34636 20.91694 1.000 42.61548 285 GLU B O 1
ATOM 5431 N N . PRO B 1 306 ? 54.39756 -14.44394 19.99584 1.000 44.38548 286 PRO B N 1
ATOM 5432 C CA . PRO B 1 306 ? 55.25407 -13.24679 20.03668 1.000 42.76347 286 PRO B CA 1
ATOM 5433 C C . PRO B 1 306 ? 54.65235 -12.02875 19.35918 1.000 41.93548 286 PRO B C 1
ATOM 5434 O O . PRO B 1 306 ? 54.89968 -10.90028 19.80312 1.000 36.24548 286 PRO B O 1
ATOM 5438 N N . LEU B 1 307 ? 53.88553 -12.21520 18.28501 1.000 39.60548 287 LEU B N 1
ATOM 5439 C CA . LEU B 1 307 ? 53.30071 -11.06296 17.61213 1.000 41.21528 287 LEU B CA 1
ATOM 5440 C C . LEU B 1 307 ? 52.18272 -10.44152 18.43583 1.000 38.10548 287 LEU B C 1
ATOM 5441 O O . LEU B 1 307 ? 51.98315 -9.22287 18.37529 1.000 37.85548 287 LEU B O 1
ATOM 5446 N N . LYS B 1 308 ? 51.44989 -11.24791 19.21075 1.000 37.75548 288 LYS B N 1
ATOM 5447 C CA . LYS B 1 308 ? 50.44350 -10.66713 20.09403 1.000 39.28762 288 LYS B CA 1
ATOM 5448 C C . LYS B 1 308 ? 51.09948 -9.85682 21.20734 1.000 37.66548 288 LYS B C 1
ATOM 5449 O O . LYS B 1 308 ? 50.56328 -8.82910 21.63326 1.000 34.25548 288 LYS B O 1
ATOM 5455 N N . LEU B 1 309 ? 52.26376 -10.29536 21.68356 1.000 33.37548 289 LEU B N 1
ATOM 5456 C CA . LEU B 1 309 ? 53.00984 -9.49689 22.65294 1.000 34.39793 289 LEU B CA 1
ATOM 5457 C C . LEU B 1 309 ? 53.38805 -8.14565 22.06130 1.000 31.01548 289 LEU B C 1
ATOM 5458 O O . LEU B 1 309 ? 53.05744 -7.09583 22.62573 1.000 29.89548 289 LEU B O 1
ATOM 5463 N N . GLN B 1 310 ? 54.11878 -8.15772 20.94038 1.000 31.41548 290 GLN B N 1
ATOM 5464 C CA . GLN B 1 310 ? 54.62598 -6.91399 20.36007 1.000 32.63168 290 GLN B CA 1
ATOM 5465 C C . GLN B 1 310 ? 53.49443 -5.96286 20.01242 1.000 33.82548 290 GLN B C 1
ATOM 5466 O O . GLN B 1 310 ? 53.57360 -4.75832 20.28701 1.000 29.66548 290 GLN B O 1
ATOM 5472 N N . ARG B 1 311 ? 52.45329 -6.48466 19.35444 1.000 31.45548 291 ARG B N 1
ATOM 5473 C CA . ARG B 1 311 ? 51.32733 -5.66218 18.93354 1.000 35.17014 291 ARG B CA 1
ATOM 5474 C C . ARG B 1 311 ? 50.43534 -5.26949 20.09959 1.000 28.80548 291 ARG B C 1
ATOM 5475 O O . ARG B 1 311 ? 49.64466 -4.33234 19.96422 1.000 32.72548 291 ARG B O 1
ATOM 5483 N N . GLY B 1 312 ? 50.55072 -5.95554 21.23555 1.000 28.76548 292 GLY B N 1
ATOM 5484 C CA . GLY B 1 312 ? 49.75041 -5.65867 22.40595 1.000 30.48033 292 GLY B CA 1
ATOM 5485 C C . GLY B 1 312 ? 50.31646 -4.63203 23.35342 1.000 29.08548 292 GLY B C 1
ATOM 5486 O O . GLY B 1 312 ? 49.63240 -4.23050 24.29337 1.000 24.73548 292 GLY B O 1
ATOM 5487 N N . VAL B 1 313 ? 51.56112 -4.19345 23.15500 1.000 24.85548 293 VAL B N 1
ATOM 5488 C CA . VAL B 1 313 ? 52.15213 -3.25382 24.10517 1.000 22.96034 293 VAL B CA 1
ATOM 5489 C C . VAL B 1 313 ? 51.38377 -1.93209 24.15301 1.000 21.85548 293 VAL B C 1
ATOM 5490 O O . VAL B 1 313 ? 51.25221 -1.31715 25.22519 1.000 21.85548 293 VAL B O 1
ATOM 5494 N N . GLU B 1 314 ? 50.83481 -1.48086 23.02408 1.000 21.67548 294 GLU B N 1
ATOM 5495 C CA . GLU B 1 314 ? 50.10971 -0.21507 23.06965 1.000 22.16440 294 GLU B CA 1
ATOM 5496 C C . GLU B 1 314 ? 48.83872 -0.32866 23.90840 1.000 20.73548 294 GLU B C 1
ATOM 5497 O O . GLU B 1 314 ? 48.42995 0.65458 24.54692 1.000 20.36548 294 GLU B O 1
ATOM 5503 N N . GLU B 1 315 ? 48.21261 -1.51256 23.91796 1.000 19.81548 295 GLU B N 1
ATOM 5504 C CA . GLU B 1 315 ? 47.04452 -1.76460 24.76057 1.000 22.88804 295 GLU B CA 1
ATOM 5505 C C . GLU B 1 315 ? 47.39690 -1.71386 26.23713 1.000 24.63548 295 GLU B C 1
ATOM 5506 O O . GLU B 1 315 ? 46.55667 -1.34586 27.06614 1.000 23.58548 295 GLU B O 1
ATOM 5512 N N . LEU B 1 316 ? 48.63185 -2.07205 26.59386 1.000 20.96548 296 LEU B N 1
ATOM 5513 C CA . LEU B 1 316 ? 49.07806 -1.87651 27.96384 1.000 19.81204 296 LEU B CA 1
ATOM 5514 C C . LEU B 1 316 ? 49.19558 -0.39798 28.28775 1.000 18.98548 296 LEU B C 1
ATOM 5515 O O . LEU B 1 316 ? 48.82727 0.03480 29.38500 1.000 19.52548 296 LEU B O 1
ATOM 5520 N N . PHE B 1 317 ? 49.71046 0.39776 27.34594 1.000 17.87548 297 PHE B N 1
ATOM 5521 C CA . PHE B 1 317 ? 49.81830 1.82548 27.60040 1.000 16.50636 297 PHE B CA 1
ATOM 5522 C C . PHE B 1 317 ? 48.43988 2.46904 27.71451 1.000 18.45548 297 PHE B C 1
ATOM 5523 O O . PHE B 1 317 ? 48.24759 3.37851 28.52409 1.000 20.02548 297 PHE B O 1
ATOM 5531 N N . ARG B 1 318 ? 47.46281 1.99275 26.93486 1.000 18.89548 298 ARG B N 1
ATOM 5532 C CA . ARG B 1 318 ? 46.09204 2.48084 27.09957 1.000 19.07153 298 ARG B CA 1
ATOM 5533 C C . ARG B 1 318 ? 45.58630 2.21690 28.51115 1.000 17.99548 298 ARG B C 1
ATOM 5534 O O . ARG B 1 318 ? 44.97129 3.08973 29.13901 1.000 19.29548 298 ARG B O 1
ATOM 5542 N N . ARG B 1 319 ? 45.86819 1.02646 29.03763 1.000 19.18548 299 ARG B N 1
ATOM 5543 C CA . ARG B 1 319 ? 45.26356 0.55978 30.28541 1.000 18.86311 299 ARG B CA 1
ATOM 5544 C C . ARG B 1 319 ? 45.96175 1.10559 31.53388 1.000 22.06548 299 ARG B C 1
ATOM 5545 O O . ARG B 1 319 ? 45.31956 1.24652 32.58440 1.000 19.31548 299 ARG B O 1
ATOM 5553 N N . PHE B 1 320 ? 47.25461 1.44219 31.45978 1.000 19.06548 300 PHE B N 1
ATOM 5554 C CA . PHE B 1 320 ? 47.97180 1.79784 32.68394 1.000 21.00892 300 PHE B CA 1
ATOM 5555 C C . PHE B 1 320 ? 48.59454 3.18830 32.64770 1.000 22.73548 300 PHE B C 1
ATOM 5556 O O . PHE B 1 320 ? 49.79780 3.35368 32.89768 1.000 20.93548 300 PHE B O 1
ATOM 5564 N N . ALA B 1 321 ? 47.77594 4.19803 32.37460 1.000 17.91548 301 ALA B N 1
ATOM 5565 C CA . ALA B 1 321 ? 48.24729 5.57590 32.42837 1.000 19.53228 301 ALA B CA 1
ATOM 5566 C C . ALA B 1 321 ? 48.72988 5.93116 33.83061 1.000 20.57548 301 ALA B C 1
ATOM 5567 O O . ALA B 1 321 ? 48.23203 5.40175 34.83451 1.000 20.27548 301 ALA B O 1
ATOM 5569 N N . VAL B 1 322 ? 49.69960 6.85057 33.91048 1.000 16.99548 302 VAL B N 1
ATOM 5570 C CA . VAL B 1 322 ? 50.20374 7.23071 35.23102 1.000 20.20801 302 VAL B CA 1
ATOM 5571 C C . VAL B 1 322 ? 50.25245 8.73785 35.47276 1.000 18.72548 302 VAL B C 1
ATOM 5572 O O . VAL B 1 322 ? 50.43749 9.17176 36.61295 1.000 17.88548 302 VAL B O 1
ATOM 5576 N N . VAL B 1 323 ? 50.10000 9.56324 34.43342 1.000 17.11548 303 VAL B N 1
ATOM 5577 C CA . VAL B 1 323 ? 50.29648 11.00024 34.59047 1.000 15.79023 303 VAL B CA 1
ATOM 5578 C C . VAL B 1 323 ? 48.94903 11.70248 34.76367 1.000 19.41548 303 VAL B C 1
ATOM 5579 O O . VAL B 1 323 ? 47.98496 11.40915 34.04625 1.000 18.50548 303 VAL B O 1
ATOM 5583 N N . SER B 1 324 ? 48.89452 12.67555 35.67752 1.000 17.31548 304 SER B N 1
ATOM 5584 C CA . SER B 1 324 ? 47.72816 13.54534 35.79870 1.000 17.12385 304 SER B CA 1
ATOM 5585 C C . SER B 1 324 ? 48.28780 14.96446 35.94656 1.000 18.62548 304 SER B C 1
ATOM 5586 O O . SER B 1 324 ? 48.65994 15.36682 37.04547 1.000 21.76548 304 SER B O 1
ATOM 5589 N N . ASP B 1 325 ? 48.39696 15.72641 34.86332 1.000 16.79548 305 ASP B N 1
ATOM 5590 C CA . ASP B 1 325 ? 48.88372 17.09370 35.01933 1.000 19.28742 305 ASP B CA 1
ATOM 5591 C C . ASP B 1 325 ? 47.85326 18.06700 34.45269 1.000 19.86548 305 ASP B C 1
ATOM 5592 O O . ASP B 1 325 ? 46.72203 17.68636 34.16695 1.000 20.57548 305 ASP B O 1
ATOM 5597 N N . ALA B 1 326 ? 48.23622 19.33026 34.32071 1.000 18.03548 306 ALA B N 1
ATOM 5598 C CA . ALA B 1 326 ? 47.25789 20.39171 34.18014 1.000 19.28802 306 ALA B CA 1
ATOM 5599 C C . ALA B 1 326 ? 47.57824 21.28707 32.99486 1.000 19.92548 306 ALA B C 1
ATOM 5600 O O . ALA B 1 326 ? 48.64492 21.19901 32.37067 1.000 18.73548 306 ALA B O 1
ATOM 5602 N N . ARG B 1 327 ? 46.60580 22.15179 32.68955 1.000 18.13548 307 ARG B N 1
ATOM 5603 C CA . ARG B 1 327 ? 46.75902 23.25108 31.75671 1.000 15.97572 307 ARG B CA 1
ATOM 5604 C C . ARG B 1 327 ? 46.08327 24.47857 32.34410 1.000 19.98548 307 ARG B C 1
ATOM 5605 O O . ARG B 1 327 ? 45.24120 24.38398 33.24463 1.000 18.55548 307 ARG B O 1
ATOM 5613 N N . TYR B 1 328 ? 46.43897 25.62683 31.77922 1.000 19.41548 308 TYR B N 1
ATOM 5614 C CA . TYR B 1 328 ? 46.05075 26.94950 32.25611 1.000 21.95124 308 TYR B CA 1
ATOM 5615 C C . TYR B 1 328 ? 45.08450 27.57674 31.24926 1.000 19.64548 308 TYR B C 1
ATOM 5616 O O . TYR B 1 328 ? 45.40600 27.70733 30.06479 1.000 20.53548 308 TYR B O 1
ATOM 5625 N N . VAL B 1 329 ? 43.90622 27.98507 31.71828 1.000 20.14548 309 VAL B N 1
ATOM 5626 C CA . VAL B 1 329 ? 42.92187 28.57738 30.81348 1.000 19.76089 309 VAL B CA 1
ATOM 5627 C C . VAL B 1 329 ? 43.39299 29.96583 30.38303 1.000 22.05548 309 VAL B C 1
ATOM 5628 O O . VAL B 1 329 ? 43.52375 30.87808 31.21104 1.000 23.39548 309 VAL B O 1
ATOM 5632 N N . VAL B 1 330 ? 43.63010 30.13193 29.07666 1.000 21.46548 310 VAL B N 1
ATOM 5633 C CA . VAL B 1 330 ? 44.22799 31.36529 28.55752 1.000 24.81602 310 VAL B CA 1
ATOM 5634 C C . VAL B 1 330 ? 43.23968 32.52872 28.61472 1.000 28.25548 310 VAL B C 1
ATOM 5635 O O . VAL B 1 330 ? 43.61019 33.65835 28.96500 1.000 26.20548 310 VAL B O 1
ATOM 5639 N N . SER B 1 331 ? 41.97727 32.28216 28.26456 1.000 25.43548 311 SER B N 1
ATOM 5640 C CA . SER B 1 331 ? 40.98624 33.35190 28.21696 1.000 27.87651 311 SER B CA 1
ATOM 5641 C C . SER B 1 331 ? 39.67198 32.86788 28.82252 1.000 25.69548 311 SER B C 1
ATOM 5642 O O . SER B 1 331 ? 39.36296 31.67617 28.81258 1.000 25.19548 311 SER B O 1
ATOM 5645 N N . ASP B 1 332 ? 38.88193 33.81727 29.32195 1.000 26.52548 312 ASP B N 1
ATOM 5646 C CA . ASP B 1 332 ? 37.49940 33.51531 29.68218 1.000 26.34823 312 ASP B CA 1
ATOM 5647 C C . ASP B 1 332 ? 36.81412 32.83034 28.50567 1.000 23.75548 312 ASP B C 1
ATOM 5648 O O . ASP B 1 332 ? 36.95593 33.25632 27.35575 1.000 25.58548 312 ASP B O 1
ATOM 5653 N N . MET B 1 333 ? 36.06723 31.76740 28.78799 1.000 21.11548 313 MET B N 1
ATOM 5654 C CA . MET B 1 333 ? 35.49333 30.98117 27.70373 1.000 23.21779 313 MET B CA 1
ATOM 5655 C C . MET B 1 333 ? 34.40473 30.08371 28.26086 1.000 25.31548 313 MET B C 1
ATOM 5656 O O . MET B 1 333 ? 34.31559 29.86556 29.46858 1.000 23.77548 313 MET B O 1
ATOM 5661 N N . GLU B 1 334 ? 33.57998 29.55853 27.36227 1.000 24.37548 314 GLU B N 1
ATOM 5662 C CA . GLU B 1 334 ? 32.69557 28.45173 27.69223 1.000 24.40665 314 GLU B CA 1
ATOM 5663 C C . GLU B 1 334 ? 33.21079 27.21175 26.97894 1.000 24.59548 314 GLU B C 1
ATOM 5664 O O . GLU B 1 334 ? 33.48957 27.25573 25.77899 1.000 28.02548 314 GLU B O 1
ATOM 5670 N N . PHE B 1 335 ? 33.36179 26.12001 27.72247 1.000 19.95548 315 PHE B N 1
ATOM 5671 C CA . PHE B 1 335 ? 33.96626 24.89757 27.20973 1.000 23.12272 315 PHE B CA 1
ATOM 5672 C C . PHE B 1 335 ? 33.09193 23.74163 27.65420 1.000 19.57548 315 PHE B C 1
ATOM 5673 O O . PHE B 1 335 ? 32.92949 23.52153 28.85888 1.000 19.10548 315 PHE B O 1
ATOM 5681 N N . HIS B 1 336 ? 32.51192 23.02484 26.68867 1.000 19.24548 316 HIS B N 1
ATOM 5682 C CA . HIS B 1 336 ? 31.64240 21.89056 26.98790 1.000 18.31054 316 HIS B CA 1
ATOM 5683 C C . HIS B 1 336 ? 30.60053 22.25996 28.04049 1.000 20.83548 316 HIS B C 1
ATOM 5684 O O . HIS B 1 336 ? 30.43071 21.57681 29.05480 1.000 20.46548 316 HIS B O 1
ATOM 5691 N N . GLY B 1 337 ? 29.93316 23.38707 27.80785 1.000 21.13548 317 GLY B N 1
ATOM 5692 C CA . GLY B 1 337 ? 28.85707 23.82429 28.67259 1.000 24.19059 317 GLY B CA 1
ATOM 5693 C C . GLY B 1 337 ? 29.28640 24.38747 30.00976 1.000 23.96548 317 GLY B C 1
ATOM 5694 O O . GLY B 1 337 ? 28.43044 24.61226 30.87048 1.000 22.45548 317 GLY B O 1
ATOM 5695 N N . THR B 1 338 ? 30.57868 24.65271 30.19583 1.000 19.69548 318 THR B N 1
ATOM 5696 C CA . THR B 1 338 ? 31.15216 25.01926 31.48082 1.000 16.70317 318 THR B CA 1
ATOM 5697 C C . THR B 1 338 ? 31.83130 26.37564 31.36462 1.000 19.51548 318 THR B C 1
ATOM 5698 O O . THR B 1 338 ? 32.67162 26.58110 30.48271 1.000 20.64548 318 THR B O 1
ATOM 5702 N N . MET B 1 339 ? 31.49229 27.28755 32.26295 1.000 21.74548 319 MET B N 1
ATOM 5703 C CA . MET B 1 339 ? 32.08788 28.62077 32.25249 1.000 21.73610 319 MET B CA 1
ATOM 5704 C C . MET B 1 339 ? 33.46133 28.57446 32.91392 1.000 19.81548 319 MET B C 1
ATOM 5705 O O . MET B 1 339 ? 33.58424 28.16698 34.07403 1.000 21.67548 319 MET B O 1
ATOM 5710 N N . LEU B 1 340 ? 34.49148 28.98466 32.18564 1.000 20.53548 320 LEU B N 1
ATOM 5711 C CA . LEU B 1 340 ? 35.85229 28.99767 32.69972 1.000 20.40151 320 LEU B CA 1
ATOM 5712 C C . LEU B 1 340 ? 36.38688 30.42100 32.68270 1.000 23.54548 320 LEU B C 1
ATOM 5713 O O . LEU B 1 340 ? 36.02523 31.22320 31.81719 1.000 22.86548 320 LEU B O 1
ATOM 5718 N N . LYS B 1 341 ? 37.25692 30.73400 33.63656 1.000 23.45548 321 LYS B N 1
ATOM 5719 C CA . LYS B 1 341 ? 37.89456 32.03981 33.68094 1.000 22.92019 321 LYS B CA 1
ATOM 5720 C C . LYS B 1 341 ? 39.38688 31.91975 33.39264 1.000 26.08548 321 LYS B C 1
ATOM 5721 O O . LYS B 1 341 ? 40.03987 30.94155 33.77438 1.000 25.69548 321 LYS B O 1
ATOM 5727 N N . GLU B 1 342 ? 39.91396 32.93922 32.72208 1.000 26.30548 322 GLU B N 1
ATOM 5728 C CA . GLU B 1 342 ? 41.35399 33.08081 32.53337 1.000 27.70292 322 GLU B CA 1
ATOM 5729 C C . GLU B 1 342 ? 42.08642 32.82602 33.84351 1.000 28.59548 322 GLU B C 1
ATOM 5730 O O . GLU B 1 342 ? 41.72430 33.36617 34.89330 1.000 28.37548 322 GLU B O 1
ATOM 5736 N N . GLY B 1 343 ? 43.09590 31.96335 33.79229 1.000 24.64548 323 GLY B N 1
ATOM 5737 C CA . GLY B 1 343 ? 43.84787 31.61030 34.97070 1.000 27.85242 323 GLY B CA 1
ATOM 5738 C C . GLY B 1 343 ? 43.38068 30.35738 35.67925 1.000 26.33548 323 GLY B C 1
ATOM 5739 O O . GLY B 1 343 ? 44.11785 29.82889 36.51598 1.000 26.33548 323 GLY B O 1
ATOM 5740 N N . ASP B 1 344 ? 42.16626 29.88411 35.40094 1.000 24.03548 324 ASP B N 1
ATOM 5741 C CA . ASP B 1 344 ? 41.72442 28.60809 35.95409 1.000 18.97622 324 ASP B CA 1
ATOM 5742 C C . ASP B 1 344 ? 42.68575 27.49833 35.54277 1.000 19.78548 324 ASP B C 1
ATOM 5743 O O . ASP B 1 344 ? 43.22976 27.50419 34.43844 1.000 20.78548 324 ASP B O 1
ATOM 5748 N N . LEU B 1 345 ? 42.88260 26.52912 36.43252 1.000 19.54548 325 LEU B N 1
ATOM 5749 C CA . LEU B 1 345 ? 43.68036 25.35130 36.12141 1.000 19.55160 325 LEU B CA 1
ATOM 5750 C C . LEU B 1 345 ? 42.75385 24.16527 35.92834 1.000 17.98548 325 LEU B C 1
ATOM 5751 O O . LEU B 1 345 ? 41.78094 24.01129 36.66441 1.000 18.91548 325 LEU B O 1
ATOM 5756 N N . ILE B 1 346 ? 43.06487 23.32018 34.95134 1.000 17.58548 326 ILE B N 1
ATOM 5757 C CA . ILE B 1 346 ? 42.29855 22.10826 34.69307 1.000 14.93912 326 ILE B CA 1
ATOM 5758 C C . ILE B 1 346 ? 43.24678 20.92874 34.80306 1.000 17.90548 326 ILE B C 1
ATOM 5759 O O . ILE B 1 346 ? 44.22376 20.84655 34.04412 1.000 17.16548 326 ILE B O 1
ATOM 5764 N N . LEU B 1 347 ? 42.94538 20.00771 35.71363 1.000 17.19548 327 LEU B N 1
ATOM 5765 C CA . LEU B 1 347 ? 43.72119 18.78332 35.83878 1.000 17.72340 327 LEU B CA 1
ATOM 5766 C C . LEU B 1 347 ? 43.23271 17.77180 34.81764 1.000 18.33548 327 LEU B C 1
ATOM 5767 O O . LEU B 1 347 ? 42.02728 17.63048 34.59424 1.000 17.66548 327 LEU B O 1
ATOM 5772 N N . LEU B 1 348 ? 44.18129 17.07481 34.18404 1.000 15.36548 328 LEU B N 1
ATOM 5773 C CA . LEU B 1 348 ? 43.91763 16.09998 33.12805 1.000 13.95741 328 LEU B CA 1
ATOM 5774 C C . LEU B 1 348 ? 44.38972 14.72942 33.58644 1.000 16.84548 328 LEU B C 1
ATOM 5775 O O . LEU B 1 348 ? 45.56379 14.36990 33.39560 1.000 18.26548 328 LEU B O 1
ATOM 5780 N N . PRO B 1 349 ? 43.53182 13.94061 34.19440 1.000 14.62548 329 PRO B N 1
ATOM 5781 C CA . PRO B 1 349 ? 43.95977 12.60470 34.61905 1.000 17.57203 329 PRO B CA 1
ATOM 5782 C C . PRO B 1 349 ? 43.94845 11.67414 33.42477 1.000 19.91548 329 PRO B C 1
ATOM 5783 O O . PRO B 1 349 ? 42.88135 11.26017 32.95491 1.000 17.56548 329 PRO B O 1
ATOM 5787 N N . THR B 1 350 ? 45.13824 11.39419 32.87901 1.000 15.92548 330 THR B N 1
ATOM 5788 C CA . THR B 1 350 ? 45.17691 10.73058 31.58079 1.000 18.21243 330 THR B CA 1
ATOM 5789 C C . THR B 1 350 ? 44.52350 9.35390 31.60329 1.000 16.59548 330 THR B C 1
ATOM 5790 O O . THR B 1 350 ? 44.11506 8.86951 30.53901 1.000 17.79548 330 THR B O 1
ATOM 5794 N N . ALA B 1 351 ? 44.40368 8.71630 32.77990 1.000 17.65548 331 ALA B N 1
ATOM 5795 C CA . ALA B 1 351 ? 43.71920 7.42750 32.84915 1.000 18.50878 331 ALA B CA 1
ATOM 5796 C C . ALA B 1 351 ? 42.26749 7.54439 32.39373 1.000 18.36548 331 ALA B C 1
ATOM 5797 O O . ALA B 1 351 ? 41.69251 6.57059 31.89989 1.000 20.95548 331 ALA B O 1
ATOM 5799 N N . LEU B 1 352 ? 41.66745 8.72370 32.52471 1.000 17.59548 332 LEU B N 1
ATOM 5800 C CA . LEU B 1 352 ? 40.25400 8.85306 32.19038 1.000 16.85579 332 LEU B CA 1
ATOM 5801 C C . LEU B 1 352 ? 40.00570 8.98746 30.68418 1.000 18.78548 332 LEU B C 1
ATOM 5802 O O . LEU B 1 352 ? 38.84912 9.11126 30.26774 1.000 18.88548 332 LEU B O 1
ATOM 5807 N N . HIS B 1 353 ? 41.04476 8.94097 29.84671 1.000 17.47548 333 HIS B N 1
ATOM 5808 C CA . HIS B 1 353 ? 40.81229 8.73756 28.41481 1.000 17.79454 333 HIS B CA 1
ATOM 5809 C C . HIS B 1 353 ? 40.86626 7.25126 28.07509 1.000 19.81548 333 HIS B C 1
ATOM 5810 O O . HIS B 1 353 ? 39.88440 6.67083 27.59590 1.000 17.32548 333 HIS B O 1
ATOM 5817 N N . GLY B 1 354 ? 42.01445 6.61746 28.33368 1.000 20.27548 334 GLY B N 1
ATOM 5818 C CA . GLY B 1 354 ? 42.15619 5.20524 28.04153 1.000 19.23861 334 GLY B CA 1
ATOM 5819 C C . GLY B 1 354 ? 41.10477 4.32487 28.69822 1.000 19.45548 334 GLY B C 1
ATOM 5820 O O . GLY B 1 354 ? 40.72599 3.29963 28.13328 1.000 19.29548 334 GLY B O 1
ATOM 5821 N N . LEU B 1 355 ? 40.61945 4.69668 29.89028 1.000 19.59548 335 LEU B N 1
ATOM 5822 C CA . LEU B 1 355 ? 39.61960 3.88821 30.58905 1.000 18.64206 335 LEU B CA 1
ATOM 5823 C C . LEU B 1 355 ? 38.18359 4.39729 30.43026 1.000 20.78548 335 LEU B C 1
ATOM 5824 O O . LEU B 1 355 ? 37.28689 3.89049 31.11447 1.000 21.84548 335 LEU B O 1
ATOM 5829 N N . ASP B 1 356 ? 37.95178 5.38351 29.56752 1.000 18.20548 336 ASP B N 1
ATOM 5830 C CA . ASP B 1 356 ? 36.61640 5.94690 29.36074 1.000 19.64268 336 ASP B CA 1
ATOM 5831 C C . ASP B 1 356 ? 35.79762 4.95465 28.53966 1.000 20.51548 336 ASP B C 1
ATOM 5832 O O . ASP B 1 356 ? 36.16890 4.63131 27.41207 1.000 19.14548 336 ASP B O 1
ATOM 5837 N N . ASP B 1 357 ? 34.69310 4.45309 29.09106 1.000 23.22548 337 ASP B N 1
ATOM 5838 C CA . ASP B 1 357 ? 33.94649 3.46846 28.31404 1.000 25.61655 337 ASP B CA 1
ATOM 5839 C C . ASP B 1 357 ? 33.19169 4.08840 27.13361 1.000 26.14548 337 ASP B C 1
ATOM 5840 O O . ASP B 1 357 ? 32.62641 3.34696 26.32696 1.000 27.00548 337 ASP B O 1
ATOM 5845 N N . ARG B 1 358 ? 33.17620 5.41431 26.99943 1.000 21.08548 338 ARG B N 1
ATOM 5846 C CA . ARG B 1 358 ? 32.72484 6.01362 25.74456 1.000 22.12056 338 ARG B CA 1
ATOM 5847 C C . ARG B 1 358 ? 33.71836 5.79627 24.62441 1.000 24.56548 338 ARG B C 1
ATOM 5848 O O . ARG B 1 358 ? 33.35574 5.92475 23.44490 1.000 22.20548 338 ARG B O 1
ATOM 5856 N N . HIS B 1 359 ? 34.96393 5.47580 24.96493 1.000 20.55548 339 HIS B N 1
ATOM 5857 C CA . HIS B 1 359 ? 36.01580 5.28696 23.98099 1.000 18.42823 339 HIS B CA 1
ATOM 5858 C C . HIS B 1 359 ? 36.42239 3.84036 23.80306 1.000 22.56548 339 HIS B C 1
ATOM 5859 O O . HIS B 1 359 ? 36.89709 3.47108 22.72369 1.000 26.65548 339 HIS B O 1
ATOM 5866 N N . HIS B 1 360 ? 36.21669 3.01619 24.82278 1.000 20.76548 340 HIS B N 1
ATOM 5867 C CA . HIS B 1 360 ? 36.66142 1.62883 24.81263 1.000 22.18337 340 HIS B CA 1
ATOM 5868 C C . HIS B 1 360 ? 35.66487 0.76444 25.56366 1.000 23.26548 340 HIS B C 1
ATOM 5869 O O . HIS B 1 360 ? 35.40521 1.01634 26.73996 1.000 24.34548 340 HIS B O 1
ATOM 5876 N N . ASP B 1 361 ? 35.14541 -0.27158 24.90201 1.000 27.56548 341 ASP B N 1
ATOM 5877 C CA . ASP B 1 361 ? 34.35174 -1.28470 25.59018 1.000 29.92447 341 ASP B CA 1
ATOM 5878 C C . ASP B 1 361 ? 35.20369 -2.05087 26.59070 1.000 30.84548 341 ASP B C 1
ATOM 5879 O O . ASP B 1 361 ? 36.36313 -2.37430 26.31586 1.000 26.99548 341 ASP B O 1
ATOM 5884 N N . ASP B 1 362 ? 34.59912 -2.39870 27.72773 1.000 28.76548 342 ASP B N 1
ATOM 5885 C CA . ASP B 1 362 ? 35.24978 -3.11927 28.82085 1.000 28.90385 342 ASP B CA 1
ATOM 5886 C C . ASP B 1 362 ? 36.63121 -2.51423 29.09589 1.000 26.89548 342 ASP B C 1
ATOM 5887 O O . ASP B 1 362 ? 37.64751 -3.21807 29.01570 1.000 24.21548 342 ASP B O 1
ATOM 5892 N N . PRO B 1 363 ? 36.70435 -1.22329 29.42415 1.000 25.52548 343 PRO B N 1
ATOM 5893 C CA . PRO B 1 363 ? 38.00818 -0.53341 29.41449 1.000 24.13332 343 PRO B CA 1
ATOM 5894 C C . PRO B 1 363 ? 39.00913 -1.08099 30.41577 1.000 25.79548 343 PRO B C 1
ATOM 5895 O O . PRO B 1 363 ? 40.21949 -0.94549 30.18451 1.000 24.35548 343 PRO B O 1
ATOM 5899 N N . MET B 1 364 ? 38.55854 -1.69738 31.51744 1.000 20.44548 344 MET B N 1
ATOM 5900 C CA . MET B 1 364 ? 39.49692 -2.22756 32.50462 1.000 23.43179 344 MET B CA 1
ATOM 5901 C C . MET B 1 364 ? 40.13140 -3.54783 32.08268 1.000 24.88548 344 MET B C 1
ATOM 5902 O O . MET B 1 364 ? 41.05468 -4.01434 32.75924 1.000 25.50548 344 MET B O 1
ATOM 5907 N N . THR B 1 365 ? 39.66873 -4.15413 30.99733 1.000 24.25548 345 THR B N 1
ATOM 5908 C CA . THR B 1 365 ? 40.22630 -5.40678 30.50369 1.000 25.61220 345 THR B CA 1
ATOM 5909 C C . THR B 1 365 ? 41.32115 -5.12801 29.48682 1.000 25.29548 345 THR B C 1
ATOM 5910 O O . THR B 1 365 ? 41.11678 -4.36322 28.53848 1.000 23.41548 345 THR B O 1
ATOM 5914 N N . VAL B 1 366 ? 42.46974 -5.77984 29.66719 1.000 25.50548 346 VAL B N 1
ATOM 5915 C CA . VAL B 1 366 ? 43.49898 -5.80142 28.63576 1.000 23.17839 346 VAL B CA 1
ATOM 5916 C C . VAL B 1 366 ? 43.07834 -6.80094 27.56558 1.000 29.18548 346 VAL B C 1
ATOM 5917 O O . VAL B 1 366 ? 42.95238 -8.00010 27.82859 1.000 27.16548 346 VAL B O 1
ATOM 5921 N N . ASP B 1 367 ? 42.82930 -6.31050 26.36299 1.000 27.65548 347 ASP B N 1
ATOM 5922 C CA . ASP B 1 367 ? 42.54476 -7.16886 25.22100 1.000 29.25607 347 ASP B CA 1
ATOM 5923 C C . ASP B 1 367 ? 43.68665 -6.96952 24.23729 1.000 29.74548 347 ASP B C 1
ATOM 5924 O O . ASP B 1 367 ? 43.72606 -5.96450 23.52186 1.000 27.40548 347 ASP B O 1
ATOM 5929 N N . LEU B 1 368 ? 44.60376 -7.94111 24.19456 1.000 31.87548 348 LEU B N 1
ATOM 5930 C CA . LEU B 1 368 ? 45.76999 -7.82614 23.32550 1.000 32.65585 348 LEU B CA 1
ATOM 5931 C C . LEU B 1 368 ? 45.38178 -7.61456 21.86935 1.000 32.17548 348 LEU B C 1
ATOM 5932 O O . LEU B 1 368 ? 46.14643 -7.01469 21.10683 1.000 33.08548 348 LEU B O 1
ATOM 5937 N N . SER B 1 369 ? 44.20323 -8.08354 21.46968 1.000 31.70548 349 SER B N 1
ATOM 5938 C CA . SER B 1 369 ? 43.72092 -7.93978 20.10636 1.000 34.93391 349 SER B CA 1
ATOM 5939 C C . SER B 1 369 ? 42.77836 -6.75214 19.92052 1.000 33.25548 349 SER B C 1
ATOM 5940 O O . SER B 1 369 ? 42.19951 -6.60249 18.83913 1.000 31.06548 349 SER B O 1
ATOM 5943 N N . ARG B 1 370 ? 42.62065 -5.90067 20.93163 1.000 31.44548 350 ARG B N 1
ATOM 5944 C CA . ARG B 1 370 ? 41.76307 -4.72813 20.79522 1.000 26.49846 350 ARG B CA 1
ATOM 5945 C C . ARG B 1 370 ? 42.13028 -3.92486 19.54875 1.000 29.86548 350 ARG B C 1
ATOM 5946 O O . ARG B 1 370 ? 43.30019 -3.60873 19.31611 1.000 26.96548 350 ARG B O 1
ATOM 5954 N N . ARG B 1 371 ? 41.11348 -3.61039 18.73371 1.000 27.31548 351 ARG B N 1
ATOM 5955 C CA . ARG B 1 371 ? 41.32353 -2.97454 17.43223 1.000 28.08491 351 ARG B CA 1
ATOM 5956 C C . ARG B 1 371 ? 41.72959 -1.51658 17.55194 1.000 28.27548 351 ARG B C 1
ATOM 5957 O O . ARG B 1 371 ? 42.58622 -1.04349 16.79671 1.000 28.96548 351 ARG B O 1
ATOM 5965 N N . ASP B 1 372 ? 41.08245 -0.77799 18.44356 1.000 24.86548 352 ASP B N 1
ATOM 5966 C CA . ASP B 1 372 ? 41.34460 0.63950 18.64415 1.000 25.84345 352 ASP B CA 1
ATOM 5967 C C . ASP B 1 372 ? 41.87047 0.81315 20.06146 1.000 26.00548 352 ASP B C 1
ATOM 5968 O O . ASP B 1 372 ? 41.19548 0.43796 21.02433 1.000 24.68548 352 ASP B O 1
ATOM 5973 N N . VAL B 1 373 ? 43.07658 1.36018 20.19472 1.000 22.40548 353 VAL B N 1
ATOM 5974 C CA . VAL B 1 373 ? 43.67484 1.48619 21.51862 1.000 21.62092 353 VAL B CA 1
ATOM 5975 C C . VAL B 1 373 ? 43.93608 2.94932 21.88897 1.000 25.29548 353 VAL B C 1
ATOM 5976 O O . VAL B 1 373 ? 44.69254 3.22112 22.80386 1.000 24.07548 353 VAL B O 1
ATOM 5980 N N . THR B 1 374 ? 43.26366 3.88555 21.21424 1.000 23.31548 354 THR B N 1
ATOM 5981 C CA . THR B 1 374 ? 43.50896 5.31833 21.38611 1.000 22.42041 354 THR B CA 1
ATOM 5982 C C . THR B 1 374 ? 43.50474 5.73195 22.85764 1.000 21.81548 354 THR B C 1
ATOM 5983 O O . THR B 1 374 ? 42.58489 5.39159 23.60880 1.000 20.95548 354 THR B O 1
ATOM 5987 N N . HIS B 1 375 ? 44.52635 6.49552 23.26115 1.000 22.49548 355 HIS B N 1
ATOM 5988 C CA . HIS B 1 375 ? 44.68978 6.87040 24.66207 1.000 19.43910 355 HIS B CA 1
ATOM 5989 C C . HIS B 1 375 ? 45.49775 8.15211 24.77146 1.000 19.18548 355 HIS B C 1
ATOM 5990 O O . HIS B 1 375 ? 46.11729 8.61959 23.80421 1.000 18.82548 355 HIS B O 1
ATOM 5997 N N . SER B 1 376 ? 45.51599 8.70955 25.98310 1.000 16.26548 356 SER B N 1
ATOM 5998 C CA . SER B 1 376 ? 46.28164 9.92208 26.25412 1.000 15.01667 356 SER B CA 1
ATOM 5999 C C . SER B 1 376 ? 47.38579 9.66387 27.27171 1.000 15.74548 356 SER B C 1
ATOM 6000 O O . SER B 1 376 ? 47.78811 10.57419 27.99680 1.000 16.88548 356 SER B O 1
ATOM 6003 N N . THR B 1 377 ? 47.86150 8.41676 27.35280 1.000 15.82548 357 THR B N 1
ATOM 6004 C CA . THR B 1 377 ? 48.88398 8.08287 28.34642 1.000 17.08193 357 THR B CA 1
ATOM 6005 C C . THR B 1 377 ? 50.14831 8.88458 28.10779 1.000 17.28548 357 THR B C 1
ATOM 6006 O O . THR B 1 377 ? 50.85992 9.24372 29.05935 1.000 15.84548 357 THR B O 1
ATOM 6010 N N . PHE B 1 378 ? 50.41012 9.22324 26.84763 1.000 16.03548 358 PHE B N 1
ATOM 6011 C CA . PHE B 1 378 ? 51.51529 10.09374 26.46802 1.000 16.32867 358 PHE B CA 1
ATOM 6012 C C . PHE B 1 378 ? 51.04671 11.51604 26.18114 1.000 17.10548 358 PHE B C 1
ATOM 6013 O O . PHE B 1 378 ? 51.78721 12.30708 25.57709 1.000 16.31548 358 PHE B O 1
ATOM 6021 N N . ALA B 1 379 ? 49.82456 11.85460 26.60836 1.000 15.11548 359 ALA B N 1
ATOM 6022 C CA . ALA B 1 379 ? 49.17531 13.11225 26.26196 1.000 14.25339 359 ALA B CA 1
ATOM 6023 C C . ALA B 1 379 ? 48.99932 13.21123 24.75034 1.000 16.42548 359 ALA B C 1
ATOM 6024 O O . ALA B 1 379 ? 48.96185 12.18647 24.05316 1.000 16.44548 359 ALA B O 1
ATOM 6026 N N . GLN B 1 380 ? 48.82540 14.43556 24.25884 1.000 17.29548 360 GLN B N 1
ATOM 6027 C CA . GLN B 1 380 ? 48.54669 14.73116 22.85801 1.000 19.67832 360 GLN B CA 1
ATOM 6028 C C . GLN B 1 380 ? 49.11203 16.10060 22.56382 1.000 18.26548 360 GLN B C 1
ATOM 6029 O O . GLN B 1 380 ? 49.46593 16.85518 23.47263 1.000 20.21548 360 GLN B O 1
ATOM 6035 N N . GLY B 1 381 ? 49.14356 16.44777 21.28082 1.000 19.46548 361 GLY B N 1
ATOM 6036 C CA . GLY B 1 381 ? 49.50519 17.78825 20.91098 1.000 21.92566 361 GLY B CA 1
ATOM 6037 C C . GLY B 1 381 ? 51.00584 17.97105 20.83777 1.000 23.50548 361 GLY B C 1
ATOM 6038 O O . GLY B 1 381 ? 51.77229 17.00337 20.72168 1.000 22.16548 361 GLY B O 1
ATOM 6039 N N . PRO B 1 382 ? 51.45263 19.22553 20.88831 1.000 23.21548 362 PRO B N 1
ATOM 6040 C CA . PRO B 1 382 ? 52.88591 19.48971 20.67852 1.000 26.13680 362 PRO B CA 1
ATOM 6041 C C . PRO B 1 382 ? 53.76817 18.88213 21.75012 1.000 23.14548 362 PRO B C 1
ATOM 6042 O O . PRO B 1 382 ? 54.92368 18.54525 21.45014 1.000 21.05548 362 PRO B O 1
ATOM 6046 N N . HIS B 1 383 ? 53.26011 18.71079 22.97848 1.000 20.36548 363 HIS B N 1
ATOM 6047 C CA . HIS B 1 383 ? 54.04436 18.13939 24.06956 1.000 19.95123 363 HIS B CA 1
ATOM 6048 C C . HIS B 1 383 ? 53.93226 16.63317 24.17920 1.000 19.83548 363 HIS B C 1
ATOM 6049 O O . HIS B 1 383 ? 54.43909 16.08122 25.16087 1.000 20.16548 363 HIS B O 1
ATOM 6056 N N . ARG B 1 384 ? 53.25364 15.95822 23.24311 1.000 17.41548 364 ARG B N 1
ATOM 6057 C CA . ARG B 1 384 ? 53.08917 14.51438 23.36685 1.000 16.01063 364 ARG B CA 1
ATOM 6058 C C . ARG B 1 384 ? 54.45074 13.88102 23.61109 1.000 20.00548 364 ARG B C 1
ATOM 6059 O O . ARG B 1 384 ? 55.43880 14.24761 22.97115 1.000 20.38548 364 ARG B O 1
ATOM 6067 N N . CYS B 1 385 ? 54.48700 12.93964 24.54601 1.000 17.64548 365 CYS B N 1
ATOM 6068 C CA . CYS B 1 385 ? 55.71436 12.46383 25.18111 1.000 15.83437 365 CYS B CA 1
ATOM 6069 C C . CYS B 1 385 ? 56.85597 12.25147 24.18863 1.000 19.02548 365 CYS B C 1
ATOM 6070 O O . CYS B 1 385 ? 56.73938 11.46248 23.24098 1.000 19.25548 365 CYS B O 1
ATOM 6073 N N . ALA B 1 386 ? 57.96662 12.96206 24.40487 1.000 18.91548 366 ALA B N 1
ATOM 6074 C CA . ALA B 1 386 ? 59.13422 12.76984 23.54873 1.000 21.05194 366 ALA B CA 1
ATOM 6075 C C . ALA B 1 386 ? 59.83553 11.44378 23.81316 1.000 22.62548 366 ALA B C 1
ATOM 6076 O O . ALA B 1 386 ? 60.58133 10.97119 22.94294 1.000 20.47548 366 ALA B O 1
ATOM 6078 N N . GLY B 1 387 ? 59.62433 10.83694 24.98490 1.000 19.79548 367 GLY B N 1
ATOM 6079 C CA . GLY B 1 387 ? 60.20777 9.54578 25.28220 1.000 17.99389 367 GLY B CA 1
ATOM 6080 C C . GLY B 1 387 ? 59.41045 8.32819 24.86013 1.000 18.58548 367 GLY B C 1
ATOM 6081 O O . GLY B 1 387 ? 59.79310 7.21264 25.21757 1.000 19.41548 367 GLY B O 1
ATOM 6082 N N . MET B 1 388 ? 58.31278 8.48683 24.10947 1.000 18.65548 368 MET B N 1
ATOM 6083 C CA . MET B 1 388 ? 57.40069 7.36262 23.92930 1.000 18.94382 368 MET B CA 1
ATOM 6084 C C . MET B 1 388 ? 58.05056 6.19832 23.19473 1.000 17.68548 368 MET B C 1
ATOM 6085 O O . MET B 1 388 ? 57.71671 5.04154 23.46483 1.000 19.75548 368 MET B O 1
ATOM 6090 N N . HIS B 1 389 ? 58.96460 6.46862 22.25711 1.000 18.29548 369 HIS B N 1
ATOM 6091 C CA . HIS B 1 389 ? 59.60878 5.34849 21.56518 1.000 18.77252 369 HIS B CA 1
ATOM 6092 C C . HIS B 1 389 ? 60.47870 4.54311 22.51133 1.000 18.26548 369 HIS B C 1
ATOM 6093 O O . HIS B 1 389 ? 60.50931 3.30653 22.43609 1.000 19.25548 369 HIS B O 1
ATOM 6100 N N . LEU B 1 390 ? 61.20646 5.22853 23.39360 1.000 18.25548 370 LEU B N 1
ATOM 6101 C CA . LEU B 1 390 ? 62.01685 4.53723 24.38675 1.000 18.49850 370 LEU B CA 1
ATOM 6102 C C . LEU B 1 390 ? 61.13963 3.75659 25.35873 1.000 18.92548 370 LEU B C 1
ATOM 6103 O O . LEU B 1 390 ? 61.45324 2.61409 25.70458 1.000 19.32548 370 LEU B O 1
ATOM 6108 N N . ALA B 1 391 ? 60.03061 4.34627 25.80804 1.000 18.04548 371 ALA B N 1
ATOM 6109 C CA . ALA B 1 391 ? 59.15990 3.62314 26.73779 1.000 17.41182 371 ALA B CA 1
ATOM 6110 C C . ALA B 1 391 ? 58.58167 2.37105 26.09441 1.000 17.73548 371 ALA B C 1
ATOM 6111 O O . ALA B 1 391 ? 58.49902 1.31872 26.73513 1.000 17.91548 371 ALA B O 1
ATOM 6113 N N . ARG B 1 392 ? 58.15085 2.47261 24.83734 1.000 17.76548 372 ARG B N 1
ATOM 6114 C CA . ARG B 1 392 ? 57.63223 1.29856 24.14315 1.000 19.38903 372 ARG B CA 1
ATOM 6115 C C . ARG B 1 392 ? 58.68870 0.20702 24.02425 1.000 21.80548 372 ARG B C 1
ATOM 6116 O O . ARG B 1 392 ? 58.39153 -0.97761 24.22393 1.000 20.05548 372 ARG B O 1
ATOM 6124 N N . LEU B 1 393 ? 59.92795 0.58865 23.70240 1.000 19.25548 373 LEU B N 1
ATOM 6125 C CA . LEU B 1 393 ? 60.99574 -0.39883 23.57631 1.000 20.77410 373 LEU B CA 1
ATOM 6126 C C . LEU B 1 393 ? 61.27861 -1.05869 24.91924 1.000 20.87548 373 LEU B C 1
ATOM 6127 O O . LEU B 1 393 ? 61.39558 -2.28794 25.00522 1.000 20.77548 373 LEU B O 1
ATOM 6132 N N . GLU B 1 394 ? 61.38892 -0.25236 25.98579 1.000 19.72548 374 GLU B N 1
ATOM 6133 C CA . GLU B 1 394 ? 61.69047 -0.80758 27.30343 1.000 20.00949 374 GLU B CA 1
ATOM 6134 C C . GLU B 1 394 ? 60.63645 -1.82248 27.72605 1.000 22.59548 374 GLU B C 1
ATOM 6135 O O . GLU B 1 394 ? 60.96762 -2.90214 28.22290 1.000 21.20548 374 GLU B O 1
ATOM 6141 N N . VAL B 1 395 ? 59.35603 -1.50941 27.51022 1.000 19.09548 375 VAL B N 1
ATOM 6142 C CA . VAL B 1 395 ? 58.30256 -2.42175 27.94078 1.000 16.18063 375 VAL B CA 1
ATOM 6143 C C . VAL B 1 395 ? 58.29703 -3.67851 27.08217 1.000 19.48548 375 VAL B C 1
ATOM 6144 O O . VAL B 1 395 ? 58.18783 -4.79472 27.60151 1.000 24.24548 375 VAL B O 1
ATOM 6148 N N . THR B 1 396 ? 58.43848 -3.52319 25.76269 1.000 19.74548 376 THR B N 1
ATOM 6149 C CA . THR B 1 396 ? 58.50413 -4.68467 24.87707 1.000 21.50097 376 THR B CA 1
ATOM 6150 C C . THR B 1 396 ? 59.64233 -5.61793 25.27953 1.000 23.31548 376 THR B C 1
ATOM 6151 O O . THR B 1 396 ? 59.44564 -6.83076 25.42685 1.000 21.80548 376 THR B O 1
ATOM 6155 N N . VAL B 1 397 ? 60.84212 -5.06048 25.47721 1.000 21.60548 377 VAL B N 1
ATOM 6156 C CA . VAL B 1 397 ? 62.00323 -5.87831 25.83700 1.000 23.50946 377 VAL B CA 1
ATOM 6157 C C . VAL B 1 397 ? 61.79596 -6.53512 27.19607 1.000 24.36548 377 VAL B C 1
ATOM 6158 O O . VAL B 1 397 ? 62.06983 -7.73074 27.38271 1.000 24.07548 377 VAL B O 1
ATOM 6162 N N . MET B 1 398 ? 61.31022 -5.76718 28.16952 1.000 21.03548 378 MET B N 1
ATOM 6163 C CA . MET B 1 398 ? 61.02273 -6.31967 29.48424 1.000 22.19653 378 MET B CA 1
ATOM 6164 C C . MET B 1 398 ? 60.12309 -7.54043 29.37874 1.000 22.59548 378 MET B C 1
ATOM 6165 O O . MET B 1 398 ? 60.41464 -8.59524 29.95105 1.000 21.85548 378 MET B O 1
ATOM 6170 N N . LEU B 1 399 ? 59.01277 -7.41314 28.64735 1.000 22.43548 379 LEU B N 1
ATOM 6171 C CA . LEU B 1 399 ? 58.06532 -8.52251 28.57467 1.000 23.80281 379 LEU B CA 1
ATOM 6172 C C . LEU B 1 399 ? 58.67853 -9.72091 27.87437 1.000 24.18548 379 LEU B C 1
ATOM 6173 O O . LEU B 1 399 ? 58.51166 -10.86035 28.32346 1.000 24.75548 379 LEU B O 1
ATOM 6178 N N . GLN B 1 400 ? 59.40420 -9.47686 26.78650 1.000 20.58548 380 GLN B N 1
ATOM 6179 C CA . GLN B 1 400 ? 60.02871 -10.56502 26.04211 1.000 25.86820 380 GLN B CA 1
ATOM 6180 C C . GLN B 1 400 ? 61.04456 -11.31141 26.90416 1.000 27.51548 380 GLN B C 1
ATOM 6181 O O . GLN B 1 400 ? 61.03463 -12.54663 26.97119 1.000 24.92548 380 GLN B O 1
ATOM 6187 N N . GLU B 1 401 ? 61.91993 -10.57812 27.59060 1.000 23.99548 381 GLU B N 1
ATOM 6188 C CA . GLU B 1 401 ? 62.95823 -11.24101 28.37422 1.000 26.86777 381 GLU B CA 1
ATOM 6189 C C . GLU B 1 401 ? 62.42126 -11.81164 29.67974 1.000 29.58548 381 GLU B C 1
ATOM 6190 O O . GLU B 1 401 ? 62.94204 -12.82104 30.17227 1.000 30.13548 381 GLU B O 1
ATOM 6196 N N . TRP B 1 402 ? 61.38537 -11.19533 30.25689 1.000 25.31548 382 TRP B N 1
ATOM 6197 C CA . TRP B 1 402 ? 60.75328 -11.77092 31.43923 1.000 25.38017 382 TRP B CA 1
ATOM 6198 C C . TRP B 1 402 ? 60.07954 -13.09652 31.11024 1.000 28.30548 382 TRP B C 1
ATOM 6199 O O . TRP B 1 402 ? 60.30796 -14.10563 31.78607 1.000 27.87548 382 TRP B O 1
ATOM 6210 N N . LEU B 1 403 ? 59.20871 -13.09550 30.09529 1.000 27.99548 383 LEU B N 1
ATOM 6211 C CA . LEU B 1 403 ? 58.42319 -14.28077 29.77273 1.000 30.02464 383 LEU B CA 1
ATOM 6212 C C . LEU B 1 403 ? 59.29761 -15.42900 29.29011 1.000 34.00548 383 LEU B C 1
ATOM 6213 O O . LEU B 1 403 ? 58.93814 -16.59998 29.47369 1.000 31.85548 383 LEU B O 1
ATOM 6218 N N . ALA B 1 404 ? 60.43692 -15.11807 28.66886 1.000 31.53548 384 ALA B N 1
ATOM 6219 C CA . ALA B 1 404 ? 61.34362 -16.16913 28.22379 1.000 32.50563 384 ALA B CA 1
ATOM 6220 C C . ALA B 1 404 ? 61.89909 -16.96803 29.39444 1.000 33.14548 384 ALA B C 1
ATOM 6221 O O . ALA B 1 404 ? 62.28368 -18.13090 29.21881 1.000 38.32548 384 ALA B O 1
ATOM 6223 N N . ARG B 1 405 ? 61.95391 -16.37035 30.58465 1.000 29.99548 385 ARG B N 1
ATOM 6224 C CA . ARG B 1 405 ? 62.58869 -16.97691 31.74727 1.000 32.57164 385 ARG B CA 1
ATOM 6225 C C . ARG B 1 405 ? 61.64010 -17.24637 32.89923 1.000 35.08548 385 ARG B C 1
ATOM 6226 O O . ARG B 1 405 ? 61.89269 -18.15752 33.69187 1.000 33.18548 385 ARG B O 1
ATOM 6234 N N . ILE B 1 406 ? 60.57520 -16.46396 33.02496 1.000 33.26548 386 ILE B N 1
ATOM 6235 C CA . ILE B 1 406 ? 59.57874 -16.60436 34.07890 1.000 32.92986 386 ILE B CA 1
ATOM 6236 C C . ILE B 1 406 ? 58.23053 -16.62256 33.36856 1.000 35.76548 386 ILE B C 1
ATOM 6237 O O . ILE B 1 406 ? 57.49674 -15.62455 33.40404 1.000 34.28548 386 ILE B O 1
ATOM 6242 N N . PRO B 1 407 ? 57.88362 -17.71559 32.68026 1.000 35.92548 387 PRO B N 1
ATOM 6243 C CA . PRO B 1 407 ? 56.71479 -17.67707 31.78543 1.000 38.55199 387 PRO B CA 1
ATOM 6244 C C . PRO B 1 407 ? 55.38509 -17.65459 32.51956 1.000 40.19548 387 PRO B C 1
ATOM 6245 O O . PRO B 1 407 ? 54.37895 -17.25041 31.92393 1.000 42.01548 387 PRO B O 1
ATOM 6249 N N . GLU B 1 408 ? 55.35262 -18.06884 33.78455 1.000 39.09548 388 GLU B N 1
ATOM 6250 C CA . GLU B 1 408 ? 54.16772 -17.98962 34.62283 1.000 40.55931 388 GLU B CA 1
ATOM 6251 C C . GLU B 1 408 ? 54.55362 -17.37174 35.95481 1.000 41.22548 388 GLU B C 1
ATOM 6252 O O . GLU B 1 408 ? 55.68114 -17.53944 36.42380 1.000 40.50548 388 GLU B O 1
ATOM 6258 N N . PHE B 1 409 ? 53.61551 -16.64550 36.55755 1.000 34.68548 389 PHE B N 1
ATOM 6259 C CA . PHE B 1 409 ? 53.87138 -16.00644 37.84207 1.000 33.84674 389 PHE B CA 1
ATOM 6260 C C . PHE B 1 409 ? 52.54589 -15.52927 38.41779 1.000 36.93548 389 PHE B C 1
ATOM 6261 O O . PHE B 1 409 ? 51.54751 -15.39402 37.70121 1.000 37.01548 389 PHE B O 1
ATOM 6269 N N . ARG B 1 410 ? 52.55756 -15.27162 39.71992 1.000 34.04548 390 ARG B N 1
ATOM 6270 C CA . ARG B 1 410 ? 51.36806 -14.88503 40.45757 1.000 37.32591 390 ARG B CA 1
ATOM 6271 C C . ARG B 1 410 ? 51.75200 -13.85687 41.50198 1.000 35.99548 390 ARG B C 1
ATOM 6272 O O . ARG B 1 410 ? 52.89863 -13.80821 41.96165 1.000 34.51548 390 ARG B O 1
ATOM 6280 N N . LEU B 1 411 ? 50.77883 -13.03922 41.88526 1.000 36.25548 391 LEU B N 1
ATOM 6281 C CA . LEU B 1 411 ? 50.95522 -12.21264 43.06462 1.000 37.96302 391 LEU B CA 1
ATOM 6282 C C . LEU B 1 411 ? 50.86263 -13.09505 44.30186 1.000 40.63548 391 LEU B C 1
ATOM 6283 O O . LEU B 1 411 ? 50.04974 -14.02411 44.35875 1.000 41.36548 391 LEU B O 1
ATOM 6288 N N . LYS B 1 412 ? 51.71941 -12.81896 45.28246 1.000 37.09548 392 LYS B N 1
ATOM 6289 C CA . LYS B 1 412 ? 51.73662 -13.60916 46.50481 1.000 43.17786 392 LYS B CA 1
ATOM 6290 C C . LYS B 1 412 ? 50.41196 -13.46892 47.25092 1.000 50.31548 392 LYS B C 1
ATOM 6291 O O . LYS B 1 412 ? 49.77209 -12.41392 47.23304 1.000 44.95548 392 LYS B O 1
ATOM 6297 N N . ASP B 1 413 ? 50.00630 -14.55389 47.91295 1.000 51.83548 393 ASP B N 1
ATOM 6298 C CA . ASP B 1 413 ? 48.72845 -14.59314 48.62238 1.000 52.17338 393 ASP B CA 1
ATOM 6299 C C . ASP B 1 413 ? 48.61435 -13.46825 49.63734 1.000 48.77548 393 ASP B C 1
ATOM 6300 O O . ASP B 1 413 ? 49.52261 -13.24052 50.44746 1.000 45.57548 393 ASP B O 1
ATOM 6305 N N . ARG B 1 414 ? 47.49142 -12.75337 49.57072 1.000 50.22548 394 ARG B N 1
ATOM 6306 C CA . ARG B 1 414 ? 47.09632 -11.71174 50.51234 1.000 51.17701 394 ARG B CA 1
ATOM 6307 C C . ARG B 1 414 ? 48.04981 -10.52784 50.52446 1.000 47.37548 394 ARG B C 1
ATOM 6308 O O . ARG B 1 414 ? 47.99220 -9.69302 51.44562 1.000 46.49548 394 ARG B O 1
ATOM 6316 N N . ALA B 1 415 ? 48.96720 -10.46018 49.57009 1.000 42.65548 395 ALA B N 1
ATOM 6317 C CA . ALA B 1 415 ? 49.77645 -9.26542 49.41226 1.000 39.17748 395 ALA B CA 1
ATOM 6318 C C . ALA B 1 415 ? 48.91178 -8.08852 48.97595 1.000 28.35548 395 ALA B C 1
ATOM 6319 O O . ALA B 1 415 ? 47.95891 -8.23849 48.20077 1.000 34.62548 395 ALA B O 1
ATOM 6321 N N . VAL B 1 416 ? 49.23737 -6.90756 49.49372 1.000 29.54548 396 VAL B N 1
ATOM 6322 C CA . VAL B 1 416 ? 48.52875 -5.68640 49.15295 1.000 29.18484 396 VAL B CA 1
ATOM 6323 C C . VAL B 1 416 ? 49.54995 -4.64999 48.70760 1.000 26.45548 396 VAL B C 1
ATOM 6324 O O . VAL B 1 416 ? 50.39832 -4.23271 49.50371 1.000 30.52548 396 VAL B O 1
ATOM 6328 N N . PRO B 1 417 ? 49.51952 -4.21475 47.45606 1.000 25.27548 397 PRO B N 1
ATOM 6329 C CA . PRO B 1 417 ? 50.37416 -3.10599 47.04032 1.000 25.01589 397 PRO B CA 1
ATOM 6330 C C . PRO B 1 417 ? 49.94864 -1.82296 47.72151 1.000 26.02548 397 PRO B C 1
ATOM 6331 O O . PRO B 1 417 ? 48.80362 -1.66060 48.14399 1.000 27.70548 397 PRO B O 1
ATOM 6335 N N . ILE B 1 418 ? 50.89431 -0.90456 47.84056 1.000 23.44548 398 ILE B N 1
ATOM 6336 C CA . ILE B 1 418 ? 50.63340 0.42353 48.37540 1.000 25.76829 398 ILE B CA 1
ATOM 6337 C C . ILE B 1 418 ? 50.63532 1.39802 47.20085 1.000 28.98548 398 ILE B C 1
ATOM 6338 O O . ILE B 1 418 ? 51.62425 1.48816 46.45913 1.000 23.88548 398 ILE B O 1
ATOM 6343 N N . TYR B 1 419 ? 49.52440 2.11454 47.02739 1.000 25.51548 399 TYR B N 1
ATOM 6344 C CA . TYR B 1 419 ? 49.32373 3.01805 45.90167 1.000 26.19118 399 TYR B CA 1
ATOM 6345 C C . TYR B 1 419 ? 49.50888 4.46559 46.32157 1.000 26.15548 399 TYR B C 1
ATOM 6346 O O . TYR B 1 419 ? 49.15510 4.85734 47.43780 1.000 27.12548 399 TYR B O 1
ATOM 6355 N N . HIS B 1 420 ? 50.07074 5.25754 45.41500 1.000 23.27548 400 HIS B N 1
ATOM 6356 C CA . HIS B 1 420 ? 50.27232 6.68268 45.60318 1.000 24.22236 400 HIS B CA 1
ATOM 6357 C C . HIS B 1 420 ? 49.71164 7.41367 44.39458 1.000 26.35548 400 HIS B C 1
ATOM 6358 O O . HIS B 1 420 ? 49.92556 6.99480 43.24983 1.000 25.00548 400 HIS B O 1
ATOM 6365 N N . SER B 1 421 ? 48.98184 8.49234 44.64433 1.000 23.66548 401 SER B N 1
ATOM 6366 C CA . SER B 1 421 ? 48.47714 9.32080 43.56487 1.000 25.81444 401 SER B CA 1
ATOM 6367 C C . SER B 1 421 ? 49.15098 10.68675 43.61247 1.000 24.33548 401 SER B C 1
ATOM 6368 O O . SER B 1 421 ? 49.72652 11.09833 44.62431 1.000 26.54548 401 SER B O 1
ATOM 6371 N N . GLY B 1 422 ? 49.09111 11.38278 42.48839 1.000 22.65548 402 GLY B N 1
ATOM 6372 C CA . GLY B 1 422 ? 49.78854 12.65031 42.35953 1.000 20.37472 402 GLY B CA 1
ATOM 6373 C C . GLY B 1 422 ? 49.85250 13.03285 40.89893 1.000 22.25548 402 GLY B C 1
ATOM 6374 O O . GLY B 1 422 ? 49.03538 12.57449 40.08906 1.000 19.46548 402 GLY B O 1
ATOM 6375 N N . ILE B 1 423 ? 50.84019 13.86155 40.56518 1.000 19.95548 403 ILE B N 1
ATOM 6376 C CA . ILE B 1 423 ? 51.05823 14.19874 39.16537 1.000 18.80368 403 ILE B CA 1
ATOM 6377 C C . ILE B 1 423 ? 51.52575 12.96619 38.40774 1.000 22.51548 403 ILE B C 1
ATOM 6378 O O . ILE B 1 423 ? 51.14368 12.74757 37.25537 1.000 17.93548 403 ILE B O 1
ATOM 6383 N N . VAL B 1 424 ? 52.32777 12.12062 39.04832 1.000 17.96548 404 VAL B N 1
ATOM 6384 C CA . VAL B 1 424 ? 52.63212 10.79905 38.52874 1.000 18.36090 404 VAL B CA 1
ATOM 6385 C C . VAL B 1 424 ? 52.30244 9.77767 39.60508 1.000 21.26548 404 VAL B C 1
ATOM 6386 O O . VAL B 1 424 ? 52.72675 9.92591 40.75931 1.000 23.25548 404 VAL B O 1
ATOM 6390 N N . ALA B 1 425 ? 51.54570 8.75339 39.22861 1.000 18.25548 405 ALA B N 1
ATOM 6391 C CA . ALA B 1 425 ? 51.15678 7.70139 40.15902 1.000 18.12918 405 ALA B CA 1
ATOM 6392 C C . ALA B 1 425 ? 52.33644 6.78214 40.44760 1.000 23.00548 405 ALA B C 1
ATOM 6393 O O . ALA B 1 425 ? 53.22211 6.59218 39.61333 1.000 23.60548 405 ALA B O 1
ATOM 6395 N N . ALA B 1 426 ? 52.33300 6.19099 41.63710 1.000 22.87548 406 ALA B N 1
ATOM 6396 C CA . ALA B 1 426 ? 53.36345 5.22822 42.00112 1.000 24.91706 406 ALA B CA 1
ATOM 6397 C C . ALA B 1 426 ? 52.72254 4.07003 42.74659 1.000 26.34548 406 ALA B C 1
ATOM 6398 O O . ALA B 1 426 ? 51.60325 4.17891 43.25831 1.000 22.33548 406 ALA B O 1
ATOM 6400 N N . VAL B 1 427 ? 53.42859 2.94389 42.77555 1.000 25.63548 407 VAL B N 1
ATOM 6401 C CA . VAL B 1 427 ? 52.96293 1.75414 43.48307 1.000 24.24616 407 VAL B CA 1
ATOM 6402 C C . VAL B 1 427 ? 54.18769 1.00393 44.00207 1.000 31.14548 407 VAL B C 1
ATOM 6403 O O . VAL B 1 427 ? 55.22893 0.95697 43.33849 1.000 27.96548 407 VAL B O 1
ATOM 6407 N N . GLU B 1 428 ? 54.07563 0.43423 45.20064 1.000 26.13548 408 GLU B N 1
ATOM 6408 C CA . GLU B 1 428 ? 55.18256 -0.31715 45.77815 1.000 27.51876 408 GLU B CA 1
ATOM 6409 C C . GLU B 1 428 ? 54.64823 -1.60106 46.40879 1.000 32.03548 408 GLU B C 1
ATOM 6410 O O . GLU B 1 428 ? 53.44114 -1.77789 46.58330 1.000 28.68548 408 GLU B O 1
ATOM 6416 N N . ASN B 1 429 ? 55.57083 -2.51912 46.71544 1.000 29.60548 409 ASN B N 1
ATOM 6417 C CA . ASN B 1 429 ? 55.27681 -3.81364 47.33416 1.000 28.81012 409 ASN B CA 1
ATOM 6418 C C . ASN B 1 429 ? 54.51145 -4.75483 46.41139 1.000 30.46548 409 ASN B C 1
ATOM 6419 O O . ASN B 1 429 ? 53.29725 -4.94000 46.55960 1.000 31.43548 409 ASN B O 1
ATOM 6424 N N . ILE B 1 430 ? 55.22337 -5.39801 45.49050 1.000 25.51548 410 ILE B N 1
ATOM 6425 C CA . ILE B 1 430 ? 54.62503 -6.29376 44.50721 1.000 25.64626 410 ILE B CA 1
ATOM 6426 C C . ILE B 1 430 ? 55.31733 -7.64939 44.60253 1.000 32.73548 410 ILE B C 1
ATOM 6427 O O . ILE B 1 430 ? 56.17898 -7.97376 43.76327 1.000 26.04548 410 ILE B O 1
ATOM 6432 N N . PRO B 1 431 ? 54.98310 -8.46342 45.60822 1.000 31.16548 411 PRO B N 1
ATOM 6433 C CA . PRO B 1 431 ? 55.62506 -9.78019 45.76912 1.000 32.00504 411 PRO B CA 1
ATOM 6434 C C . PRO B 1 431 ? 55.08787 -10.77208 44.75071 1.000 31.06548 411 PRO B C 1
ATOM 6435 O O . PRO B 1 431 ? 53.90101 -11.10325 44.75055 1.000 36.46548 411 PRO B O 1
ATOM 6439 N N . LEU B 1 432 ? 55.97077 -11.26868 43.89760 1.000 26.00548 412 LEU B N 1
ATOM 6440 C CA . LEU B 1 432 ? 55.60080 -12.21729 42.86461 1.000 26.47961 412 LEU B CA 1
ATOM 6441 C C . LEU B 1 432 ? 56.14124 -13.60225 43.20975 1.000 34.45548 412 LEU B C 1
ATOM 6442 O O . LEU B 1 432 ? 57.18258 -13.73397 43.85848 1.000 34.98548 412 LEU B O 1
ATOM 6447 N N . GLU B 1 433 ? 55.42404 -14.63344 42.76079 1.000 35.38548 413 GLU B N 1
ATOM 6448 C CA . GLU B 1 433 ? 55.79282 -16.02060 43.01335 1.000 38.20217 413 GLU B CA 1
ATOM 6449 C C . GLU B 1 433 ? 55.67544 -16.81943 41.73458 1.000 35.99548 413 GLU B C 1
ATOM 6450 O O . GLU B 1 433 ? 54.76697 -16.60516 40.93546 1.000 33.24548 413 GLU B O 1
ATOM 6456 N N . TRP B 1 434 ? 56.56538 -17.79054 41.58359 1.000 34.80548 414 TRP B N 1
ATOM 6457 C CA . TRP B 1 434 ? 56.47080 -18.72367 40.47509 1.000 35.31490 414 TRP B CA 1
ATOM 6458 C C . TRP B 1 434 ? 57.25537 -19.96850 40.84861 1.000 42.93548 414 TRP B C 1
ATOM 6459 O O . TRP B 1 434 ? 57.97288 -19.99772 41.85025 1.000 41.71548 414 TRP B O 1
ATOM 6470 N N . GLU B 1 435 ? 57.10557 -21.00563 40.03796 1.000 45.55548 415 GLU B N 1
ATOM 6471 C CA . GLU B 1 435 ? 57.90782 -22.19334 40.24026 1.000 51.23916 415 GLU B CA 1
ATOM 6472 C C . GLU B 1 435 ? 58.98782 -22.24390 39.18310 1.000 51.90548 415 GLU B C 1
ATOM 6473 O O . GLU B 1 435 ? 58.67359 -22.28358 37.98286 1.000 52.61548 415 GLU B O 1
ATOM 6479 N N . PRO B 1 436 ? 60.25931 -22.20189 39.58425 1.000 52.91548 416 PRO B N 1
ATOM 6480 C CA . PRO B 1 436 ? 61.35002 -22.02371 38.61667 1.000 54.81396 416 PRO B CA 1
ATOM 6481 C C . PRO B 1 436 ? 61.36481 -23.11386 37.55256 1.000 60.81548 416 PRO B C 1
ATOM 6482 O O . PRO B 1 436 ? 61.12909 -24.29175 37.83122 1.000 61.44548 416 PRO B O 1
ATOM 6486 N N . GLN B 1 437 ? 61.65368 -22.70659 36.32129 1.000 63.97548 417 GLN B N 1
ATOM 6487 C CA . GLN B 1 437 ? 61.58426 -23.61516 35.18098 1.000 67.91258 417 GLN B CA 1
ATOM 6488 C C . GLN B 1 437 ? 62.96639 -24.09337 34.74373 1.000 69.41548 417 GLN B C 1
ATOM 6489 O O . GLN B 1 437 ? 63.98294 -23.49704 35.09950 1.000 68.77548 417 GLN B O 1
#

Radius of gyration: 30.16 Å; Cα contacts (8 Å, |Δi|>4): 1505; chains: 2; bounding box: 90×78×69 Å

Sequence (815 aa):
QKHRVAPPPHVPGHLIREIDAYDLDGLEQGFHEAWKRVQQPDTPPLVWTPFTGGHWIATRGTLIDEIYRSPERFSSRVIWVPREAGEAYDMVPTKLDPPEHTPYRKAIDKGLNLAEIRKLEDQIRTIAVEIIEGFADRGHCEFGSEFSTVFPVRVFLALAGLPVEDATKLGLLANEMTRPSGNTPEEQGRSLEAANKGFFEYVAPIIAARRGGSGTDLITRILNVEIDGKPMPDDRALGLVSLLLLGGLEETTVVNFLGFMMIYLSRHPETVAEMRREPLKLQRGVEELFRRFAVVSDARYVVSDMEFHGTMLKEGDLILLPTALHGLDDRHHDDPMTVDLSRRDVTHSTFAQGPHRCAGMHLARLEVTVMLQEWLARIPEFRLKDRAVPIYHSGIVAAVENIPLEWEPQKHRVAPPPHVPGHLIREIDAYDLDDGLEQGFHEAWKRVQQPDTPPLVWTPFTGGHWIATRGTLIDEIYRSPERFSSRVIWVPREAGEAYDMVPTKLDPPEHTPYRKAIDKGLNLAEIRKLEDQIRTIAVEIIEGFADRGHCEFGSEFSTVFPVRVFLALAGLPVEDATKLGLLANEMTRPSGNTPEEQGRSLEAANKGFFEYVAPIIAARRGGSGTDLITRILNVEIDGKPMPDDRALGLVSLLLLGGLETVVNFLGFMMIYLSRHPETVAEMRREPLKLQRGVEELFRRFAVVSDARYVVSDMEFHGTMLKEGDLILLPTALHGLDDRHHDDPMTVDLSRRDVTHSTFAQGPHRCAGMHLARLEVTVMLQEWLARIPEFRLKDRAVPIYHSGIVAAVENIPLEWEPQ

Foldseek 3Di:
DADFDDDDPQADPVQEDAAEQFFAVPCLVHPLVSLVVQQDPPHAQWGWHRGQPIFIAGQAQVVLQVLLACCVFWPLCFKFTPRLQSPLAAAPPSNDDPPVNPLLLVLLCQCAPLVNLVVCLVVLLVLLLVLCVVCLQVFKDFCQVSPLQQSLLVSLCVQQVHDSVCLVVLLVLLCCLWNNDDSDNVNSSVSNNVSLVSQLVVCLVVLVVLAVHDDPHSLNSSQPRDDPNHGDDSSNSSNHVSVSSSVSRFASSFLVLVLVQVCQVPVVVLVVCVVDVVLLLQQLLLSLLQRAFAKIWTFRCAFDQDSNGTDHGGHIYINRQNNNSQPCVQDPPSNDRDSPDPDRDTQSQHDHPNRPSNVSVSSSSVSSNSVSCCVFQVHKHFPPPWRWDWTGGRGIHIGRGMMGGNGD/DDFDDADPQADPVQEDAAEQFDAVPCLVHDLVRLVVCQDPPRAQWGWHRPQPIFIAGQALVVLQVLLACCVFWPLCFKFTPRLLRPLQQAPPSSDDPPVRPLLLVLLCQCQPLVNLVVCLVVLLVLLLVQCVVCLQVQKDFCQVRPLQQSLLVSLCVLQVHDSVCLVVLLVLLCCQWNNDDPDNVSSSVSSNVSLVVQLVVCVVVLVVQAVHPDPHSLNSSQPRDDVNHRDDPSNSSNHVSVSSSVSRFARSFLVLVLVQVCQVPVVVLLVVLVDVVLLLLQLLLSLLQRAFAKIWTFRCAFDQDSNGTDHGGGIYINRQNSNSQPCVRPPPSNDRDSVDPDRDTQSQHDHPPRPSNPSNSSSSVSSNSVSNCVFQSHKHFDPPWGWDWTGGRGIHIGGGMMGGNGD